Protein AF-A0A662WVK3-F1 (afdb_monomer_lite)

pLDDT: mean 71.92, std 22.36, range [20.14, 97.25]

Sequence (786 aa):
MPDLTAEALEMPLTSSYRVAVIGAGLAGVSATNALLASGQFGTSDVCLLEAQSRIGGRVHTQSFSDTLPVNVEVGAAWIHGTEGNPFAKLAQKFGIAFKEISPRNPWLHPGSCSDFLLFEGSRQLSDQQAAETWEWQDLLMRKLQALARAADRDGHGDKSVAAVVDDLVASDPQLVEVMAGVNARERLNLFLRLIEAWMGLTADDLNLDAFVETDLMGDDPGAHCIVPAGMERFIDHLSEPLKDVIHTNVSVSAINYDGPDGVVIECTDGRTVTADHVIVATSLGFLQTGRLHFQPELPSVKTGAIKRSKMGQYMKVLVQFPEVFWPKQATFMAQIQDNSNASDCNGRRIYFPLVFNYYLAKNVPILEGVLIGDKASEISASFTDEEIAHALFLQMQDTFGPDIPEPWSVGAYSCVTVQNAYEDPNVLKQTVANRVLFAGEAANLKYQGALQAAYFSGALRGLIPPRGGAGCRYIRWRPFKADVCAEGDITWRWCCLQYPRVLCFVITYSLHHGTKARAVDDTWGQRCDKLIFFSNMTDSIVVGAGTPAEQTNDKNKAALRYVHANFRNDYDWFYKADDDSYVVMENLRNYLKRPEIAHTYNREPMQMGHRLNLGESAVNFYIKNETLKTLWHSRWDRWVYHSGGPGYVMNRLDMNKIVEILDDWMCLSDPDSETIPDDAGISFCMMWHGVDPHIHVITAAESFGTVSYFYPTHLLESLLHASSPSNIFSPPAVDDPNNWYVKYRRHIGGVHLQLESAAPGSVAFHNISSAHSTFAEPETTCSIQQ

Foldseek 3Di:
DPDPPDPPVQPPADQEAAEEEEAQALQSLLQVLLVVVVVQGDLRRYAYEAQAPDHHVQQDWAQQDPVRRFIDTLGDWKDFALPPFVVVVVCVVLVFDWFFQFQWDCLLQVVRGPFAWEDAQQDTDDPVRVVLLRVLLVVLLVVLLVLLQDPDNVPQQPFFQVVVSVVCCVPPPVSVVQVVDDLSVLSNVLSQVSVLQLQLAHSRPHGSPCSNVVVLARRYGGTMTGGRRGPCSSSCVSCVVNSNRYDYSWAWQEWEQPDPQAIWTATPVGRIHGHNAYEYADDLVVVCVCRYYYVPHDDPLLVVQSPQKDKRKKKKKKFAFPDALDDLSHQKYAYSDDCQVPPDPPAHADHQRIKGACCSRHVGRMIIGMDGHVSVVVCVVPDDQVRVNVNVVVSVCSHRNVPGGDTDDIDMHMDIFIGTPQCSLVSQQDADPLHYGYAYLSNANSHGRDSSRSSCSSNFNDSHFDDDDPDDDGDDGDDDDPPPDDDDDPPPLLVPPDQFQEEEEEEDEDVCVVPLQVVCVVPCQVVHNHYAYDYCDPDDGHHDDHDHDDQLQVRVLSVLVRCLVRDLVPGFKYKYAYSQKDFPVVLVRVVCSPPVNSVCSVPAKAKDAFKDFCDPVNLVVQPPPVVLSVVQVVDPDRIFDDPPHNIMMIGSRNSVVLNVQCCPVQLQNDPSNSPDNNRRSSRSRCVVVVHHHDDDDPDPDDDDDDDDDDDPDDPPRPQAEDDDDDDDDDDDDPDDCPPVVVVVPPDDDDDDDDDDDNDPSRTMYGRDDDDDDDDDDDDDDDDDDD

Structure (mmCIF, N/CA/C/O backbone):
data_AF-A0A662WVK3-F1
#
_entry.id   AF-A0A662WVK3-F1
#
loop_
_atom_site.group_PDB
_atom_site.id
_atom_site.type_symbol
_atom_site.label_atom_id
_atom_site.label_alt_id
_atom_site.label_comp_id
_atom_site.label_asym_id
_atom_site.label_entity_id
_atom_site.label_seq_id
_atom_site.pdbx_PDB_ins_code
_atom_site.Cartn_x
_atom_site.Cartn_y
_atom_site.Cartn_z
_atom_site.occupancy
_atom_site.B_iso_or_equiv
_atom_site.auth_seq_id
_atom_site.auth_comp_id
_atom_site.auth_asym_id
_atom_site.auth_atom_id
_atom_site.pdbx_PDB_model_num
ATOM 1 N N . MET A 1 1 ? -34.057 -1.487 -23.175 1.00 38.38 1 MET A N 1
ATOM 2 C CA . MET A 1 1 ? -35.201 -1.698 -22.257 1.00 38.38 1 MET A CA 1
ATOM 3 C C . MET A 1 1 ? -35.605 -3.166 -22.340 1.00 38.38 1 MET A C 1
ATOM 5 O O . MET A 1 1 ? -35.591 -3.690 -23.449 1.00 38.38 1 MET A O 1
ATOM 9 N N . PRO A 1 2 ? -35.863 -3.845 -21.212 1.00 27.61 2 PRO A N 1
ATOM 10 C CA . PRO A 1 2 ? -36.946 -3.469 -20.316 1.00 27.61 2 PRO A CA 1
ATOM 11 C C . PRO A 1 2 ? -36.482 -2.640 -19.123 1.00 27.61 2 PRO A C 1
ATOM 13 O O . PRO A 1 2 ? -35.395 -2.815 -18.587 1.00 27.61 2 PRO A O 1
ATOM 16 N N . ASP A 1 3 ? -37.352 -1.696 -18.815 1.00 31.70 3 ASP A N 1
ATOM 17 C CA . ASP A 1 3 ? -37.407 -0.830 -17.656 1.00 31.70 3 ASP A CA 1
ATOM 18 C C . ASP A 1 3 ? -37.587 -1.693 -16.396 1.00 31.70 3 ASP A C 1
ATOM 20 O O . ASP A 1 3 ? -38.586 -2.403 -16.258 1.00 31.70 3 ASP A O 1
ATOM 24 N N . LEU A 1 4 ? -36.584 -1.700 -15.519 1.00 28.58 4 LEU A N 1
ATOM 25 C CA . LEU A 1 4 ? -36.701 -2.215 -14.160 1.00 28.58 4 LEU A CA 1
ATOM 26 C C . LEU A 1 4 ? -36.624 -1.011 -13.228 1.00 28.58 4 LEU A C 1
ATOM 28 O O . LEU A 1 4 ? -35.587 -0.721 -12.636 1.00 28.58 4 LEU A O 1
ATOM 32 N N . THR A 1 5 ? -37.755 -0.327 -13.079 1.00 35.81 5 THR A N 1
ATOM 33 C CA . THR A 1 5 ? -38.105 0.351 -11.833 1.00 35.81 5 THR A CA 1
ATOM 34 C C . THR A 1 5 ? -38.150 -0.706 -10.727 1.00 35.81 5 THR A C 1
ATOM 36 O O . THR A 1 5 ? -39.200 -1.268 -10.417 1.00 35.81 5 THR A O 1
ATOM 39 N N . ALA A 1 6 ? -36.987 -1.048 -10.188 1.00 29.70 6 ALA A N 1
ATOM 40 C CA . ALA A 1 6 ? -36.868 -1.763 -8.937 1.00 29.70 6 ALA A CA 1
ATOM 41 C C . ALA A 1 6 ? -36.490 -0.717 -7.893 1.00 29.70 6 ALA A C 1
ATOM 43 O O . ALA A 1 6 ? -35.328 -0.334 -7.777 1.00 29.70 6 ALA A O 1
ATOM 44 N N . GLU A 1 7 ? -37.491 -0.248 -7.149 1.00 34.12 7 GLU A N 1
ATOM 45 C CA . GLU A 1 7 ? -37.286 0.145 -5.759 1.00 34.12 7 GLU A CA 1
ATOM 46 C C . GLU A 1 7 ? -36.604 -1.049 -5.076 1.00 34.12 7 GLU A C 1
ATOM 48 O O . GLU A 1 7 ? -37.254 -1.983 -4.604 1.00 34.12 7 GLU A O 1
ATOM 53 N N . ALA A 1 8 ? -35.270 -1.077 -5.097 1.00 35.31 8 ALA A N 1
ATOM 54 C CA . ALA A 1 8 ? -34.536 -1.817 -4.098 1.00 35.31 8 ALA A CA 1
ATOM 55 C C . ALA A 1 8 ? -34.980 -1.191 -2.778 1.00 35.31 8 ALA A C 1
ATOM 57 O O . ALA A 1 8 ? -34.835 0.016 -2.587 1.00 35.31 8 ALA A O 1
ATOM 58 N N . LEU A 1 9 ? -35.623 -1.988 -1.929 1.00 35.81 9 LEU A N 1
ATOM 59 C CA . LEU A 1 9 ? -35.947 -1.625 -0.558 1.00 35.81 9 LEU A CA 1
ATOM 60 C C . LEU A 1 9 ? -34.623 -1.369 0.177 1.00 35.81 9 LEU A C 1
ATOM 62 O O . LEU A 1 9 ? -34.134 -2.237 0.892 1.00 35.81 9 LEU A O 1
ATOM 66 N N . GLU A 1 10 ? -34.011 -0.203 -0.043 1.00 49.00 10 GLU A N 1
ATOM 67 C CA . GLU A 1 10 ? -32.940 0.304 0.800 1.00 49.00 10 GLU A CA 1
ATOM 68 C C . GLU A 1 10 ? -33.531 0.405 2.201 1.00 49.00 10 GLU A C 1
ATOM 70 O O . GLU A 1 10 ? -34.542 1.084 2.419 1.00 49.00 10 GLU A O 1
ATOM 75 N N . MET A 1 11 ? -32.938 -0.306 3.160 1.00 53.59 11 MET A N 1
ATOM 76 C CA . MET A 1 11 ? -33.283 -0.072 4.552 1.00 53.59 11 MET A CA 1
ATOM 77 C C . MET A 1 11 ? -33.069 1.420 4.833 1.00 53.59 11 MET A C 1
ATOM 79 O O . MET A 1 11 ? -31.992 1.945 4.539 1.00 53.59 11 MET A O 1
ATOM 83 N N . PRO A 1 12 ? -34.075 2.137 5.360 1.00 66.75 12 PRO A N 1
ATOM 84 C CA . PRO A 1 12 ? -33.925 3.555 5.615 1.00 66.75 12 PRO A CA 1
ATOM 85 C C . PRO A 1 12 ? -32.808 3.753 6.637 1.00 66.75 12 PRO A C 1
ATOM 87 O O . PRO A 1 12 ? -32.786 3.087 7.675 1.00 66.75 12 PRO A O 1
ATOM 90 N N . LEU A 1 13 ? -31.890 4.673 6.331 1.00 76.19 13 LEU A N 1
ATOM 91 C CA . LEU A 1 13 ? -30.839 5.095 7.249 1.00 76.19 13 LEU A CA 1
ATOM 92 C C . LEU A 1 13 ? -31.492 5.496 8.579 1.00 76.19 13 LEU A C 1
ATOM 94 O O . LEU A 1 13 ? -32.297 6.429 8.630 1.00 76.19 13 LEU A O 1
ATOM 98 N N . THR A 1 14 ? -31.192 4.759 9.643 1.00 78.06 14 THR A N 1
ATOM 99 C CA . THR A 1 14 ? -31.731 5.035 10.971 1.00 78.06 14 THR A CA 1
ATOM 100 C C . THR A 1 14 ? -30.987 6.220 11.583 1.00 78.06 14 THR A C 1
ATOM 102 O O . THR A 1 14 ? -29.897 6.604 11.154 1.00 78.06 14 THR A O 1
ATOM 105 N N . SER A 1 15 ? -31.562 6.818 12.624 1.00 80.88 15 SER A N 1
ATOM 106 C CA . SER A 1 15 ? -30.891 7.895 13.353 1.00 80.88 15 SER A CA 1
ATOM 107 C C . SER A 1 15 ? -29.780 7.402 14.288 1.00 80.88 15 SER A C 1
ATOM 109 O O . SER A 1 15 ? -29.020 8.231 14.790 1.00 80.88 15 SER A O 1
ATOM 111 N N . SER A 1 16 ? -29.700 6.098 14.591 1.00 91.19 16 SER A N 1
ATOM 112 C CA . SER A 1 16 ? -28.791 5.565 15.614 1.00 91.19 16 SER A CA 1
ATOM 113 C C . SER A 1 16 ? -28.323 4.136 15.341 1.00 91.19 16 SER A C 1
ATOM 115 O O . SER A 1 16 ? -29.132 3.254 15.049 1.00 91.19 16 SER A O 1
ATOM 117 N N . TYR A 1 17 ? -27.020 3.918 15.500 1.00 94.12 17 TYR A N 1
ATOM 118 C CA . TYR A 1 17 ? -26.322 2.649 15.304 1.00 94.12 17 TYR A CA 1
ATOM 119 C C . TYR A 1 17 ? -25.353 2.383 16.460 1.00 94.12 17 TYR A C 1
ATOM 121 O O . TYR A 1 17 ? -25.100 3.240 17.300 1.00 94.12 17 TYR A O 1
ATOM 129 N N . ARG A 1 18 ? -24.747 1.198 16.510 1.00 91.88 18 ARG A N 1
ATOM 130 C CA . ARG A 1 18 ? -23.589 0.958 17.387 1.00 91.88 18 ARG A CA 1
ATOM 131 C C . ARG A 1 18 ? -22.297 1.352 16.687 1.00 91.88 18 ARG A C 1
ATOM 133 O O . ARG A 1 18 ? -21.380 1.864 17.323 1.00 91.88 18 ARG A O 1
ATOM 140 N N . VAL A 1 19 ? -22.229 1.140 15.375 1.00 93.69 19 VAL A N 1
ATOM 141 C CA . VAL A 1 19 ? -21.044 1.445 14.575 1.00 93.69 19 VAL A CA 1
ATOM 142 C C . VAL A 1 19 ? -21.437 2.092 13.263 1.00 93.69 19 VAL A C 1
ATOM 144 O O . VAL A 1 19 ? -22.195 1.515 12.491 1.00 93.69 19 VAL A O 1
ATOM 147 N N . ALA A 1 20 ? -20.857 3.248 12.974 1.00 96.00 20 ALA A N 1
ATOM 148 C CA . ALA A 1 20 ? -20.894 3.824 11.639 1.00 96.00 20 ALA A CA 1
ATOM 149 C C . ALA A 1 20 ? -19.540 3.638 10.950 1.00 96.00 20 ALA A C 1
ATOM 151 O O . ALA A 1 20 ? -18.489 3.847 11.553 1.00 96.00 20 ALA A O 1
ATOM 152 N N . VAL A 1 21 ? -19.545 3.264 9.678 1.00 96.81 21 VAL A N 1
ATOM 153 C CA . VAL A 1 21 ? -18.347 3.150 8.842 1.00 96.81 21 VAL A CA 1
ATOM 154 C C . VAL A 1 21 ? -18.468 4.155 7.704 1.00 96.81 21 VAL A C 1
ATOM 156 O O . VAL A 1 21 ? -19.496 4.205 7.039 1.00 96.81 21 VAL A O 1
ATOM 159 N N . ILE A 1 22 ? -17.440 4.970 7.480 1.00 96.19 22 ILE A N 1
ATOM 160 C CA . ILE A 1 22 ? -17.444 6.027 6.461 1.00 96.19 22 ILE A CA 1
ATOM 161 C C . ILE A 1 22 ? -16.494 5.632 5.328 1.00 96.19 22 ILE A C 1
ATOM 163 O O . ILE A 1 22 ? -15.281 5.575 5.530 1.00 96.19 22 ILE A O 1
ATOM 167 N N . GLY A 1 23 ? -17.056 5.398 4.142 1.00 94.06 23 GLY A N 1
ATOM 168 C CA . GLY A 1 23 ? -16.379 4.983 2.914 1.00 94.06 23 GLY A CA 1
ATOM 169 C C . GLY A 1 23 ? -16.532 3.486 2.632 1.00 94.06 23 GLY A C 1
ATOM 170 O O . GLY A 1 23 ? -15.929 2.657 3.309 1.00 94.06 23 GLY A O 1
ATOM 171 N N . ALA A 1 24 ? -17.262 3.126 1.575 1.00 94.88 24 ALA A N 1
ATOM 172 C CA . ALA A 1 24 ? -17.475 1.754 1.100 1.00 94.88 24 ALA A CA 1
ATOM 173 C C . ALA A 1 24 ? -16.411 1.297 0.086 1.00 94.88 24 ALA A C 1
ATOM 175 O O . ALA A 1 24 ? -16.676 0.512 -0.829 1.00 94.88 24 ALA A O 1
ATOM 176 N N . GLY A 1 25 ? -15.174 1.762 0.266 1.00 90.50 25 GLY A N 1
ATOM 177 C CA . GLY A 1 25 ? -14.006 1.144 -0.353 1.00 90.50 25 GLY A CA 1
ATOM 178 C C . GLY A 1 25 ? -13.694 -0.219 0.272 1.00 90.50 25 GLY A C 1
ATOM 179 O O . GLY A 1 25 ? -14.313 -0.642 1.251 1.00 90.50 25 GLY A O 1
ATOM 180 N N . LEU A 1 26 ? -12.669 -0.894 -0.250 1.00 91.25 26 LEU A N 1
ATOM 181 C CA . LEU A 1 26 ? -12.249 -2.210 0.239 1.00 91.25 26 LEU A CA 1
ATOM 182 C C . LEU A 1 26 ? -12.023 -2.251 1.764 1.00 91.25 26 LEU A C 1
ATOM 184 O O . LEU A 1 26 ? -12.397 -3.233 2.402 1.00 91.25 26 LEU A O 1
ATOM 188 N N . ALA A 1 27 ? -11.473 -1.187 2.362 1.00 87.62 27 ALA A N 1
ATOM 189 C CA . ALA A 1 27 ? -11.271 -1.100 3.809 1.00 87.62 27 ALA A CA 1
ATOM 190 C C . ALA A 1 27 ? -12.590 -1.056 4.598 1.00 87.62 27 ALA A C 1
ATOM 192 O O . ALA A 1 27 ? -12.762 -1.844 5.526 1.00 87.62 27 ALA A O 1
ATOM 193 N N . GLY A 1 28 ? -13.543 -0.202 4.212 1.00 93.56 28 GLY A N 1
ATOM 194 C CA . GLY A 1 28 ? -14.839 -0.109 4.891 1.00 93.56 28 GLY A CA 1
ATOM 195 C C . GLY A 1 28 ? -15.702 -1.356 4.706 1.00 93.56 28 GLY A C 1
ATOM 196 O O . GLY A 1 28 ? -16.285 -1.851 5.672 1.00 93.56 28 GLY A O 1
ATOM 197 N N . VAL A 1 29 ? -15.705 -1.943 3.504 1.00 94.75 29 VAL A N 1
ATOM 198 C CA . VAL A 1 29 ? -16.358 -3.238 3.234 1.00 94.75 29 VAL A CA 1
ATOM 199 C C . VAL A 1 29 ? -15.739 -4.349 4.089 1.00 94.75 29 VAL A C 1
ATOM 201 O O . VAL A 1 29 ? -16.453 -5.160 4.681 1.00 94.75 29 VAL A O 1
ATOM 204 N N . SER A 1 30 ? -14.410 -4.384 4.209 1.00 92.56 30 SER A N 1
ATOM 205 C CA . SER A 1 30 ? -13.713 -5.389 5.025 1.00 92.56 30 SER A CA 1
ATOM 206 C C . SER A 1 30 ? -13.980 -5.204 6.521 1.00 92.56 30 SER A C 1
ATOM 208 O O . SER A 1 30 ? -14.219 -6.191 7.217 1.00 92.56 30 SER A O 1
ATOM 210 N N . ALA A 1 31 ? -14.003 -3.959 7.008 1.00 89.25 31 ALA A N 1
ATOM 211 C CA . ALA A 1 31 ? -14.337 -3.635 8.394 1.00 89.25 31 ALA A CA 1
ATOM 212 C C . ALA A 1 31 ? -15.768 -4.042 8.746 1.00 89.25 31 ALA A C 1
ATOM 214 O O . ALA A 1 31 ? -15.994 -4.716 9.749 1.00 89.25 31 ALA A O 1
ATOM 215 N N . THR A 1 32 ? -16.724 -3.718 7.880 1.00 93.81 32 THR A N 1
ATOM 216 C CA . THR A 1 32 ? -18.136 -4.064 8.074 1.00 93.81 32 THR A CA 1
ATOM 217 C C . THR A 1 32 ? -18.335 -5.583 8.092 1.00 93.81 32 THR A C 1
ATOM 219 O O . THR A 1 32 ? -18.952 -6.116 9.014 1.00 93.81 32 THR A O 1
ATOM 222 N N . ASN A 1 33 ? -17.713 -6.315 7.160 1.00 91.31 33 ASN A N 1
ATOM 223 C CA . ASN A 1 33 ? -17.699 -7.781 7.193 1.00 91.31 33 ASN A CA 1
ATOM 224 C C . ASN A 1 33 ? -17.087 -8.333 8.485 1.00 91.31 33 ASN A C 1
ATOM 226 O O . ASN A 1 33 ? -17.616 -9.285 9.056 1.00 91.31 33 ASN A O 1
ATOM 230 N N . ALA A 1 34 ? -15.977 -7.760 8.959 1.00 86.19 34 ALA A N 1
ATOM 231 C CA . ALA A 1 34 ? -15.332 -8.200 10.192 1.00 86.19 34 ALA A CA 1
ATOM 232 C C . ALA A 1 34 ? -16.216 -7.965 11.428 1.00 86.19 34 ALA A C 1
ATOM 234 O O . ALA A 1 34 ? -16.255 -8.829 12.311 1.00 86.19 34 ALA A O 1
ATOM 235 N N . LEU A 1 35 ? -16.951 -6.847 11.473 1.00 85.38 35 LEU A N 1
ATOM 236 C CA . LEU A 1 35 ? -17.920 -6.542 12.528 1.00 85.38 35 LEU A CA 1
ATOM 237 C C . LEU A 1 35 ? -19.057 -7.565 12.546 1.00 85.38 35 LEU A C 1
ATOM 239 O O . LEU A 1 35 ? -19.294 -8.178 13.587 1.00 85.38 35 LEU A O 1
ATOM 243 N N . LEU A 1 36 ? -19.696 -7.829 11.406 1.00 87.31 36 LEU A N 1
ATOM 244 C CA . LEU A 1 36 ? -20.798 -8.795 11.332 1.00 87.31 36 LEU A CA 1
ATOM 245 C C . LEU A 1 36 ? -20.316 -10.232 11.598 1.00 87.31 36 LEU A C 1
ATOM 247 O O . LEU A 1 36 ? -20.909 -10.965 12.388 1.00 87.31 36 LEU A O 1
ATOM 251 N N . ALA A 1 37 ? -19.169 -10.624 11.037 1.00 83.06 37 ALA A N 1
ATOM 252 C CA . ALA A 1 37 ? -18.574 -11.946 11.253 1.00 83.06 37 ALA A CA 1
ATOM 253 C C . ALA A 1 37 ? -18.050 -12.170 12.685 1.00 83.06 37 ALA A C 1
ATOM 255 O O . ALA A 1 37 ? -17.685 -13.297 13.039 1.00 83.06 37 ALA A O 1
ATOM 256 N N . SER A 1 38 ? -17.970 -11.122 13.514 1.00 81.25 38 SER A N 1
ATOM 257 C CA . SER A 1 38 ? -17.645 -11.259 14.938 1.00 81.25 38 SER A CA 1
ATOM 258 C C . SER A 1 38 ? -18.785 -11.894 15.743 1.00 81.25 38 SER A C 1
ATOM 260 O O . SER A 1 38 ? -18.532 -12.433 16.821 1.00 81.25 38 SER A O 1
ATOM 262 N N . GLY A 1 39 ? -20.024 -11.815 15.239 1.00 79.81 39 GLY A N 1
ATOM 263 C CA . GLY A 1 39 ? -21.242 -12.210 15.948 1.00 79.81 39 GLY A CA 1
ATOM 264 C C . GLY A 1 39 ? -21.667 -11.251 17.068 1.00 79.81 39 GLY A C 1
ATOM 265 O O . GLY A 1 39 ? -22.669 -11.510 17.725 1.00 79.81 39 GLY A O 1
ATOM 266 N N . GLN A 1 40 ? -20.926 -10.160 17.307 1.00 81.56 40 GLN A N 1
ATOM 267 C CA . GLN A 1 40 ? -21.252 -9.154 18.330 1.00 81.56 40 GLN A CA 1
ATOM 268 C C . GLN A 1 40 ? -22.154 -8.027 17.813 1.00 81.56 40 GLN A C 1
ATOM 270 O O . GLN A 1 40 ? -22.684 -7.266 18.624 1.00 81.56 40 GLN A O 1
ATOM 275 N N . PHE A 1 41 ? -22.286 -7.902 16.492 1.00 85.81 41 PHE A N 1
ATOM 276 C CA . PHE A 1 41 ? -23.052 -6.862 15.815 1.00 85.81 41 PHE A CA 1
ATOM 277 C C . PHE A 1 41 ? -23.973 -7.512 14.783 1.00 85.81 41 PHE A C 1
ATOM 279 O O . PHE A 1 41 ? -23.526 -8.355 14.002 1.00 85.81 41 PHE A O 1
ATOM 286 N N . GLY A 1 42 ? -25.248 -7.134 14.801 1.00 87.81 42 GLY A N 1
ATOM 287 C CA . GLY A 1 42 ? -26.202 -7.444 13.739 1.00 87.81 42 GLY A CA 1
ATOM 288 C C . GLY A 1 42 ? -26.179 -6.396 12.625 1.00 87.81 42 GLY A C 1
ATOM 289 O O . GLY A 1 42 ? -25.560 -5.343 12.756 1.00 87.81 42 GLY A O 1
ATOM 290 N N . THR A 1 43 ? -26.904 -6.650 11.537 1.00 89.38 43 THR A N 1
ATOM 291 C CA . THR A 1 43 ? -27.065 -5.678 10.440 1.00 89.38 43 THR A CA 1
ATOM 292 C C . THR A 1 43 ? -27.753 -4.389 10.897 1.00 89.38 43 THR A C 1
ATOM 294 O O . THR A 1 43 ? -27.426 -3.320 10.409 1.00 89.38 43 THR A O 1
ATOM 297 N N . SER A 1 44 ? -28.629 -4.446 11.904 1.00 90.06 44 SER A N 1
ATOM 298 C CA . SER A 1 44 ? -29.239 -3.253 12.510 1.00 90.06 44 SER A CA 1
ATOM 299 C C . SER A 1 44 ? -28.280 -2.422 13.371 1.00 90.06 44 SER A C 1
ATOM 301 O O . SER A 1 44 ? -28.603 -1.292 13.720 1.00 90.06 44 SER A O 1
ATOM 303 N N . ASP A 1 45 ? -27.128 -2.979 13.756 1.00 92.00 45 ASP A N 1
ATOM 304 C CA . ASP A 1 45 ? -26.162 -2.314 14.635 1.00 92.00 45 ASP A CA 1
ATOM 305 C C . ASP A 1 45 ? -25.120 -1.498 13.860 1.00 92.00 45 ASP A C 1
ATOM 307 O O . ASP A 1 45 ? -24.381 -0.721 14.471 1.00 92.00 45 ASP A O 1
ATOM 311 N N . VAL A 1 46 ? -25.016 -1.699 12.544 1.00 93.56 46 VAL A N 1
ATOM 312 C CA . VAL A 1 46 ? -23.937 -1.156 11.714 1.00 93.56 46 VAL A CA 1
ATOM 313 C C . VAL A 1 46 ? -24.509 -0.451 10.493 1.00 93.56 46 VAL A C 1
ATOM 315 O O . VAL A 1 46 ? -25.389 -0.991 9.832 1.00 93.56 46 VAL A O 1
ATOM 318 N N . CYS A 1 47 ? -23.965 0.715 10.154 1.00 95.56 47 CYS A N 1
ATOM 319 C CA . CYS A 1 47 ? -24.180 1.348 8.855 1.00 95.56 47 CYS A CA 1
ATOM 320 C C . CYS A 1 47 ? -22.851 1.650 8.163 1.00 95.56 47 CYS A C 1
ATOM 322 O O . CYS A 1 47 ? -21.853 1.969 8.810 1.00 95.56 47 CYS A O 1
ATOM 324 N N . LEU A 1 48 ? -22.843 1.545 6.837 1.00 96.69 48 LEU A N 1
ATOM 325 C CA . LEU A 1 48 ? -21.714 1.849 5.969 1.00 96.69 48 LEU A CA 1
ATOM 326 C C . LEU A 1 48 ? -22.132 2.961 4.999 1.00 96.69 48 LEU A C 1
ATOM 328 O O . LEU A 1 48 ? -22.917 2.736 4.085 1.00 96.69 48 LEU A O 1
ATOM 332 N N . LEU A 1 49 ? -21.621 4.169 5.226 1.00 96.19 49 LEU A N 1
ATOM 333 C CA . LEU A 1 49 ? -21.970 5.383 4.491 1.00 96.19 49 LEU A CA 1
ATOM 334 C C . LEU A 1 49 ? -20.966 5.621 3.362 1.00 96.19 49 LEU A C 1
ATOM 336 O O . LEU A 1 49 ? -19.768 5.749 3.616 1.00 96.19 49 LEU A O 1
ATOM 340 N N . GLU A 1 50 ? -21.444 5.705 2.126 1.00 95.06 50 GLU A N 1
ATOM 341 C CA . GLU A 1 50 ? -20.639 5.960 0.933 1.00 95.06 50 GLU A CA 1
ATOM 342 C C . GLU A 1 50 ? -21.087 7.248 0.250 1.00 95.06 50 GLU A C 1
ATOM 344 O O . GLU A 1 50 ? -22.265 7.435 -0.048 1.00 95.06 50 GLU A O 1
ATOM 349 N N . ALA A 1 51 ? -20.129 8.135 -0.019 1.00 91.81 51 ALA A N 1
ATOM 350 C CA . ALA A 1 51 ? -20.406 9.433 -0.618 1.00 91.81 51 ALA A CA 1
ATOM 351 C C . ALA A 1 51 ? -20.790 9.321 -2.100 1.00 91.81 51 ALA A C 1
ATOM 353 O O . ALA A 1 51 ? -21.598 10.111 -2.584 1.00 91.81 51 ALA A O 1
ATOM 354 N N . GLN A 1 52 ? -20.210 8.363 -2.825 1.00 89.31 52 GLN A N 1
ATOM 355 C CA . GLN A 1 52 ? -20.494 8.124 -4.237 1.00 89.31 52 GLN A CA 1
ATOM 356 C C . GLN A 1 52 ? -21.797 7.338 -4.422 1.00 89.31 52 GLN A C 1
ATOM 358 O O . GLN A 1 52 ? -22.315 6.712 -3.500 1.00 89.31 52 GLN A O 1
ATOM 363 N N . SER A 1 53 ? -22.297 7.313 -5.656 1.00 90.81 53 SER A N 1
ATOM 364 C CA . SER A 1 53 ? -23.402 6.443 -6.076 1.00 90.81 53 SER A CA 1
ATOM 365 C C . SER A 1 53 ? -22.994 4.972 -6.246 1.00 90.81 53 SER A C 1
ATOM 367 O O . SER A 1 53 ? -23.827 4.142 -6.600 1.00 90.81 53 SER A O 1
ATOM 369 N N . ARG A 1 54 ? -21.716 4.643 -6.018 1.00 90.88 54 ARG A N 1
ATOM 370 C CA . ARG A 1 54 ? -21.136 3.304 -6.168 1.00 90.88 54 ARG A CA 1
ATOM 371 C C . ARG A 1 54 ? -20.235 2.959 -4.990 1.00 90.88 54 ARG A C 1
ATOM 373 O O . ARG A 1 54 ? -19.660 3.841 -4.360 1.00 90.88 54 ARG A O 1
ATOM 380 N N . ILE A 1 55 ? -20.040 1.666 -4.770 1.00 92.56 55 ILE A N 1
ATOM 381 C CA . ILE A 1 55 ? -19.073 1.127 -3.807 1.00 92.56 55 ILE A CA 1
ATOM 382 C C . ILE A 1 55 ? -17.727 0.807 -4.483 1.00 92.56 55 ILE A C 1
ATOM 384 O O . ILE A 1 55 ? -17.540 1.022 -5.680 1.00 92.56 55 ILE A O 1
ATOM 388 N N . GLY A 1 56 ? -16.752 0.326 -3.708 1.00 87.31 56 GLY A N 1
ATOM 389 C CA . GLY A 1 56 ? -15.446 -0.133 -4.200 1.00 87.31 56 GLY A CA 1
ATOM 390 C C . GLY A 1 56 ? -14.339 0.921 -4.149 1.00 87.31 56 GLY A C 1
ATOM 391 O O . GLY A 1 56 ? -13.162 0.581 -3.984 1.00 87.31 56 GLY A O 1
ATOM 392 N N . GLY A 1 57 ? -14.686 2.210 -4.169 1.00 88.50 57 GLY A N 1
ATOM 393 C CA . GLY A 1 57 ? -13.721 3.306 -4.058 1.00 88.50 57 GLY A CA 1
ATOM 394 C C . GLY A 1 57 ? -12.683 3.262 -5.186 1.00 88.50 57 GLY A C 1
ATOM 395 O O . GLY A 1 57 ? -13.033 3.408 -6.355 1.00 88.50 57 GLY A O 1
ATOM 396 N N . ARG A 1 58 ? -11.401 3.054 -4.852 1.00 87.12 58 ARG A N 1
ATOM 397 C CA . ARG A 1 58 ? -10.303 2.917 -5.838 1.00 87.12 58 ARG A CA 1
ATOM 398 C C . ARG A 1 58 ? -10.217 1.539 -6.502 1.00 87.12 58 ARG A C 1
ATOM 400 O O . ARG A 1 58 ? -9.417 1.364 -7.416 1.00 87.12 58 ARG A O 1
ATOM 407 N N . VAL A 1 59 ? -11.026 0.573 -6.076 1.00 90.06 59 VAL A N 1
ATOM 408 C CA . VAL A 1 59 ? -11.315 -0.607 -6.896 1.00 90.06 59 VAL A CA 1
ATOM 409 C C . VAL A 1 59 ? -12.450 -0.213 -7.822 1.00 90.06 59 VAL A C 1
ATOM 411 O O . VAL A 1 59 ? -13.549 0.085 -7.356 1.00 90.06 59 VAL A O 1
ATOM 414 N N . HIS A 1 60 ? -12.151 -0.120 -9.110 1.00 88.50 60 HIS A N 1
ATOM 415 C CA . HIS A 1 60 ? -13.108 0.327 -10.105 1.00 88.50 60 HIS A CA 1
ATOM 416 C C . HIS A 1 60 ? -12.746 -0.317 -11.435 1.00 88.50 60 HIS A C 1
ATOM 418 O O . HIS A 1 60 ? -11.662 -0.080 -11.979 1.00 88.50 60 HIS A O 1
ATOM 424 N N . THR A 1 61 ? -13.660 -1.149 -11.908 1.00 90.56 61 THR A N 1
ATOM 425 C CA . THR A 1 61 ? -13.596 -1.792 -13.208 1.00 90.56 61 THR A CA 1
ATOM 426 C C . THR A 1 61 ? -14.665 -1.139 -14.082 1.00 90.56 61 THR A C 1
ATOM 428 O O . THR A 1 61 ? -15.735 -0.778 -13.603 1.00 90.56 61 THR A O 1
ATOM 431 N N . GLN A 1 62 ? -14.380 -0.935 -15.363 1.00 87.81 62 GLN A N 1
ATOM 432 C CA . GLN A 1 62 ? -15.359 -0.407 -16.312 1.00 87.81 62 GLN A CA 1
ATOM 433 C C . GLN A 1 62 ? -15.360 -1.229 -17.593 1.00 87.81 62 GLN A C 1
ATOM 435 O O . GLN A 1 62 ? -14.348 -1.829 -17.957 1.00 87.81 62 GLN A O 1
ATOM 440 N N . SER A 1 63 ? -16.496 -1.242 -18.286 1.00 88.62 63 SER A N 1
ATOM 441 C CA . SER A 1 63 ? -16.542 -1.686 -19.677 1.00 88.62 63 SER A CA 1
ATOM 442 C C . SER A 1 63 ? -15.787 -0.670 -20.528 1.00 88.62 63 SER A C 1
ATOM 444 O O . SER A 1 63 ? -16.081 0.519 -20.441 1.00 88.62 63 SER A O 1
ATOM 446 N N . PHE A 1 64 ? -14.823 -1.122 -21.331 1.00 84.25 64 PHE A N 1
ATOM 447 C CA . PHE A 1 64 ? -13.968 -0.226 -22.109 1.00 84.25 64 PHE A CA 1
ATOM 448 C C . PHE A 1 64 ? -14.764 0.644 -23.094 1.00 84.25 64 PHE A C 1
ATOM 450 O O . PHE A 1 64 ? -14.577 1.856 -23.142 1.00 84.25 64 PHE A O 1
ATOM 457 N N . SER A 1 65 ? -15.662 0.034 -23.868 1.00 80.62 65 SER A N 1
ATOM 458 C CA . SER A 1 65 ? -16.591 0.743 -24.751 1.00 80.62 65 SER A CA 1
ATOM 459 C C . SER A 1 65 ? -17.817 -0.120 -25.058 1.00 80.62 65 SER A C 1
ATOM 461 O O . SER A 1 65 ? -17.827 -1.323 -24.786 1.00 80.62 65 SER A O 1
ATOM 463 N N . ASP A 1 66 ? -18.850 0.471 -25.662 1.00 79.12 66 ASP A N 1
ATOM 464 C CA . ASP A 1 66 ? -20.028 -0.276 -26.131 1.00 79.12 66 ASP A CA 1
ATOM 465 C C . ASP A 1 66 ? -19.677 -1.280 -27.245 1.00 79.12 66 ASP A C 1
ATOM 467 O O . ASP A 1 66 ? -20.323 -2.319 -27.392 1.00 79.12 66 ASP A O 1
ATOM 471 N N . THR A 1 67 ? -18.651 -0.975 -28.047 1.00 77.75 67 THR A N 1
ATOM 472 C CA . THR A 1 67 ? -18.216 -1.793 -29.190 1.00 77.75 67 THR A CA 1
ATOM 473 C C . THR A 1 67 ? -17.205 -2.871 -28.802 1.00 77.75 67 THR A C 1
ATOM 475 O O . THR A 1 67 ? -17.119 -3.896 -29.480 1.00 77.75 67 THR A O 1
ATOM 478 N N . LEU A 1 68 ? -16.473 -2.681 -27.701 1.00 82.50 68 LEU A N 1
ATOM 479 C CA . LEU A 1 68 ? -15.592 -3.671 -27.090 1.00 82.50 68 LEU A CA 1
ATOM 480 C C . LEU A 1 68 ? -15.873 -3.724 -25.578 1.00 82.50 68 LEU A C 1
ATOM 482 O O . LEU A 1 68 ? -15.143 -3.110 -24.795 1.00 82.50 68 LEU A O 1
ATOM 486 N N . PRO A 1 69 ? -16.903 -4.474 -25.141 1.00 85.12 69 PRO A N 1
ATOM 487 C CA . PRO A 1 69 ? -17.338 -4.500 -23.747 1.00 85.12 69 PRO A CA 1
ATOM 488 C C . PRO A 1 69 ? -16.453 -5.408 -22.879 1.00 85.12 69 PRO A C 1
ATOM 490 O O . PRO A 1 69 ? -16.919 -6.329 -22.208 1.00 85.12 69 PRO A O 1
ATOM 493 N N . VAL A 1 70 ? -15.138 -5.197 -22.947 1.00 90.00 70 VAL A N 1
ATOM 494 C CA . VAL A 1 70 ? -14.155 -5.856 -22.089 1.00 90.00 70 VAL A CA 1
ATOM 495 C C . VAL A 1 70 ? -13.972 -5.046 -20.813 1.00 90.00 70 VAL A C 1
ATOM 497 O O . VAL A 1 70 ? -13.898 -3.820 -20.843 1.00 90.00 70 VAL A O 1
ATOM 500 N N . ASN A 1 71 ? -13.851 -5.743 -19.689 1.00 91.44 71 ASN A N 1
ATOM 501 C CA . ASN A 1 71 ? -13.573 -5.115 -18.407 1.00 91.44 71 ASN A CA 1
ATOM 502 C C . ASN A 1 71 ? -12.131 -4.596 -18.369 1.00 91.44 71 ASN A C 1
ATOM 504 O O . ASN A 1 71 ? -11.185 -5.372 -18.535 1.00 91.44 71 ASN A O 1
ATOM 508 N N . VAL A 1 72 ? -11.955 -3.310 -18.090 1.00 89.19 72 VAL A N 1
ATOM 509 C CA . VAL A 1 72 ? -10.661 -2.649 -17.884 1.00 89.19 72 VAL A CA 1
ATOM 510 C C . VAL A 1 72 ? -10.582 -2.037 -16.493 1.00 89.19 72 VAL A C 1
ATOM 512 O O . VAL A 1 72 ? -11.594 -1.668 -15.899 1.00 89.19 72 VAL A O 1
ATOM 515 N N . GLU A 1 73 ? -9.369 -1.963 -15.953 1.00 88.69 73 GLU A N 1
ATOM 516 C CA . GLU A 1 73 ? -9.138 -1.515 -14.582 1.00 88.69 73 GLU A CA 1
ATOM 517 C C . GLU A 1 73 ? -8.747 -0.041 -14.570 1.00 88.69 73 GLU A C 1
ATOM 519 O O . GLU A 1 73 ? -7.580 0.308 -14.767 1.00 88.69 73 GLU A O 1
ATOM 524 N N . VAL A 1 74 ? -9.714 0.827 -14.286 1.00 83.19 74 VAL A N 1
ATOM 525 C CA . VAL A 1 74 ? -9.468 2.273 -14.164 1.00 83.19 74 VAL A CA 1
ATOM 526 C C . VAL A 1 74 ? -8.839 2.632 -12.811 1.00 83.19 74 VAL A C 1
ATOM 528 O O . VAL A 1 74 ? -8.230 3.686 -12.661 1.00 83.19 74 VAL A O 1
ATOM 531 N N . GLY A 1 75 ? -8.952 1.731 -11.827 1.00 83.75 75 GLY A N 1
ATOM 532 C CA . GLY A 1 75 ? -8.297 1.813 -10.522 1.00 83.75 75 GLY A CA 1
ATOM 533 C C . GLY A 1 75 ? -7.275 0.693 -10.295 1.00 83.75 75 GLY A C 1
ATOM 534 O O . GLY A 1 75 ? -6.399 0.438 -11.125 1.00 83.75 75 GLY A O 1
ATOM 535 N N . ALA A 1 76 ? -7.365 0.015 -9.150 1.00 86.38 76 ALA A N 1
ATOM 536 C CA . ALA A 1 76 ? -6.465 -1.087 -8.806 1.00 86.38 76 ALA A CA 1
ATOM 537 C C . ALA A 1 76 ? -6.554 -2.251 -9.813 1.00 86.38 76 ALA A C 1
ATOM 539 O O . ALA A 1 76 ? -7.635 -2.788 -10.035 1.00 86.38 76 ALA A O 1
ATOM 540 N N . ALA A 1 77 ? -5.414 -2.663 -10.381 1.00 87.94 77 ALA A N 1
ATOM 541 C CA . ALA A 1 77 ? -5.373 -3.682 -11.438 1.00 87.94 77 ALA A CA 1
ATOM 542 C C . ALA A 1 77 ? -4.636 -4.974 -11.071 1.00 87.94 77 ALA A C 1
ATOM 544 O O . ALA A 1 77 ? -4.896 -6.015 -11.671 1.00 87.94 77 ALA A O 1
ATOM 545 N N . TRP A 1 78 ? -3.738 -4.921 -10.089 1.00 90.25 78 TRP A N 1
ATOM 546 C CA . TRP A 1 78 ? -2.756 -5.972 -9.856 1.00 90.25 78 TRP A CA 1
ATOM 547 C C . TRP A 1 78 ? -2.970 -6.692 -8.526 1.00 90.25 78 TRP A C 1
ATOM 549 O O . TRP A 1 78 ? -3.304 -6.087 -7.507 1.00 90.25 78 TRP A O 1
ATOM 559 N N . ILE A 1 79 ? -2.732 -8.001 -8.546 1.00 92.00 79 ILE A N 1
ATOM 560 C CA . ILE A 1 79 ? -2.487 -8.827 -7.367 1.00 92.00 79 ILE A CA 1
ATOM 561 C C . ILE A 1 79 ? -0.978 -9.038 -7.283 1.00 92.00 79 ILE A C 1
ATOM 563 O O . ILE A 1 79 ? -0.393 -9.659 -8.170 1.00 92.00 79 ILE A O 1
ATOM 567 N N . HIS A 1 80 ? -0.354 -8.506 -6.233 1.00 89.00 80 HIS A N 1
ATOM 568 C CA . HIS A 1 80 ? 1.088 -8.625 -6.008 1.00 89.00 80 HIS A CA 1
ATOM 569 C C . HIS A 1 80 ? 1.372 -9.825 -5.104 1.00 89.00 80 HIS A C 1
ATOM 571 O O . HIS A 1 80 ? 0.941 -9.808 -3.950 1.00 89.00 80 HIS A O 1
ATOM 577 N N . GLY A 1 81 ? 2.023 -10.855 -5.654 1.00 89.75 81 GLY A N 1
ATOM 578 C CA . GLY A 1 81 ? 2.268 -12.143 -5.003 1.00 89.75 81 GLY A CA 1
ATOM 579 C C . GLY A 1 81 ? 0.995 -12.955 -4.741 1.00 89.75 81 GLY A C 1
ATOM 580 O O . GLY A 1 81 ? 0.023 -12.467 -4.160 1.00 89.75 81 GLY A O 1
ATOM 581 N N . THR A 1 82 ? 0.963 -14.225 -5.145 1.00 89.75 82 THR A N 1
ATOM 582 C CA . THR A 1 82 ? -0.179 -15.116 -4.864 1.00 89.75 82 THR A CA 1
ATOM 583 C C . THR A 1 82 ? -0.016 -15.952 -3.599 1.00 89.75 82 THR A C 1
ATOM 585 O O . THR A 1 82 ? -1.012 -16.430 -3.050 1.00 89.75 82 THR A O 1
ATOM 588 N N . GLU A 1 83 ? 1.205 -16.163 -3.116 1.00 85.56 83 GLU A N 1
ATOM 589 C CA . GLU A 1 83 ? 1.462 -17.029 -1.968 1.00 85.56 83 GLU A CA 1
ATOM 590 C C . GLU A 1 83 ? 1.244 -16.276 -0.655 1.00 85.56 83 GLU A C 1
ATOM 592 O O . GLU A 1 83 ? 1.710 -15.161 -0.449 1.00 85.56 83 GLU A O 1
ATOM 597 N N . GLY A 1 84 ? 0.458 -16.862 0.250 1.00 79.12 84 GLY A N 1
ATOM 598 C CA . GLY A 1 84 ? 0.080 -16.201 1.505 1.00 79.12 84 GLY A CA 1
ATOM 599 C C . GLY A 1 84 ? -0.870 -15.001 1.344 1.00 79.12 84 GLY A C 1
ATOM 600 O O . GLY A 1 84 ? -1.406 -14.524 2.348 1.00 79.12 84 GLY A O 1
ATOM 601 N N . ASN A 1 85 ? -1.156 -14.561 0.114 1.00 82.69 85 ASN A N 1
ATOM 602 C CA . ASN A 1 85 ? -2.023 -13.423 -0.175 1.00 82.69 85 ASN A CA 1
ATOM 603 C C . ASN A 1 85 ? -3.511 -13.757 0.093 1.00 82.69 85 ASN A C 1
ATOM 605 O O . ASN A 1 85 ? -4.029 -14.762 -0.412 1.00 82.69 85 ASN A O 1
ATOM 609 N N . PRO A 1 86 ? -4.253 -12.935 0.867 1.00 84.44 86 PRO A N 1
ATOM 610 C CA . PRO A 1 86 ? -5.672 -13.172 1.142 1.00 84.44 86 PRO A CA 1
ATOM 611 C C . PRO A 1 86 ? -6.531 -13.157 -0.125 1.00 84.44 86 PRO A C 1
ATOM 613 O O . PRO A 1 86 ? -7.506 -13.906 -0.196 1.00 84.44 86 PRO A O 1
ATOM 616 N N . PHE A 1 87 ? -6.166 -12.368 -1.138 1.00 90.38 87 PHE A N 1
ATOM 617 C CA . PHE A 1 87 ? -6.918 -12.283 -2.388 1.00 90.38 87 PHE A CA 1
ATOM 618 C C . PHE A 1 87 ? -6.827 -13.563 -3.211 1.00 90.38 87 PHE A C 1
ATOM 620 O O . PHE A 1 87 ? -7.811 -13.911 -3.849 1.00 90.38 87 PHE A O 1
ATOM 627 N N . ALA A 1 88 ? -5.733 -14.327 -3.127 1.00 91.69 88 ALA A N 1
ATOM 628 C CA . ALA A 1 88 ? -5.657 -15.647 -3.757 1.00 91.69 88 ALA A CA 1
ATOM 629 C C . ALA A 1 88 ? -6.663 -16.634 -3.133 1.00 91.69 88 ALA A C 1
ATOM 631 O O . ALA A 1 88 ? -7.367 -17.357 -3.839 1.00 91.69 88 ALA A O 1
ATOM 632 N N . LYS A 1 89 ? -6.814 -16.607 -1.801 1.00 88.81 89 LYS A N 1
ATOM 633 C CA . LYS A 1 89 ? -7.817 -17.426 -1.093 1.00 88.81 89 LYS A CA 1
ATOM 634 C C . LYS A 1 89 ? -9.245 -16.975 -1.398 1.00 88.81 89 LYS A C 1
ATOM 636 O O . LYS A 1 89 ? -10.126 -17.809 -1.601 1.00 88.81 89 LYS A O 1
ATOM 641 N N . LEU A 1 90 ? -9.486 -15.663 -1.428 1.00 91.88 90 LEU A N 1
ATOM 642 C CA . LEU A 1 90 ? -10.786 -15.105 -1.804 1.00 91.88 90 LEU A CA 1
ATOM 643 C C . LEU A 1 90 ? -11.129 -15.435 -3.259 1.00 91.88 90 LEU A C 1
ATOM 645 O O . LEU A 1 90 ? -12.265 -15.796 -3.537 1.00 91.88 90 LEU A O 1
ATOM 649 N N . ALA A 1 91 ? -10.152 -15.388 -4.163 1.00 95.19 91 ALA A N 1
ATOM 650 C CA . ALA A 1 91 ? -10.338 -15.729 -5.563 1.00 95.19 91 ALA A CA 1
ATOM 651 C C . ALA A 1 91 ? -10.785 -17.182 -5.721 1.00 95.19 91 ALA A C 1
ATOM 653 O O . ALA A 1 91 ? -11.798 -17.445 -6.364 1.00 95.19 91 ALA A O 1
ATOM 654 N N . GLN A 1 92 ? -10.114 -18.110 -5.032 1.00 93.44 92 GLN A N 1
ATOM 655 C CA . GLN A 1 92 ? -10.526 -19.511 -4.983 1.00 93.44 92 GLN A CA 1
ATOM 656 C C . GLN A 1 92 ? -11.951 -19.670 -4.433 1.00 93.44 92 GLN A C 1
ATOM 658 O O . GLN A 1 92 ? -12.754 -20.405 -5.003 1.00 93.44 92 GLN A O 1
ATOM 663 N N . LYS A 1 93 ? -12.283 -18.963 -3.344 1.00 94.06 93 LYS A N 1
ATOM 664 C CA . LYS A 1 93 ? -13.615 -19.012 -2.721 1.00 94.06 93 LYS A CA 1
ATOM 665 C C . LYS A 1 93 ? -14.717 -18.487 -3.647 1.00 94.06 93 LYS A C 1
ATOM 667 O O . LYS A 1 93 ? -15.814 -19.036 -3.652 1.00 94.06 93 LYS A O 1
ATOM 672 N N . PHE A 1 94 ? -14.446 -17.413 -4.379 1.00 96.25 94 PHE A N 1
ATOM 673 C CA . PHE A 1 94 ? -15.421 -16.719 -5.221 1.00 96.25 94 PHE A CA 1
ATOM 674 C C . PHE A 1 94 ? -15.410 -17.185 -6.682 1.00 96.25 94 PHE A C 1
ATOM 676 O O . PHE A 1 94 ? -16.236 -16.733 -7.470 1.00 96.25 94 PHE A O 1
ATOM 683 N N . GLY A 1 95 ? -14.497 -18.086 -7.055 1.00 96.56 95 GLY A N 1
ATOM 684 C CA . GLY A 1 95 ? -14.328 -18.523 -8.440 1.00 96.56 95 GLY A CA 1
ATOM 685 C C . GLY A 1 95 ? -13.777 -17.426 -9.357 1.00 96.56 95 GLY A C 1
ATOM 686 O O . GLY A 1 95 ? -14.111 -17.390 -10.538 1.00 96.56 95 GLY A O 1
ATOM 687 N N . ILE A 1 96 ? -12.958 -16.513 -8.827 1.00 96.62 96 ILE A N 1
ATOM 688 C CA . ILE A 1 96 ? -12.304 -15.452 -9.602 1.00 96.62 96 ILE A CA 1
ATOM 689 C C . ILE A 1 96 ? -10.989 -16.006 -10.157 1.00 96.62 96 ILE A C 1
ATOM 691 O O . ILE A 1 96 ? -10.140 -16.481 -9.407 1.00 96.62 96 ILE A O 1
ATOM 695 N N . ALA A 1 97 ? -10.815 -15.952 -11.476 1.00 95.25 97 ALA A N 1
ATOM 696 C CA . ALA A 1 97 ? -9.596 -16.414 -12.129 1.00 95.25 97 ALA A CA 1
ATOM 697 C C . ALA A 1 97 ? -8.520 -15.322 -12.144 1.00 95.25 97 ALA A C 1
ATOM 699 O O . ALA A 1 97 ? -8.803 -14.160 -12.446 1.00 95.25 97 ALA A O 1
ATOM 700 N N . PHE A 1 98 ? -7.278 -15.720 -11.877 1.00 95.44 98 PHE A N 1
ATOM 701 C CA . PHE A 1 98 ? -6.097 -14.884 -12.064 1.00 95.44 98 PHE A CA 1
ATOM 702 C C . PHE A 1 98 ? -5.414 -15.215 -13.382 1.00 95.44 98 PHE A C 1
ATOM 704 O O . PHE A 1 98 ? -5.367 -16.370 -13.806 1.00 95.44 98 PHE A O 1
ATOM 711 N N . LYS A 1 99 ? -4.860 -14.183 -14.010 1.00 94.69 99 LYS A N 1
ATOM 712 C CA . LYS A 1 99 ? -3.934 -14.313 -15.124 1.00 94.69 99 LYS A CA 1
ATOM 713 C C . LYS A 1 99 ? -2.563 -13.871 -14.644 1.00 94.69 99 LYS A C 1
ATOM 715 O O . LYS A 1 99 ? -2.360 -12.690 -14.380 1.00 94.69 99 LYS A O 1
ATOM 720 N N . GLU A 1 100 ? -1.658 -14.832 -14.518 1.00 94.50 100 GLU A N 1
ATOM 721 C CA . GLU A 1 100 ? -0.253 -14.568 -14.232 1.00 94.50 100 GLU A CA 1
ATOM 722 C C . GLU A 1 100 ? 0.371 -13.744 -15.357 1.00 94.50 100 GLU A C 1
ATOM 724 O O . GLU A 1 100 ? 0.147 -14.016 -16.543 1.00 94.50 100 GLU A O 1
ATOM 729 N N . ILE A 1 101 ? 1.122 -12.727 -14.945 1.00 93.06 101 ILE A N 1
ATOM 730 C CA . ILE A 1 101 ? 1.847 -11.814 -15.820 1.00 93.06 101 ILE A CA 1
ATOM 731 C C . ILE A 1 101 ? 3.355 -11.898 -15.576 1.00 93.06 101 ILE A C 1
ATOM 733 O O . ILE A 1 101 ? 4.127 -11.844 -16.529 1.00 93.06 101 ILE A O 1
ATOM 737 N N . SER A 1 102 ? 3.770 -12.025 -14.314 1.00 92.75 102 SER A N 1
ATOM 738 C CA . SER A 1 102 ? 5.180 -12.081 -13.927 1.00 92.75 102 SER A CA 1
ATOM 739 C C . SER A 1 102 ? 5.371 -12.952 -12.681 1.00 92.75 102 SER A C 1
ATOM 741 O O . SER A 1 102 ? 4.527 -12.890 -11.787 1.00 92.75 102 SER A O 1
ATOM 743 N N . PRO A 1 103 ? 6.463 -13.727 -12.568 1.00 91.12 103 PRO A N 1
ATOM 744 C CA . PRO A 1 103 ? 6.742 -14.542 -11.386 1.00 91.12 103 PRO A CA 1
ATOM 745 C C . PRO A 1 103 ? 7.273 -13.736 -10.187 1.00 91.12 103 PRO A C 1
ATOM 747 O O . PRO A 1 103 ? 7.183 -14.219 -9.063 1.00 91.12 103 PRO A O 1
ATOM 750 N N . ARG A 1 104 ? 7.822 -12.531 -10.405 1.00 89.75 104 ARG A N 1
ATOM 751 C CA . ARG A 1 104 ? 8.189 -11.550 -9.359 1.00 89.75 104 ARG A CA 1
ATOM 752 C C . ARG A 1 104 ? 7.563 -10.192 -9.663 1.00 89.75 104 ARG A C 1
ATOM 754 O O . ARG A 1 104 ? 7.017 -9.996 -10.754 1.00 89.75 104 ARG A O 1
ATOM 761 N N . ASN A 1 105 ? 7.668 -9.241 -8.740 1.00 89.81 105 ASN A N 1
ATOM 762 C CA . ASN A 1 105 ? 7.167 -7.889 -8.939 1.00 89.81 105 ASN A CA 1
ATOM 763 C C . ASN A 1 105 ? 7.808 -7.257 -10.194 1.00 89.81 105 ASN A C 1
ATOM 765 O O . ASN A 1 105 ? 9.022 -7.062 -10.211 1.00 89.81 105 ASN A O 1
ATOM 769 N N . PRO A 1 106 ? 7.033 -6.909 -11.241 1.00 89.81 106 PRO A N 1
ATOM 770 C CA . PRO A 1 106 ? 7.597 -6.462 -12.515 1.00 89.81 106 PRO A CA 1
ATOM 771 C C . PRO A 1 106 ? 8.208 -5.053 -12.474 1.00 89.81 106 PRO A C 1
ATOM 773 O O . PRO A 1 106 ? 8.952 -4.697 -13.381 1.00 89.81 106 PRO A O 1
ATOM 776 N N . TRP A 1 107 ? 7.923 -4.251 -11.445 1.00 88.94 107 TRP A N 1
ATOM 777 C CA . TRP A 1 107 ? 8.537 -2.931 -11.267 1.00 88.94 107 TRP A CA 1
ATOM 778 C C . TRP A 1 107 ? 9.866 -3.019 -10.521 1.00 88.94 107 TRP A C 1
ATOM 780 O O . TRP A 1 107 ? 10.823 -2.332 -10.871 1.00 88.94 107 TRP A O 1
ATOM 790 N N . LEU A 1 108 ? 9.940 -3.891 -9.514 1.00 87.31 108 LEU A N 1
ATOM 791 C CA . LEU A 1 108 ? 11.158 -4.105 -8.731 1.00 87.31 108 LEU A CA 1
ATOM 792 C C . LEU A 1 108 ? 12.135 -5.044 -9.455 1.00 87.31 108 LEU A C 1
ATOM 794 O O . LEU A 1 108 ? 13.347 -4.842 -9.408 1.00 87.31 108 LEU A O 1
ATOM 798 N N . HIS A 1 109 ? 11.596 -6.038 -10.165 1.00 89.00 109 HIS A N 1
ATOM 799 C CA . HIS A 1 109 ? 12.322 -7.123 -10.825 1.00 89.00 109 HIS A CA 1
ATOM 800 C C . HIS A 1 109 ? 11.813 -7.353 -12.259 1.00 89.00 109 HIS A C 1
ATOM 802 O O . HIS A 1 109 ? 11.314 -8.438 -12.577 1.00 89.00 109 HIS A O 1
ATOM 808 N N . PRO A 1 110 ? 11.946 -6.362 -13.157 1.00 90.94 110 PRO A N 1
ATOM 809 C CA . PRO A 1 110 ? 11.475 -6.446 -14.542 1.00 90.94 110 PRO A CA 1
ATOM 810 C C . PRO A 1 110 ? 12.131 -7.590 -15.321 1.00 90.94 110 PRO A C 1
ATOM 812 O O . PRO A 1 110 ? 11.470 -8.215 -16.144 1.00 90.94 110 PRO A O 1
ATOM 815 N N . GLY A 1 111 ? 13.380 -7.951 -15.000 1.00 89.56 111 GLY A N 1
ATOM 816 C CA . GLY A 1 111 ? 14.065 -9.105 -15.595 1.00 89.56 111 GLY A CA 1
ATOM 817 C C . GLY A 1 111 ? 13.426 -10.466 -15.285 1.00 89.56 111 GLY A C 1
ATOM 818 O O . GLY A 1 111 ? 13.795 -11.466 -15.889 1.00 89.56 111 GLY A O 1
ATOM 819 N N . SER A 1 112 ? 12.459 -10.526 -14.363 1.00 88.75 112 SER A N 1
ATOM 820 C CA . SER A 1 112 ? 11.665 -11.735 -14.113 1.00 88.75 112 SER A CA 1
ATOM 821 C C . SER A 1 112 ? 10.560 -11.965 -15.153 1.00 88.75 112 SER A C 1
ATOM 823 O O . SER A 1 112 ? 10.058 -13.082 -15.276 1.00 88.75 112 SER A O 1
ATOM 825 N N . CYS A 1 113 ? 10.191 -10.934 -15.917 1.00 89.44 113 CYS A N 1
ATOM 826 C CA . CYS A 1 113 ? 9.252 -11.036 -17.028 1.00 89.44 113 CYS A CA 1
ATOM 827 C C . CYS A 1 113 ? 9.965 -11.611 -18.260 1.00 89.44 113 CYS A C 1
ATOM 829 O O . CYS A 1 113 ? 10.933 -11.024 -18.739 1.00 89.44 113 CYS A O 1
ATOM 831 N N . SER A 1 114 ? 9.460 -12.715 -18.818 1.00 74.06 114 SER A N 1
ATOM 832 C CA . SER A 1 114 ? 10.071 -13.376 -19.984 1.00 74.06 114 SER A CA 1
ATOM 833 C C . SER A 1 114 ? 10.096 -12.511 -21.248 1.00 74.06 114 SER A C 1
ATOM 835 O O . SER A 1 114 ? 10.996 -12.663 -22.066 1.00 74.06 114 SER A O 1
ATOM 837 N N . ASP A 1 115 ? 9.131 -11.600 -21.397 1.00 89.88 115 ASP A N 1
ATOM 838 C CA . ASP A 1 115 ? 8.905 -10.823 -22.620 1.00 89.88 115 ASP A CA 1
ATOM 839 C C . ASP A 1 115 ? 8.755 -9.319 -22.318 1.00 89.88 115 ASP A C 1
ATOM 841 O O . ASP A 1 115 ? 7.870 -8.635 -22.841 1.00 89.88 115 ASP A O 1
ATOM 845 N N . PHE A 1 116 ? 9.601 -8.790 -21.428 1.00 95.25 116 PHE A N 1
ATOM 846 C CA . PHE A 1 116 ? 9.716 -7.346 -21.210 1.00 95.25 116 PHE A CA 1
ATOM 847 C C . PHE A 1 116 ? 10.613 -6.739 -22.292 1.00 95.25 116 PHE A C 1
ATOM 849 O O . PHE A 1 116 ? 11.831 -6.911 -22.276 1.00 95.25 116 PHE A O 1
ATOM 856 N N . LEU A 1 117 ? 10.012 -6.014 -23.234 1.00 96.31 117 LEU A N 1
ATOM 857 C CA . LEU A 1 117 ? 10.721 -5.461 -24.382 1.00 96.31 117 LEU A CA 1
ATOM 858 C C . LEU A 1 117 ? 11.198 -4.032 -24.112 1.00 96.31 117 LEU A C 1
ATOM 860 O O . LEU A 1 117 ? 10.430 -3.180 -23.659 1.00 96.31 117 LEU A O 1
ATOM 864 N N . LEU A 1 118 ? 12.461 -3.766 -24.440 1.00 96.56 118 LEU A N 1
ATOM 865 C CA . LEU A 1 118 ? 13.073 -2.443 -24.350 1.00 96.56 118 LEU A CA 1
ATOM 866 C C . LEU A 1 118 ? 13.312 -1.875 -25.744 1.00 96.56 118 LEU A C 1
ATOM 868 O O . LEU A 1 118 ? 13.855 -2.560 -26.612 1.00 96.56 118 LEU A O 1
ATOM 872 N N . PHE A 1 119 ? 12.950 -0.613 -25.938 1.00 95.62 119 PHE A N 1
ATOM 873 C CA . PHE A 1 119 ? 13.081 0.089 -27.206 1.00 95.62 119 PHE A CA 1
ATOM 874 C C . PHE A 1 119 ? 13.857 1.393 -27.052 1.00 95.62 119 PHE A C 1
ATOM 876 O O . PHE A 1 119 ? 13.752 2.104 -26.053 1.00 95.62 119 PHE A O 1
ATOM 883 N N . GLU A 1 120 ? 14.624 1.695 -28.092 1.00 92.94 120 GLU A N 1
ATOM 884 C CA . GLU A 1 120 ? 15.288 2.963 -28.336 1.00 92.94 120 GLU A CA 1
ATOM 885 C C . GLU A 1 120 ? 14.744 3.536 -29.651 1.00 92.94 120 GLU A C 1
ATOM 887 O O . GLU A 1 120 ? 15.189 3.154 -30.740 1.00 92.94 120 GLU A O 1
ATOM 892 N N . GLY A 1 121 ? 13.727 4.398 -29.560 1.00 90.62 121 GLY A N 1
ATOM 893 C CA . GLY A 1 121 ? 12.955 4.793 -30.737 1.00 90.62 121 GLY A CA 1
ATOM 894 C C . GLY A 1 121 ? 12.348 3.548 -31.387 1.00 90.62 121 GLY A C 1
ATOM 895 O O . GLY A 1 121 ? 11.689 2.762 -30.708 1.00 90.62 121 GLY A O 1
ATOM 896 N N . SER A 1 122 ? 12.636 3.312 -32.668 1.00 92.62 122 SER A N 1
ATOM 897 C CA . SER A 1 122 ? 12.167 2.124 -33.396 1.00 92.62 122 SER A CA 1
ATOM 898 C C . SER A 1 122 ? 13.058 0.886 -33.247 1.00 92.62 122 SER A C 1
ATOM 900 O O . SER A 1 122 ? 12.730 -0.194 -33.746 1.00 92.62 122 SER A O 1
ATOM 902 N N . ARG A 1 123 ? 14.211 1.010 -32.578 1.00 94.25 123 ARG A N 1
ATOM 903 C CA . ARG A 1 123 ? 15.154 -0.095 -32.393 1.00 94.25 123 ARG A CA 1
ATOM 904 C C . ARG A 1 123 ? 14.830 -0.848 -31.109 1.00 94.25 123 ARG A C 1
ATOM 906 O O . ARG A 1 123 ? 15.063 -0.339 -30.017 1.00 94.25 123 ARG A O 1
ATOM 913 N N . GLN A 1 124 ? 14.382 -2.094 -31.227 1.00 96.12 124 GLN A N 1
ATOM 914 C CA . GLN A 1 124 ? 14.334 -2.997 -30.078 1.00 96.12 124 GLN A CA 1
ATOM 915 C C . GLN A 1 124 ? 15.764 -3.334 -29.621 1.00 96.12 124 GLN A C 1
ATOM 917 O O . GLN A 1 124 ? 16.630 -3.666 -30.439 1.00 96.12 124 GLN A O 1
ATOM 922 N N . LEU A 1 125 ? 16.025 -3.246 -28.319 1.00 95.75 125 LEU A N 1
ATOM 923 C CA . LEU A 1 125 ? 17.265 -3.731 -27.716 1.00 95.75 125 LEU A CA 1
ATOM 924 C C . LEU A 1 125 ? 17.324 -5.260 -27.827 1.00 95.75 125 LEU A C 1
ATOM 926 O O . LEU A 1 125 ? 16.301 -5.940 -27.755 1.00 95.75 125 LEU A O 1
ATOM 930 N N . SER A 1 126 ? 18.527 -5.810 -28.005 1.00 95.50 126 SER A N 1
ATOM 931 C CA . SER A 1 126 ? 18.707 -7.266 -28.002 1.00 95.50 126 SER A CA 1
ATOM 932 C C . SER A 1 126 ? 18.508 -7.849 -26.601 1.00 95.50 126 SER A C 1
ATOM 934 O O . SER A 1 126 ? 18.690 -7.144 -25.611 1.00 95.50 126 SER A O 1
ATOM 936 N N . ASP A 1 127 ? 18.236 -9.151 -26.500 1.00 93.06 127 ASP A N 1
ATOM 937 C CA . ASP A 1 127 ? 18.092 -9.842 -25.207 1.00 93.06 127 ASP A CA 1
ATOM 938 C C . ASP A 1 127 ? 19.319 -9.651 -24.301 1.00 93.06 127 ASP A C 1
ATOM 940 O O . ASP A 1 127 ? 19.186 -9.492 -23.091 1.00 93.06 127 ASP A O 1
ATOM 944 N N . GLN A 1 128 ? 20.521 -9.595 -24.889 1.00 94.31 128 GLN A N 1
ATOM 945 C CA . GLN A 1 128 ? 21.756 -9.310 -24.156 1.00 94.31 128 GLN A CA 1
ATOM 946 C C . GLN A 1 128 ? 21.763 -7.886 -23.585 1.00 94.31 128 GLN A C 1
ATOM 948 O O . GLN A 1 128 ? 22.146 -7.690 -22.435 1.00 94.31 128 GLN A O 1
ATOM 953 N N . GLN A 1 129 ? 21.328 -6.894 -24.369 1.00 95.44 129 GLN A N 1
ATOM 954 C CA . GLN A 1 129 ? 21.186 -5.520 -23.886 1.00 95.44 129 GLN A CA 1
ATOM 955 C C . GLN A 1 129 ? 20.076 -5.432 -22.827 1.00 95.44 129 GLN A C 1
ATOM 957 O O . GLN A 1 129 ? 20.238 -4.751 -21.824 1.00 95.44 129 GLN A O 1
ATOM 962 N N . ALA A 1 130 ? 18.960 -6.139 -22.980 1.00 94.94 130 ALA A N 1
ATOM 963 C CA . ALA A 1 130 ? 17.918 -6.142 -21.958 1.00 94.94 130 ALA A CA 1
ATOM 964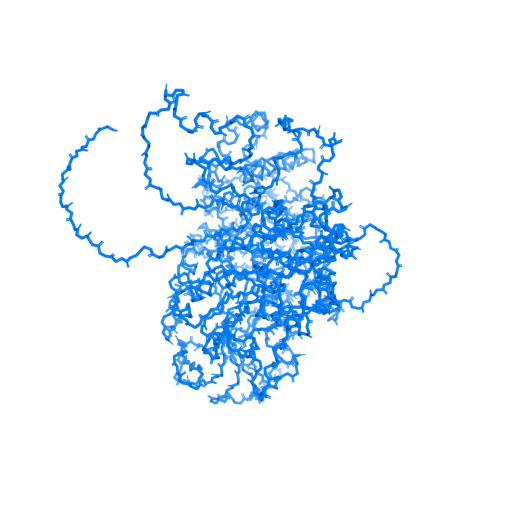 C C . ALA A 1 130 ? 18.424 -6.750 -20.637 1.00 94.94 130 ALA A C 1
ATOM 966 O O . ALA A 1 130 ? 18.294 -6.124 -19.588 1.00 94.94 130 ALA A O 1
ATOM 967 N N . ALA A 1 131 ? 19.086 -7.910 -20.691 1.00 94.19 131 ALA A N 1
ATOM 968 C CA . ALA A 1 131 ? 19.667 -8.564 -19.519 1.00 94.19 131 ALA A CA 1
ATOM 969 C C . ALA A 1 131 ? 20.687 -7.671 -18.795 1.00 94.19 131 ALA A C 1
ATOM 971 O O . ALA A 1 131 ? 20.597 -7.496 -17.584 1.00 94.19 131 ALA A O 1
ATOM 972 N N . GLU A 1 132 ? 21.593 -7.035 -19.539 1.00 95.88 132 GLU A N 1
ATOM 973 C CA . GLU A 1 132 ? 22.567 -6.094 -18.977 1.00 95.88 132 GLU A CA 1
ATOM 974 C C . GLU A 1 132 ? 21.879 -4.883 -18.309 1.00 95.88 132 GLU A C 1
ATOM 976 O O . GLU A 1 132 ? 22.314 -4.435 -17.251 1.00 95.88 132 GLU A O 1
ATOM 981 N N . THR A 1 133 ? 20.761 -4.381 -18.858 1.00 96.12 133 THR A N 1
ATOM 982 C CA . THR A 1 133 ? 19.977 -3.314 -18.200 1.00 96.12 133 THR A CA 1
ATOM 983 C C . THR A 1 133 ? 19.473 -3.758 -16.837 1.00 96.12 133 THR A C 1
ATOM 985 O O . THR A 1 133 ? 19.547 -2.997 -15.873 1.00 96.12 133 THR A O 1
ATOM 988 N N . TRP A 1 134 ? 18.967 -4.986 -16.751 1.00 95.06 134 TRP A N 1
ATOM 989 C CA . TRP A 1 134 ? 18.435 -5.539 -15.512 1.00 95.06 134 TRP A CA 1
ATOM 990 C C . TRP A 1 134 ? 19.530 -5.793 -14.476 1.00 95.06 134 TRP A C 1
ATOM 992 O O . TRP A 1 134 ? 19.326 -5.492 -13.303 1.00 95.06 134 TRP A O 1
ATOM 1002 N N . GLU A 1 135 ? 20.721 -6.220 -14.899 1.00 95.19 135 GLU A N 1
ATOM 1003 C CA . GLU A 1 135 ? 21.888 -6.331 -14.015 1.00 95.19 135 GLU A CA 1
ATOM 1004 C C . GLU A 1 135 ? 22.296 -4.975 -13.417 1.00 95.19 135 GLU A C 1
ATOM 1006 O O . GLU A 1 135 ? 22.603 -4.881 -12.224 1.00 95.19 135 GLU A O 1
ATOM 1011 N N . TRP A 1 136 ? 22.270 -3.907 -14.220 1.00 95.94 136 TRP A N 1
ATOM 1012 C CA . TRP A 1 136 ? 22.576 -2.551 -13.756 1.00 95.94 136 TRP A CA 1
ATOM 1013 C C . TRP A 1 136 ? 21.520 -2.015 -12.790 1.00 95.94 136 TRP A C 1
ATOM 1015 O O . TRP A 1 136 ? 21.862 -1.405 -11.775 1.00 95.94 136 TRP A O 1
ATOM 1025 N N . GLN A 1 137 ? 20.245 -2.285 -13.066 1.00 94.06 137 GLN A N 1
ATOM 1026 C CA . GLN A 1 137 ? 19.147 -1.979 -12.155 1.00 94.06 137 GLN A CA 1
ATOM 1027 C C . GLN A 1 137 ? 19.310 -2.710 -10.814 1.00 94.06 137 GLN A C 1
ATOM 1029 O O . GLN A 1 137 ? 19.220 -2.078 -9.762 1.00 94.06 137 GLN A O 1
ATOM 1034 N N . ASP A 1 138 ? 19.584 -4.015 -10.829 1.00 92.12 138 ASP A N 1
ATOM 1035 C CA . ASP A 1 138 ? 19.766 -4.807 -9.608 1.00 92.12 138 ASP A CA 1
ATOM 1036 C C . ASP A 1 138 ? 20.986 -4.333 -8.802 1.00 92.12 138 ASP A C 1
ATOM 1038 O O . ASP A 1 138 ? 20.994 -4.369 -7.567 1.00 92.12 138 ASP A O 1
ATOM 1042 N N . LEU A 1 139 ? 22.039 -3.864 -9.478 1.00 94.69 139 LEU A N 1
ATOM 1043 C CA . LEU A 1 139 ? 23.165 -3.205 -8.823 1.00 94.69 139 LEU A CA 1
ATOM 1044 C C . LEU A 1 139 ? 22.727 -1.903 -8.140 1.00 94.69 139 LEU A C 1
ATOM 1046 O O . LEU A 1 139 ? 22.990 -1.743 -6.948 1.00 94.69 139 LEU A O 1
ATOM 1050 N N . LEU A 1 140 ? 22.046 -1.004 -8.856 1.00 93.56 140 LEU A N 1
ATOM 1051 C CA . LEU A 1 140 ? 21.593 0.274 -8.305 1.00 93.56 140 LEU A CA 1
ATOM 1052 C C . LEU A 1 140 ? 20.623 0.077 -7.129 1.00 93.56 140 LEU A C 1
ATOM 1054 O O . LEU A 1 140 ? 20.804 0.698 -6.083 1.00 93.56 140 LEU A O 1
ATOM 1058 N N . MET A 1 141 ? 19.667 -0.850 -7.245 1.00 90.06 141 MET A N 1
ATOM 1059 C CA . MET A 1 141 ? 18.753 -1.216 -6.159 1.00 90.06 141 MET A CA 1
ATOM 1060 C C . MET A 1 141 ? 19.519 -1.662 -4.907 1.00 90.06 141 MET A C 1
ATOM 1062 O O . MET A 1 141 ? 19.284 -1.140 -3.818 1.00 90.06 141 MET A O 1
ATOM 1066 N N . ARG A 1 142 ? 20.493 -2.574 -5.049 1.00 90.31 142 ARG A N 1
ATOM 1067 C CA . ARG A 1 142 ? 21.313 -3.032 -3.914 1.00 90.31 142 ARG A CA 1
ATOM 1068 C C . ARG A 1 142 ? 22.099 -1.896 -3.262 1.00 90.31 142 ARG A C 1
ATOM 1070 O O . ARG A 1 142 ? 22.235 -1.889 -2.040 1.00 90.31 142 ARG A O 1
ATOM 1077 N N . LYS A 1 143 ? 22.615 -0.943 -4.046 1.00 91.44 143 LYS A N 1
ATOM 1078 C CA . LYS A 1 143 ? 23.338 0.231 -3.525 1.00 91.44 143 LYS A CA 1
ATOM 1079 C C . LYS A 1 143 ? 22.409 1.154 -2.738 1.00 91.44 143 LYS A C 1
ATOM 1081 O O . LYS A 1 143 ? 22.756 1.535 -1.623 1.00 91.44 143 LYS A O 1
ATOM 1086 N N . LEU A 1 144 ? 21.214 1.434 -3.262 1.00 88.75 144 LEU A N 1
ATOM 1087 C CA . LEU A 1 144 ? 20.196 2.230 -2.570 1.00 88.75 144 LEU A CA 1
ATOM 1088 C C . LEU A 1 144 ? 19.757 1.574 -1.254 1.00 88.75 144 LEU A C 1
ATOM 1090 O O . LEU A 1 144 ? 19.726 2.239 -0.222 1.00 88.75 144 LEU A O 1
ATOM 1094 N N . GLN A 1 145 ? 19.499 0.264 -1.253 1.00 86.06 145 GLN A N 1
ATOM 1095 C CA . GLN A 1 145 ? 19.137 -0.483 -0.042 1.00 86.06 145 GLN A CA 1
ATOM 1096 C C . GLN A 1 145 ? 20.267 -0.505 0.995 1.00 86.06 145 GLN A C 1
ATOM 1098 O O . GLN A 1 145 ? 20.019 -0.340 2.191 1.00 86.06 145 GLN A O 1
ATOM 1103 N N . ALA A 1 146 ? 21.514 -0.708 0.557 1.00 86.38 146 ALA A N 1
ATOM 1104 C CA . ALA A 1 146 ? 22.672 -0.691 1.446 1.00 86.38 146 ALA A CA 1
ATOM 1105 C C . ALA A 1 146 ? 22.846 0.682 2.111 1.00 86.38 146 ALA A C 1
ATOM 1107 O O . ALA A 1 146 ? 23.040 0.746 3.324 1.00 86.38 146 ALA A O 1
ATOM 1108 N N . LEU A 1 147 ? 22.707 1.764 1.339 1.00 86.31 147 LEU A N 1
ATOM 1109 C CA . LEU A 1 147 ? 22.786 3.132 1.850 1.00 86.31 147 LEU A CA 1
ATOM 1110 C C . LEU A 1 147 ? 21.617 3.463 2.791 1.00 86.31 147 LEU A C 1
ATOM 1112 O O . LEU A 1 147 ? 21.826 4.047 3.850 1.00 86.31 147 LEU A O 1
ATOM 1116 N N . ALA A 1 148 ? 20.396 3.031 2.466 1.00 80.06 148 ALA A N 1
ATOM 1117 C CA . ALA A 1 148 ? 19.219 3.240 3.311 1.00 80.06 148 ALA A CA 1
ATOM 1118 C C . ALA A 1 148 ? 19.334 2.558 4.688 1.00 80.06 148 ALA A C 1
ATOM 1120 O O . ALA A 1 148 ? 18.846 3.089 5.691 1.00 80.06 148 ALA A O 1
ATOM 1121 N N . ARG A 1 149 ? 19.988 1.387 4.736 1.00 78.69 149 ARG A N 1
ATOM 1122 C CA . ARG A 1 149 ? 20.215 0.583 5.951 1.00 78.69 149 ARG A CA 1
ATOM 1123 C C . ARG A 1 149 ? 21.462 1.003 6.740 1.00 78.69 149 ARG A C 1
ATOM 1125 O O . ARG A 1 149 ? 21.659 0.504 7.849 1.00 78.69 149 ARG A O 1
ATOM 1132 N N . ALA A 1 150 ? 22.305 1.880 6.197 1.00 77.69 150 ALA A N 1
ATOM 1133 C CA . ALA A 1 150 ? 23.507 2.348 6.875 1.00 77.69 150 ALA A CA 1
ATOM 1134 C C . ALA A 1 150 ? 23.159 3.248 8.076 1.00 77.69 150 ALA A C 1
ATOM 1136 O O . ALA A 1 150 ? 22.251 4.076 8.013 1.00 77.69 150 ALA A O 1
ATOM 1137 N N . ALA A 1 151 ? 23.893 3.072 9.182 1.00 59.78 151 ALA A N 1
ATOM 1138 C CA . ALA A 1 151 ? 23.716 3.864 10.404 1.00 59.78 151 ALA A CA 1
ATOM 1139 C C . ALA A 1 151 ? 24.169 5.325 10.239 1.00 59.78 151 ALA A C 1
ATOM 1141 O O . ALA A 1 151 ? 23.612 6.212 10.881 1.00 59.78 151 ALA A O 1
ATOM 1142 N N . ASP A 1 152 ? 25.151 5.561 9.369 1.00 63.91 152 ASP A N 1
ATOM 1143 C CA . ASP A 1 152 ? 25.544 6.882 8.894 1.00 63.91 152 ASP A CA 1
ATOM 1144 C C . ASP A 1 152 ? 25.160 6.964 7.416 1.00 63.91 152 ASP A C 1
ATOM 1146 O O . ASP A 1 152 ? 25.652 6.188 6.598 1.00 63.91 152 ASP A O 1
ATOM 1150 N N . ARG A 1 153 ? 24.207 7.837 7.086 1.00 64.56 153 ARG A N 1
ATOM 1151 C CA . ARG A 1 153 ? 23.699 7.993 5.714 1.00 64.56 153 ARG A CA 1
ATOM 1152 C C . ARG A 1 153 ? 24.563 8.955 4.889 1.00 64.56 153 ARG A C 1
ATOM 1154 O O . ARG A 1 153 ? 24.110 9.394 3.836 1.00 64.56 153 ARG A O 1
ATOM 1161 N N . ASP A 1 154 ? 25.752 9.345 5.358 1.00 61.94 154 ASP A N 1
ATOM 1162 C CA . ASP A 1 154 ? 26.688 10.261 4.679 1.00 61.94 154 ASP A CA 1
ATOM 1163 C C . ASP A 1 154 ? 26.018 11.567 4.184 1.00 61.94 154 ASP A C 1
ATOM 1165 O O . ASP A 1 154 ? 26.321 12.085 3.110 1.00 61.94 154 ASP A O 1
ATOM 1169 N N . GLY A 1 155 ? 25.028 12.088 4.921 1.00 62.88 155 GLY A N 1
ATOM 1170 C CA . GLY A 1 155 ? 24.263 13.278 4.511 1.00 62.88 155 GLY A CA 1
ATOM 1171 C C . GLY A 1 155 ? 23.245 13.062 3.375 1.00 62.88 155 GLY A C 1
ATOM 1172 O O . GLY A 1 155 ? 22.735 14.036 2.824 1.00 62.88 155 GLY A O 1
ATOM 1173 N N . HIS A 1 156 ? 22.915 11.814 3.028 1.00 66.12 156 HIS A N 1
ATOM 1174 C CA . HIS A 1 156 ? 21.892 11.458 2.030 1.00 66.12 156 HIS A CA 1
ATOM 1175 C C . HIS A 1 156 ? 20.486 11.278 2.623 1.00 66.12 156 HIS A C 1
ATOM 1177 O O . HIS A 1 156 ? 19.534 11.086 1.874 1.00 66.12 156 HIS A O 1
ATOM 1183 N N . GLY A 1 157 ? 20.334 11.337 3.953 1.00 62.97 157 GLY A N 1
ATOM 1184 C CA . GLY A 1 157 ? 19.055 11.083 4.633 1.00 62.97 157 GLY A CA 1
ATOM 1185 C C . GLY A 1 157 ? 17.915 12.021 4.218 1.00 62.97 157 GLY A C 1
ATOM 1186 O O . GLY A 1 157 ? 16.780 11.565 4.120 1.00 62.97 157 GLY A O 1
ATOM 1187 N N . ASP A 1 158 ? 18.240 13.278 3.904 1.00 70.94 158 ASP A N 1
ATOM 1188 C CA . ASP A 1 158 ? 17.274 14.312 3.500 1.00 70.94 158 ASP A CA 1
ATOM 1189 C C . ASP A 1 158 ? 17.251 14.559 1.979 1.00 70.94 158 ASP A C 1
ATOM 1191 O O . ASP A 1 158 ? 16.539 15.443 1.501 1.00 70.94 158 ASP A O 1
ATOM 1195 N N . LYS A 1 159 ? 18.053 13.818 1.202 1.00 83.19 159 LYS A N 1
ATOM 1196 C CA . LYS A 1 159 ? 18.116 13.967 -0.257 1.00 83.19 159 LYS A CA 1
ATOM 1197 C C . LYS A 1 159 ? 16.998 13.179 -0.935 1.00 83.19 159 LYS A C 1
ATOM 1199 O O . LYS A 1 159 ? 16.576 12.125 -0.453 1.00 83.19 159 LYS A O 1
ATOM 1204 N N . SER A 1 160 ? 16.582 13.666 -2.102 1.00 88.44 160 SER A N 1
ATOM 1205 C CA . SER A 1 160 ? 15.717 12.899 -2.989 1.00 88.44 160 SER A CA 1
ATOM 1206 C C . SER A 1 160 ? 16.457 11.697 -3.572 1.00 88.44 160 SER A C 1
ATOM 1208 O O . SER A 1 160 ? 17.678 11.719 -3.740 1.00 88.44 160 SER A O 1
ATOM 1210 N N . VAL A 1 161 ? 15.726 10.647 -3.930 1.00 89.12 161 VAL A N 1
ATOM 1211 C CA . VAL A 1 161 ? 16.291 9.454 -4.573 1.00 89.12 161 VAL A CA 1
ATOM 1212 C C . VAL A 1 161 ? 16.966 9.815 -5.891 1.00 89.12 161 VAL A C 1
ATOM 1214 O O . VAL A 1 161 ? 18.026 9.270 -6.181 1.00 89.12 161 VAL A O 1
ATOM 1217 N N . ALA A 1 162 ? 16.418 10.765 -6.653 1.00 91.19 162 ALA A N 1
ATOM 1218 C CA . ALA A 1 162 ? 17.060 11.282 -7.860 1.00 91.19 162 ALA A CA 1
ATOM 1219 C C . ALA A 1 162 ? 18.464 11.844 -7.568 1.00 91.19 162 ALA A C 1
ATOM 1221 O O . ALA A 1 162 ? 19.436 11.425 -8.196 1.00 91.19 162 ALA A O 1
ATOM 1222 N N . ALA A 1 163 ? 18.590 12.714 -6.559 1.00 92.25 163 ALA A N 1
ATOM 1223 C CA . ALA A 1 163 ? 19.876 13.288 -6.163 1.00 92.25 163 ALA A CA 1
ATOM 1224 C C . ALA A 1 163 ? 20.850 12.223 -5.635 1.00 92.25 163 ALA A C 1
ATOM 1226 O O . ALA A 1 163 ? 22.033 12.241 -5.964 1.00 92.25 163 ALA A O 1
ATOM 1227 N N . VAL A 1 164 ? 20.355 11.256 -4.856 1.00 92.12 164 VAL A N 1
ATOM 1228 C CA . VAL A 1 164 ? 21.179 10.144 -4.362 1.00 92.12 164 VAL A CA 1
ATOM 1229 C C . VAL A 1 164 ? 21.696 9.278 -5.509 1.00 92.12 164 VAL A C 1
ATOM 1231 O O . VAL A 1 164 ? 22.847 8.853 -5.489 1.00 92.12 164 VAL A O 1
ATOM 1234 N N . VAL A 1 165 ? 20.868 9.008 -6.517 1.00 93.88 165 VAL A N 1
ATOM 1235 C CA . VAL A 1 165 ? 21.281 8.235 -7.694 1.00 93.88 165 VAL A CA 1
ATOM 1236 C C . VAL A 1 165 ? 22.355 8.987 -8.470 1.00 93.88 165 VAL A C 1
ATOM 1238 O O . VAL A 1 165 ? 23.332 8.362 -8.872 1.00 93.88 165 VAL A O 1
ATOM 1241 N N . ASP A 1 166 ? 22.222 10.305 -8.629 1.00 94.56 166 ASP A N 1
ATOM 1242 C CA . ASP A 1 166 ? 23.234 11.148 -9.277 1.00 94.56 166 ASP A CA 1
ATOM 1243 C C . ASP A 1 166 ? 24.575 11.125 -8.532 1.00 94.56 166 ASP A C 1
ATOM 1245 O O . ASP A 1 166 ? 25.626 10.954 -9.155 1.00 94.56 166 ASP A O 1
ATOM 1249 N N . ASP A 1 167 ? 24.542 11.198 -7.201 1.00 93.06 167 ASP A N 1
ATOM 1250 C CA . ASP A 1 167 ? 25.738 11.060 -6.370 1.00 93.06 167 ASP A CA 1
ATOM 1251 C C . ASP A 1 167 ? 26.369 9.667 -6.522 1.00 93.06 167 ASP A C 1
ATOM 1253 O O . ASP A 1 167 ? 27.587 9.538 -6.686 1.00 93.06 167 ASP A O 1
ATOM 1257 N N . LEU A 1 168 ? 25.554 8.608 -6.512 1.00 93.62 168 LEU A N 1
ATOM 1258 C CA . LEU A 1 168 ? 26.020 7.226 -6.625 1.00 93.62 168 LEU A CA 1
ATOM 1259 C C . LEU A 1 168 ? 26.657 6.936 -7.988 1.00 93.62 168 LEU A C 1
ATOM 1261 O O . LEU A 1 168 ? 27.735 6.349 -8.030 1.00 93.62 168 LEU A O 1
ATOM 1265 N N . VAL A 1 169 ? 26.050 7.363 -9.099 1.00 95.81 169 VAL A N 1
ATOM 1266 C CA . VAL A 1 169 ? 26.637 7.140 -10.436 1.00 95.81 169 VAL A CA 1
ATOM 1267 C C . VAL A 1 169 ? 27.907 7.959 -10.671 1.00 95.81 169 VAL A C 1
ATOM 1269 O O . VAL A 1 169 ? 28.705 7.600 -11.535 1.00 95.81 169 VAL A O 1
ATOM 1272 N N . ALA A 1 170 ? 28.116 9.034 -9.905 1.00 94.31 170 ALA A N 1
ATOM 1273 C CA . ALA A 1 170 ? 29.326 9.849 -9.961 1.00 94.31 170 ALA A CA 1
ATOM 1274 C C . ALA A 1 170 ? 30.456 9.344 -9.045 1.00 94.31 170 ALA A C 1
ATOM 1276 O O . ALA A 1 170 ? 31.623 9.644 -9.307 1.00 94.31 170 ALA A O 1
ATOM 1277 N N . SER A 1 171 ? 30.134 8.616 -7.971 1.00 93.88 171 SER A N 1
ATOM 1278 C CA . SER A 1 171 ? 31.092 8.298 -6.900 1.00 93.88 171 SER A CA 1
ATOM 1279 C C . SER A 1 171 ? 31.305 6.806 -6.634 1.00 93.88 171 SER A C 1
ATOM 1281 O O . SER A 1 171 ? 32.413 6.425 -6.248 1.00 93.88 171 SER A O 1
ATOM 1283 N N . ASP A 1 172 ? 30.305 5.944 -6.848 1.00 95.38 172 ASP A N 1
ATOM 1284 C CA . ASP A 1 172 ? 30.445 4.504 -6.620 1.00 95.38 172 ASP A CA 1
ATOM 1285 C C . ASP A 1 172 ? 31.221 3.855 -7.780 1.00 95.38 172 ASP A C 1
ATOM 1287 O O . ASP A 1 172 ? 30.778 3.933 -8.926 1.00 95.38 172 ASP A O 1
ATOM 1291 N N . PRO A 1 173 ? 32.347 3.160 -7.526 1.00 96.31 173 PRO A N 1
ATOM 1292 C CA . PRO A 1 173 ? 33.193 2.631 -8.596 1.00 96.31 173 PRO A CA 1
ATOM 1293 C C . PRO A 1 173 ? 32.479 1.680 -9.564 1.00 96.31 173 PRO A C 1
ATOM 1295 O O . PRO A 1 173 ? 32.799 1.678 -10.749 1.00 96.31 173 PRO A O 1
ATOM 1298 N N . GLN A 1 174 ? 31.521 0.879 -9.079 1.00 97.25 174 GLN A N 1
ATOM 1299 C CA . GLN A 1 174 ? 30.805 -0.076 -9.930 1.00 97.25 174 GLN A CA 1
ATOM 1300 C C . GLN A 1 174 ? 29.779 0.642 -10.805 1.00 97.25 174 GLN A C 1
ATOM 1302 O O . GLN A 1 174 ? 29.633 0.310 -11.978 1.00 97.25 174 GLN A O 1
ATOM 1307 N N . LEU A 1 175 ? 29.085 1.644 -10.261 1.00 96.31 175 LEU A N 1
ATOM 1308 C CA . LEU A 1 175 ? 28.144 2.444 -11.045 1.00 96.31 175 LEU A CA 1
ATOM 1309 C C . LEU A 1 175 ? 28.861 3.379 -12.028 1.00 96.31 175 LEU A C 1
ATOM 1311 O O . LEU A 1 175 ? 28.385 3.547 -13.146 1.00 96.31 175 LEU A O 1
ATOM 1315 N N . VAL A 1 176 ? 30.036 3.909 -11.680 1.00 96.88 176 VAL A N 1
ATOM 1316 C CA . VAL A 1 176 ? 30.888 4.668 -12.613 1.00 96.88 176 VAL A CA 1
ATOM 1317 C C . VAL A 1 176 ? 31.305 3.804 -13.810 1.00 96.88 176 VAL A C 1
ATOM 1319 O O . VAL A 1 176 ? 31.300 4.284 -14.942 1.00 96.88 176 VAL A O 1
ATOM 1322 N N . GLU A 1 177 ? 31.626 2.525 -13.591 1.00 96.00 177 GLU A N 1
ATOM 1323 C CA . GLU A 1 177 ? 31.906 1.579 -14.680 1.00 96.00 177 GLU A CA 1
ATOM 1324 C C . GLU A 1 177 ? 30.666 1.335 -15.552 1.00 96.00 177 GLU A C 1
ATOM 1326 O O . GLU A 1 177 ? 30.759 1.396 -16.778 1.00 96.00 177 GLU A O 1
ATOM 1331 N N . VAL A 1 178 ? 29.492 1.152 -14.935 1.00 96.06 178 VAL A N 1
ATOM 1332 C CA . VAL A 1 178 ? 28.210 1.040 -15.654 1.00 96.06 178 VAL A CA 1
ATOM 1333 C C . VAL A 1 178 ? 27.965 2.250 -16.557 1.00 96.06 178 VAL A C 1
ATOM 1335 O O . VAL A 1 178 ? 27.536 2.084 -17.697 1.00 96.06 178 VAL A O 1
ATOM 1338 N N . MET A 1 179 ? 28.293 3.462 -16.100 1.00 96.62 179 MET A N 1
ATOM 1339 C CA . MET A 1 179 ? 28.103 4.692 -16.875 1.00 96.62 179 MET A CA 1
ATOM 1340 C C . MET A 1 179 ? 28.959 4.779 -18.149 1.00 96.62 179 MET A C 1
ATOM 1342 O O . MET A 1 179 ? 28.661 5.601 -19.015 1.00 96.62 179 MET A O 1
ATOM 1346 N N . ALA A 1 180 ? 29.982 3.931 -18.311 1.00 94.94 180 ALA A N 1
ATOM 1347 C CA . ALA A 1 180 ? 30.720 3.801 -19.570 1.00 94.94 180 ALA A CA 1
ATOM 1348 C C . ALA A 1 180 ? 29.963 2.978 -20.636 1.00 94.94 180 ALA A C 1
ATOM 1350 O O . ALA A 1 180 ? 30.379 2.937 -21.798 1.00 94.94 180 ALA A O 1
ATOM 1351 N N . GLY A 1 181 ? 28.870 2.312 -20.253 1.00 93.31 181 GLY A N 1
ATOM 1352 C CA . GLY A 1 181 ? 28.021 1.521 -21.134 1.00 93.31 181 GLY A CA 1
ATOM 1353 C C . GLY A 1 181 ? 27.181 2.364 -22.099 1.00 93.31 181 GLY A C 1
ATOM 1354 O O . GLY A 1 181 ? 26.896 3.542 -21.878 1.00 93.31 181 GLY A O 1
ATOM 1355 N N . VAL A 1 182 ? 26.740 1.741 -23.196 1.00 92.19 182 VAL A N 1
ATOM 1356 C CA . VAL A 1 182 ? 25.903 2.408 -24.207 1.00 92.19 182 VAL A CA 1
ATOM 1357 C C . VAL A 1 182 ? 24.541 2.768 -23.610 1.00 92.19 182 VAL A C 1
ATOM 1359 O O . VAL A 1 182 ? 23.833 1.887 -23.111 1.00 92.19 182 VAL A O 1
ATOM 1362 N N . ASN A 1 183 ? 24.184 4.056 -23.693 1.00 92.81 183 ASN A N 1
ATOM 1363 C CA . ASN A 1 183 ? 22.947 4.640 -23.158 1.00 92.81 183 ASN A CA 1
ATOM 1364 C C . ASN A 1 183 ? 22.704 4.283 -21.683 1.00 92.81 183 ASN A C 1
ATOM 1366 O O . ASN A 1 183 ? 21.576 4.011 -21.266 1.00 92.81 183 ASN A O 1
ATOM 1370 N N . ALA A 1 184 ? 23.780 4.191 -20.893 1.00 94.19 184 ALA A N 1
ATOM 1371 C CA . ALA A 1 184 ? 23.703 3.760 -19.503 1.00 94.19 184 ALA A CA 1
ATOM 1372 C C . ALA A 1 184 ? 22.804 4.667 -18.659 1.00 94.19 184 ALA A C 1
ATOM 1374 O O . ALA A 1 184 ? 22.027 4.169 -17.844 1.00 94.19 184 ALA A O 1
ATOM 1375 N N . ARG A 1 185 ? 22.836 5.984 -18.905 1.00 93.38 185 ARG A N 1
ATOM 1376 C CA . ARG A 1 185 ? 21.988 6.937 -18.185 1.00 93.38 185 ARG A CA 1
ATOM 1377 C C . ARG A 1 185 ? 20.509 6.688 -18.458 1.00 93.38 185 ARG A C 1
ATOM 1379 O O . ARG A 1 185 ? 19.729 6.617 -17.520 1.00 93.38 185 ARG A O 1
ATOM 1386 N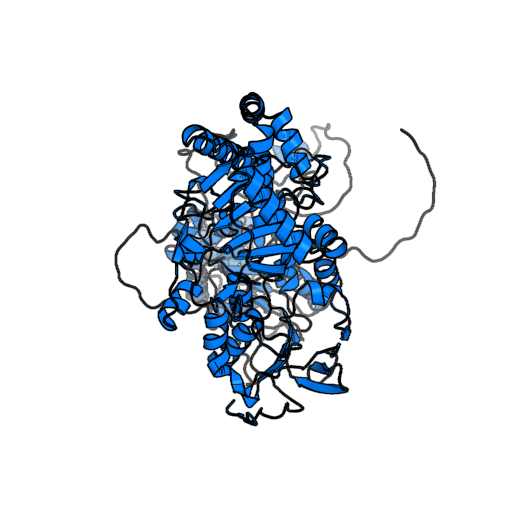 N . GLU A 1 186 ? 20.126 6.530 -19.717 1.00 93.38 186 GLU A N 1
ATOM 1387 C CA . GLU A 1 186 ? 18.750 6.280 -20.152 1.00 93.38 186 GLU A CA 1
ATOM 1388 C C . GLU A 1 186 ? 18.232 4.942 -19.607 1.00 93.38 186 GLU A C 1
ATOM 1390 O O . GLU A 1 186 ? 17.114 4.852 -19.098 1.00 93.38 186 GLU A O 1
ATOM 1395 N N . ARG A 1 187 ? 19.080 3.908 -19.634 1.00 94.12 187 ARG A N 1
ATOM 1396 C CA . ARG A 1 187 ? 18.765 2.567 -19.119 1.00 94.12 187 ARG A CA 1
ATOM 1397 C C . ARG A 1 187 ? 18.613 2.561 -17.592 1.00 94.12 187 ARG A C 1
ATOM 1399 O O . ARG A 1 187 ? 17.697 1.919 -17.089 1.00 94.12 187 ARG A O 1
ATOM 1406 N N . LEU A 1 188 ? 19.430 3.317 -16.852 1.00 93.44 188 LEU A N 1
ATOM 1407 C CA . LEU A 1 188 ? 19.246 3.519 -15.406 1.00 93.44 188 LEU A CA 1
ATOM 1408 C C . LEU A 1 188 ? 18.062 4.442 -15.083 1.00 93.44 188 LEU A C 1
ATOM 1410 O O . LEU A 1 188 ? 17.373 4.238 -14.087 1.00 93.44 188 LEU A O 1
ATOM 1414 N N . ASN A 1 189 ? 17.766 5.428 -15.928 1.00 91.75 189 ASN A N 1
ATOM 1415 C CA . ASN A 1 189 ? 16.586 6.272 -15.754 1.00 91.75 189 ASN A CA 1
ATOM 1416 C C . ASN A 1 189 ? 15.296 5.453 -15.859 1.00 91.75 189 ASN A C 1
ATOM 1418 O O . ASN A 1 189 ? 14.354 5.743 -15.123 1.00 91.75 189 ASN A O 1
ATOM 1422 N N . LEU A 1 190 ? 15.252 4.418 -16.709 1.00 91.81 190 LEU A N 1
ATOM 1423 C CA . LEU A 1 190 ? 14.122 3.487 -16.764 1.00 91.81 190 LEU A CA 1
ATOM 1424 C C . LEU A 1 190 ? 13.862 2.828 -15.401 1.00 91.81 190 LEU A C 1
ATOM 1426 O O . LEU A 1 190 ? 12.706 2.738 -14.996 1.00 91.81 190 LEU A O 1
ATOM 1430 N N . PHE A 1 191 ? 14.908 2.440 -14.663 1.00 90.38 191 PHE A N 1
ATOM 1431 C CA . PHE A 1 191 ? 14.747 1.924 -13.301 1.00 90.38 191 PHE A CA 1
ATOM 1432 C C . PHE A 1 191 ? 14.030 2.934 -12.401 1.00 90.38 191 PHE A C 1
ATOM 1434 O O . PHE A 1 191 ? 13.059 2.575 -11.736 1.00 90.38 191 PHE A O 1
ATOM 1441 N N . LEU A 1 192 ? 14.438 4.208 -12.433 1.00 89.50 192 LEU A N 1
ATOM 1442 C CA . LEU A 1 192 ? 13.741 5.251 -11.680 1.00 89.50 192 LEU A CA 1
ATOM 1443 C C . LEU A 1 192 ? 12.275 5.337 -12.099 1.00 89.50 192 LEU A C 1
ATOM 1445 O O . LEU A 1 192 ? 11.416 5.328 -11.230 1.00 89.50 192 LEU A O 1
ATOM 1449 N N . ARG A 1 193 ? 11.963 5.309 -13.402 1.00 90.19 193 ARG A N 1
ATOM 1450 C CA . ARG A 1 193 ? 10.569 5.343 -13.881 1.00 90.19 193 ARG A CA 1
ATOM 1451 C C . ARG A 1 193 ? 9.740 4.147 -13.395 1.00 90.19 193 ARG A C 1
ATOM 1453 O O . ARG A 1 193 ? 8.559 4.310 -13.097 1.00 90.19 193 ARG A O 1
ATOM 1460 N N . LEU A 1 194 ? 10.330 2.955 -13.291 1.00 90.12 194 LEU A N 1
ATOM 1461 C CA . LEU A 1 194 ? 9.652 1.774 -12.743 1.00 90.12 194 LEU A CA 1
ATOM 1462 C C . LEU A 1 194 ? 9.378 1.917 -11.241 1.00 90.12 194 LEU A C 1
ATOM 1464 O O . LEU A 1 194 ? 8.286 1.574 -10.788 1.00 90.12 194 LEU A O 1
ATOM 1468 N N . ILE A 1 195 ? 10.325 2.469 -10.480 1.00 87.06 195 ILE A N 1
ATOM 1469 C CA . ILE A 1 195 ? 10.129 2.766 -9.055 1.00 87.06 195 ILE A CA 1
ATOM 1470 C C . ILE A 1 195 ? 9.097 3.868 -8.853 1.00 87.06 195 ILE A C 1
ATOM 1472 O O . ILE A 1 195 ? 8.233 3.745 -7.987 1.00 87.06 195 ILE A O 1
ATOM 1476 N N . GLU A 1 196 ? 9.129 4.907 -9.678 1.00 86.19 196 GLU A N 1
ATOM 1477 C CA . GLU A 1 196 ? 8.109 5.946 -9.675 1.00 86.19 196 GLU A CA 1
ATOM 1478 C C . GLU A 1 196 ? 6.725 5.342 -9.938 1.00 86.19 196 GLU A C 1
ATOM 1480 O O . GLU A 1 196 ? 5.776 5.656 -9.225 1.00 86.19 196 GLU A O 1
ATOM 1485 N N . ALA A 1 197 ? 6.607 4.412 -10.893 1.00 84.88 197 ALA A N 1
ATOM 1486 C CA . ALA A 1 197 ? 5.354 3.716 -11.186 1.00 84.88 197 ALA A CA 1
ATOM 1487 C C . ALA A 1 197 ? 4.859 2.889 -9.996 1.00 84.88 197 ALA A C 1
ATOM 1489 O O . ALA A 1 197 ? 3.665 2.886 -9.703 1.00 84.88 197 ALA A O 1
ATOM 1490 N N . TRP A 1 198 ? 5.778 2.208 -9.311 1.00 84.19 198 TRP A N 1
ATOM 1491 C CA . TRP A 1 198 ? 5.484 1.404 -8.131 1.00 84.19 198 TRP A CA 1
ATOM 1492 C C . TRP A 1 198 ? 5.020 2.256 -6.941 1.00 84.19 198 TRP A C 1
ATOM 1494 O O . TRP A 1 198 ? 4.039 1.921 -6.279 1.00 84.19 198 TRP A O 1
ATOM 1504 N N . MET A 1 199 ? 5.695 3.379 -6.688 1.00 78.56 199 MET A N 1
ATOM 1505 C CA . MET A 1 199 ? 5.413 4.254 -5.544 1.00 78.56 199 MET A CA 1
ATOM 1506 C C . MET A 1 199 ? 4.295 5.277 -5.833 1.00 78.56 199 MET A C 1
ATOM 1508 O O . MET A 1 199 ? 3.639 5.785 -4.919 1.00 78.56 199 MET A O 1
ATOM 1512 N N . GLY A 1 200 ? 4.048 5.581 -7.109 1.00 79.50 200 GLY A N 1
ATOM 1513 C CA . GLY A 1 200 ? 3.160 6.647 -7.580 1.00 79.50 200 GLY A CA 1
ATOM 1514 C C . GLY A 1 200 ? 3.701 8.060 -7.331 1.00 79.50 200 GLY A C 1
ATOM 1515 O O . GLY A 1 200 ? 2.927 9.010 -7.247 1.00 79.50 200 GLY A O 1
ATOM 1516 N N . LEU A 1 201 ? 5.016 8.217 -7.182 1.00 78.19 201 LEU A N 1
ATOM 1517 C CA . LEU A 1 201 ? 5.687 9.491 -6.910 1.00 78.19 201 LEU A CA 1
ATOM 1518 C C . LEU A 1 201 ? 6.946 9.621 -7.746 1.00 78.19 201 LEU A C 1
ATOM 1520 O O . LEU A 1 201 ? 7.492 8.611 -8.171 1.00 78.19 201 LEU A O 1
ATOM 1524 N N . THR A 1 202 ? 7.394 10.852 -7.977 1.00 84.50 202 THR A N 1
ATOM 1525 C CA . THR A 1 202 ? 8.626 11.099 -8.732 1.00 84.50 202 THR A CA 1
ATOM 1526 C C . THR A 1 202 ? 9.856 10.769 -7.883 1.00 84.50 202 THR A C 1
ATOM 1528 O O . THR A 1 202 ? 9.806 10.836 -6.654 1.00 84.50 202 THR A O 1
ATOM 1531 N N . ALA A 1 203 ? 10.985 10.446 -8.514 1.00 86.69 203 ALA A N 1
ATOM 1532 C CA . ALA A 1 203 ? 12.237 10.197 -7.800 1.00 86.69 203 ALA A CA 1
ATOM 1533 C C . ALA A 1 203 ? 12.742 11.430 -7.018 1.00 86.69 203 ALA A C 1
ATOM 1535 O O . ALA A 1 203 ? 13.534 11.272 -6.089 1.00 86.69 203 ALA A O 1
ATOM 1536 N N . ASP A 1 204 ? 12.267 12.633 -7.358 1.00 86.81 204 ASP A N 1
ATOM 1537 C CA . ASP A 1 204 ? 12.544 13.879 -6.635 1.00 86.81 204 ASP A CA 1
ATOM 1538 C C . ASP A 1 204 ? 11.763 13.997 -5.318 1.00 86.81 204 ASP A C 1
ATOM 1540 O O . ASP A 1 204 ? 12.196 14.679 -4.393 1.00 86.81 204 ASP A O 1
ATOM 1544 N N . ASP A 1 205 ? 10.640 13.289 -5.211 1.00 79.62 205 ASP A N 1
ATOM 1545 C CA . ASP A 1 205 ? 9.790 13.271 -4.019 1.00 79.62 205 ASP A CA 1
ATOM 1546 C C . ASP A 1 205 ? 10.069 12.095 -3.085 1.00 79.62 205 ASP A C 1
ATOM 1548 O O . ASP A 1 205 ? 9.656 12.099 -1.924 1.00 79.62 205 ASP A O 1
ATOM 1552 N N . LEU A 1 206 ? 10.724 11.059 -3.603 1.00 80.31 206 LEU A N 1
ATOM 1553 C CA . LEU A 1 206 ? 11.095 9.885 -2.832 1.00 80.31 206 LEU A CA 1
ATOM 1554 C C . LEU A 1 206 ? 12.366 10.164 -2.029 1.00 80.31 206 LEU A C 1
ATOM 1556 O O . LEU A 1 206 ? 13.297 10.784 -2.532 1.00 80.31 206 LEU A O 1
ATOM 1560 N N . ASN A 1 207 ? 12.440 9.629 -0.811 1.00 79.50 207 ASN A N 1
ATOM 1561 C CA . ASN A 1 207 ? 13.653 9.610 0.003 1.00 79.50 207 ASN A CA 1
ATOM 1562 C C . ASN A 1 207 ? 14.178 8.171 0.176 1.00 79.50 207 ASN A C 1
ATOM 1564 O O . ASN A 1 207 ? 13.524 7.191 -0.198 1.00 79.50 207 ASN A O 1
ATOM 1568 N N . LEU A 1 208 ? 15.362 8.035 0.777 1.00 79.00 208 LEU A N 1
ATOM 1569 C CA . LEU A 1 208 ? 15.986 6.728 1.006 1.00 79.00 208 LEU A CA 1
ATOM 1570 C C . LEU A 1 208 ? 15.219 5.816 1.974 1.00 79.00 208 LEU A C 1
ATOM 1572 O O . LEU A 1 208 ? 15.441 4.608 1.947 1.00 79.00 208 LEU A O 1
ATOM 1576 N N . ASP A 1 209 ? 14.297 6.333 2.793 1.00 73.44 209 ASP A N 1
ATOM 1577 C CA . ASP A 1 209 ? 13.515 5.485 3.706 1.00 73.44 209 ASP A CA 1
ATOM 1578 C C . ASP A 1 209 ? 12.633 4.483 2.955 1.00 73.44 209 ASP A C 1
ATOM 1580 O O . ASP A 1 209 ? 12.416 3.371 3.440 1.00 73.44 209 ASP A O 1
ATOM 1584 N N . ALA A 1 210 ? 12.213 4.821 1.730 1.00 68.75 210 ALA A N 1
ATOM 1585 C CA . ALA A 1 210 ? 11.508 3.903 0.835 1.00 68.75 210 ALA A CA 1
ATOM 1586 C C . ALA A 1 210 ? 12.326 2.635 0.503 1.00 68.75 210 ALA A C 1
ATOM 1588 O O . ALA A 1 210 ? 11.759 1.627 0.070 1.00 68.75 210 ALA A O 1
ATOM 1589 N N . PHE A 1 211 ? 13.648 2.676 0.730 1.00 75.62 211 PHE A N 1
ATOM 1590 C CA . PHE A 1 211 ? 14.601 1.614 0.414 1.00 75.62 211 PHE A CA 1
ATOM 1591 C C . PHE A 1 211 ? 15.007 0.724 1.599 1.00 75.62 211 PHE A C 1
ATOM 1593 O O . PHE A 1 211 ? 15.677 -0.292 1.406 1.00 75.62 211 PHE A O 1
ATOM 1600 N N . VAL A 1 212 ? 14.582 1.044 2.829 1.00 68.06 212 VAL A N 1
ATOM 1601 C CA . VAL A 1 212 ? 14.954 0.271 4.035 1.00 68.06 212 VAL A CA 1
ATOM 1602 C C . VAL A 1 212 ? 14.326 -1.126 4.007 1.00 68.06 212 VAL A C 1
ATOM 1604 O O . VAL A 1 212 ? 15.007 -2.136 4.225 1.00 68.06 212 VAL A O 1
ATOM 1607 N N . GLU A 1 213 ? 13.034 -1.175 3.681 1.00 62.09 213 GLU A N 1
ATOM 1608 C CA . GLU A 1 213 ? 12.194 -2.374 3.678 1.00 62.09 213 GLU A CA 1
ATOM 1609 C C . GLU A 1 213 ? 11.549 -2.643 2.301 1.00 62.09 213 GLU A C 1
ATOM 1611 O O . GLU A 1 213 ? 10.501 -3.273 2.239 1.00 62.09 213 GLU A O 1
ATOM 1616 N N . THR A 1 214 ? 12.133 -2.211 1.173 1.00 54.94 214 THR A N 1
ATOM 1617 C CA . THR A 1 214 ? 11.508 -2.435 -0.159 1.00 54.94 214 THR A CA 1
ATOM 1618 C C . THR A 1 214 ? 11.262 -3.908 -0.461 1.00 54.94 214 THR A C 1
ATOM 1620 O O . THR A 1 214 ? 10.242 -4.235 -1.055 1.00 54.94 214 THR A O 1
ATOM 1623 N N . ASP A 1 215 ? 12.131 -4.803 0.023 1.00 50.53 215 ASP A N 1
ATOM 1624 C CA . ASP A 1 215 ? 11.939 -6.259 -0.087 1.00 50.53 215 ASP A CA 1
ATOM 1625 C C . ASP A 1 215 ? 10.667 -6.741 0.655 1.00 50.53 215 ASP A C 1
ATOM 1627 O O . ASP A 1 215 ? 10.135 -7.808 0.368 1.00 50.53 215 ASP A O 1
ATOM 1631 N N . LEU A 1 216 ? 10.161 -5.961 1.620 1.00 50.00 216 LEU A N 1
ATOM 1632 C CA . LEU A 1 216 ? 8.900 -6.198 2.336 1.00 50.00 216 LEU A CA 1
ATOM 1633 C C . LEU A 1 216 ? 7.713 -5.450 1.709 1.00 50.00 216 LEU A C 1
ATOM 1635 O O . LEU A 1 216 ? 6.564 -5.802 1.994 1.00 50.00 216 LEU A O 1
ATOM 1639 N N . MET A 1 217 ? 7.973 -4.446 0.865 1.00 58.75 217 MET A N 1
ATOM 1640 C CA . MET A 1 217 ? 6.970 -3.624 0.188 1.00 58.75 217 MET A CA 1
ATOM 1641 C C . MET A 1 217 ? 6.684 -4.167 -1.218 1.00 58.75 217 MET A C 1
ATOM 1643 O O . MET A 1 217 ? 7.087 -3.599 -2.229 1.00 58.75 217 MET A O 1
ATOM 1647 N N . GLY A 1 218 ? 5.924 -5.264 -1.263 1.00 62.22 218 GLY A N 1
ATOM 1648 C CA . GLY A 1 218 ? 5.182 -5.711 -2.446 1.00 62.22 218 GLY A CA 1
ATOM 1649 C C . GLY A 1 218 ? 5.908 -6.586 -3.472 1.00 62.22 218 GLY A C 1
ATOM 1650 O O . GLY A 1 218 ? 5.342 -6.792 -4.546 1.00 62.22 218 GLY A O 1
ATOM 1651 N N . ASP A 1 219 ? 7.072 -7.162 -3.153 1.00 75.88 219 ASP A N 1
ATOM 1652 C CA . ASP A 1 219 ? 7.567 -8.409 -3.784 1.00 75.88 219 ASP A CA 1
ATOM 1653 C C . ASP A 1 219 ? 7.121 -9.632 -2.960 1.00 75.88 219 ASP A C 1
ATOM 1655 O O . ASP A 1 219 ? 7.921 -10.458 -2.522 1.00 75.88 219 ASP A O 1
ATOM 1659 N N . ASP A 1 220 ? 5.818 -9.707 -2.655 1.00 81.44 220 ASP A N 1
ATOM 1660 C CA . ASP A 1 220 ? 5.262 -10.862 -1.946 1.00 81.44 220 ASP A CA 1
ATOM 1661 C C . ASP A 1 220 ? 5.470 -12.143 -2.783 1.00 81.44 220 ASP A C 1
ATOM 1663 O O . ASP A 1 220 ? 5.331 -12.095 -4.007 1.00 81.44 220 ASP A O 1
ATOM 1667 N N . PRO A 1 221 ? 5.741 -13.307 -2.160 1.00 84.06 221 PRO A N 1
ATOM 1668 C CA . PRO A 1 221 ? 6.023 -14.529 -2.906 1.00 84.06 221 PRO A CA 1
ATOM 1669 C C . PRO A 1 221 ? 4.880 -14.970 -3.836 1.00 84.06 221 PRO A C 1
ATOM 1671 O O . PRO A 1 221 ? 3.688 -14.773 -3.567 1.00 84.06 221 PRO A O 1
ATOM 1674 N N . GLY A 1 222 ? 5.252 -15.647 -4.921 1.00 89.19 222 GLY A N 1
ATOM 1675 C CA . GLY A 1 222 ? 4.335 -16.150 -5.940 1.00 89.19 222 GLY A CA 1
ATOM 1676 C C . GLY A 1 222 ? 4.061 -15.158 -7.071 1.00 89.19 222 GLY A C 1
ATOM 1677 O O . GLY A 1 222 ? 4.601 -14.060 -7.126 1.00 89.19 222 GLY A O 1
ATOM 1678 N N . ALA A 1 223 ? 3.185 -15.558 -7.988 1.00 92.00 223 ALA A N 1
ATOM 1679 C CA . ALA A 1 223 ? 2.945 -14.822 -9.220 1.00 92.00 223 ALA A CA 1
ATOM 1680 C C . ALA A 1 223 ? 2.271 -13.455 -8.998 1.00 92.00 223 ALA A C 1
ATOM 1682 O O . ALA A 1 223 ? 1.386 -13.282 -8.158 1.00 92.00 223 ALA A O 1
ATOM 1683 N N . HIS A 1 224 ? 2.625 -12.493 -9.841 1.00 92.38 224 HIS A N 1
ATOM 1684 C CA . HIS A 1 224 ? 1.970 -11.201 -9.977 1.00 92.38 224 HIS A CA 1
ATOM 1685 C C . HIS A 1 224 ? 0.952 -11.275 -11.109 1.00 92.38 224 HIS A C 1
ATOM 1687 O O . HIS A 1 224 ? 1.277 -11.632 -12.246 1.00 92.38 224 HIS A O 1
ATOM 1693 N N . CYS A 1 225 ? -0.301 -10.973 -10.780 1.00 94.06 225 CYS A N 1
ATOM 1694 C CA . CYS A 1 225 ? -1.439 -11.319 -11.621 1.00 94.06 225 CYS A CA 1
ATOM 1695 C C . CYS A 1 225 ? -2.359 -10.131 -11.901 1.00 94.06 225 CYS A C 1
ATOM 1697 O O . CYS A 1 225 ? -2.492 -9.217 -11.089 1.00 94.06 225 CYS A O 1
ATOM 1699 N N . ILE A 1 226 ? -3.079 -10.223 -13.016 1.00 94.12 226 ILE A N 1
ATOM 1700 C CA . ILE A 1 226 ? -4.268 -9.420 -13.321 1.00 94.12 226 ILE A CA 1
ATOM 1701 C C . ILE A 1 226 ? -5.515 -10.281 -13.089 1.00 94.12 226 ILE A C 1
ATOM 1703 O O . ILE A 1 226 ? -5.457 -11.513 -13.135 1.00 94.12 226 ILE A O 1
ATOM 1707 N N . VAL A 1 227 ? -6.661 -9.633 -12.877 1.00 94.94 227 VAL A N 1
ATOM 1708 C CA . VAL A 1 227 ? -7.980 -10.275 -12.848 1.00 94.94 227 VAL A CA 1
ATOM 1709 C C . VAL A 1 227 ? -8.701 -9.994 -14.173 1.00 94.94 227 VAL A C 1
ATOM 1711 O O . VAL A 1 227 ? -9.258 -8.909 -14.352 1.00 94.94 227 VAL A O 1
ATOM 1714 N N . PRO A 1 228 ? -8.725 -10.930 -15.145 1.00 93.50 228 PRO A N 1
ATOM 1715 C CA . PRO A 1 228 ? -9.341 -10.673 -16.448 1.00 93.50 228 PRO A CA 1
ATOM 1716 C C . PRO A 1 228 ? -10.809 -10.251 -16.346 1.00 93.50 228 PRO A C 1
ATOM 1718 O O . PRO A 1 228 ? -11.230 -9.335 -17.049 1.00 93.50 228 PRO A O 1
ATOM 1721 N N . ALA A 1 229 ? -11.550 -10.853 -15.412 1.00 92.12 229 ALA A N 1
ATOM 1722 C CA . ALA A 1 229 ? -12.964 -10.574 -15.179 1.00 92.12 229 ALA A CA 1
ATOM 1723 C C . ALA A 1 229 ? -13.249 -9.242 -14.459 1.00 92.12 229 ALA A C 1
ATOM 1725 O O . ALA A 1 229 ? -14.416 -8.875 -14.359 1.00 92.12 229 ALA A O 1
ATOM 1726 N N . GLY A 1 230 ? -12.233 -8.521 -13.978 1.00 92.62 230 GLY A N 1
ATOM 1727 C CA . GLY A 1 230 ? -12.417 -7.294 -13.203 1.00 92.62 230 GLY A CA 1
ATOM 1728 C C . GLY A 1 230 ? -12.098 -7.464 -11.719 1.00 92.62 230 GLY A C 1
ATOM 1729 O O . GLY A 1 230 ? -12.584 -8.401 -11.081 1.00 92.62 230 GLY A O 1
ATOM 1730 N N . MET A 1 231 ? -11.328 -6.540 -11.150 1.00 92.31 231 MET A N 1
ATOM 1731 C CA . MET A 1 231 ? -11.034 -6.476 -9.718 1.00 92.31 231 MET A CA 1
ATOM 1732 C C . MET A 1 231 ? -12.293 -6.176 -8.891 1.00 92.31 231 MET A C 1
ATOM 1734 O O . MET A 1 231 ? -12.410 -6.622 -7.747 1.00 92.31 231 MET A O 1
ATOM 1738 N N . GLU A 1 232 ? -13.271 -5.488 -9.485 1.00 92.31 232 GLU A N 1
ATOM 1739 C CA . GLU A 1 232 ? -14.569 -5.180 -8.873 1.00 92.31 232 GLU A CA 1
ATOM 1740 C C . GLU A 1 232 ? -15.338 -6.432 -8.425 1.00 92.31 232 GLU A C 1
ATOM 1742 O O . GLU A 1 232 ? -16.043 -6.389 -7.420 1.00 92.31 232 GLU A O 1
ATOM 1747 N N . ARG A 1 233 ? -15.075 -7.598 -9.032 1.00 95.06 233 ARG A N 1
ATOM 1748 C CA . ARG A 1 233 ? -15.635 -8.888 -8.594 1.00 95.06 233 ARG A CA 1
ATOM 1749 C C . ARG A 1 233 ? -15.365 -9.186 -7.119 1.00 95.06 233 ARG A C 1
ATOM 1751 O O . ARG A 1 233 ? -16.198 -9.800 -6.455 1.00 95.06 233 ARG A O 1
ATOM 1758 N N . PHE A 1 234 ? -14.220 -8.765 -6.578 1.00 95.25 234 PHE A N 1
ATOM 1759 C CA . PHE A 1 234 ? -13.960 -8.908 -5.144 1.00 95.25 234 PHE A CA 1
ATOM 1760 C C . PHE A 1 234 ? -14.883 -8.030 -4.303 1.00 95.25 234 PHE A C 1
ATOM 1762 O O . PHE A 1 234 ? -15.348 -8.480 -3.258 1.00 95.25 234 PHE A O 1
ATOM 1769 N N . ILE A 1 235 ? -15.154 -6.802 -4.748 1.00 94.62 235 ILE A N 1
ATOM 1770 C CA . ILE A 1 235 ? -16.074 -5.887 -4.071 1.00 94.62 235 ILE A CA 1
ATOM 1771 C C . ILE A 1 235 ? -17.494 -6.437 -4.135 1.00 94.62 235 ILE A C 1
ATOM 1773 O O . ILE A 1 235 ? -18.132 -6.502 -3.088 1.00 94.62 235 ILE A O 1
ATOM 1777 N N . ASP A 1 236 ? -17.951 -6.921 -5.291 1.00 94.38 236 ASP A N 1
ATOM 1778 C CA . ASP A 1 236 ? -19.271 -7.547 -5.445 1.00 94.38 236 ASP A CA 1
ATOM 1779 C C . ASP A 1 236 ? -19.469 -8.664 -4.411 1.00 94.38 236 ASP A C 1
ATOM 1781 O O . ASP A 1 236 ? -20.396 -8.643 -3.604 1.00 94.38 236 ASP A O 1
ATOM 1785 N N . HIS A 1 237 ? -18.539 -9.623 -4.368 1.00 96.06 237 HIS A N 1
ATOM 1786 C CA . HIS A 1 237 ? -18.647 -10.774 -3.475 1.00 96.06 237 HIS A CA 1
ATOM 1787 C C . HIS A 1 237 ? -18.482 -10.422 -1.991 1.00 96.06 237 HIS A C 1
ATOM 1789 O O . HIS A 1 237 ? -19.104 -11.063 -1.141 1.00 96.06 237 HIS A O 1
ATOM 1795 N N . LEU A 1 238 ? -17.641 -9.438 -1.656 1.00 94.56 238 LEU A N 1
ATOM 1796 C CA . LEU A 1 238 ? -17.459 -8.987 -0.274 1.00 94.56 238 LEU A CA 1
ATOM 1797 C C . LEU A 1 238 ? -18.613 -8.096 0.206 1.00 94.56 238 LEU A C 1
ATOM 1799 O O . LEU A 1 238 ? -18.879 -8.063 1.402 1.00 94.56 238 LEU A O 1
ATOM 1803 N N . SER A 1 239 ? -19.289 -7.377 -0.686 1.00 95.25 239 SER A N 1
ATOM 1804 C CA . SER A 1 239 ? -20.401 -6.484 -0.341 1.00 95.25 239 SER A CA 1
ATOM 1805 C C . SER A 1 239 ? -21.769 -7.159 -0.400 1.00 95.25 239 SER A C 1
ATOM 1807 O O . SER A 1 239 ? -22.693 -6.669 0.241 1.00 95.25 239 SER A O 1
ATOM 1809 N N . GLU A 1 240 ? -21.903 -8.304 -1.078 1.00 93.88 240 GLU A N 1
ATOM 1810 C CA . GLU A 1 240 ? -23.152 -9.074 -1.145 1.00 93.88 240 GLU A CA 1
ATOM 1811 C C . GLU A 1 240 ? -23.814 -9.297 0.232 1.00 93.88 240 GLU A C 1
ATOM 1813 O O . GLU A 1 240 ? -25.008 -9.027 0.356 1.00 93.88 240 GLU A O 1
ATOM 1818 N N . PRO A 1 241 ? -23.088 -9.699 1.299 1.00 91.12 241 PRO A N 1
ATOM 1819 C CA . PRO A 1 241 ? -23.688 -9.884 2.624 1.00 91.12 241 PRO A CA 1
ATOM 1820 C C . PRO A 1 241 ? -24.026 -8.569 3.346 1.00 91.12 241 PRO A C 1
ATOM 1822 O O . PRO A 1 241 ? -24.595 -8.603 4.433 1.00 91.12 241 PRO A O 1
ATOM 1825 N N . LEU A 1 242 ? -23.609 -7.428 2.791 1.00 93.62 242 LEU A N 1
ATOM 1826 C CA . LEU A 1 242 ? -23.678 -6.100 3.400 1.00 93.62 242 LEU A CA 1
ATOM 1827 C C . LEU A 1 242 ? -24.709 -5.184 2.729 1.00 93.62 242 LEU A C 1
ATOM 1829 O O . LEU A 1 242 ? -24.811 -4.021 3.109 1.00 93.62 242 LEU A O 1
ATOM 1833 N N . LYS A 1 243 ? -25.450 -5.667 1.726 1.00 90.75 243 LYS A N 1
ATOM 1834 C CA . LYS A 1 243 ? -26.367 -4.839 0.923 1.00 90.75 243 LYS A CA 1
ATOM 1835 C C . LYS A 1 243 ? -27.333 -4.007 1.765 1.00 90.75 243 LYS A C 1
ATOM 1837 O O . LYS A 1 243 ? -27.553 -2.846 1.452 1.00 90.75 243 LYS A O 1
ATOM 1842 N N . ASP A 1 244 ? -27.824 -4.572 2.863 1.00 88.75 244 ASP A N 1
ATOM 1843 C CA . ASP A 1 244 ? -28.803 -3.919 3.737 1.00 88.75 244 ASP A CA 1
ATOM 1844 C C . ASP A 1 244 ? -28.197 -2.852 4.667 1.00 88.75 244 ASP A C 1
ATOM 1846 O O . ASP A 1 244 ? -28.934 -2.088 5.284 1.00 88.75 244 ASP A O 1
ATOM 1850 N N . VAL A 1 245 ? -26.865 -2.805 4.799 1.00 93.62 245 VAL A N 1
ATOM 1851 C CA . VAL A 1 245 ? -26.160 -1.849 5.676 1.00 93.62 245 VAL A CA 1
ATOM 1852 C C . VAL A 1 245 ? -25.418 -0.759 4.905 1.00 93.62 245 VAL A C 1
ATOM 1854 O O . VAL A 1 245 ? -24.892 0.169 5.517 1.00 93.62 245 VAL A O 1
ATOM 1857 N N . ILE A 1 246 ? -25.333 -0.874 3.578 1.00 95.19 246 ILE A N 1
ATOM 1858 C CA . ILE A 1 246 ? -24.653 0.089 2.711 1.00 95.19 246 ILE A CA 1
ATOM 1859 C C . ILE A 1 246 ? -25.637 1.183 2.298 1.00 95.19 246 ILE A C 1
ATOM 1861 O O . ILE A 1 246 ? -26.686 0.901 1.729 1.00 95.19 246 ILE A O 1
ATOM 1865 N N . HIS A 1 247 ? -25.249 2.440 2.503 1.00 94.81 247 HIS A N 1
ATOM 1866 C CA . HIS A 1 247 ? -25.998 3.612 2.059 1.00 94.81 247 HIS A CA 1
ATOM 1867 C C . HIS A 1 247 ? -25.117 4.462 1.141 1.00 94.81 247 HIS A C 1
ATOM 1869 O O . HIS A 1 247 ? -24.153 5.079 1.595 1.00 94.81 247 HIS A O 1
ATOM 1875 N N . THR A 1 248 ? -25.441 4.481 -0.152 1.00 94.31 248 THR A N 1
ATOM 1876 C CA . THR A 1 248 ? -24.741 5.297 -1.160 1.00 94.31 248 THR A CA 1
ATOM 1877 C C . THR A 1 248 ? -25.310 6.714 -1.224 1.00 94.31 248 THR A C 1
ATOM 1879 O O . THR A 1 248 ? -26.387 6.989 -0.696 1.00 94.31 248 THR A O 1
ATOM 1882 N N . ASN A 1 249 ? -24.596 7.635 -1.876 1.00 92.38 249 ASN A N 1
ATOM 1883 C CA . ASN A 1 249 ? -24.963 9.054 -1.949 1.00 92.38 249 ASN A CA 1
ATOM 1884 C C . ASN A 1 249 ? -25.132 9.717 -0.562 1.00 92.38 249 ASN A C 1
ATOM 1886 O O . ASN A 1 249 ? -25.934 10.638 -0.389 1.00 92.38 249 ASN A O 1
ATOM 1890 N N . VAL A 1 250 ? -24.382 9.252 0.442 1.00 92.69 250 VAL A N 1
ATOM 1891 C CA . VAL A 1 250 ? -24.345 9.816 1.797 1.00 92.69 250 VAL A CA 1
ATOM 1892 C C . VAL A 1 250 ? -22.957 10.387 2.064 1.00 92.69 250 VAL A C 1
ATOM 1894 O O . VAL A 1 250 ? -22.033 9.685 2.472 1.00 92.69 250 VAL A O 1
ATOM 1897 N N . SER A 1 251 ? -22.795 11.689 1.829 1.00 93.06 251 SER A N 1
ATOM 1898 C CA . SER A 1 251 ? -21.537 12.386 2.106 1.00 93.06 251 SER A CA 1
ATOM 1899 C C . SER A 1 251 ? -21.523 12.930 3.533 1.00 93.06 251 SER A C 1
ATOM 1901 O O . SER A 1 251 ? -22.372 13.739 3.899 1.00 93.06 251 SER A O 1
ATOM 1903 N N . VAL A 1 252 ? -20.525 12.533 4.322 1.00 94.56 252 VAL A N 1
ATOM 1904 C CA . VAL A 1 252 ? -20.306 13.027 5.691 1.00 94.56 252 VAL A CA 1
ATOM 1905 C C . VAL A 1 252 ? -19.477 14.313 5.665 1.00 94.56 252 VAL A C 1
ATOM 1907 O O . VAL A 1 252 ? -18.453 14.377 4.985 1.00 94.56 252 VAL A O 1
ATOM 1910 N N . SER A 1 253 ? -19.901 15.328 6.418 1.00 94.06 253 SER A N 1
ATOM 1911 C CA . SER A 1 253 ? -19.207 16.613 6.572 1.00 94.06 253 SER A CA 1
ATOM 1912 C C . SER A 1 253 ? -18.586 16.816 7.951 1.00 94.06 253 SER A C 1
ATOM 1914 O O . SER A 1 253 ? -17.574 17.506 8.051 1.00 94.06 253 SER A O 1
ATOM 1916 N N . ALA A 1 254 ? -19.147 16.233 9.015 1.00 96.25 254 ALA A N 1
ATOM 1917 C CA . ALA A 1 254 ? -18.592 16.385 10.359 1.00 96.25 254 ALA A CA 1
ATOM 1918 C C . ALA A 1 254 ? -18.781 15.144 11.240 1.00 96.25 254 ALA A C 1
ATOM 1920 O O . ALA A 1 254 ? -19.744 14.393 11.092 1.00 96.25 254 ALA A O 1
ATOM 1921 N N . ILE A 1 255 ? -17.846 14.953 12.170 1.00 96.81 255 ILE A N 1
ATOM 1922 C CA . ILE A 1 255 ? -17.856 13.918 13.204 1.00 96.81 255 ILE A CA 1
ATOM 1923 C C . ILE A 1 255 ? -17.600 14.600 14.545 1.00 96.81 255 ILE A C 1
ATOM 1925 O O . ILE A 1 255 ? -16.480 15.028 14.830 1.00 96.81 255 ILE A O 1
ATOM 1929 N N . ASN A 1 256 ? -18.626 14.663 15.385 1.00 94.38 256 ASN A N 1
ATOM 1930 C CA . ASN A 1 256 ? -18.502 15.077 16.773 1.00 94.38 256 ASN A CA 1
ATOM 1931 C C . ASN A 1 256 ? -18.389 13.840 17.669 1.00 94.38 256 ASN A C 1
ATOM 1933 O O . ASN A 1 256 ? -19.290 13.010 17.697 1.00 94.38 256 ASN A O 1
ATOM 1937 N N . TYR A 1 257 ? -17.281 13.709 18.391 1.00 91.19 257 TYR A N 1
ATOM 1938 C CA . TYR A 1 257 ? -16.996 12.600 19.301 1.00 91.19 257 TYR A CA 1
ATOM 1939 C C . TYR A 1 257 ? -16.805 13.035 20.763 1.00 91.19 257 TYR A C 1
ATOM 1941 O O . TYR A 1 257 ? -16.413 12.204 21.588 1.00 91.19 257 TYR A O 1
ATOM 1949 N N . ASP A 1 258 ? -17.114 14.296 21.090 1.00 84.88 258 ASP A N 1
ATOM 1950 C CA . ASP A 1 258 ? -17.081 14.851 22.457 1.00 84.88 258 ASP A CA 1
ATOM 1951 C C . ASP A 1 258 ? -18.360 14.573 23.260 1.00 84.88 258 ASP A C 1
ATOM 1953 O O . ASP A 1 258 ? -18.433 14.816 24.463 1.00 84.88 258 ASP A O 1
ATOM 1957 N N . GLY A 1 259 ? -19.409 14.089 22.590 1.00 73.69 259 GLY A N 1
ATOM 1958 C CA . GLY A 1 259 ? -20.722 13.900 23.199 1.00 73.69 259 GLY A CA 1
ATOM 1959 C C . GLY A 1 259 ? -20.721 12.869 24.340 1.00 73.69 259 GLY A C 1
ATOM 1960 O O . GLY A 1 259 ? -19.953 11.904 24.312 1.00 73.69 259 GLY A O 1
ATOM 1961 N N . PRO A 1 260 ? -21.605 12.996 25.344 1.00 72.88 260 PRO A N 1
ATOM 1962 C CA . PRO A 1 260 ? -21.689 12.025 26.439 1.00 72.88 260 PRO A CA 1
ATOM 1963 C C . PRO A 1 260 ? -22.070 10.616 25.949 1.00 72.88 260 PRO A C 1
ATOM 1965 O O . PRO A 1 260 ? -21.551 9.627 26.467 1.00 72.88 260 PRO A O 1
ATOM 1968 N N . ASP A 1 261 ? -22.890 10.534 24.898 1.00 76.88 261 ASP A N 1
ATOM 1969 C CA . ASP A 1 261 ? -23.577 9.305 24.481 1.00 76.88 261 ASP A CA 1
ATOM 1970 C C . ASP A 1 261 ? -22.973 8.616 23.242 1.00 76.88 261 ASP A C 1
ATOM 1972 O O . ASP A 1 261 ? -23.536 7.640 22.752 1.00 76.88 261 ASP A O 1
ATOM 1976 N N . GLY A 1 262 ? -21.825 9.082 22.736 1.00 84.88 262 GLY A N 1
ATOM 1977 C CA . GLY A 1 262 ? -21.154 8.482 21.577 1.00 84.88 262 GLY A CA 1
ATOM 1978 C C . GLY A 1 262 ? -20.674 9.516 20.564 1.00 84.88 262 GLY A C 1
ATOM 1979 O O . GLY A 1 262 ? -20.170 10.575 20.940 1.00 84.88 262 GLY A O 1
ATOM 1980 N N . VAL A 1 263 ? -20.803 9.183 19.282 1.00 93.88 263 VAL A N 1
ATOM 1981 C CA . VAL A 1 263 ? -20.436 10.026 18.144 1.00 93.88 263 VAL A CA 1
ATOM 1982 C C . VAL A 1 263 ? -21.674 10.483 17.373 1.00 93.88 263 VAL A C 1
ATOM 1984 O O . VAL A 1 263 ? -22.624 9.725 17.178 1.00 93.88 263 VAL A O 1
ATOM 1987 N N . VAL A 1 264 ? -21.644 11.727 16.911 1.00 95.44 264 VAL A N 1
ATOM 1988 C CA . VAL A 1 264 ? -22.655 12.342 16.050 1.00 95.44 264 VAL A CA 1
ATOM 1989 C C . VAL A 1 264 ? -22.009 12.637 14.704 1.00 95.44 264 VAL A C 1
ATOM 1991 O O . VAL A 1 264 ? -20.958 13.270 14.631 1.00 95.44 264 VAL A O 1
ATOM 1994 N N . ILE A 1 265 ? -22.626 12.146 13.639 1.00 96.38 265 ILE A N 1
ATOM 1995 C CA . ILE A 1 265 ? -22.126 12.192 12.271 1.00 96.38 265 ILE A CA 1
ATOM 1996 C C . ILE A 1 265 ? -23.099 13.036 11.462 1.00 96.38 265 ILE A C 1
ATOM 1998 O O . ILE A 1 265 ? -24.268 12.680 11.310 1.00 96.38 265 ILE A O 1
ATOM 2002 N N . GLU A 1 266 ? -22.619 14.156 10.946 1.00 95.19 266 GLU A N 1
ATOM 2003 C CA . GLU A 1 266 ? -23.413 15.083 10.148 1.00 95.19 266 GLU A CA 1
ATOM 2004 C C . GLU A 1 266 ? -23.130 14.861 8.667 1.00 95.19 266 GLU A C 1
ATOM 2006 O O . GLU A 1 266 ? -21.973 14.813 8.239 1.00 95.19 266 GLU A O 1
ATOM 2011 N N . CYS A 1 267 ? -24.196 14.722 7.886 1.00 93.44 267 CYS A N 1
ATOM 2012 C CA . CYS A 1 267 ? -24.140 14.585 6.440 1.00 93.44 267 CYS A CA 1
ATOM 2013 C C . CYS A 1 267 ? -24.337 15.944 5.764 1.00 93.44 267 CYS A C 1
ATOM 2015 O O . CYS A 1 267 ? -25.015 16.833 6.280 1.00 93.44 267 CYS A O 1
ATOM 2017 N N . THR A 1 268 ? -23.802 16.093 4.555 1.00 90.56 268 THR A N 1
ATOM 2018 C CA . THR A 1 268 ? -23.868 17.343 3.780 1.00 90.56 268 THR A CA 1
ATOM 2019 C C . THR A 1 268 ? -25.287 17.767 3.406 1.00 90.56 268 THR A C 1
ATOM 2021 O O . THR A 1 268 ? -25.515 18.929 3.091 1.00 90.56 268 THR A O 1
ATOM 2024 N N . ASP A 1 269 ? -26.235 16.833 3.400 1.00 88.06 269 ASP A N 1
ATOM 2025 C CA . ASP A 1 269 ? -27.650 17.086 3.115 1.00 88.06 269 ASP A CA 1
ATOM 2026 C C . ASP A 1 269 ? -28.479 17.412 4.371 1.00 88.06 269 ASP A C 1
ATOM 2028 O O . ASP A 1 269 ? -29.703 17.507 4.302 1.00 88.06 269 ASP A O 1
ATOM 2032 N N . GLY A 1 270 ? -27.817 17.585 5.519 1.00 86.56 270 GLY A N 1
ATOM 2033 C CA . GLY A 1 270 ? -28.444 17.906 6.796 1.00 86.56 270 GLY A CA 1
ATOM 2034 C C . GLY A 1 270 ? -28.944 16.693 7.579 1.00 86.56 270 GLY A C 1
ATOM 2035 O O . GLY A 1 270 ? -29.451 16.875 8.686 1.00 86.56 270 GLY A O 1
ATOM 2036 N N . ARG A 1 271 ? -28.803 15.461 7.062 1.00 90.31 271 ARG A N 1
ATOM 2037 C CA . ARG A 1 271 ? -29.062 14.254 7.862 1.00 90.31 271 ARG A CA 1
ATOM 2038 C C . ARG A 1 271 ? -28.025 14.116 8.975 1.00 90.31 271 ARG A C 1
ATOM 2040 O O . ARG A 1 271 ? -26.854 14.456 8.807 1.00 90.31 271 ARG A O 1
ATOM 2047 N N . THR A 1 272 ? -28.447 13.541 10.095 1.00 92.38 272 THR A N 1
ATOM 2048 C CA . THR A 1 272 ? -27.572 13.248 11.232 1.00 92.38 272 THR A CA 1
ATOM 2049 C C . THR A 1 272 ? -27.720 11.788 11.632 1.00 92.38 272 THR A C 1
ATOM 2051 O O . THR A 1 272 ? -28.837 11.290 11.773 1.00 92.38 272 THR A O 1
ATOM 2054 N N . VAL A 1 273 ? -26.590 11.117 11.835 1.00 94.19 273 VAL A N 1
ATOM 2055 C CA . VAL A 1 273 ? -26.504 9.730 12.298 1.00 94.19 273 VAL A CA 1
ATOM 2056 C C . VAL A 1 273 ? -25.755 9.708 13.624 1.00 94.19 273 VAL A C 1
ATOM 2058 O O . VAL A 1 273 ? -24.735 10.372 13.772 1.00 94.19 273 VAL A O 1
ATOM 2061 N N . THR A 1 274 ? -26.237 8.946 14.599 1.00 94.69 274 THR A N 1
ATOM 2062 C CA . THR A 1 274 ? -25.532 8.733 15.871 1.00 94.69 274 THR A CA 1
ATOM 2063 C C . THR A 1 274 ? -24.969 7.321 15.944 1.00 94.69 274 THR A C 1
ATOM 2065 O O . THR A 1 274 ? -25.559 6.390 15.394 1.00 94.69 274 THR A O 1
ATOM 2068 N N . ALA A 1 275 ? -23.824 7.149 16.603 1.00 94.12 275 ALA A N 1
ATOM 2069 C CA . ALA A 1 275 ? -23.257 5.830 16.857 1.00 94.12 275 ALA A CA 1
ATOM 2070 C C . ALA A 1 275 ? -22.472 5.761 18.175 1.00 94.12 275 ALA A C 1
ATOM 2072 O O . ALA A 1 275 ? -22.055 6.790 18.695 1.00 94.12 275 ALA A O 1
ATOM 2073 N N . ASP A 1 276 ? -22.210 4.563 18.710 1.00 91.06 276 ASP A N 1
ATOM 2074 C CA . ASP A 1 276 ? -21.254 4.419 19.822 1.00 91.06 276 ASP A CA 1
ATOM 2075 C C . ASP A 1 276 ? -19.809 4.672 19.338 1.00 91.06 276 ASP A C 1
ATOM 2077 O O . ASP A 1 276 ? -19.001 5.277 20.047 1.00 91.06 276 ASP A O 1
ATOM 2081 N N . HIS A 1 277 ? -19.490 4.215 18.120 1.00 89.88 277 HIS A N 1
ATOM 2082 C CA . HIS A 1 277 ? -18.175 4.339 17.484 1.00 89.88 277 HIS A CA 1
ATOM 2083 C C . HIS A 1 277 ? -18.296 4.653 15.985 1.00 89.88 277 HIS A C 1
ATOM 2085 O O . HIS A 1 277 ? -19.272 4.279 15.333 1.00 89.88 277 HIS A O 1
ATOM 2091 N N . VAL A 1 278 ? -17.258 5.273 15.419 1.00 95.00 278 VAL A N 1
ATOM 2092 C CA . VAL A 1 278 ? -17.117 5.512 13.977 1.00 95.00 278 VAL A CA 1
ATOM 2093 C C . VAL A 1 278 ? -15.782 4.989 13.453 1.00 95.00 278 VAL A C 1
ATOM 2095 O O . VAL A 1 278 ? -14.734 5.210 14.057 1.00 95.00 278 VAL A O 1
ATOM 2098 N N . ILE A 1 279 ? -15.815 4.311 12.306 1.00 94.88 279 ILE A N 1
ATOM 2099 C CA . ILE A 1 279 ? -14.635 3.899 11.543 1.00 94.88 279 ILE A CA 1
ATOM 2100 C C . ILE A 1 279 ? -14.537 4.787 10.301 1.00 94.88 279 ILE A C 1
ATOM 2102 O O . ILE A 1 279 ? -15.379 4.731 9.410 1.00 94.88 279 ILE A O 1
ATOM 2106 N N . VAL A 1 280 ? -13.485 5.592 10.230 1.00 93.25 280 VAL A N 1
ATOM 2107 C CA . VAL A 1 280 ? -13.151 6.446 9.092 1.00 93.25 280 VAL A CA 1
ATOM 2108 C C . VAL A 1 280 ? -12.278 5.642 8.129 1.00 93.25 280 VAL A C 1
ATOM 2110 O O . VAL A 1 280 ? -11.115 5.361 8.418 1.00 93.25 280 VAL A O 1
ATOM 2113 N N . ALA A 1 281 ? -12.853 5.253 6.991 1.00 91.19 281 ALA A N 1
ATOM 2114 C CA . ALA A 1 281 ? -12.195 4.504 5.918 1.00 91.19 281 ALA A CA 1
ATOM 2115 C C . ALA A 1 281 ? -12.110 5.314 4.607 1.00 91.19 281 ALA A C 1
ATOM 2117 O O . ALA A 1 281 ? -12.032 4.755 3.509 1.00 91.19 281 ALA A O 1
ATOM 2118 N N . THR A 1 282 ? -12.139 6.645 4.716 1.00 87.88 282 THR A N 1
ATOM 2119 C CA . THR A 1 282 ? -11.967 7.574 3.593 1.00 87.88 282 THR A CA 1
ATOM 2120 C C . THR A 1 282 ? -10.513 7.617 3.122 1.00 87.88 282 THR A C 1
ATOM 2122 O O . THR A 1 282 ? -9.596 7.275 3.868 1.00 87.88 282 THR A O 1
ATOM 2125 N N . SER A 1 283 ? -10.269 8.098 1.900 1.00 84.88 283 SER A N 1
ATOM 2126 C CA . SER A 1 283 ? -8.898 8.285 1.411 1.00 84.88 283 SER A CA 1
ATOM 2127 C C . SER A 1 283 ? -8.147 9.354 2.213 1.00 84.88 283 SER A C 1
ATOM 2129 O O . SER A 1 283 ? -8.740 10.326 2.690 1.00 84.88 283 SER A O 1
ATOM 2131 N N . LEU A 1 284 ? -6.822 9.207 2.309 1.00 81.00 284 LEU A N 1
ATOM 2132 C CA . LEU A 1 284 ? -5.955 10.227 2.904 1.00 81.00 284 LEU A CA 1
ATOM 2133 C C . LEU A 1 284 ? -6.130 11.582 2.197 1.00 81.00 284 LEU A C 1
ATOM 2135 O O . LEU A 1 284 ? -6.294 12.597 2.868 1.00 81.00 284 LEU A O 1
ATOM 2139 N N . GLY A 1 285 ? -6.185 11.590 0.861 1.00 80.31 285 GLY A N 1
ATOM 2140 C CA . GLY A 1 285 ? -6.406 12.814 0.087 1.00 80.31 285 GLY A CA 1
ATOM 2141 C C . GLY A 1 285 ? -7.696 13.545 0.468 1.00 80.31 285 GLY A C 1
ATOM 2142 O O . GLY A 1 285 ? -7.698 14.768 0.555 1.00 80.31 285 GLY A O 1
ATOM 2143 N N . PHE A 1 286 ? -8.781 12.825 0.785 1.00 83.50 286 PHE A N 1
ATOM 2144 C CA . PHE A 1 286 ? -10.008 13.457 1.277 1.00 83.50 286 PHE A CA 1
ATOM 2145 C C . PHE A 1 286 ? -9.815 14.095 2.659 1.00 83.50 286 PHE A C 1
ATOM 2147 O O . PHE A 1 286 ? -10.231 15.236 2.859 1.00 83.50 286 PHE A O 1
ATOM 2154 N N . LEU A 1 287 ? -9.130 13.413 3.586 1.00 82.81 287 LEU A N 1
ATOM 2155 C CA . LEU A 1 287 ? -8.802 13.965 4.909 1.00 82.81 287 LEU A CA 1
ATOM 2156 C C . LEU A 1 287 ? -7.955 15.243 4.803 1.00 82.81 287 LEU A C 1
ATOM 2158 O O . LEU A 1 287 ? -8.178 16.193 5.551 1.00 82.81 287 LEU A O 1
ATOM 2162 N N . GLN A 1 288 ? -7.034 15.301 3.840 1.00 82.31 288 GLN A N 1
ATOM 2163 C CA . GLN A 1 288 ? -6.184 16.471 3.592 1.00 82.31 288 GLN A CA 1
ATOM 2164 C C . GLN A 1 288 ? -6.955 17.699 3.103 1.00 82.31 288 GLN A C 1
ATOM 2166 O O . GLN A 1 288 ? -6.524 18.821 3.356 1.00 82.31 288 GLN A O 1
ATOM 2171 N N . THR A 1 289 ? -8.116 17.515 2.462 1.00 83.94 289 THR A N 1
ATOM 2172 C CA . THR A 1 289 ? -8.954 18.648 2.030 1.00 83.94 289 THR A CA 1
ATOM 2173 C C . THR A 1 289 ? -9.551 19.438 3.195 1.00 83.94 289 THR A C 1
ATOM 2175 O O . THR A 1 289 ? -10.041 20.545 2.988 1.00 83.94 289 THR A O 1
ATOM 2178 N N . GLY A 1 290 ? -9.579 18.864 4.404 1.00 83.81 290 GLY A N 1
ATOM 2179 C CA . GLY A 1 290 ? -10.218 19.471 5.572 1.00 83.81 290 GLY A CA 1
ATOM 2180 C C . GLY A 1 290 ? -11.746 19.559 5.487 1.00 83.81 290 GLY A C 1
ATOM 2181 O O . GLY A 1 290 ? -12.357 20.177 6.352 1.00 83.81 290 GLY A O 1
ATOM 2182 N N . ARG A 1 291 ? -12.375 18.946 4.470 1.00 86.81 291 ARG A N 1
ATOM 2183 C CA . ARG A 1 291 ? -13.839 18.941 4.279 1.00 86.81 291 ARG A CA 1
ATOM 2184 C C . ARG A 1 291 ? -14.591 18.040 5.260 1.00 86.81 291 ARG A C 1
ATOM 2186 O O . ARG A 1 291 ? -15.800 18.190 5.395 1.00 86.81 291 ARG A O 1
ATOM 2193 N N . LEU A 1 292 ? -13.894 17.096 5.896 1.00 90.50 292 LEU A N 1
ATOM 2194 C CA . LEU A 1 292 ? -14.416 16.296 7.000 1.00 90.50 292 LEU A CA 1
ATOM 2195 C C . LEU A 1 292 ? -13.948 16.914 8.316 1.00 90.50 292 LEU A C 1
ATOM 2197 O O . LEU A 1 292 ? -12.771 16.826 8.669 1.00 90.50 292 LEU A O 1
ATOM 2201 N N . HIS A 1 293 ? -14.871 17.545 9.030 1.00 94.44 293 HIS A N 1
ATOM 2202 C CA . HIS A 1 293 ? -14.581 18.233 10.280 1.00 94.44 293 HIS A CA 1
ATOM 2203 C C . HIS A 1 293 ? -14.656 17.276 11.473 1.00 94.44 293 HIS A C 1
ATOM 2205 O O . HIS A 1 293 ? -15.571 16.464 11.576 1.00 94.44 293 HIS A O 1
ATOM 2211 N N . PHE A 1 294 ? -13.711 17.395 12.400 1.00 94.31 294 PHE A N 1
ATOM 2212 C CA . PHE A 1 294 ? -13.667 16.615 13.636 1.00 94.31 294 PHE A CA 1
ATOM 2213 C C . PHE A 1 294 ? -13.902 17.544 14.828 1.00 94.31 294 PHE A C 1
ATOM 2215 O O . PHE A 1 294 ? -13.301 18.618 14.888 1.00 94.31 294 PHE A O 1
ATOM 2222 N N . GLN A 1 295 ? -14.785 17.152 15.749 1.00 90.69 295 GLN A N 1
ATOM 2223 C CA . GLN A 1 295 ? -15.091 17.909 16.966 1.00 90.69 295 GLN A CA 1
ATOM 2224 C C . GLN A 1 295 ? -15.003 17.001 18.212 1.00 90.69 295 GLN A C 1
ATOM 2226 O O . GLN A 1 295 ? -15.801 16.071 18.325 1.00 90.69 295 GLN A O 1
ATOM 2231 N N . PRO A 1 296 ? -14.069 17.246 19.155 1.00 90.25 296 PRO A N 1
ATOM 2232 C CA . PRO A 1 296 ? -12.960 18.203 19.070 1.00 90.25 296 PRO A CA 1
ATOM 2233 C C . PRO A 1 296 ? -12.013 17.886 17.901 1.00 90.25 296 PRO A C 1
ATOM 2235 O O . PRO A 1 296 ? -12.154 16.866 17.234 1.00 90.25 296 PRO A O 1
ATOM 2238 N N . GLU A 1 297 ? -11.043 18.760 17.636 1.00 88.81 297 GLU A N 1
ATOM 2239 C CA . GLU A 1 297 ? -10.040 18.487 16.602 1.00 88.81 297 GLU A CA 1
ATOM 2240 C C . GLU A 1 297 ? -9.231 17.214 16.911 1.00 88.81 297 GLU A C 1
ATOM 2242 O O . GLU A 1 297 ? -9.027 16.830 18.069 1.00 88.81 297 GLU A O 1
ATOM 2247 N N . LEU A 1 298 ? -8.739 16.560 15.854 1.00 83.88 298 LEU A N 1
ATOM 2248 C CA . LEU A 1 298 ? -7.845 15.412 15.994 1.00 83.88 298 LEU A CA 1
ATOM 2249 C C . LEU A 1 298 ? -6.524 15.831 16.675 1.00 83.88 298 LEU A C 1
ATOM 2251 O O . LEU A 1 298 ? -6.042 16.940 16.433 1.00 83.88 298 LEU A O 1
ATOM 2255 N N . PRO A 1 299 ? -5.873 14.935 17.447 1.00 79.19 299 PRO A N 1
ATOM 2256 C CA . PRO A 1 299 ? -4.579 15.221 18.067 1.00 79.19 299 PRO A CA 1
ATOM 2257 C C . PRO A 1 299 ? -3.541 15.733 17.061 1.00 79.19 299 PRO A C 1
ATOM 2259 O O . PRO A 1 299 ? -3.468 15.241 15.931 1.00 79.19 299 PRO A O 1
ATOM 2262 N N . SER A 1 300 ? -2.690 16.670 17.489 1.00 74.19 300 SER A N 1
ATOM 2263 C CA . SER A 1 300 ? -1.682 17.329 16.638 1.00 74.19 300 SER A CA 1
ATOM 2264 C C . SER A 1 300 ? -0.745 16.347 15.927 1.00 74.19 300 SER A C 1
ATOM 2266 O O . SER A 1 300 ? -0.389 16.549 14.769 1.00 74.19 300 SER A O 1
ATOM 2268 N N . VAL A 1 301 ? -0.398 15.238 16.583 1.00 67.75 301 VAL A N 1
ATOM 2269 C CA . VAL A 1 301 ? 0.421 14.166 15.998 1.00 67.75 301 VAL A CA 1
ATOM 2270 C C . VAL A 1 301 ? -0.273 13.542 14.779 1.00 67.75 301 VAL A C 1
ATOM 2272 O O . VAL A 1 301 ? 0.365 13.307 13.752 1.00 67.75 301 VAL A O 1
ATOM 2275 N N . LYS A 1 302 ? -1.595 13.336 14.858 1.00 77.88 302 LYS A N 1
ATOM 2276 C CA . LYS A 1 302 ? -2.406 12.743 13.787 1.00 77.88 302 LYS A CA 1
ATOM 2277 C C . LYS A 1 302 ? -2.670 13.737 12.660 1.00 77.88 302 LYS A C 1
ATOM 2279 O O . LYS A 1 302 ? -2.519 13.374 11.497 1.00 77.88 302 LYS A O 1
ATOM 2284 N N . THR A 1 303 ? -2.998 14.991 12.971 1.00 79.69 303 THR A N 1
ATOM 2285 C CA . THR A 1 303 ? -3.144 16.030 11.935 1.00 79.69 303 THR A CA 1
ATOM 2286 C C . THR A 1 303 ? -1.817 16.322 11.237 1.00 79.69 303 THR A C 1
ATOM 2288 O O . THR A 1 303 ? -1.797 16.492 10.021 1.00 79.69 303 THR A O 1
ATOM 2291 N N . GLY A 1 304 ? -0.700 16.295 11.969 1.00 74.69 304 GLY A N 1
ATOM 2292 C CA . GLY A 1 304 ? 0.645 16.356 11.406 1.00 74.69 304 GLY A CA 1
ATOM 2293 C C . GLY A 1 304 ? 0.924 15.202 10.441 1.00 74.69 304 GLY A C 1
ATOM 2294 O O . GLY A 1 304 ? 1.474 15.447 9.372 1.00 74.69 304 GLY A O 1
ATOM 2295 N N . ALA A 1 305 ? 0.516 13.971 10.781 1.00 72.12 305 ALA A N 1
ATOM 2296 C CA . ALA A 1 305 ? 0.700 12.797 9.920 1.00 72.12 305 ALA A CA 1
ATOM 2297 C C . ALA A 1 305 ? -0.111 12.917 8.633 1.00 72.12 305 ALA A C 1
ATOM 2299 O O . ALA A 1 305 ? 0.429 12.739 7.547 1.00 72.12 305 ALA A O 1
ATOM 2300 N N . ILE A 1 306 ? -1.380 13.317 8.745 1.00 77.44 306 ILE A N 1
ATOM 2301 C CA . ILE A 1 306 ? -2.253 13.557 7.591 1.00 77.44 306 ILE A CA 1
ATOM 2302 C C . ILE A 1 306 ? -1.649 14.614 6.656 1.00 77.44 306 ILE A C 1
ATOM 2304 O O . ILE A 1 306 ? -1.667 14.429 5.445 1.00 77.44 306 ILE A O 1
ATOM 2308 N N . LYS A 1 307 ? -1.106 15.710 7.200 1.00 81.00 307 LYS A N 1
ATOM 2309 C CA . LYS A 1 307 ? -0.558 16.817 6.399 1.00 81.00 307 LYS A CA 1
ATOM 2310 C C . LYS A 1 307 ? 0.762 16.480 5.704 1.00 81.00 307 LYS A C 1
ATOM 2312 O O . LYS A 1 307 ? 0.954 16.916 4.578 1.00 81.00 307 LYS A O 1
ATOM 2317 N N . ARG A 1 308 ? 1.668 15.753 6.369 1.00 74.19 308 ARG A N 1
ATOM 2318 C CA . ARG A 1 308 ? 3.000 15.427 5.819 1.00 74.19 308 ARG A CA 1
ATOM 2319 C C . ARG A 1 308 ? 2.998 14.236 4.861 1.00 74.19 308 ARG A C 1
ATOM 2321 O O . ARG A 1 308 ? 3.887 14.125 4.029 1.00 74.19 308 ARG A O 1
ATOM 2328 N N . SER A 1 309 ? 2.008 13.356 4.986 1.00 72.94 309 SER A N 1
ATOM 2329 C CA . SER A 1 309 ? 1.815 12.221 4.085 1.00 72.94 309 SER A CA 1
ATOM 2330 C C . SER A 1 309 ? 1.539 12.711 2.659 1.00 72.94 309 SER A C 1
ATOM 2332 O O . SER A 1 309 ? 0.653 13.536 2.456 1.00 72.94 309 SER A O 1
ATOM 2334 N N . LYS A 1 310 ? 2.259 12.219 1.651 1.00 71.19 310 LYS A N 1
ATOM 2335 C CA . LYS A 1 310 ? 2.067 12.600 0.249 1.00 71.19 310 LYS A CA 1
ATOM 2336 C C . LYS A 1 310 ? 1.110 11.632 -0.447 1.00 71.19 310 LYS A C 1
ATOM 2338 O O . LYS A 1 310 ? 1.287 10.418 -0.426 1.00 71.19 310 LYS A O 1
ATOM 2343 N N . MET A 1 311 ? 0.088 12.174 -1.100 1.00 70.38 311 MET A N 1
ATOM 2344 C CA . MET A 1 311 ? -0.731 11.414 -2.040 1.00 70.38 311 MET A CA 1
ATOM 2345 C C . MET A 1 311 ? 0.012 11.331 -3.379 1.00 70.38 311 MET A C 1
ATOM 2347 O O . MET A 1 311 ? 0.160 12.346 -4.059 1.00 70.38 311 MET A O 1
ATOM 2351 N N . GLY A 1 312 ? 0.491 10.147 -3.748 1.00 67.56 312 GLY A N 1
ATOM 2352 C CA . GLY A 1 312 ? 1.081 9.905 -5.060 1.00 67.56 312 GLY A CA 1
ATOM 2353 C C . GLY A 1 312 ? 0.029 9.887 -6.163 1.00 67.56 312 GLY A C 1
ATOM 2354 O O . GLY A 1 312 ? -1.139 9.612 -5.908 1.00 67.56 312 GLY A O 1
ATOM 2355 N N . GLN A 1 313 ? 0.414 10.199 -7.394 1.00 71.69 313 GLN A N 1
ATOM 2356 C CA . GLN A 1 313 ? -0.483 10.202 -8.545 1.00 71.69 313 GLN A CA 1
ATOM 2357 C C . GLN A 1 313 ? -0.019 9.212 -9.598 1.00 71.69 313 GLN A C 1
ATOM 2359 O O . GLN A 1 313 ? 1.160 9.140 -9.936 1.00 71.69 313 GLN A O 1
ATOM 2364 N N . TYR A 1 314 ? -0.981 8.481 -10.141 1.00 78.44 314 TYR A N 1
ATOM 2365 C CA . TYR A 1 314 ? -0.771 7.486 -11.174 1.00 78.44 314 TYR A CA 1
ATOM 2366 C C . TYR A 1 314 ? -1.926 7.568 -12.167 1.00 78.44 314 TYR A C 1
ATOM 2368 O O . TYR A 1 314 ? -3.083 7.399 -11.785 1.00 78.44 314 TYR A O 1
ATOM 2376 N N . MET A 1 315 ? -1.634 7.838 -13.432 1.00 82.31 315 MET A N 1
ATOM 2377 C CA . MET A 1 315 ? -2.619 7.930 -14.503 1.00 82.31 315 MET A CA 1
ATOM 2378 C C . MET A 1 315 ? -2.400 6.816 -15.522 1.00 82.31 315 MET A C 1
ATOM 2380 O O . MET A 1 315 ? -1.282 6.589 -15.979 1.00 82.31 315 MET A O 1
ATOM 2384 N N . LYS A 1 316 ? -3.493 6.152 -15.891 1.00 86.31 316 LYS A N 1
ATOM 2385 C CA . LYS A 1 316 ? -3.576 5.136 -16.935 1.00 86.31 316 LYS A CA 1
ATOM 2386 C C . LYS A 1 316 ? -4.212 5.719 -18.176 1.00 86.31 316 LYS A C 1
ATOM 2388 O O . LYS A 1 316 ? -5.265 6.343 -18.086 1.00 86.31 316 LYS A O 1
ATOM 2393 N N . VAL A 1 317 ? -3.619 5.446 -19.323 1.00 86.50 317 VAL A N 1
ATOM 2394 C CA . VAL A 1 317 ? -4.129 5.844 -20.633 1.00 86.50 317 VAL A CA 1
ATOM 2395 C C . VAL A 1 317 ? -4.332 4.577 -21.440 1.00 86.50 317 VAL A C 1
ATOM 2397 O O . VAL A 1 317 ? -3.364 3.962 -21.874 1.00 86.50 317 VAL A O 1
ATOM 2400 N N . LEU A 1 318 ? -5.583 4.156 -21.601 1.00 87.94 318 LEU A N 1
ATOM 2401 C CA . LEU A 1 318 ? -5.939 2.957 -22.347 1.00 87.94 318 LEU A CA 1
ATOM 2402 C C . LEU A 1 318 ? -6.395 3.338 -23.753 1.00 87.94 318 LEU A C 1
ATOM 2404 O O . LEU A 1 318 ? -7.334 4.115 -23.930 1.00 87.94 318 LEU A O 1
ATOM 2408 N N . VAL A 1 319 ? -5.747 2.750 -24.752 1.00 89.38 319 VAL A N 1
ATOM 2409 C CA . VAL A 1 319 ? -6.030 3.006 -26.165 1.00 89.38 319 VAL A CA 1
ATOM 2410 C C . VAL A 1 319 ? -6.326 1.692 -26.866 1.00 89.38 319 VAL A C 1
ATOM 2412 O O . VAL A 1 319 ? -5.519 0.760 -26.822 1.00 89.38 319 VAL A O 1
ATOM 2415 N N . GLN A 1 320 ? -7.492 1.619 -27.510 1.00 88.50 320 GLN A N 1
ATOM 2416 C CA . GLN A 1 320 ? -7.870 0.482 -28.342 1.00 88.50 320 GLN A CA 1
ATOM 2417 C C . GLN A 1 320 ? -7.422 0.702 -29.780 1.00 88.50 320 GLN A C 1
ATOM 2419 O O . GLN A 1 320 ? -7.765 1.705 -30.410 1.00 88.50 320 GLN A O 1
ATOM 2424 N N . PHE A 1 321 ? -6.761 -0.314 -30.321 1.00 90.81 321 PHE A N 1
ATOM 2425 C CA . PHE A 1 321 ? -6.360 -0.388 -31.714 1.00 90.81 321 PHE A CA 1
ATOM 2426 C C . PHE A 1 321 ? -7.268 -1.320 -32.529 1.00 90.81 321 PHE A C 1
ATOM 2428 O O . PHE A 1 321 ? -7.898 -2.222 -31.966 1.00 90.81 321 PHE A O 1
ATOM 2435 N N . PRO A 1 322 ? -7.321 -1.143 -33.861 1.00 87.50 322 PRO A N 1
ATOM 2436 C CA . PRO A 1 322 ? -8.071 -2.025 -34.757 1.00 87.50 322 PRO A CA 1
ATOM 2437 C C . PRO A 1 322 ? -7.554 -3.467 -34.756 1.00 87.50 322 PRO A C 1
ATOM 2439 O O . PRO A 1 322 ? -8.324 -4.422 -34.857 1.00 87.50 322 PRO A O 1
ATOM 2442 N N . GLU A 1 323 ? -6.237 -3.621 -34.632 1.00 91.75 323 GLU A N 1
ATOM 2443 C CA . GLU A 1 323 ? -5.535 -4.897 -34.613 1.00 91.75 323 GLU A CA 1
ATOM 2444 C C . GLU A 1 323 ? -4.275 -4.822 -33.742 1.00 91.75 323 GLU A C 1
ATOM 2446 O O . GLU A 1 323 ? -3.806 -3.746 -33.374 1.00 91.75 323 GLU A O 1
ATOM 2451 N N . VAL A 1 324 ? -3.726 -5.990 -33.405 1.00 95.75 324 VAL A N 1
ATOM 2452 C CA . VAL A 1 324 ? -2.486 -6.101 -32.628 1.00 95.75 324 VAL A CA 1
ATOM 2453 C C . VAL A 1 324 ? -1.293 -6.048 -33.577 1.00 95.75 324 VAL A C 1
ATOM 2455 O O . VAL A 1 324 ? -0.952 -7.063 -34.185 1.00 95.75 324 VAL A O 1
ATOM 2458 N N . PHE A 1 325 ? -0.670 -4.875 -33.689 1.00 95.44 325 PHE A N 1
ATOM 2459 C CA . PHE A 1 325 ? 0.536 -4.648 -34.501 1.00 95.44 325 PHE A CA 1
ATOM 2460 C C . PHE A 1 325 ? 1.849 -4.856 -33.722 1.00 95.44 325 PHE A C 1
ATOM 2462 O O . PHE A 1 325 ? 2.922 -4.915 -34.317 1.00 95.44 325 PHE A O 1
ATOM 2469 N N . TRP A 1 326 ? 1.771 -4.980 -32.395 1.00 95.38 326 TRP A N 1
ATOM 2470 C CA . TRP A 1 326 ? 2.903 -5.250 -31.505 1.00 95.38 326 TRP A CA 1
ATOM 2471 C C . TRP A 1 326 ? 3.077 -6.760 -31.230 1.00 95.38 326 TRP A C 1
ATOM 2473 O O . TRP A 1 326 ? 2.169 -7.555 -31.502 1.00 95.38 326 TRP A O 1
ATOM 2483 N N . PRO A 1 327 ? 4.218 -7.205 -30.666 1.00 94.94 327 PRO A N 1
ATOM 2484 C CA . PRO A 1 327 ? 4.415 -8.605 -30.293 1.00 94.94 327 PRO A CA 1
ATOM 2485 C C . PRO A 1 327 ? 3.393 -9.069 -29.244 1.00 94.94 327 PRO A C 1
ATOM 2487 O O . PRO A 1 327 ? 3.339 -8.557 -28.127 1.00 94.94 327 PRO A O 1
ATOM 2490 N N . LYS A 1 328 ? 2.580 -10.072 -29.590 1.00 94.88 328 LYS A N 1
ATOM 2491 C CA . LYS A 1 328 ? 1.458 -10.554 -28.759 1.00 94.88 328 LYS A CA 1
ATOM 2492 C C . LYS A 1 328 ? 1.879 -11.093 -27.393 1.00 94.88 328 LYS A C 1
ATOM 2494 O O . LYS A 1 328 ? 1.086 -11.035 -26.457 1.00 94.88 328 LYS A O 1
ATOM 2499 N N . GLN A 1 329 ? 3.089 -11.636 -27.309 1.00 92.12 329 GLN A N 1
ATOM 2500 C CA . GLN A 1 329 ? 3.677 -12.186 -26.094 1.00 92.12 329 GLN A CA 1
ATOM 2501 C C . GLN A 1 329 ? 4.315 -11.127 -25.192 1.00 92.12 329 GLN A C 1
ATOM 2503 O O . GLN A 1 329 ? 4.568 -11.432 -24.035 1.00 92.12 329 GLN A O 1
ATOM 2508 N N . ALA A 1 330 ? 4.547 -9.903 -25.688 1.00 94.12 330 ALA A N 1
ATOM 2509 C CA . ALA A 1 330 ? 5.167 -8.848 -24.894 1.00 94.12 330 ALA A CA 1
ATOM 2510 C C . ALA A 1 330 ? 4.346 -8.577 -23.632 1.00 94.12 330 ALA A C 1
ATOM 2512 O O . ALA A 1 330 ? 3.138 -8.346 -23.718 1.00 94.12 330 ALA A O 1
ATOM 2513 N N . THR A 1 331 ? 5.002 -8.575 -22.476 1.00 93.75 331 THR A N 1
ATOM 2514 C CA . THR A 1 331 ? 4.369 -8.195 -21.211 1.00 93.75 331 THR A CA 1
ATOM 2515 C C . THR A 1 331 ? 4.287 -6.680 -21.110 1.00 93.75 331 THR A C 1
ATOM 2517 O O . THR A 1 331 ? 3.210 -6.103 -20.945 1.00 93.75 331 THR A O 1
ATOM 2520 N N . PHE A 1 332 ? 5.443 -6.045 -21.272 1.00 95.19 332 PHE A N 1
ATOM 2521 C CA . PHE A 1 332 ? 5.621 -4.605 -21.255 1.00 95.19 332 PHE A CA 1
ATOM 2522 C C . PHE A 1 332 ? 6.500 -4.184 -22.424 1.00 95.19 332 PHE A C 1
ATOM 2524 O O . PHE A 1 332 ? 7.349 -4.947 -22.889 1.00 95.19 332 PHE A O 1
ATOM 2531 N N . MET A 1 333 ? 6.303 -2.950 -22.866 1.00 95.44 333 MET A N 1
ATOM 2532 C CA . MET A 1 333 ? 7.145 -2.281 -23.846 1.00 95.44 333 MET A CA 1
ATOM 2533 C C . MET A 1 333 ? 7.577 -0.953 -23.234 1.00 95.44 333 MET A C 1
ATOM 2535 O O . MET A 1 333 ? 6.732 -0.100 -22.955 1.00 95.44 333 MET A O 1
ATOM 2539 N N . ALA A 1 334 ? 8.872 -0.796 -22.976 1.00 94.81 334 ALA A N 1
ATOM 2540 C CA . ALA A 1 334 ? 9.428 0.435 -22.425 1.00 94.81 334 ALA A CA 1
ATOM 2541 C C . ALA A 1 334 ? 10.277 1.165 -23.463 1.00 94.81 334 ALA A C 1
ATOM 2543 O O . ALA A 1 334 ? 11.098 0.553 -24.149 1.00 94.81 334 ALA A O 1
ATOM 2544 N N . GLN A 1 335 ? 10.093 2.480 -23.541 1.00 92.25 335 GLN A N 1
ATOM 2545 C CA . GLN A 1 335 ? 10.996 3.378 -24.254 1.00 92.25 335 GLN A CA 1
ATOM 2546 C C . GLN A 1 335 ? 12.055 3.868 -23.275 1.00 92.25 335 GLN A C 1
ATOM 2548 O O . GLN A 1 335 ? 11.709 4.287 -22.177 1.00 92.25 335 GLN A O 1
ATOM 2553 N N . ILE A 1 336 ? 13.334 3.814 -23.651 1.00 92.62 336 ILE A N 1
ATOM 2554 C CA . ILE A 1 336 ? 14.417 4.353 -22.807 1.00 92.62 336 ILE A CA 1
ATOM 2555 C C . ILE A 1 336 ? 14.707 5.833 -23.099 1.00 92.62 336 ILE A C 1
ATOM 2557 O O . ILE A 1 336 ? 15.316 6.509 -22.274 1.00 92.62 336 ILE A O 1
ATOM 2561 N N . GLN A 1 337 ? 14.282 6.342 -24.262 1.00 86.50 337 GLN A N 1
ATOM 2562 C CA . GLN A 1 337 ? 14.481 7.735 -24.665 1.00 86.50 337 GLN A CA 1
ATOM 2563 C C . GLN A 1 337 ? 13.229 8.574 -24.385 1.00 86.50 337 GLN A C 1
ATOM 2565 O O . GLN A 1 337 ? 12.143 8.264 -24.876 1.00 86.50 337 GLN A O 1
ATOM 2570 N N . ASP A 1 338 ? 13.398 9.671 -23.642 1.00 85.00 338 ASP A N 1
ATOM 2571 C CA . ASP A 1 338 ? 12.361 10.692 -23.483 1.00 85.00 338 ASP A CA 1
ATOM 2572 C C . ASP A 1 338 ? 12.455 11.712 -24.630 1.00 85.00 338 ASP A C 1
ATOM 2574 O O . ASP A 1 338 ? 13.290 12.619 -24.621 1.00 85.00 338 ASP A O 1
ATOM 2578 N N . ASN A 1 339 ? 11.571 11.564 -25.618 1.00 75.31 339 ASN A N 1
ATOM 2579 C CA . ASN A 1 339 ? 11.456 12.481 -26.752 1.00 75.31 339 ASN A CA 1
ATOM 2580 C C . ASN A 1 339 ? 10.383 13.565 -26.539 1.00 75.31 339 ASN A C 1
ATOM 2582 O O . ASN A 1 339 ? 9.997 14.235 -27.497 1.00 75.31 339 ASN A O 1
ATOM 2586 N N . SER A 1 340 ? 9.887 13.790 -25.311 1.00 73.12 340 SER A N 1
ATOM 2587 C CA . SER A 1 340 ? 8.824 14.782 -25.077 1.00 73.12 340 SER A CA 1
ATOM 2588 C C . SER A 1 340 ? 9.258 16.224 -25.364 1.00 73.12 340 SER A C 1
ATOM 2590 O O . SER A 1 340 ? 8.413 17.073 -25.628 1.00 73.12 340 SER A O 1
ATOM 2592 N N . ASN A 1 341 ? 10.568 16.494 -25.343 1.00 65.06 341 ASN A N 1
ATOM 2593 C CA . ASN A 1 341 ? 11.158 17.801 -25.657 1.00 65.06 341 ASN A CA 1
ATOM 2594 C C . ASN A 1 341 ? 11.614 17.940 -27.121 1.00 65.06 341 ASN A C 1
ATOM 2596 O O . ASN A 1 341 ? 12.166 18.980 -27.484 1.00 65.06 341 ASN A O 1
ATOM 2600 N N . ALA A 1 342 ? 11.422 16.916 -27.960 1.00 62.69 342 ALA A N 1
ATOM 2601 C CA . ALA A 1 342 ? 11.752 16.999 -29.377 1.00 62.69 342 ALA A CA 1
ATOM 2602 C C . ALA A 1 342 ? 10.837 18.031 -30.056 1.00 62.69 342 ALA A C 1
ATOM 2604 O O . ALA A 1 342 ? 9.612 17.897 -30.077 1.00 62.69 342 ALA A O 1
ATOM 2605 N N . SER A 1 343 ? 11.437 19.106 -30.565 1.00 50.34 343 SER A N 1
ATOM 2606 C CA . SER A 1 343 ? 10.730 20.213 -31.201 1.00 50.34 343 SER A CA 1
ATOM 2607 C C . SER A 1 343 ? 10.380 19.870 -32.647 1.00 50.34 343 SER A C 1
ATOM 2609 O O . SER A 1 343 ? 11.044 20.337 -33.572 1.00 50.34 343 SER A O 1
ATOM 2611 N N . ASP A 1 344 ? 9.324 19.082 -32.824 1.00 54.22 344 ASP A N 1
ATOM 2612 C CA . ASP A 1 344 ? 8.841 18.662 -34.138 1.00 54.22 344 ASP A CA 1
ATOM 2613 C C . ASP A 1 344 ? 7.437 19.217 -34.427 1.00 54.22 344 ASP A C 1
ATOM 2615 O O . ASP A 1 344 ? 6.640 19.497 -33.534 1.00 54.22 344 ASP A O 1
ATOM 2619 N N . CYS A 1 345 ? 7.109 19.357 -35.712 1.00 49.81 345 CYS A N 1
ATOM 2620 C CA . CYS A 1 345 ? 5.858 19.937 -36.218 1.00 49.81 345 CYS A CA 1
ATOM 2621 C C . CYS A 1 345 ? 4.583 19.117 -35.897 1.00 49.81 345 CYS A C 1
ATOM 2623 O O . CYS A 1 345 ? 3.488 19.548 -36.254 1.00 49.81 345 CYS A O 1
ATOM 2625 N N . ASN A 1 346 ? 4.714 17.933 -35.281 1.00 53.03 346 ASN A N 1
ATOM 2626 C CA . ASN A 1 346 ? 3.701 16.863 -35.230 1.00 53.03 346 ASN A CA 1
ATOM 2627 C C . ASN A 1 346 ? 2.948 16.761 -33.888 1.00 53.03 346 ASN A C 1
ATOM 2629 O O . ASN A 1 346 ? 2.743 15.673 -33.357 1.00 53.03 346 ASN A O 1
ATOM 2633 N N . GLY A 1 347 ? 2.490 17.889 -33.348 1.00 58.47 347 GLY A N 1
ATOM 2634 C CA . GLY A 1 347 ? 1.646 17.898 -32.148 1.00 58.47 347 GLY A CA 1
ATOM 2635 C C . GLY A 1 347 ? 2.419 17.755 -30.832 1.00 58.47 347 GLY A C 1
ATOM 2636 O O . GLY A 1 347 ? 3.644 17.650 -30.799 1.00 58.47 347 GLY A O 1
ATOM 2637 N N . ARG A 1 348 ? 1.692 17.833 -29.714 1.00 70.25 348 ARG A N 1
ATOM 2638 C CA . ARG A 1 348 ? 2.281 17.842 -28.368 1.00 70.25 348 ARG A CA 1
ATOM 2639 C C . ARG A 1 348 ? 2.644 16.413 -27.956 1.00 70.25 348 ARG A C 1
ATOM 2641 O O . ARG A 1 348 ? 1.774 15.551 -27.887 1.00 70.25 348 ARG A O 1
ATOM 2648 N N . ARG A 1 349 ? 3.926 16.166 -27.683 1.00 79.81 349 ARG A N 1
ATOM 2649 C CA . ARG A 1 349 ? 4.451 14.851 -27.292 1.00 79.81 349 ARG A CA 1
ATOM 2650 C C . ARG A 1 349 ? 4.344 14.643 -25.780 1.00 79.81 349 ARG A C 1
ATOM 2652 O O . ARG A 1 349 ? 4.574 15.562 -24.998 1.00 79.81 349 ARG A O 1
ATOM 2659 N N . ILE A 1 350 ? 4.041 13.412 -25.381 1.00 86.75 350 ILE A N 1
ATOM 2660 C CA . ILE A 1 350 ? 4.086 12.940 -23.995 1.00 86.75 350 ILE A CA 1
ATOM 2661 C C . ILE A 1 350 ? 4.931 11.672 -23.984 1.00 86.75 350 ILE A C 1
ATOM 2663 O O . ILE A 1 350 ? 4.775 10.819 -24.853 1.00 86.75 350 ILE A O 1
ATOM 2667 N N . TYR A 1 351 ? 5.817 11.565 -22.999 1.00 88.56 351 TYR A N 1
ATOM 2668 C CA . TYR A 1 351 ? 6.631 10.376 -22.792 1.00 88.56 351 TYR A CA 1
ATOM 2669 C C . TYR A 1 351 ? 5.957 9.422 -21.808 1.00 88.56 351 TYR A C 1
ATOM 2671 O O . TYR A 1 351 ? 5.732 9.773 -20.647 1.00 88.56 351 TYR A O 1
ATOM 2679 N N . PHE A 1 352 ? 5.668 8.217 -22.293 1.00 91.12 352 PHE A N 1
ATOM 2680 C CA . PHE A 1 352 ? 5.136 7.090 -21.538 1.00 91.12 352 PHE A CA 1
ATOM 2681 C C . PHE A 1 352 ? 6.264 6.071 -21.334 1.00 91.12 352 PHE A C 1
ATOM 2683 O O . PHE A 1 352 ? 6.545 5.289 -22.245 1.00 91.12 352 PHE A O 1
ATOM 2690 N N . PRO A 1 353 ? 6.931 6.049 -20.168 1.00 88.94 353 PRO A N 1
ATOM 2691 C CA . PRO A 1 353 ? 8.097 5.188 -19.959 1.00 88.94 353 PRO A CA 1
ATOM 2692 C C . PRO A 1 353 ? 7.756 3.698 -20.036 1.00 88.94 353 PRO A C 1
ATOM 2694 O O . PRO A 1 353 ? 8.600 2.883 -20.399 1.00 88.94 353 PRO A O 1
ATOM 2697 N N . LEU A 1 354 ? 6.513 3.341 -19.708 1.00 90.88 354 LEU A N 1
ATOM 2698 C CA . LEU A 1 354 ? 6.032 1.971 -19.672 1.00 90.88 354 LEU A CA 1
ATOM 2699 C C . LEU A 1 354 ? 4.676 1.865 -20.367 1.00 90.88 354 LEU A C 1
ATOM 2701 O O . LEU A 1 354 ? 3.749 2.611 -20.041 1.00 90.88 354 LEU A O 1
ATOM 2705 N N . VAL A 1 355 ? 4.560 0.899 -21.278 1.00 94.69 355 VAL A N 1
ATOM 2706 C CA . VAL A 1 355 ? 3.301 0.515 -21.917 1.00 94.69 355 VAL A CA 1
ATOM 2707 C C . VAL A 1 355 ? 3.004 -0.950 -21.611 1.00 94.69 355 VAL A C 1
ATOM 2709 O O . VAL A 1 355 ? 3.816 -1.833 -21.894 1.00 94.69 355 VAL A O 1
ATOM 2712 N N . PHE A 1 356 ? 1.839 -1.218 -21.028 1.00 94.50 356 PHE A N 1
ATOM 2713 C CA . PHE A 1 356 ? 1.364 -2.560 -20.704 1.00 94.50 356 PHE A CA 1
ATOM 2714 C C . PHE A 1 356 ? 0.444 -3.114 -21.799 1.00 94.50 356 PHE A C 1
ATOM 2716 O O . PHE A 1 356 ? -0.436 -2.420 -22.316 1.00 94.50 356 PHE A O 1
ATOM 2723 N N . ASN A 1 357 ? 0.637 -4.389 -22.141 1.00 94.75 357 ASN A N 1
ATOM 2724 C CA . ASN A 1 357 ? -0.094 -5.072 -23.203 1.00 94.75 357 ASN A CA 1
ATOM 2725 C C . ASN A 1 357 ? -1.312 -5.846 -22.662 1.00 94.75 357 ASN A C 1
ATOM 2727 O O . ASN A 1 357 ? -1.180 -6.945 -22.114 1.00 94.75 357 ASN A O 1
ATOM 2731 N N . TYR A 1 358 ? -2.528 -5.340 -22.898 1.00 93.25 358 TYR A N 1
ATOM 2732 C CA . TYR A 1 358 ? -3.754 -6.036 -22.481 1.00 93.25 358 TYR A CA 1
ATOM 2733 C C . TYR A 1 358 ? -4.048 -7.292 -23.302 1.00 93.25 358 TYR A C 1
ATOM 2735 O O . TYR A 1 358 ? -4.834 -8.130 -22.852 1.00 93.25 358 TYR A O 1
ATOM 2743 N N . TYR A 1 359 ? -3.427 -7.484 -24.469 1.00 94.00 359 TYR A N 1
ATOM 2744 C CA . TYR A 1 359 ? -3.615 -8.711 -25.239 1.00 94.00 359 TYR A CA 1
ATOM 2745 C C . TYR A 1 359 ? -3.130 -9.935 -24.456 1.00 94.00 359 TYR A C 1
ATOM 2747 O O . TYR A 1 359 ? -3.820 -10.953 -24.422 1.00 94.00 359 TYR A O 1
ATOM 2755 N N . LEU A 1 360 ? -2.007 -9.818 -23.741 1.00 91.38 360 LEU A N 1
ATOM 2756 C CA . LEU A 1 360 ? -1.486 -10.897 -22.902 1.00 91.38 360 LEU A CA 1
ATOM 2757 C C . LEU A 1 360 ? -2.461 -11.263 -21.771 1.00 91.38 360 LEU A C 1
ATOM 2759 O O . LEU A 1 360 ? -2.660 -12.443 -21.476 1.00 91.38 360 LEU A O 1
ATOM 2763 N N . ALA A 1 361 ? -3.081 -10.257 -21.145 1.00 87.75 361 ALA A N 1
ATOM 2764 C CA . ALA A 1 361 ? -3.941 -10.446 -19.979 1.00 87.75 361 ALA A CA 1
ATOM 2765 C C . ALA A 1 361 ? -5.394 -10.817 -20.331 1.00 87.75 361 ALA A C 1
ATOM 2767 O O . ALA A 1 361 ? -6.030 -11.592 -19.614 1.00 87.75 361 ALA A O 1
ATOM 2768 N N . LYS A 1 362 ? -5.933 -10.237 -21.410 1.00 91.69 362 LYS A N 1
ATOM 2769 C CA . LYS A 1 362 ? -7.369 -10.240 -21.744 1.00 91.69 362 LYS A CA 1
ATOM 2770 C C . LYS A 1 362 ? -7.673 -10.545 -23.218 1.00 91.69 362 LYS A C 1
ATOM 2772 O O . LYS A 1 362 ? -8.843 -10.592 -23.580 1.00 91.69 362 LYS A O 1
ATOM 2777 N N . ASN A 1 363 ? -6.660 -10.796 -24.056 1.00 93.00 363 ASN A N 1
ATOM 2778 C CA . ASN A 1 363 ? -6.801 -11.112 -25.486 1.00 93.00 363 ASN A CA 1
ATOM 2779 C C . ASN A 1 363 ? -7.555 -10.027 -26.287 1.00 93.00 363 ASN A C 1
ATOM 2781 O O . ASN A 1 363 ? -8.358 -10.332 -27.168 1.00 93.00 363 ASN A O 1
ATOM 2785 N N . VAL A 1 364 ? -7.295 -8.755 -25.966 1.00 92.81 364 VAL A N 1
ATOM 2786 C CA . VAL A 1 364 ? -7.880 -7.575 -26.625 1.00 92.81 364 VAL A CA 1
ATOM 2787 C C . VAL A 1 364 ? -6.790 -6.619 -27.126 1.00 92.81 364 VAL A C 1
ATOM 2789 O O . VAL A 1 364 ? -5.730 -6.546 -26.503 1.00 92.81 364 VAL A O 1
ATOM 2792 N N . PRO A 1 365 ? -7.019 -5.885 -28.232 1.00 93.56 365 PRO A N 1
ATOM 2793 C CA . PRO A 1 365 ? -6.038 -4.973 -28.822 1.00 93.56 365 PRO A CA 1
ATOM 2794 C C . PRO A 1 365 ? -6.001 -3.631 -28.075 1.00 93.56 365 PRO A C 1
ATOM 2796 O O . PRO A 1 365 ? -6.300 -2.585 -28.644 1.00 93.56 365 PRO A O 1
ATOM 2799 N N . ILE A 1 366 ? -5.673 -3.663 -26.782 1.00 92.88 366 ILE A N 1
ATOM 2800 C CA . ILE A 1 366 ? -5.567 -2.469 -25.935 1.00 92.88 366 ILE A CA 1
ATOM 2801 C C . ILE A 1 366 ? -4.128 -2.334 -25.424 1.00 92.88 366 ILE A C 1
ATOM 2803 O O . ILE A 1 366 ? -3.521 -3.315 -24.984 1.00 92.88 366 ILE A O 1
ATOM 2807 N N . LEU A 1 367 ? -3.604 -1.112 -25.462 1.00 94.31 367 LEU A N 1
ATOM 2808 C CA . LEU A 1 367 ? -2.362 -0.727 -24.793 1.00 94.31 367 LEU A CA 1
ATOM 2809 C C . LEU A 1 367 ? -2.672 0.244 -23.655 1.00 94.31 367 LEU A C 1
ATOM 2811 O O . LEU A 1 367 ? -3.490 1.145 -23.825 1.00 94.31 367 LEU A O 1
ATOM 2815 N N . GLU A 1 368 ? -2.019 0.055 -22.508 1.00 93.06 368 GLU A N 1
ATOM 2816 C CA . GLU A 1 368 ? -2.094 0.961 -21.355 1.00 93.06 368 GLU A CA 1
ATOM 2817 C C . GLU A 1 368 ? -0.760 1.691 -21.186 1.00 93.06 368 GLU A C 1
ATOM 2819 O O . GLU A 1 368 ? 0.238 1.077 -20.817 1.00 93.06 368 GLU A O 1
ATOM 2824 N N . GLY A 1 369 ? -0.744 2.995 -21.454 1.00 91.44 369 GLY A N 1
ATOM 2825 C CA . GLY A 1 369 ? 0.354 3.888 -21.092 1.00 91.44 369 GLY A CA 1
ATOM 2826 C C . GLY A 1 369 ? 0.194 4.415 -19.667 1.00 91.44 369 GLY A C 1
ATOM 2827 O O . GLY A 1 369 ? -0.926 4.599 -19.187 1.00 91.44 369 GLY A O 1
ATOM 2828 N N . VAL A 1 370 ? 1.316 4.677 -18.996 1.00 87.31 370 VAL A N 1
ATOM 2829 C CA . VAL A 1 370 ? 1.341 5.131 -17.598 1.00 87.31 370 VAL A CA 1
ATOM 2830 C C . VAL A 1 370 ? 2.023 6.493 -17.471 1.00 87.31 370 VAL A C 1
ATOM 2832 O O . VAL A 1 370 ? 3.096 6.705 -18.036 1.00 87.31 370 VAL A O 1
ATOM 2835 N N . LEU A 1 371 ? 1.426 7.393 -16.684 1.00 84.06 371 LEU A N 1
ATOM 2836 C CA . LEU A 1 371 ? 2.003 8.675 -16.261 1.00 84.06 371 LEU A CA 1
ATOM 2837 C C . LEU A 1 371 ? 1.978 8.780 -14.733 1.00 84.06 371 LEU A C 1
ATOM 2839 O O . LEU A 1 371 ? 1.031 8.323 -14.095 1.00 84.06 371 LEU A O 1
ATOM 2843 N N . ILE A 1 372 ? 3.009 9.379 -14.136 1.00 80.44 372 ILE A N 1
ATOM 2844 C CA . ILE A 1 372 ? 3.210 9.394 -12.678 1.00 80.44 372 ILE A CA 1
ATOM 2845 C C . ILE A 1 372 ? 3.496 10.812 -12.181 1.00 80.44 372 ILE A C 1
ATOM 2847 O O . ILE A 1 372 ? 4.120 11.609 -12.884 1.00 80.44 372 ILE A O 1
ATOM 2851 N N . GLY A 1 373 ? 3.075 11.095 -10.947 1.00 69.19 373 GLY A N 1
ATOM 2852 C CA . GLY A 1 373 ? 3.478 12.279 -10.190 1.00 69.19 373 GLY A CA 1
ATOM 2853 C C . GLY A 1 373 ? 3.030 13.594 -10.827 1.00 69.19 373 GLY A C 1
ATOM 2854 O O . GLY A 1 373 ? 1.980 13.662 -11.468 1.00 69.19 373 GLY A O 1
ATOM 2855 N N . ASP A 1 374 ? 3.839 14.639 -10.660 1.00 67.62 374 ASP A N 1
ATOM 2856 C CA . ASP A 1 374 ? 3.511 15.997 -11.110 1.00 67.62 374 ASP A CA 1
ATOM 2857 C C . ASP A 1 374 ? 3.284 16.069 -12.626 1.00 67.62 374 ASP A C 1
ATOM 2859 O O . ASP A 1 374 ? 2.383 16.773 -13.076 1.00 67.62 374 ASP A O 1
ATOM 2863 N N . LYS A 1 375 ? 3.975 15.231 -13.414 1.00 70.62 375 LYS A N 1
ATOM 2864 C CA . LYS A 1 375 ? 3.759 15.120 -14.865 1.00 70.62 375 LYS A CA 1
ATOM 2865 C C . LYS A 1 375 ? 2.326 14.683 -15.192 1.00 70.62 375 LYS A C 1
ATOM 2867 O O . LYS A 1 375 ? 1.741 15.201 -16.138 1.00 70.62 375 LYS A O 1
ATOM 2872 N N . ALA A 1 376 ? 1.719 13.791 -14.402 1.00 75.12 376 ALA A N 1
ATOM 2873 C CA . ALA A 1 376 ? 0.316 13.405 -14.581 1.00 75.12 376 ALA A CA 1
ATOM 2874 C C . ALA A 1 376 ? -0.647 14.568 -14.268 1.00 75.12 376 ALA A C 1
ATOM 2876 O O . ALA A 1 376 ? -1.604 14.778 -15.014 1.00 75.12 376 ALA A O 1
ATOM 2877 N N . SER A 1 377 ? -0.377 15.353 -13.217 1.00 72.00 377 SER A N 1
ATOM 2878 C CA . SER A 1 377 ? -1.149 16.564 -12.885 1.00 72.00 377 SER A CA 1
ATOM 2879 C C . SER A 1 377 ? -1.035 17.645 -13.957 1.00 72.00 377 SER A C 1
ATOM 2881 O O . SER A 1 377 ? -2.047 18.177 -14.412 1.00 72.00 377 SER A O 1
ATOM 2883 N N . GLU A 1 378 ? 0.189 17.961 -14.380 1.00 77.75 378 GLU A N 1
ATOM 2884 C CA . GLU A 1 378 ? 0.474 18.964 -15.406 1.00 77.75 378 GLU A CA 1
ATOM 2885 C C . GLU A 1 378 ? -0.176 18.597 -16.739 1.00 77.75 378 GLU A C 1
ATOM 2887 O O . GLU A 1 378 ? -0.818 19.442 -17.371 1.00 77.75 378 GLU A O 1
ATOM 2892 N N . ILE A 1 379 ? -0.051 17.330 -17.146 1.00 79.56 379 ILE A N 1
ATOM 2893 C CA . ILE A 1 379 ? -0.668 16.818 -18.367 1.00 79.56 379 ILE A CA 1
ATOM 2894 C C . ILE A 1 379 ? -2.191 16.881 -18.252 1.00 79.56 379 ILE A C 1
ATOM 2896 O O . ILE A 1 379 ? -2.823 17.457 -19.131 1.00 79.56 379 ILE A O 1
ATOM 2900 N N . SER A 1 380 ? -2.780 16.393 -17.156 1.00 76.50 380 SER A N 1
ATOM 2901 C CA . SER A 1 380 ? -4.236 16.438 -16.955 1.00 76.50 380 SER A CA 1
ATOM 2902 C C . SER A 1 380 ? -4.804 17.859 -16.955 1.00 76.50 380 SER A C 1
ATOM 2904 O O . SER A 1 380 ? -5.958 18.053 -17.321 1.00 76.50 380 SER A O 1
ATOM 2906 N N . ALA A 1 381 ? -4.027 18.847 -16.505 1.00 79.56 381 ALA A N 1
ATOM 2907 C CA . ALA A 1 381 ? -4.441 20.248 -16.490 1.00 79.56 381 ALA A CA 1
ATOM 2908 C C . ALA A 1 381 ? -4.277 20.933 -17.855 1.00 79.56 381 ALA A C 1
ATOM 2910 O O . ALA A 1 381 ? -4.946 21.930 -18.129 1.00 79.56 381 ALA A O 1
ATOM 2911 N N . SER A 1 382 ? -3.369 20.427 -18.693 1.00 81.56 382 SER A N 1
ATOM 2912 C CA . SER A 1 382 ? -2.925 21.112 -19.910 1.00 81.56 382 SER A CA 1
ATOM 2913 C C . SER A 1 382 ? -3.338 20.419 -21.205 1.00 81.56 382 SER A C 1
ATOM 2915 O O . SER A 1 382 ? -3.143 21.015 -22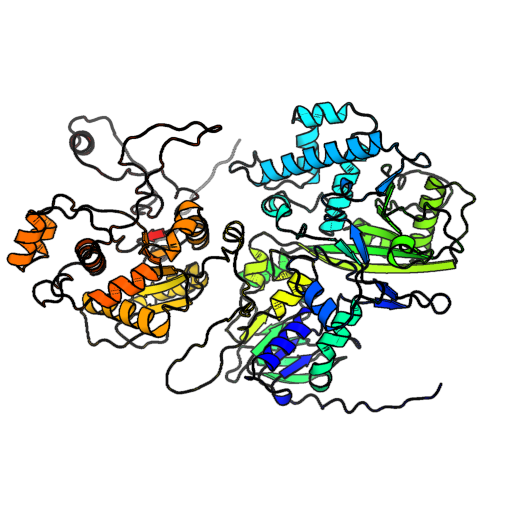.264 1.00 81.56 382 SER A O 1
ATOM 2917 N N . PHE A 1 383 ? -3.833 19.184 -21.152 1.00 80.00 383 PHE A N 1
ATOM 2918 C CA . PHE A 1 383 ? -4.206 18.361 -22.302 1.00 80.00 383 PHE A CA 1
ATOM 2919 C C . PHE A 1 383 ? -5.605 17.767 -22.112 1.00 80.00 383 PHE A C 1
ATOM 2921 O O . PHE A 1 383 ? -6.039 17.507 -20.992 1.00 80.00 383 PHE A O 1
ATOM 2928 N N . THR A 1 384 ? -6.291 17.538 -23.225 1.00 81.50 384 THR A N 1
ATOM 2929 C CA . THR A 1 384 ? -7.526 16.746 -23.307 1.00 81.50 384 THR A CA 1
ATOM 2930 C C . THR A 1 384 ? -7.221 15.246 -23.328 1.00 81.50 384 THR A C 1
ATOM 2932 O O . THR A 1 384 ? -6.122 14.841 -23.713 1.00 81.50 384 THR A O 1
ATOM 2935 N N . ASP A 1 385 ? -8.194 14.409 -22.963 1.00 76.88 385 ASP A N 1
ATOM 2936 C CA . ASP A 1 385 ? -8.047 12.946 -22.997 1.00 76.88 385 ASP A CA 1
ATOM 2937 C C . ASP A 1 385 ? -7.677 12.452 -24.407 1.00 76.88 385 ASP A C 1
ATOM 2939 O O . ASP A 1 385 ? -6.819 11.577 -24.562 1.00 76.88 385 ASP A O 1
ATOM 2943 N N . GLU A 1 386 ? -8.254 13.064 -25.447 1.00 78.00 386 GLU A N 1
ATOM 2944 C CA . GLU A 1 386 ? -7.934 12.776 -26.844 1.00 78.00 386 GLU A CA 1
ATOM 2945 C C . GLU A 1 386 ? -6.486 13.132 -27.193 1.00 78.00 386 GLU A C 1
ATOM 2947 O O . GLU A 1 386 ? -5.811 12.341 -27.850 1.00 78.00 386 GLU A O 1
ATOM 2952 N N . GLU A 1 387 ? -5.978 14.285 -26.744 1.00 82.88 387 GLU A N 1
ATOM 2953 C CA . GLU A 1 387 ? -4.577 14.668 -26.964 1.00 82.88 387 GLU A CA 1
ATOM 2954 C C . GLU A 1 387 ? -3.610 13.731 -26.231 1.00 82.88 387 GLU A C 1
ATOM 2956 O O . GLU A 1 387 ? -2.568 13.375 -26.783 1.00 82.88 387 GLU A O 1
ATOM 2961 N N . ILE A 1 388 ? -3.946 13.302 -25.010 1.00 84.06 388 ILE A N 1
ATOM 2962 C CA . ILE A 1 388 ? -3.108 12.388 -24.221 1.00 84.06 388 ILE A CA 1
ATOM 2963 C C . ILE A 1 388 ? -3.003 11.026 -24.910 1.00 84.06 388 ILE A C 1
ATOM 2965 O O . ILE A 1 388 ? -1.912 10.469 -25.050 1.00 84.06 388 ILE A O 1
ATOM 2969 N N . ALA A 1 389 ? -4.122 10.486 -25.378 1.00 82.94 389 ALA A N 1
ATOM 2970 C CA . ALA A 1 389 ? -4.115 9.216 -26.087 1.00 82.94 389 ALA A CA 1
ATOM 2971 C C . ALA A 1 389 ? -3.499 9.303 -27.478 1.00 82.94 389 ALA A C 1
ATOM 2973 O O . ALA A 1 389 ? -2.797 8.380 -27.892 1.00 82.94 389 ALA A O 1
ATOM 2974 N N . HIS A 1 390 ? -3.707 10.418 -28.179 1.00 83.75 390 HIS A N 1
ATOM 2975 C CA . HIS A 1 390 ? -3.000 10.686 -29.421 1.00 83.75 390 HIS A CA 1
ATOM 2976 C C . HIS A 1 390 ? -1.486 10.730 -29.172 1.00 83.75 390 HIS A C 1
ATOM 2978 O O . HIS A 1 390 ? -0.723 10.179 -29.957 1.00 83.75 390 HIS A O 1
ATOM 2984 N N . ALA A 1 391 ? -1.022 11.289 -28.052 1.00 88.12 391 ALA A N 1
ATOM 2985 C CA . ALA A 1 391 ? 0.396 11.261 -27.706 1.00 88.12 391 ALA A CA 1
ATOM 2986 C C . ALA A 1 391 ? 0.925 9.833 -27.461 1.00 88.12 391 ALA A C 1
ATOM 2988 O O . ALA A 1 391 ? 2.046 9.527 -27.870 1.00 88.12 391 ALA A O 1
ATOM 2989 N N . LEU A 1 392 ? 0.126 8.939 -26.859 1.00 89.88 392 LEU A N 1
ATOM 2990 C CA . LEU A 1 392 ? 0.493 7.521 -26.742 1.00 89.88 392 LEU A CA 1
ATOM 2991 C C . LEU A 1 392 ? 0.583 6.862 -28.125 1.00 89.88 392 LEU A C 1
ATOM 2993 O O . LEU A 1 392 ? 1.541 6.139 -28.396 1.00 89.88 392 LEU A O 1
ATOM 2997 N N . PHE A 1 393 ? -0.369 7.147 -29.017 1.00 89.81 393 PHE A N 1
ATOM 2998 C CA . PHE A 1 393 ? -0.326 6.687 -30.406 1.00 89.81 393 PHE A CA 1
ATOM 2999 C C . PHE A 1 393 ? 0.943 7.154 -31.130 1.00 89.81 393 PHE A C 1
ATOM 3001 O O . PHE A 1 393 ? 1.645 6.331 -31.713 1.00 89.81 393 PHE A O 1
ATOM 3008 N N . LEU A 1 394 ? 1.288 8.438 -31.016 1.00 88.94 394 LEU A N 1
ATOM 3009 C CA . LEU A 1 394 ? 2.505 9.008 -31.592 1.00 88.94 394 LEU A CA 1
ATOM 3010 C C . LEU A 1 394 ? 3.774 8.308 -31.074 1.00 88.94 394 LEU A C 1
ATOM 3012 O O . LEU A 1 394 ? 4.668 7.998 -31.858 1.00 88.94 394 LEU A O 1
ATOM 3016 N N . GLN A 1 395 ? 3.854 7.988 -29.777 1.00 91.81 395 GLN A N 1
ATOM 3017 C CA . GLN A 1 395 ? 4.985 7.214 -29.248 1.00 91.81 395 GLN A CA 1
ATOM 3018 C C . GLN A 1 395 ? 5.019 5.781 -29.810 1.00 91.81 395 GLN A C 1
ATOM 3020 O O . GLN A 1 395 ? 6.093 5.225 -30.060 1.00 91.81 395 GLN A O 1
ATOM 3025 N N . MET A 1 396 ? 3.858 5.156 -30.027 1.00 93.50 396 MET A N 1
ATOM 3026 C CA . MET A 1 396 ? 3.793 3.837 -30.665 1.00 93.50 396 MET A CA 1
ATOM 3027 C C . MET A 1 396 ? 4.182 3.894 -32.147 1.00 93.50 396 MET A C 1
ATOM 3029 O O . MET A 1 396 ? 4.832 2.959 -32.612 1.00 93.50 396 MET A O 1
ATOM 3033 N N . GLN A 1 397 ? 3.896 4.989 -32.860 1.00 91.38 397 GLN A N 1
ATOM 3034 C CA . GLN A 1 397 ? 4.414 5.222 -34.214 1.00 91.38 397 GLN A CA 1
ATOM 3035 C C . GLN A 1 397 ? 5.939 5.350 -34.220 1.00 91.38 397 GLN A C 1
ATOM 3037 O O . GLN A 1 397 ? 6.603 4.751 -35.064 1.00 91.38 397 GLN A O 1
ATOM 3042 N N . ASP A 1 398 ? 6.515 6.069 -33.254 1.00 89.81 398 ASP A N 1
ATOM 3043 C CA . ASP A 1 398 ? 7.974 6.166 -33.130 1.00 89.81 398 ASP A CA 1
ATOM 3044 C C . ASP A 1 398 ? 8.609 4.784 -32.867 1.00 89.81 398 ASP A C 1
ATOM 3046 O O . ASP A 1 398 ? 9.725 4.512 -33.309 1.00 89.81 398 ASP A O 1
ATOM 3050 N N . THR A 1 399 ? 7.884 3.898 -32.173 1.00 92.88 399 THR A N 1
ATOM 3051 C CA . THR A 1 399 ? 8.354 2.556 -31.791 1.00 92.88 399 THR A CA 1
ATOM 3052 C C . THR A 1 399 ? 8.215 1.529 -32.920 1.00 92.88 399 THR A C 1
ATOM 3054 O O . THR A 1 399 ? 9.131 0.751 -33.171 1.00 92.88 399 THR A O 1
ATOM 3057 N N . PHE A 1 400 ? 7.074 1.501 -33.608 1.00 94.62 400 PHE A N 1
ATOM 3058 C CA . PHE A 1 400 ? 6.721 0.439 -34.561 1.00 94.62 400 PHE A CA 1
ATOM 3059 C C . PHE A 1 400 ? 6.665 0.906 -36.020 1.00 94.62 400 PHE A C 1
ATOM 3061 O O . PHE A 1 400 ? 6.511 0.085 -36.924 1.00 94.62 400 PHE A O 1
ATOM 3068 N N . GLY A 1 401 ? 6.846 2.203 -36.261 1.00 90.81 401 GLY A N 1
ATOM 3069 C CA . GLY A 1 401 ? 6.798 2.825 -37.577 1.00 90.81 401 GLY A CA 1
ATOM 3070 C C . GLY A 1 401 ? 5.500 3.604 -37.830 1.00 90.81 401 GLY A C 1
ATOM 3071 O O . GLY A 1 401 ? 4.511 3.444 -37.115 1.00 90.81 401 GLY A O 1
ATOM 3072 N N . PRO A 1 402 ? 5.483 4.454 -38.871 1.00 87.69 402 PRO A N 1
ATOM 3073 C CA . PRO A 1 402 ? 4.375 5.375 -39.139 1.00 87.69 402 PRO A CA 1
ATOM 3074 C C . PRO A 1 402 ? 3.088 4.681 -39.609 1.00 87.69 402 PRO A C 1
ATOM 3076 O O . PRO A 1 402 ? 2.012 5.258 -39.485 1.00 87.69 402 PRO A O 1
ATOM 3079 N N . ASP A 1 403 ? 3.191 3.455 -40.128 1.00 87.31 403 ASP A N 1
ATOM 3080 C CA . ASP A 1 403 ? 2.087 2.726 -40.765 1.00 87.31 403 ASP A CA 1
ATOM 3081 C C . ASP A 1 403 ? 1.222 1.922 -39.773 1.00 87.31 403 A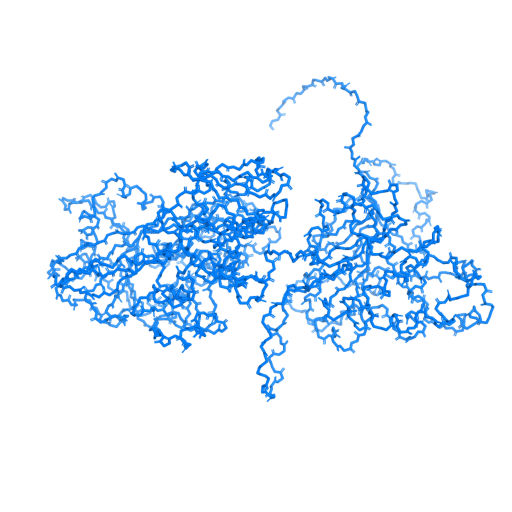SP A C 1
ATOM 3083 O O . ASP A 1 403 ? 0.403 1.100 -40.191 1.00 87.31 403 ASP A O 1
ATOM 3087 N N . ILE A 1 404 ? 1.399 2.117 -38.459 1.00 90.12 404 ILE A N 1
ATOM 3088 C CA . ILE A 1 404 ? 0.533 1.469 -37.466 1.00 90.12 404 ILE A CA 1
ATOM 3089 C C . ILE A 1 404 ? -0.906 2.001 -37.563 1.00 90.12 404 ILE A C 1
ATOM 3091 O O . ILE A 1 404 ? -1.122 3.171 -37.886 1.00 90.12 404 ILE A O 1
ATOM 3095 N N . PRO A 1 405 ? -1.914 1.159 -37.287 1.00 81.75 405 PRO A N 1
ATOM 3096 C CA . PRO A 1 405 ? -3.306 1.551 -37.442 1.00 81.75 405 PRO A CA 1
ATOM 3097 C C . PRO A 1 405 ? -3.721 2.625 -36.423 1.00 81.75 405 PRO A C 1
ATOM 3099 O O . PRO A 1 405 ? -3.394 2.533 -35.241 1.00 81.75 405 PRO A O 1
ATOM 3102 N N . GLU A 1 406 ? -4.496 3.610 -36.881 1.00 78.50 406 GLU A N 1
ATOM 3103 C CA . GLU A 1 406 ? -5.095 4.652 -36.033 1.00 78.50 406 GLU A CA 1
ATOM 3104 C C . GLU A 1 406 ? -6.045 4.043 -34.979 1.00 78.50 406 GLU A C 1
ATOM 3106 O O . GLU A 1 406 ? -6.799 3.111 -35.295 1.00 78.50 406 GLU A O 1
ATOM 3111 N N . PRO A 1 407 ? -6.050 4.550 -33.734 1.00 74.94 407 PRO A N 1
ATOM 3112 C CA . PRO A 1 407 ? -6.867 4.003 -32.657 1.00 74.94 407 PRO A CA 1
ATOM 3113 C C . PRO A 1 407 ? -8.366 4.287 -32.841 1.00 74.94 407 PRO A C 1
ATOM 3115 O O . PRO A 1 407 ? -8.773 5.290 -33.423 1.00 74.94 407 PRO A O 1
ATOM 3118 N N . TRP A 1 408 ? -9.215 3.403 -32.309 1.00 53.12 408 TRP A N 1
ATOM 3119 C CA . TRP A 1 408 ? -10.680 3.524 -32.399 1.00 53.12 408 TRP A CA 1
ATOM 3120 C C . TRP A 1 408 ? -11.319 4.252 -31.219 1.00 53.12 408 TRP A C 1
ATOM 3122 O O . TRP A 1 408 ? -12.391 4.841 -31.361 1.00 53.12 408 TRP A O 1
ATOM 3132 N N . SER A 1 409 ? -10.741 4.129 -30.027 1.00 49.62 409 SER A N 1
ATOM 3133 C CA . SER A 1 409 ? -11.336 4.624 -28.784 1.00 49.62 409 SER A CA 1
ATOM 3134 C C . SER A 1 409 ? -10.265 4.841 -27.723 1.00 49.62 409 SER A C 1
ATOM 3136 O O . SER A 1 409 ? -9.242 4.149 -27.696 1.00 49.62 409 SER A O 1
ATOM 3138 N N . VAL A 1 410 ? -10.528 5.816 -26.860 1.00 52.88 410 VAL A N 1
ATOM 3139 C CA . VAL A 1 410 ? -9.584 6.400 -25.909 1.00 52.88 410 VAL A CA 1
ATOM 3140 C C . VAL A 1 410 ? -10.224 6.461 -24.525 1.00 52.88 410 VAL A C 1
ATOM 3142 O O . VAL A 1 410 ? -11.394 6.819 -24.414 1.00 52.88 410 VAL A O 1
ATOM 3145 N N . GLY A 1 411 ? -9.449 6.171 -23.477 1.00 38.59 411 GLY A N 1
ATOM 3146 C CA . GLY A 1 411 ? -9.794 6.545 -22.105 1.00 38.59 411 GLY A CA 1
ATOM 3147 C C . GLY A 1 411 ? -8.558 6.851 -21.258 1.00 38.59 411 GLY A C 1
ATOM 3148 O O . GLY A 1 411 ? -7.575 6.112 -21.313 1.00 38.59 411 GLY A O 1
ATOM 3149 N N . ALA A 1 412 ? -8.614 7.917 -20.458 1.00 34.91 412 ALA A N 1
ATOM 3150 C CA . ALA A 1 412 ? -7.598 8.266 -19.467 1.00 34.91 412 ALA A CA 1
ATOM 3151 C C . ALA A 1 412 ? -8.208 8.268 -18.056 1.00 34.91 412 ALA A C 1
ATOM 3153 O O . ALA A 1 412 ? -9.334 8.715 -17.850 1.00 34.91 412 ALA A O 1
ATOM 3154 N N . TYR A 1 413 ? -7.477 7.743 -17.072 1.00 42.72 413 TYR A N 1
ATOM 3155 C CA . TYR A 1 413 ? -7.970 7.561 -15.705 1.00 42.72 413 TYR A CA 1
ATOM 3156 C C . TYR A 1 413 ? -6.862 7.837 -14.696 1.00 42.72 413 TYR A C 1
ATOM 3158 O O . TYR A 1 413 ? -5.778 7.274 -14.806 1.00 42.72 413 TYR A O 1
ATOM 3166 N N . SER A 1 414 ? -7.121 8.664 -13.684 1.00 28.36 414 SER A N 1
ATOM 3167 C CA . SER A 1 414 ? -6.174 8.928 -12.597 1.00 28.36 414 SER A CA 1
ATOM 3168 C C . SER A 1 414 ? -6.554 8.176 -11.319 1.00 28.36 414 SER A C 1
ATOM 3170 O O . SER A 1 414 ? -7.720 8.059 -10.940 1.00 28.36 414 SER A O 1
ATOM 3172 N N . CYS A 1 415 ? -5.547 7.659 -10.626 1.00 38.03 415 CYS A N 1
ATOM 3173 C CA . CYS A 1 415 ? -5.658 7.056 -9.310 1.00 38.03 415 CYS A CA 1
ATOM 3174 C C . CYS A 1 415 ? -4.557 7.596 -8.396 1.00 38.03 415 CYS A C 1
ATOM 3176 O O . CYS A 1 415 ? -3.488 8.009 -8.842 1.00 38.03 415 CYS A O 1
ATOM 3178 N N . VAL A 1 416 ? -4.851 7.631 -7.099 1.00 40.16 416 VAL A N 1
ATOM 3179 C CA . VAL A 1 416 ? -4.000 8.293 -6.114 1.00 40.16 416 VAL A CA 1
ATOM 3180 C C . VAL A 1 416 ? -3.445 7.251 -5.139 1.00 40.16 416 VAL A C 1
ATOM 3182 O O . VAL A 1 416 ? -4.222 6.521 -4.505 1.00 40.16 416 VAL A O 1
ATOM 3185 N N . THR A 1 417 ? -2.120 7.159 -5.043 1.00 48.22 417 THR A N 1
ATOM 3186 C CA . THR A 1 417 ? -1.375 6.311 -4.098 1.00 48.22 417 THR A CA 1
ATOM 3187 C C . THR A 1 417 ? -0.999 7.118 -2.855 1.00 48.22 417 THR A C 1
ATOM 3189 O O . THR A 1 417 ? -1.327 8.297 -2.752 1.00 48.22 417 THR A O 1
ATOM 3192 N N . VAL A 1 418 ? -0.380 6.493 -1.856 1.00 45.19 418 VAL A N 1
ATOM 3193 C CA . VAL A 1 418 ? -0.040 7.151 -0.588 1.00 45.19 418 VAL A CA 1
ATOM 3194 C C . VAL A 1 418 ? 1.398 6.831 -0.223 1.00 45.19 418 VAL A C 1
ATOM 3196 O O . VAL A 1 418 ? 1.725 5.653 -0.120 1.00 45.19 418 VAL A O 1
ATOM 3199 N N . GLN A 1 419 ? 2.210 7.839 0.077 1.00 46.22 419 GLN A N 1
ATOM 3200 C CA . GLN A 1 419 ? 3.502 7.699 0.741 1.00 46.22 419 GLN A CA 1
ATOM 3201 C C . GLN A 1 419 ? 3.507 8.531 2.021 1.00 46.22 419 GLN A C 1
ATOM 3203 O O . GLN A 1 419 ? 3.079 9.678 2.025 1.00 46.22 419 GLN A O 1
ATOM 3208 N N . ASN A 1 420 ? 4.011 7.968 3.113 1.00 51.94 420 ASN A N 1
ATOM 3209 C CA . ASN A 1 420 ? 4.116 8.667 4.387 1.00 51.94 420 ASN A CA 1
ATOM 3210 C C . ASN A 1 420 ? 5.527 8.464 4.951 1.00 51.94 420 ASN A C 1
ATOM 3212 O O . ASN A 1 420 ? 6.244 7.581 4.473 1.00 51.94 420 ASN A O 1
ATOM 3216 N N . ALA A 1 421 ? 5.914 9.205 5.992 1.00 53.47 421 ALA A N 1
ATOM 3217 C CA . ALA A 1 421 ? 7.112 8.831 6.742 1.00 53.47 421 ALA A CA 1
ATOM 3218 C C . ALA A 1 421 ? 6.914 7.447 7.396 1.00 53.47 421 ALA A C 1
ATOM 3220 O O . ALA A 1 421 ? 5.783 7.029 7.654 1.00 53.47 421 ALA A O 1
ATOM 3221 N N . TYR A 1 422 ? 8.008 6.734 7.681 1.00 55.47 422 TYR A N 1
ATOM 3222 C CA . TYR A 1 422 ? 7.985 5.338 8.155 1.00 55.47 422 TYR A CA 1
ATOM 3223 C C . TYR A 1 422 ? 7.050 5.094 9.364 1.00 55.47 422 TYR A C 1
ATOM 3225 O O . TYR A 1 422 ? 6.401 4.054 9.481 1.00 55.47 422 TYR A O 1
ATOM 3233 N N . GLU A 1 423 ? 6.929 6.070 10.264 1.00 55.78 423 GLU A N 1
ATOM 3234 C CA . GLU A 1 423 ? 6.093 5.993 11.468 1.00 55.78 423 GLU A CA 1
ATOM 3235 C C . GLU A 1 423 ? 4.613 6.359 11.249 1.00 55.78 423 GLU A C 1
ATOM 3237 O O . GLU A 1 423 ? 3.746 5.997 12.052 1.00 55.78 423 GLU A O 1
ATOM 3242 N N . ASP A 1 424 ? 4.290 7.036 10.152 1.00 61.88 424 ASP A N 1
ATOM 3243 C CA . ASP A 1 424 ? 2.987 7.657 9.926 1.00 61.88 424 ASP A CA 1
ATOM 3244 C C . ASP A 1 424 ? 1.849 6.654 9.770 1.00 61.88 424 ASP A C 1
ATOM 3246 O O . ASP A 1 424 ? 0.801 6.900 10.365 1.00 61.88 424 ASP A O 1
ATOM 3250 N N . PRO A 1 425 ? 1.986 5.504 9.072 1.00 63.25 425 PRO A N 1
ATOM 3251 C CA . PRO A 1 425 ? 0.905 4.521 9.031 1.00 63.25 425 PRO A CA 1
ATOM 3252 C C . PRO A 1 425 ? 0.507 4.038 10.432 1.00 63.25 425 PRO A C 1
ATOM 3254 O O . PRO A 1 425 ? -0.670 3.785 10.702 1.00 63.25 425 PRO A O 1
ATOM 3257 N N . ASN A 1 426 ? 1.472 3.965 11.360 1.00 62.34 426 ASN A N 1
ATOM 3258 C CA . ASN A 1 426 ? 1.208 3.601 12.749 1.00 62.34 426 ASN A CA 1
ATOM 3259 C C . ASN A 1 426 ? 0.490 4.713 13.520 1.00 62.34 426 ASN A C 1
ATOM 3261 O O . ASN A 1 426 ? -0.337 4.401 14.370 1.00 62.34 426 ASN A O 1
ATOM 3265 N N . VAL A 1 427 ? 0.754 5.982 13.215 1.00 62.12 427 VAL A N 1
ATOM 3266 C CA . VAL A 1 427 ? 0.009 7.123 13.773 1.00 62.12 427 VAL A CA 1
ATOM 3267 C C . VAL A 1 427 ? -1.400 7.204 13.173 1.00 62.12 427 VAL A C 1
ATOM 3269 O O . VAL A 1 427 ? -2.392 7.402 13.880 1.00 62.12 427 VAL A O 1
ATOM 3272 N N . LEU A 1 428 ? -1.523 7.012 11.860 1.00 68.25 428 LEU A N 1
ATOM 3273 C CA . LEU A 1 428 ? -2.790 7.089 11.140 1.00 68.25 428 LEU A CA 1
ATOM 3274 C C . LEU A 1 428 ? -3.774 6.029 11.637 1.00 68.25 428 LEU A C 1
ATOM 3276 O O . LEU A 1 428 ? -4.930 6.373 11.870 1.00 68.25 428 LEU A O 1
ATOM 3280 N N . LYS A 1 429 ? -3.322 4.799 11.917 1.00 69.94 429 LYS A N 1
ATOM 3281 C CA . LYS A 1 429 ? -4.186 3.716 12.427 1.00 69.94 429 LYS A CA 1
ATOM 3282 C C . LYS A 1 429 ? -4.621 3.862 13.895 1.00 69.94 429 LYS A C 1
ATOM 3284 O O . LYS A 1 429 ? -5.519 3.143 14.324 1.00 69.94 429 LYS A O 1
ATOM 3289 N N . GLN A 1 430 ? -3.998 4.746 14.684 1.00 66.44 430 GLN A N 1
ATOM 3290 C CA . GLN A 1 430 ? -4.344 4.915 16.105 1.00 66.44 430 GLN A CA 1
ATOM 3291 C C . GLN A 1 430 ? -5.787 5.397 16.286 1.00 66.44 430 GLN A C 1
ATOM 3293 O O . GLN A 1 430 ? -6.269 6.256 15.544 1.00 66.44 430 GLN A O 1
ATOM 3298 N N . THR A 1 431 ? -6.467 4.883 17.305 1.00 68.44 431 THR A N 1
ATOM 3299 C CA . THR A 1 431 ? -7.812 5.327 17.683 1.00 68.44 431 THR A CA 1
ATOM 3300 C C . THR A 1 431 ? -7.771 6.668 18.405 1.00 68.44 431 THR A C 1
ATOM 3302 O O . THR A 1 431 ? -6.856 6.917 19.186 1.00 68.44 431 THR A O 1
ATOM 3305 N N . VAL A 1 432 ? -8.793 7.502 18.219 1.00 69.00 432 VAL A N 1
ATOM 3306 C CA . VAL A 1 432 ? -8.974 8.751 18.973 1.00 69.00 432 VAL A CA 1
ATOM 3307 C C . VAL A 1 432 ? -10.155 8.597 19.922 1.00 69.00 432 VAL A C 1
ATOM 3309 O O . VAL A 1 432 ? -11.238 8.167 19.516 1.00 69.00 432 VAL A O 1
ATOM 3312 N N . ALA A 1 433 ? -9.922 8.902 21.201 1.00 66.19 433 ALA A N 1
ATOM 3313 C CA . ALA A 1 433 ? -10.908 8.812 22.283 1.00 66.19 433 ALA A CA 1
ATOM 3314 C C . ALA A 1 433 ? -11.620 7.444 22.396 1.00 66.19 433 ALA A C 1
ATOM 3316 O O . ALA A 1 433 ? -12.732 7.367 22.909 1.00 66.19 433 ALA A O 1
ATOM 3317 N N . ASN A 1 434 ? -11.015 6.362 21.879 1.00 68.81 434 ASN A N 1
ATOM 3318 C CA . ASN A 1 434 ? -11.640 5.038 21.715 1.00 68.81 434 ASN A CA 1
ATOM 3319 C C . ASN A 1 434 ? -12.982 5.049 20.951 1.00 68.81 434 ASN A C 1
ATOM 3321 O O . ASN A 1 434 ? -13.748 4.092 21.034 1.00 68.81 434 ASN A O 1
ATOM 3325 N N . ARG A 1 435 ? -13.276 6.119 20.206 1.00 76.12 435 ARG A N 1
ATOM 3326 C CA . ARG A 1 435 ? -14.555 6.352 19.517 1.00 76.12 435 ARG A CA 1
ATOM 3327 C C . ARG A 1 435 ? -14.384 6.533 18.018 1.00 76.12 435 ARG A C 1
ATOM 3329 O O . ARG A 1 435 ? -15.241 6.089 17.264 1.00 76.12 435 ARG A O 1
ATOM 3336 N N . VAL A 1 436 ? -13.273 7.135 17.596 1.00 80.69 436 VAL A N 1
ATOM 3337 C CA . VAL A 1 436 ? -12.932 7.334 16.185 1.00 80.69 436 VAL A CA 1
ATOM 3338 C C . VAL A 1 436 ? -11.784 6.409 15.814 1.00 80.69 436 VAL A C 1
ATOM 3340 O O . VAL A 1 436 ? -10.698 6.462 16.395 1.00 80.69 436 VAL A O 1
ATOM 3343 N N . LEU A 1 437 ? -12.030 5.562 14.830 1.00 86.25 437 LEU A N 1
ATOM 3344 C CA . LEU A 1 437 ? -11.095 4.576 14.314 1.00 86.25 437 LEU A CA 1
ATOM 3345 C C . LEU A 1 437 ? -10.743 4.884 12.870 1.00 86.25 437 LEU A C 1
ATOM 3347 O O . LEU A 1 437 ? -11.533 5.500 12.165 1.00 86.25 437 LEU A O 1
ATOM 3351 N N . PHE A 1 438 ? -9.571 4.440 12.428 1.00 83.62 438 PHE A N 1
ATOM 3352 C CA . PHE A 1 438 ? -9.080 4.698 11.079 1.00 83.62 438 PHE A CA 1
ATOM 3353 C C . PHE A 1 438 ? -8.675 3.390 10.407 1.00 83.62 438 PHE A C 1
ATOM 3355 O O . PHE A 1 438 ? -7.966 2.572 10.994 1.00 83.62 438 PHE A O 1
ATOM 3362 N N . ALA A 1 439 ? -9.122 3.215 9.169 1.00 80.69 439 ALA A N 1
ATOM 3363 C CA . ALA A 1 439 ? -8.749 2.114 8.292 1.00 80.69 439 ALA A CA 1
ATOM 3364 C C . ALA A 1 439 ? -8.499 2.656 6.877 1.00 80.69 439 ALA A C 1
ATOM 3366 O O . ALA A 1 439 ? -8.851 3.790 6.566 1.00 80.69 439 ALA A O 1
ATOM 3367 N N . GLY A 1 440 ? -7.883 1.857 6.013 1.00 80.56 440 GLY A N 1
ATOM 3368 C CA . GLY A 1 440 ? -7.471 2.283 4.677 1.00 80.56 440 GLY A CA 1
ATOM 3369 C C . GLY A 1 440 ? -6.020 1.929 4.389 1.00 80.56 440 GLY A C 1
ATOM 3370 O O . GLY A 1 440 ? -5.252 1.555 5.276 1.00 80.56 440 GLY A O 1
ATOM 3371 N N . GLU A 1 441 ? -5.625 2.045 3.128 1.00 74.75 441 GLU A N 1
ATOM 3372 C CA . GLU A 1 441 ? -4.284 1.675 2.680 1.00 74.75 441 GLU A CA 1
ATOM 3373 C C . GLU A 1 441 ? -3.176 2.509 3.337 1.00 74.75 441 GLU A C 1
ATOM 3375 O O . GLU A 1 441 ? -2.114 1.975 3.638 1.00 74.75 441 GLU A O 1
ATOM 3380 N N . ALA A 1 442 ? -3.447 3.784 3.642 1.00 75.00 442 ALA A N 1
ATOM 3381 C CA . ALA A 1 442 ? -2.507 4.687 4.312 1.00 75.00 442 ALA A CA 1
ATOM 3382 C C . ALA A 1 442 ? -2.167 4.262 5.754 1.00 75.00 442 ALA A C 1
ATOM 3384 O O . ALA A 1 442 ? -1.194 4.738 6.331 1.00 75.00 442 ALA A O 1
ATOM 3385 N N . ALA A 1 443 ? -2.979 3.386 6.353 1.00 70.00 443 ALA A N 1
ATOM 3386 C CA . ALA A 1 443 ? -2.864 2.945 7.741 1.00 70.00 443 ALA A CA 1
ATOM 3387 C C . ALA A 1 443 ? -2.105 1.608 7.893 1.00 70.00 443 ALA A C 1
ATOM 3389 O O . ALA A 1 443 ? -2.058 1.039 8.987 1.00 70.00 443 ALA A O 1
ATOM 3390 N N . ASN A 1 444 ? -1.526 1.072 6.811 1.00 68.62 444 ASN A N 1
ATOM 3391 C CA . ASN A 1 444 ? -0.775 -0.183 6.821 1.00 68.62 444 ASN A CA 1
ATOM 3392 C C . ASN A 1 444 ? 0.571 -0.015 6.106 1.00 68.62 444 ASN A C 1
ATOM 3394 O O . ASN A 1 444 ? 0.616 0.074 4.886 1.00 68.62 444 ASN A O 1
ATOM 3398 N N . LEU A 1 445 ? 1.650 -0.022 6.891 1.00 65.62 445 LEU A N 1
ATOM 3399 C CA . LEU A 1 445 ? 3.017 0.181 6.411 1.00 65.62 445 LEU A CA 1
ATOM 3400 C C . LEU A 1 445 ? 3.467 -0.900 5.414 1.00 65.62 445 LEU A C 1
ATOM 3402 O O . LEU A 1 445 ? 4.020 -0.577 4.372 1.00 65.62 445 LEU A O 1
ATOM 3406 N N . LYS A 1 446 ? 3.198 -2.182 5.708 1.00 63.94 446 LYS A N 1
ATOM 3407 C CA . LYS A 1 446 ? 3.743 -3.301 4.922 1.00 63.94 446 LYS A CA 1
ATOM 3408 C C . LYS A 1 446 ? 3.237 -3.305 3.475 1.00 63.94 446 LYS A C 1
ATOM 3410 O O . LYS A 1 446 ? 4.001 -3.562 2.556 1.00 63.94 446 LYS A O 1
ATOM 3415 N N . TYR A 1 447 ? 1.943 -3.067 3.280 1.00 66.06 447 TYR A N 1
ATOM 3416 C CA . TYR A 1 447 ? 1.302 -3.178 1.963 1.00 66.06 447 TYR A CA 1
ATOM 3417 C C . TYR A 1 447 ? 0.835 -1.826 1.423 1.00 66.06 447 TYR A C 1
ATOM 3419 O O . TYR A 1 447 ? -0.160 -1.760 0.698 1.00 66.06 447 TYR A O 1
ATOM 3427 N N . GLN A 1 448 ? 1.475 -0.743 1.858 1.00 67.38 448 GLN A N 1
ATOM 3428 C CA . GLN A 1 448 ? 1.052 0.616 1.556 1.00 67.38 448 GLN A CA 1
ATOM 3429 C C . GLN A 1 448 ? 0.822 0.816 0.047 1.00 67.38 448 GLN A C 1
ATOM 3431 O O . GLN A 1 448 ? 1.586 0.331 -0.780 1.00 67.38 448 GLN A O 1
ATOM 3436 N N . GLY A 1 449 ? -0.280 1.480 -0.312 1.00 68.75 449 GLY A N 1
ATOM 3437 C CA . GLY A 1 449 ? -0.685 1.677 -1.711 1.00 68.75 449 GLY A CA 1
ATOM 3438 C C . GLY A 1 449 ? -1.367 0.472 -2.380 1.00 68.75 449 GLY A C 1
ATOM 3439 O O . GLY A 1 449 ? -1.980 0.648 -3.430 1.00 68.75 449 GLY A O 1
ATOM 3440 N N . ALA A 1 450 ? -1.354 -0.719 -1.768 1.00 74.50 450 ALA A N 1
ATOM 3441 C CA . ALA A 1 450 ? -1.932 -1.936 -2.338 1.00 74.50 450 ALA A CA 1
ATOM 3442 C C . ALA A 1 450 ? -3.306 -2.316 -1.746 1.00 74.50 450 ALA A C 1
ATOM 3444 O O . ALA A 1 450 ? -3.713 -1.885 -0.661 1.00 74.50 450 ALA A O 1
ATOM 3445 N N . LEU A 1 451 ? -4.015 -3.210 -2.444 1.00 81.19 451 LEU A N 1
ATOM 3446 C CA . LEU A 1 451 ? -5.309 -3.759 -2.014 1.00 81.19 451 LEU A CA 1
ATOM 3447 C C . LEU A 1 451 ? -5.216 -4.462 -0.654 1.00 81.19 451 LEU A C 1
ATOM 3449 O O . LEU A 1 451 ? -6.101 -4.318 0.190 1.00 81.19 451 LEU A O 1
ATOM 3453 N N . GLN A 1 452 ? -4.124 -5.191 -0.415 1.00 77.56 452 GLN A N 1
ATOM 3454 C CA . GLN A 1 452 ? -3.871 -5.905 0.833 1.00 77.56 452 GLN A CA 1
ATOM 3455 C C . GLN A 1 452 ? -3.884 -4.953 2.034 1.00 77.56 452 GLN A C 1
ATOM 3457 O O . GLN A 1 452 ? -4.469 -5.292 3.061 1.00 77.56 452 GLN A O 1
ATOM 3462 N N . ALA A 1 453 ? -3.312 -3.750 1.916 1.00 73.88 453 ALA A N 1
ATOM 3463 C CA . ALA A 1 453 ? -3.312 -2.775 3.004 1.00 73.88 453 ALA A CA 1
ATOM 3464 C C . ALA A 1 453 ? -4.728 -2.335 3.382 1.00 73.88 453 ALA A C 1
ATOM 3466 O O . ALA A 1 453 ? -5.075 -2.335 4.566 1.00 73.88 453 ALA A O 1
ATOM 3467 N N . ALA A 1 454 ? -5.565 -2.016 2.392 1.00 79.69 454 ALA A N 1
ATOM 3468 C CA . ALA A 1 454 ? -6.962 -1.659 2.623 1.00 79.69 454 ALA A CA 1
ATOM 3469 C C . ALA A 1 454 ? -7.750 -2.835 3.225 1.00 79.69 454 ALA A C 1
ATOM 3471 O O . ALA A 1 454 ? -8.438 -2.666 4.229 1.00 79.69 454 ALA A O 1
ATOM 3472 N N . TYR A 1 455 ? -7.598 -4.042 2.671 1.00 82.19 455 TYR A N 1
ATOM 3473 C CA . TYR A 1 455 ? -8.265 -5.237 3.188 1.00 82.19 455 TYR A CA 1
ATOM 3474 C C . TYR A 1 455 ? -7.867 -5.537 4.636 1.00 82.19 455 TYR A C 1
ATOM 3476 O O . TYR A 1 455 ? -8.731 -5.685 5.495 1.00 82.19 455 TYR A O 1
ATOM 3484 N N . PHE A 1 456 ? -6.567 -5.591 4.939 1.00 80.12 456 PHE A N 1
ATOM 3485 C CA . PHE A 1 456 ? -6.083 -5.924 6.276 1.00 80.12 456 PHE A CA 1
ATOM 3486 C C . PHE A 1 456 ? -6.386 -4.836 7.302 1.00 80.12 456 PHE A C 1
ATOM 3488 O O . PHE A 1 456 ? -6.780 -5.173 8.414 1.00 80.12 456 PHE A O 1
ATOM 3495 N N . SER A 1 457 ? -6.243 -3.554 6.950 1.00 75.38 457 SER A N 1
ATOM 3496 C CA . SER A 1 457 ? -6.583 -2.455 7.868 1.00 75.38 457 SER A CA 1
ATOM 3497 C C . SER A 1 457 ? -8.063 -2.472 8.260 1.00 75.38 457 SER A C 1
ATOM 3499 O O . SER A 1 457 ? -8.381 -2.209 9.415 1.00 75.38 457 SER A O 1
ATOM 3501 N N . GLY A 1 458 ? -8.954 -2.856 7.337 1.00 70.50 458 GLY A N 1
ATOM 3502 C CA . GLY A 1 458 ? -10.374 -3.055 7.622 1.00 70.50 458 GLY A CA 1
ATOM 3503 C C . GLY A 1 458 ? -10.680 -4.361 8.364 1.00 70.50 458 GLY A C 1
ATOM 3504 O O . GLY A 1 458 ? -11.412 -4.359 9.346 1.00 70.50 458 GLY A O 1
ATOM 3505 N N . ALA A 1 459 ? -10.103 -5.489 7.940 1.00 65.25 459 ALA A N 1
ATOM 3506 C CA . ALA A 1 459 ? -10.411 -6.828 8.466 1.00 65.25 459 ALA A CA 1
ATOM 3507 C C . ALA A 1 459 ? -9.878 -7.102 9.889 1.00 65.25 459 ALA A C 1
ATOM 3509 O O . ALA A 1 459 ? -10.121 -8.171 10.464 1.00 65.25 459 ALA A O 1
ATOM 3510 N N . LEU A 1 460 ? -9.119 -6.168 10.457 1.00 54.94 460 LEU A N 1
ATOM 3511 C CA . LEU A 1 460 ? -8.494 -6.267 11.768 1.00 54.94 460 LEU A CA 1
ATOM 3512 C C . LEU A 1 460 ? -9.562 -6.393 12.888 1.00 54.94 460 LEU A C 1
ATOM 3514 O O . LEU A 1 460 ? -10.237 -5.439 13.272 1.00 54.94 460 LEU A O 1
ATOM 3518 N N . ARG A 1 461 ? -9.703 -7.613 13.441 1.00 42.62 461 ARG A N 1
ATOM 3519 C CA . ARG A 1 461 ? -10.629 -7.968 14.539 1.00 42.62 461 ARG A CA 1
ATOM 3520 C C . ARG A 1 461 ? -10.244 -7.325 15.876 1.00 42.62 461 ARG A C 1
ATOM 3522 O O . ARG A 1 461 ? -9.584 -7.962 16.692 1.00 42.62 461 ARG A O 1
ATOM 3529 N N . GLY A 1 462 ? -10.746 -6.124 16.127 1.00 40.28 462 GLY A N 1
ATOM 3530 C CA . GLY A 1 462 ? -10.690 -5.469 17.442 1.00 40.28 462 GLY A CA 1
ATOM 3531 C C . GLY A 1 462 ? -10.807 -3.949 17.396 1.00 40.28 462 GLY A C 1
ATOM 3532 O O . GLY A 1 462 ? -10.418 -3.275 18.345 1.00 40.28 462 GLY A O 1
ATOM 3533 N N . LEU A 1 463 ? -11.365 -3.417 16.305 1.00 42.66 463 LEU A N 1
ATOM 3534 C CA . LEU A 1 463 ? -11.682 -2.002 16.157 1.00 42.66 463 LEU A CA 1
ATOM 3535 C C . LEU A 1 463 ? -12.645 -1.509 17.260 1.00 42.66 463 LEU A C 1
ATOM 3537 O O . LEU A 1 463 ? -12.634 -0.336 17.598 1.00 42.66 463 LEU A O 1
ATOM 3541 N N . ILE A 1 464 ? -13.480 -2.366 17.863 1.00 41.06 464 ILE A N 1
ATOM 3542 C CA . ILE A 1 464 ? -14.497 -1.906 18.824 1.00 41.06 464 ILE A CA 1
ATOM 3543 C C . ILE A 1 464 ? -14.555 -2.827 20.052 1.00 41.06 464 ILE A C 1
ATOM 3545 O O . ILE A 1 464 ? -14.737 -4.037 19.887 1.00 41.06 464 ILE A O 1
ATOM 3549 N N . PRO A 1 465 ? -14.395 -2.300 21.284 1.00 40.00 465 PRO A N 1
ATOM 3550 C CA . PRO A 1 465 ? -14.531 -3.084 22.509 1.00 40.00 465 PRO A CA 1
ATOM 3551 C C . PRO A 1 465 ? -16.011 -3.422 22.818 1.00 40.00 465 PRO A C 1
ATOM 3553 O O . PRO A 1 465 ? -16.888 -2.584 22.613 1.00 40.00 465 PRO A O 1
ATOM 3556 N N . PRO A 1 466 ? -16.331 -4.621 23.345 1.00 35.97 466 PRO A N 1
ATOM 3557 C CA . PRO A 1 466 ? -17.703 -4.991 23.723 1.00 35.97 466 PRO A CA 1
ATOM 3558 C C . PRO A 1 466 ? -18.202 -4.243 24.982 1.00 35.97 466 PRO A C 1
ATOM 3560 O O . PRO A 1 466 ? -17.436 -4.044 25.926 1.00 35.97 466 PRO A O 1
ATOM 3563 N N . ARG A 1 467 ? -19.500 -3.879 25.049 1.00 38.28 467 ARG A N 1
ATOM 3564 C CA . ARG A 1 467 ? -20.128 -3.271 26.248 1.00 38.28 467 ARG A CA 1
ATOM 3565 C C . ARG A 1 467 ? -20.666 -4.325 27.237 1.00 38.28 467 ARG A C 1
ATOM 3567 O O . ARG A 1 467 ? -21.541 -5.108 26.893 1.00 38.28 467 ARG A O 1
ATOM 3574 N N . GLY A 1 468 ? -20.202 -4.237 28.489 1.00 33.75 468 GLY A N 1
ATOM 3575 C CA . GLY A 1 468 ? -21.019 -4.383 29.706 1.00 33.75 468 GLY A CA 1
ATOM 3576 C C . GLY A 1 468 ? -21.446 -5.780 30.177 1.00 33.75 468 GLY A C 1
ATOM 3577 O O . GLY A 1 468 ? -22.599 -6.162 30.027 1.00 33.75 468 GLY A O 1
ATOM 3578 N N . GLY A 1 469 ? -20.572 -6.463 30.916 1.00 25.08 469 GLY A N 1
ATOM 3579 C CA . GLY A 1 469 ? -20.959 -7.358 32.011 1.00 25.08 469 GLY A CA 1
ATOM 3580 C C . GLY A 1 469 ? -20.122 -6.978 33.230 1.00 25.08 469 GLY A C 1
ATOM 3581 O O . GLY A 1 469 ? -18.909 -6.822 33.100 1.00 25.08 469 GLY A O 1
ATOM 3582 N N . ALA A 1 470 ? -20.744 -6.760 34.390 1.00 29.08 470 ALA A N 1
ATOM 3583 C CA . ALA A 1 470 ? -20.019 -6.524 35.636 1.00 29.08 470 ALA A CA 1
ATOM 3584 C C . ALA A 1 470 ? -19.032 -7.686 35.866 1.00 29.08 470 ALA A C 1
ATOM 3586 O O . ALA A 1 470 ? -19.441 -8.831 36.047 1.00 29.08 470 ALA A O 1
ATOM 3587 N N . GLY A 1 471 ? -17.735 -7.394 35.766 1.00 25.75 471 GLY A N 1
ATOM 3588 C CA . GLY A 1 471 ? -16.668 -8.391 35.677 1.00 25.75 471 GLY A CA 1
ATOM 3589 C C . GLY A 1 471 ? -15.872 -8.225 34.385 1.00 25.75 471 GLY A C 1
ATOM 3590 O O . GLY A 1 471 ? -16.170 -8.862 33.378 1.00 25.75 471 GLY A O 1
ATOM 3591 N N . CYS A 1 472 ? -14.852 -7.363 34.429 1.00 24.38 472 CYS A N 1
ATOM 3592 C CA . CYS A 1 472 ? -13.894 -7.108 33.352 1.00 24.38 472 CYS A CA 1
ATOM 3593 C C . CYS A 1 472 ? -13.365 -8.411 32.722 1.00 24.38 472 CYS A C 1
ATOM 3595 O O . CYS A 1 472 ? -12.409 -9.008 33.208 1.00 24.38 472 CYS A O 1
ATOM 3597 N N . ARG A 1 473 ? -13.956 -8.832 31.598 1.00 23.33 473 ARG A N 1
ATOM 3598 C CA . ARG A 1 473 ? -13.352 -9.769 30.644 1.00 23.33 473 ARG A CA 1
ATOM 3599 C C . ARG A 1 473 ? -13.068 -9.010 29.354 1.00 23.33 473 ARG A C 1
ATOM 3601 O O . ARG A 1 473 ? -13.942 -8.869 28.505 1.00 23.33 473 ARG A O 1
ATOM 3608 N N . TYR A 1 474 ? -11.839 -8.525 29.203 1.00 26.09 474 TYR A N 1
ATOM 3609 C CA . TYR A 1 474 ? -11.337 -8.061 27.911 1.00 26.09 474 TYR A CA 1
ATOM 3610 C C . TYR A 1 474 ? -11.068 -9.285 27.027 1.00 26.09 474 TYR A C 1
ATOM 3612 O O . TYR A 1 474 ? -10.107 -10.017 27.248 1.00 26.09 474 TYR A O 1
ATOM 3620 N N . ILE A 1 475 ? -11.926 -9.524 26.034 1.00 24.36 475 ILE A N 1
ATOM 3621 C CA . ILE A 1 475 ? -11.676 -10.504 24.972 1.00 24.36 475 ILE A CA 1
ATOM 3622 C C . ILE A 1 475 ? -10.741 -9.864 23.936 1.00 24.36 475 ILE A C 1
ATOM 3624 O O . ILE A 1 475 ? -11.007 -8.779 23.426 1.00 24.36 475 ILE A O 1
ATOM 3628 N N . ARG A 1 476 ? -9.636 -10.558 23.655 1.00 25.52 476 ARG A N 1
ATOM 3629 C CA . ARG A 1 476 ? -8.552 -10.201 22.730 1.00 25.52 476 ARG A CA 1
ATOM 3630 C C . ARG A 1 476 ? -8.909 -10.174 21.248 1.00 25.52 476 ARG A C 1
ATOM 3632 O O . ARG A 1 476 ? -9.718 -10.964 20.763 1.00 25.52 476 ARG A O 1
ATOM 3639 N N . TRP A 1 477 ? -8.095 -9.389 20.544 1.00 24.84 477 TRP A N 1
ATOM 3640 C CA . TRP A 1 477 ? -7.690 -9.550 19.151 1.00 24.84 477 TRP A CA 1
ATOM 3641 C C . TRP A 1 477 ? -7.274 -11.002 18.849 1.00 24.84 477 TRP A C 1
ATOM 3643 O O . TRP A 1 477 ? -6.247 -11.484 19.330 1.00 24.84 477 TRP A O 1
ATOM 3653 N N . ARG A 1 478 ? -8.068 -11.715 18.042 1.00 22.77 478 ARG A N 1
ATOM 3654 C CA . ARG A 1 478 ? -7.672 -12.994 17.430 1.00 22.77 478 ARG A CA 1
ATOM 3655 C C . ARG A 1 478 ? -7.338 -12.764 15.952 1.00 22.77 478 ARG A C 1
ATOM 3657 O O . ARG A 1 478 ? -8.258 -12.442 15.198 1.00 22.77 478 ARG A O 1
ATOM 3664 N N . PRO A 1 479 ? -6.100 -13.018 15.495 1.00 23.66 479 PRO A N 1
ATOM 3665 C CA . PRO A 1 479 ? -5.885 -13.466 14.127 1.00 23.66 479 PRO A CA 1
ATOM 3666 C C . PRO A 1 479 ? -6.625 -14.796 13.938 1.00 23.66 479 PRO A C 1
ATOM 3668 O O . PRO A 1 479 ? -6.756 -15.591 14.874 1.00 23.66 479 PRO A O 1
ATOM 3671 N N . PHE A 1 480 ? -7.134 -15.036 12.736 1.00 23.89 480 PHE A N 1
ATOM 3672 C CA . PHE A 1 480 ? -7.707 -16.323 12.357 1.00 23.89 480 PHE A CA 1
ATOM 3673 C C . PHE A 1 480 ? -6.690 -17.446 12.649 1.00 23.89 480 PHE A C 1
ATOM 3675 O O . PHE A 1 480 ? -5.539 -17.364 12.219 1.00 23.89 480 PHE A O 1
ATOM 3682 N N . LYS A 1 481 ? -7.105 -18.484 13.386 1.00 23.23 481 LYS A N 1
ATOM 3683 C CA . LYS A 1 481 ? -6.378 -19.756 13.473 1.00 23.23 481 LYS A CA 1
ATOM 3684 C C . LYS A 1 481 ? -6.312 -20.351 12.068 1.00 23.23 481 LYS A C 1
ATOM 3686 O O . LYS A 1 481 ? -7.351 -20.676 11.499 1.00 23.23 481 LYS A O 1
ATOM 3691 N N . ALA A 1 482 ? -5.114 -20.515 11.521 1.00 27.11 482 ALA A N 1
ATOM 3692 C CA . ALA A 1 482 ? -4.884 -21.459 10.437 1.00 27.11 482 ALA A CA 1
ATOM 3693 C C . ALA A 1 482 ? -4.869 -22.877 11.033 1.00 27.11 482 ALA A C 1
ATOM 3695 O O . ALA A 1 482 ? -3.812 -23.462 11.224 1.00 27.11 482 ALA A O 1
ATOM 3696 N N . ASP A 1 483 ? -6.041 -23.413 11.377 1.00 25.19 483 ASP A N 1
ATOM 3697 C CA . ASP A 1 483 ? -6.181 -24.836 11.696 1.00 25.19 483 ASP A CA 1
ATOM 3698 C C . ASP A 1 483 ? -6.409 -25.603 10.380 1.00 25.19 483 ASP A C 1
ATOM 3700 O O . ASP A 1 483 ? -7.539 -25.931 10.035 1.00 25.19 483 ASP A O 1
ATOM 3704 N N . VAL A 1 484 ? -5.325 -25.859 9.641 1.00 26.33 484 VAL A N 1
ATOM 3705 C CA . VAL A 1 484 ? -5.118 -27.102 8.874 1.00 26.33 484 VAL A CA 1
ATOM 3706 C C . VAL A 1 484 ? -3.629 -27.434 9.000 1.00 26.33 484 VAL A C 1
ATOM 3708 O O . VAL A 1 484 ? -2.817 -27.100 8.142 1.00 26.33 484 VAL A O 1
ATOM 3711 N N . CYS A 1 485 ? -3.257 -28.029 10.133 1.00 24.22 485 CYS A N 1
ATOM 3712 C CA . CYS A 1 485 ? -1.958 -28.669 10.300 1.00 24.22 485 CYS A CA 1
ATOM 3713 C C . CYS A 1 485 ? -1.999 -30.017 9.571 1.00 24.22 485 CYS A C 1
ATOM 3715 O O . CYS A 1 485 ? -2.728 -30.912 9.995 1.00 24.22 485 CYS A O 1
ATOM 3717 N N . ALA A 1 486 ? -1.216 -30.166 8.504 1.00 24.20 486 ALA A N 1
ATOM 3718 C CA . ALA A 1 486 ? -0.741 -31.470 8.058 1.00 24.20 486 ALA A CA 1
ATOM 3719 C C . ALA A 1 486 ? 0.749 -31.559 8.414 1.00 24.20 486 ALA A C 1
ATOM 3721 O O . ALA A 1 486 ? 1.511 -30.623 8.173 1.00 24.20 486 ALA A O 1
ATOM 3722 N N . GLU A 1 487 ? 1.114 -32.636 9.101 1.00 28.06 487 GLU A N 1
ATOM 3723 C CA . GLU A 1 487 ? 2.416 -32.862 9.722 1.00 28.06 487 GLU A CA 1
ATOM 3724 C C . GLU A 1 487 ? 3.541 -33.063 8.698 1.00 28.06 487 GLU A C 1
ATOM 3726 O O . GLU A 1 487 ? 3.359 -33.745 7.693 1.00 28.06 487 GLU A O 1
ATOM 3731 N N . GLY A 1 488 ? 4.732 -32.561 9.045 1.00 29.78 488 GLY A N 1
ATOM 3732 C CA . GLY A 1 488 ? 5.999 -33.102 8.554 1.00 29.78 488 GLY A CA 1
ATOM 3733 C C . GLY A 1 488 ? 6.758 -32.243 7.547 1.00 29.78 488 GLY A C 1
ATOM 3734 O O . GLY A 1 488 ? 6.895 -32.656 6.410 1.00 29.78 488 GLY A O 1
ATOM 3735 N N . ASP A 1 489 ? 7.327 -31.107 7.972 1.00 25.53 489 ASP A N 1
ATOM 3736 C CA . ASP A 1 489 ? 8.644 -30.694 7.460 1.00 25.53 489 ASP A CA 1
ATOM 3737 C C . ASP A 1 489 ? 9.327 -29.645 8.355 1.00 25.53 489 ASP A C 1
ATOM 3739 O O . ASP A 1 489 ? 8.723 -28.669 8.806 1.00 25.53 489 ASP A O 1
ATOM 3743 N N . ILE A 1 490 ? 10.607 -29.876 8.657 1.00 28.83 490 ILE A N 1
ATOM 3744 C CA . ILE A 1 490 ? 11.385 -29.191 9.712 1.00 28.83 490 ILE A CA 1
ATOM 3745 C C . ILE A 1 490 ? 11.921 -27.816 9.246 1.00 28.83 490 ILE A C 1
ATOM 3747 O O . ILE A 1 490 ? 12.413 -27.024 10.050 1.00 28.83 490 ILE A O 1
ATOM 3751 N N . THR A 1 491 ? 11.750 -27.468 7.971 1.00 27.66 491 THR A N 1
ATOM 3752 C CA . THR A 1 491 ? 12.259 -26.238 7.338 1.00 27.66 491 THR A CA 1
ATOM 3753 C C . THR A 1 491 ? 11.306 -25.034 7.414 1.00 27.66 491 THR A C 1
ATOM 3755 O O . THR A 1 491 ? 11.750 -23.901 7.252 1.00 27.66 491 THR A O 1
ATOM 3758 N N . TRP A 1 492 ? 10.029 -25.224 7.772 1.00 24.61 492 TRP A N 1
ATOM 3759 C CA . TRP A 1 492 ? 9.010 -24.154 7.794 1.00 24.61 492 TRP A CA 1
ATOM 3760 C C . TRP A 1 492 ? 8.871 -23.382 9.119 1.00 24.61 492 TRP A C 1
ATOM 3762 O O . TRP A 1 492 ? 8.097 -22.430 9.214 1.00 24.61 492 TRP A O 1
ATOM 3772 N N . ARG A 1 493 ? 9.640 -23.732 10.160 1.00 25.77 493 ARG A N 1
ATOM 3773 C CA . ARG A 1 493 ? 9.545 -23.080 11.485 1.00 25.77 493 ARG A CA 1
ATOM 3774 C C . ARG A 1 493 ? 10.137 -21.668 11.563 1.00 25.77 493 ARG A C 1
ATOM 3776 O O . ARG A 1 493 ? 9.849 -20.968 12.528 1.00 25.77 493 ARG A O 1
ATOM 3783 N N . TRP A 1 494 ? 10.906 -21.232 10.567 1.00 25.89 494 TRP A N 1
ATOM 3784 C CA . TRP A 1 494 ? 11.534 -19.903 10.556 1.00 25.89 494 TRP A CA 1
ATOM 3785 C C . TRP A 1 494 ? 10.612 -18.784 10.042 1.00 25.89 494 TRP A C 1
ATOM 3787 O O . TRP A 1 494 ? 10.816 -17.624 10.380 1.00 25.89 494 TRP A O 1
ATOM 3797 N N . CYS A 1 495 ? 9.550 -19.117 9.299 1.00 27.38 495 CYS A N 1
ATOM 3798 C CA . CYS A 1 495 ? 8.663 -18.136 8.659 1.00 27.38 495 CYS A CA 1
ATOM 3799 C C . CYS A 1 495 ? 7.523 -17.621 9.577 1.00 27.38 495 CYS A C 1
ATOM 3801 O O . CYS A 1 495 ? 6.774 -16.721 9.209 1.00 27.38 495 CYS A O 1
ATOM 3803 N N . CYS A 1 496 ? 7.374 -18.168 10.793 1.00 27.44 496 CYS A N 1
ATOM 3804 C CA . CYS A 1 496 ? 6.250 -17.870 11.697 1.00 27.44 496 CYS A CA 1
ATOM 3805 C C . CYS A 1 496 ? 6.581 -16.994 12.916 1.00 27.44 496 CYS A C 1
ATOM 3807 O O . CYS A 1 496 ? 5.774 -16.943 13.846 1.00 27.44 496 CYS A O 1
ATOM 3809 N N . LEU A 1 497 ? 7.693 -16.254 12.935 1.00 35.81 497 LEU A N 1
ATOM 3810 C CA . LEU A 1 497 ? 7.862 -15.183 13.927 1.00 35.81 497 LEU A CA 1
ATOM 3811 C C . LEU A 1 497 ? 7.097 -13.940 13.487 1.00 35.81 497 LEU A C 1
ATOM 3813 O O . LEU A 1 497 ? 7.636 -12.937 13.025 1.00 35.81 497 LEU A O 1
ATOM 3817 N N . GLN A 1 498 ? 5.781 -14.058 13.665 1.00 52.09 498 GLN A N 1
ATOM 3818 C CA . GLN A 1 498 ? 4.889 -12.932 13.866 1.00 52.09 498 GLN A CA 1
ATOM 3819 C C . GLN A 1 498 ? 5.531 -11.948 14.849 1.00 52.09 498 GLN A C 1
ATOM 3821 O O . GLN A 1 498 ? 6.225 -12.333 15.788 1.00 52.09 498 GLN A O 1
ATOM 3826 N N . TYR A 1 499 ? 5.279 -10.667 14.611 1.00 58.59 499 TYR A N 1
ATOM 3827 C CA . TYR A 1 499 ? 5.561 -9.570 15.528 1.00 58.59 499 TYR A CA 1
ATOM 3828 C C . TYR A 1 499 ? 5.331 -9.994 17.001 1.00 58.59 499 TYR A C 1
ATOM 3830 O O . TYR A 1 499 ? 4.183 -10.302 17.334 1.00 58.59 499 TYR A O 1
ATOM 3838 N N . PRO A 1 500 ? 6.378 -10.069 17.859 1.00 76.12 500 PRO A N 1
ATOM 3839 C CA . PRO A 1 500 ? 6.238 -10.599 19.214 1.00 76.12 500 PRO A CA 1
ATOM 3840 C C . PRO A 1 500 ? 5.178 -9.824 19.993 1.00 76.12 500 PRO A C 1
ATOM 3842 O O . PRO A 1 500 ? 5.304 -8.603 20.150 1.00 76.12 500 PRO A O 1
ATOM 3845 N N . ARG A 1 501 ? 4.139 -10.522 20.472 1.00 82.94 501 ARG A N 1
ATOM 3846 C CA . ARG A 1 501 ? 3.078 -9.895 21.263 1.00 82.94 501 ARG A CA 1
ATOM 3847 C C . ARG A 1 501 ? 3.538 -9.768 22.707 1.00 82.94 501 ARG A C 1
ATOM 3849 O O . ARG A 1 501 ? 3.738 -10.784 23.374 1.00 82.94 501 ARG A O 1
ATOM 3856 N N . VAL A 1 502 ? 3.677 -8.540 23.184 1.00 88.19 502 VAL A N 1
ATOM 3857 C CA . VAL A 1 502 ? 4.183 -8.187 24.508 1.00 88.19 502 VAL A CA 1
ATOM 3858 C C . VAL A 1 502 ? 3.062 -7.568 25.345 1.00 88.19 502 VAL A C 1
ATOM 3860 O O . VAL A 1 502 ? 2.557 -6.491 25.017 1.00 88.19 502 VAL A O 1
ATOM 3863 N N . LEU A 1 503 ? 2.684 -8.233 26.441 1.00 92.19 503 LEU A N 1
ATOM 3864 C CA . LEU A 1 503 ? 1.874 -7.620 27.497 1.00 92.19 503 LEU A CA 1
ATOM 3865 C C . LEU A 1 503 ? 2.803 -6.932 28.484 1.00 92.19 503 LEU A C 1
ATOM 3867 O O . LEU A 1 503 ? 3.610 -7.587 29.136 1.00 92.19 503 LEU A O 1
ATOM 3871 N N . CYS A 1 504 ? 2.649 -5.625 28.618 1.00 90.88 504 CYS A N 1
ATOM 3872 C CA . CYS A 1 504 ? 3.311 -4.823 29.627 1.00 90.88 504 CYS A CA 1
ATOM 3873 C C . CYS A 1 504 ? 2.418 -4.721 30.863 1.00 90.88 504 CYS A C 1
ATOM 3875 O O . CYS A 1 504 ? 1.236 -4.377 30.762 1.00 90.88 504 CYS A O 1
ATOM 3877 N N . PHE A 1 505 ? 2.973 -4.998 32.035 1.00 89.50 505 PHE A N 1
ATOM 3878 C CA . PHE A 1 505 ? 2.323 -4.696 33.298 1.00 89.50 505 PHE A CA 1
ATOM 3879 C C . PHE A 1 505 ? 3.215 -3.810 34.154 1.00 89.50 505 PHE A C 1
ATOM 3881 O O . PHE A 1 505 ? 4.402 -4.080 34.329 1.00 89.50 505 PHE A O 1
ATOM 3888 N N . VAL A 1 506 ? 2.621 -2.733 34.654 1.00 86.06 506 VAL A N 1
ATOM 3889 C CA . VAL A 1 506 ? 3.322 -1.649 35.330 1.00 86.06 506 VAL A CA 1
ATOM 3890 C C . VAL A 1 506 ? 2.845 -1.558 36.765 1.00 86.06 506 VAL A C 1
ATOM 3892 O O . VAL A 1 506 ? 1.645 -1.478 37.040 1.00 86.06 506 VAL A O 1
ATOM 3895 N N . ILE A 1 507 ? 3.792 -1.586 37.690 1.00 81.88 507 ILE A N 1
ATOM 3896 C CA . ILE A 1 507 ? 3.519 -1.481 39.116 1.00 81.88 507 ILE A CA 1
ATOM 3897 C C . ILE A 1 507 ? 3.523 -0.002 39.500 1.00 81.88 507 ILE A C 1
ATOM 3899 O O . ILE A 1 507 ? 4.473 0.721 39.218 1.00 81.88 507 ILE A O 1
ATOM 3903 N N . THR A 1 508 ? 2.443 0.462 40.130 1.00 77.56 508 THR A N 1
ATOM 3904 C CA . THR A 1 508 ? 2.277 1.870 40.516 1.00 77.56 508 THR A CA 1
ATOM 3905 C C . THR A 1 508 ? 1.532 2.017 41.849 1.00 77.56 508 THR A C 1
ATOM 3907 O O . THR A 1 508 ? 1.065 1.048 42.464 1.00 77.56 508 THR A O 1
ATOM 3910 N N . TYR A 1 509 ? 1.393 3.245 42.333 1.00 74.81 509 TYR A N 1
ATOM 3911 C CA . TYR A 1 509 ? 0.640 3.605 43.530 1.00 74.81 509 TYR A CA 1
ATOM 3912 C C . TYR A 1 509 ? -0.158 4.888 43.312 1.00 74.81 509 TYR A C 1
ATOM 3914 O O . TYR A 1 509 ? 0.135 5.678 42.421 1.00 74.81 509 TYR A O 1
ATOM 3922 N N . SER A 1 510 ? -1.182 5.093 44.133 1.00 70.25 510 SER A N 1
ATOM 3923 C CA . SER A 1 510 ? -2.169 6.158 43.954 1.00 70.25 510 SER A CA 1
ATOM 3924 C C . SER A 1 510 ? -1.593 7.565 43.789 1.00 70.25 510 SER A C 1
ATOM 3926 O O . SER A 1 510 ? -2.055 8.321 42.940 1.00 70.25 510 SER A O 1
ATOM 3928 N N . LEU A 1 511 ? -0.539 7.912 44.534 1.00 71.88 511 LEU A N 1
ATOM 3929 C CA . LEU A 1 511 ? 0.124 9.220 44.415 1.00 71.88 511 LEU A CA 1
ATOM 3930 C C . LEU A 1 511 ? 0.758 9.457 43.030 1.00 71.88 511 LEU A C 1
ATOM 3932 O O . LEU A 1 511 ? 0.995 10.603 42.655 1.00 71.88 511 LEU A O 1
ATOM 3936 N N . HIS A 1 512 ? 1.036 8.395 42.271 1.00 72.75 512 HIS A N 1
ATOM 3937 C CA . HIS A 1 512 ? 1.646 8.446 40.942 1.00 72.75 512 HIS A CA 1
ATOM 3938 C C . HIS A 1 512 ? 0.649 8.356 39.789 1.00 72.75 512 HIS A C 1
ATOM 3940 O O . HIS A 1 512 ? 1.035 8.558 38.636 1.00 72.75 512 HIS A O 1
ATOM 3946 N N . HIS A 1 513 ? -0.633 8.110 40.069 1.00 74.88 513 HIS A N 1
ATOM 3947 C CA . HIS A 1 513 ? -1.664 8.001 39.033 1.00 74.88 513 HIS A CA 1
ATOM 3948 C C . HIS A 1 513 ? -1.748 9.260 38.173 1.00 74.88 513 HIS A C 1
ATOM 3950 O O . HIS A 1 513 ? -1.816 9.182 36.951 1.00 74.88 513 HIS A O 1
ATOM 3956 N N . GLY A 1 514 ? -1.700 10.436 38.802 1.00 58.38 514 GLY A N 1
ATOM 3957 C CA . GLY A 1 514 ? -1.764 11.719 38.103 1.00 58.38 514 GLY A CA 1
ATOM 3958 C C . GLY A 1 514 ? -0.479 12.116 37.371 1.00 58.38 514 GLY A C 1
ATOM 3959 O O . GLY A 1 514 ? -0.533 13.026 36.551 1.00 58.38 514 GLY A O 1
ATOM 3960 N N . THR A 1 515 ? 0.650 11.462 37.661 1.00 71.12 515 THR A N 1
ATOM 3961 C CA . THR A 1 515 ? 1.985 11.876 37.208 1.00 71.12 515 THR A CA 1
ATOM 3962 C C . THR A 1 515 ? 2.685 10.758 36.441 1.00 71.12 515 THR A C 1
ATOM 3964 O O . THR A 1 515 ? 2.569 10.692 35.222 1.00 71.12 515 THR A O 1
ATOM 3967 N N . LYS A 1 516 ? 3.397 9.867 37.134 1.00 69.75 516 LYS A N 1
ATOM 3968 C CA . LYS A 1 516 ? 4.266 8.854 36.530 1.00 69.75 516 LYS A CA 1
ATOM 3969 C C . LYS A 1 516 ? 3.494 7.785 35.751 1.00 69.75 516 LYS A C 1
ATOM 3971 O O . LYS A 1 516 ? 3.818 7.513 34.600 1.00 69.75 516 LYS A O 1
ATOM 3976 N N . ALA A 1 517 ? 2.414 7.246 36.323 1.00 70.25 517 ALA A N 1
ATOM 3977 C CA . ALA A 1 517 ? 1.591 6.248 35.635 1.00 70.25 517 ALA A CA 1
ATOM 3978 C C . ALA A 1 517 ? 0.915 6.835 34.388 1.00 70.25 517 ALA A C 1
ATOM 3980 O O . ALA A 1 517 ? 0.888 6.190 33.342 1.00 70.25 517 ALA A O 1
ATOM 3981 N N . ARG A 1 518 ? 0.441 8.086 34.481 1.00 62.31 518 ARG A N 1
ATOM 3982 C CA . ARG A 1 518 ? -0.070 8.839 33.331 1.00 62.31 518 ARG A CA 1
ATOM 3983 C C . ARG A 1 518 ? 1.014 9.055 32.277 1.00 62.31 518 ARG A C 1
ATOM 3985 O O . ARG A 1 518 ? 0.739 8.859 31.109 1.00 62.31 518 ARG A O 1
ATOM 3992 N N . ALA A 1 519 ? 2.246 9.380 32.666 1.00 61.56 519 ALA A N 1
ATOM 3993 C CA . ALA A 1 519 ? 3.347 9.526 31.716 1.00 61.56 519 ALA A CA 1
ATOM 3994 C C . ALA A 1 519 ? 3.666 8.212 30.985 1.00 61.56 519 ALA A C 1
ATOM 3996 O O . ALA A 1 519 ? 3.914 8.233 29.783 1.00 61.56 519 ALA A O 1
ATOM 3997 N N . VAL A 1 520 ? 3.629 7.067 31.673 1.00 65.75 520 VAL A N 1
ATOM 3998 C CA . VAL A 1 520 ? 3.773 5.749 31.032 1.00 65.75 520 VAL A CA 1
ATOM 3999 C C . VAL A 1 520 ? 2.625 5.488 30.057 1.00 65.75 520 VAL A C 1
ATOM 4001 O O . VAL A 1 520 ? 2.879 5.096 28.916 1.00 65.75 520 VAL A O 1
ATOM 4004 N N . ASP A 1 521 ? 1.384 5.738 30.485 1.00 65.50 521 ASP A N 1
ATOM 4005 C CA . ASP A 1 521 ? 0.192 5.578 29.650 1.00 65.50 521 ASP A CA 1
ATOM 4006 C C . ASP A 1 521 ? 0.238 6.501 28.428 1.00 65.50 521 ASP A C 1
ATOM 4008 O O . ASP A 1 521 ? 0.011 6.034 27.327 1.00 65.50 521 ASP A O 1
ATOM 4012 N N . ASP A 1 522 ? 0.641 7.761 28.567 1.00 58.75 522 ASP A N 1
ATOM 4013 C CA . ASP A 1 522 ? 0.685 8.746 27.478 1.00 58.75 522 ASP A CA 1
ATOM 4014 C C . ASP A 1 522 ? 1.875 8.546 26.512 1.00 58.75 522 ASP A C 1
ATOM 4016 O O . ASP A 1 522 ? 1.930 9.184 25.459 1.00 58.75 522 ASP A O 1
ATOM 4020 N N . THR A 1 523 ? 2.848 7.683 26.845 1.00 63.19 523 THR A N 1
ATOM 4021 C CA . THR A 1 523 ? 4.094 7.523 26.070 1.00 63.19 523 THR A CA 1
ATOM 4022 C C . THR A 1 523 ? 4.322 6.097 25.553 1.00 63.19 523 THR A C 1
ATOM 4024 O O . THR A 1 523 ? 3.680 5.660 24.596 1.00 63.19 523 THR A O 1
ATOM 4027 N N . TRP A 1 524 ? 5.291 5.369 26.113 1.00 68.38 524 TRP A N 1
ATOM 4028 C CA . TRP A 1 524 ? 5.716 4.056 25.631 1.00 68.38 524 TRP A CA 1
ATOM 4029 C C . TRP A 1 524 ? 4.696 2.959 25.935 1.00 68.38 524 TRP A C 1
ATOM 4031 O O . TRP A 1 524 ? 4.639 1.965 25.210 1.00 68.38 524 TRP A O 1
ATOM 4041 N N . GLY A 1 525 ? 3.852 3.149 26.952 1.00 62.34 525 GLY A N 1
ATOM 4042 C CA . GLY A 1 525 ? 2.803 2.207 27.319 1.00 62.34 525 GLY A CA 1
ATOM 4043 C C . GLY A 1 525 ? 1.810 1.947 26.180 1.00 62.34 525 GLY A C 1
ATOM 4044 O O . GLY A 1 525 ? 1.400 0.802 25.984 1.00 62.34 525 GLY A O 1
ATOM 4045 N N . GLN A 1 526 ? 1.519 2.957 25.345 1.00 69.62 526 GLN A N 1
ATOM 4046 C CA . GLN A 1 526 ? 0.679 2.807 24.141 1.00 69.62 526 GLN A CA 1
ATOM 4047 C C . GLN A 1 526 ? 1.287 1.879 23.078 1.00 69.62 526 GLN A C 1
ATOM 4049 O O . GLN A 1 526 ? 0.591 1.437 22.164 1.00 69.62 526 GLN A O 1
ATOM 4054 N N . ARG A 1 527 ? 2.594 1.592 23.153 1.00 71.19 527 ARG A N 1
ATOM 4055 C CA . ARG A 1 527 ? 3.316 0.755 22.178 1.00 71.19 527 ARG A CA 1
ATOM 4056 C C . ARG A 1 527 ? 3.308 -0.738 22.547 1.00 71.19 527 ARG A C 1
ATOM 4058 O O . ARG A 1 527 ? 3.710 -1.576 21.726 1.00 71.19 527 ARG A O 1
ATOM 4065 N N . CYS A 1 528 ? 2.834 -1.083 23.746 1.00 74.56 528 CYS A N 1
ATOM 4066 C CA . CYS A 1 528 ? 2.591 -2.455 24.195 1.00 74.56 528 CYS A CA 1
ATOM 4067 C C . CYS A 1 528 ? 1.333 -3.051 23.540 1.00 74.56 528 CYS A C 1
ATOM 4069 O O . CYS A 1 528 ? 0.375 -2.335 23.266 1.00 74.56 528 CYS A O 1
ATOM 4071 N N . ASP A 1 529 ? 1.277 -4.373 23.326 1.00 80.56 529 ASP A N 1
ATOM 4072 C CA . ASP A 1 529 ? 0.044 -5.019 22.823 1.00 80.56 529 ASP A CA 1
ATOM 4073 C C . ASP A 1 529 ? -1.068 -5.041 23.882 1.00 80.56 529 ASP A C 1
ATOM 4075 O O . ASP A 1 529 ? -2.255 -5.185 23.575 1.00 80.56 529 ASP A O 1
ATOM 4079 N N . LYS A 1 530 ? -0.675 -4.933 25.153 1.00 82.69 530 LYS A N 1
ATOM 4080 C CA . LYS A 1 530 ? -1.552 -4.681 26.291 1.00 82.69 530 LYS A CA 1
ATOM 4081 C C . LYS A 1 530 ? -0.755 -3.990 27.380 1.00 82.69 530 LYS A C 1
ATOM 4083 O O . LYS A 1 530 ? 0.342 -4.437 27.687 1.00 82.69 530 LYS A O 1
ATOM 4088 N N . LEU A 1 531 ? -1.333 -2.952 27.968 1.00 83.50 531 LEU A N 1
ATOM 4089 C CA . LEU A 1 531 ? -0.820 -2.290 29.159 1.00 83.50 531 LEU A CA 1
ATOM 4090 C C . LEU A 1 531 ? -1.797 -2.523 30.314 1.00 83.50 531 LEU A C 1
ATOM 4092 O O . LEU A 1 531 ? -3.015 -2.421 30.129 1.00 83.50 531 LEU A O 1
ATOM 4096 N N . ILE A 1 532 ? -1.278 -2.891 31.482 1.00 83.00 532 ILE A N 1
ATOM 4097 C CA . ILE A 1 532 ? -2.057 -3.065 32.714 1.00 83.00 532 ILE A CA 1
ATOM 4098 C C . ILE A 1 532 ? -1.305 -2.395 33.852 1.00 83.00 532 ILE A C 1
ATOM 4100 O O . ILE A 1 532 ? -0.120 -2.659 34.032 1.00 83.00 532 ILE A O 1
ATOM 4104 N N . PHE A 1 533 ? -1.998 -1.586 34.646 1.00 80.81 533 PHE A N 1
ATOM 4105 C CA . PHE A 1 533 ? -1.429 -1.018 35.856 1.00 80.81 533 PHE A CA 1
ATOM 4106 C C . PHE A 1 533 ? -1.894 -1.817 37.077 1.00 80.81 533 PHE A C 1
ATOM 4108 O O . PHE A 1 533 ? -3.052 -2.219 37.193 1.00 80.81 533 PHE A O 1
ATOM 4115 N N . PHE A 1 534 ? -0.983 -2.065 38.009 1.00 79.25 534 PHE A N 1
ATOM 4116 C CA . PHE A 1 534 ? -1.285 -2.689 39.294 1.00 79.25 534 PHE A CA 1
ATOM 4117 C C . PHE A 1 534 ? -1.058 -1.660 40.390 1.00 79.25 534 PHE A C 1
ATOM 4119 O O . PHE A 1 534 ? 0.032 -1.099 40.504 1.00 79.25 534 PHE A O 1
ATOM 4126 N N . SER A 1 535 ? -2.093 -1.380 41.187 1.00 73.38 535 SER A N 1
ATOM 4127 C CA . SER A 1 535 ? -2.056 -0.298 42.169 1.00 73.38 535 SER A CA 1
ATOM 4128 C C . SER A 1 535 ? -2.764 -0.616 43.483 1.00 73.38 535 SER A C 1
ATOM 4130 O O . SER A 1 535 ? -3.458 -1.615 43.603 1.00 73.38 535 SER A O 1
ATOM 4132 N N . ASN A 1 536 ? -2.554 0.240 44.488 1.00 66.50 536 ASN A N 1
ATOM 4133 C CA . ASN A 1 536 ? -3.155 0.142 45.822 1.00 66.50 536 ASN A CA 1
ATOM 4134 C C . ASN A 1 536 ? -4.542 0.807 45.932 1.00 66.50 536 ASN A C 1
ATOM 4136 O O . ASN A 1 536 ? -5.172 0.696 46.979 1.00 66.50 536 ASN A O 1
ATOM 4140 N N . MET A 1 537 ? -5.018 1.500 44.891 1.00 61.22 537 MET A N 1
ATOM 4141 C CA . MET A 1 537 ? -6.371 2.067 44.811 1.00 61.22 537 MET A CA 1
ATOM 4142 C C . MET A 1 537 ? -6.967 1.806 43.431 1.00 61.22 537 MET A C 1
ATOM 4144 O O . MET A 1 537 ? -6.230 1.758 42.450 1.00 61.22 537 MET A O 1
ATOM 4148 N N . THR A 1 538 ? -8.289 1.643 43.363 1.00 53.03 538 THR A N 1
ATOM 4149 C CA . THR A 1 538 ? -9.065 1.455 42.126 1.00 53.03 538 THR A CA 1
ATOM 4150 C C . THR A 1 538 ? -9.524 2.808 41.581 1.00 53.03 538 THR A C 1
ATOM 4152 O O . THR A 1 538 ? -10.702 3.136 41.633 1.00 53.03 538 THR A O 1
ATOM 4155 N N . ASP A 1 539 ? -8.581 3.594 41.065 1.00 45.62 539 ASP A N 1
ATOM 4156 C CA . ASP A 1 539 ? -8.885 4.811 40.303 1.00 45.62 539 ASP A CA 1
ATOM 4157 C C . ASP A 1 539 ? -8.758 4.558 38.787 1.00 45.62 539 ASP A C 1
ATOM 4159 O O . ASP A 1 539 ? -8.340 3.488 38.350 1.00 45.62 539 ASP A O 1
ATOM 4163 N N . SER A 1 540 ? -9.169 5.539 37.979 1.00 43.41 540 SER A N 1
ATOM 4164 C CA . SER A 1 540 ? -9.414 5.552 36.519 1.00 43.41 540 SER A CA 1
ATOM 4165 C C . SER A 1 540 ? -8.303 5.072 35.557 1.00 43.41 540 SER A C 1
ATOM 4167 O O . SER A 1 540 ? -8.445 5.239 34.348 1.00 43.41 540 SER A O 1
ATOM 4169 N N . ILE A 1 541 ? -7.222 4.460 36.039 1.00 44.69 541 ILE A N 1
ATOM 4170 C CA . ILE A 1 541 ? -6.148 3.861 35.234 1.00 44.69 541 ILE A CA 1
ATOM 4171 C C . ILE A 1 541 ? -6.203 2.351 35.471 1.00 44.69 541 ILE A C 1
ATOM 4173 O O . ILE A 1 541 ? -6.016 1.920 36.597 1.00 44.69 541 ILE A O 1
ATOM 4177 N N . VAL A 1 542 ? -6.516 1.560 34.437 1.00 47.41 542 VAL A N 1
ATOM 4178 C CA . VAL A 1 542 ? -6.857 0.117 34.486 1.00 47.41 542 VAL A CA 1
ATOM 4179 C C . VAL A 1 542 ? -6.110 -0.654 35.589 1.00 47.41 542 VAL A C 1
ATOM 4181 O O . VAL A 1 542 ? -4.979 -1.088 35.379 1.00 47.41 542 VAL A O 1
ATOM 4184 N N . VAL A 1 543 ? -6.780 -0.850 36.734 1.00 45.94 543 VAL A N 1
ATOM 4185 C CA . VAL A 1 543 ? -6.260 -1.549 37.920 1.00 45.94 543 VAL A CA 1
ATOM 4186 C C . VAL A 1 543 ? -6.611 -3.032 37.860 1.00 45.94 543 VAL A C 1
ATOM 4188 O O . VAL A 1 543 ? -7.780 -3.414 37.944 1.00 45.94 543 VAL A O 1
ATOM 4191 N N . GLY A 1 544 ? -5.594 -3.883 37.743 1.00 42.12 544 GLY A N 1
ATOM 4192 C CA . GLY A 1 544 ? -5.705 -5.301 38.077 1.00 42.12 544 GLY A CA 1
ATOM 4193 C C . GLY A 1 544 ? -5.508 -5.513 39.581 1.00 42.12 544 GLY A C 1
ATOM 4194 O O . GLY A 1 544 ? -4.462 -5.171 40.106 1.00 42.12 544 GLY A O 1
ATOM 4195 N N . ALA A 1 545 ? -6.503 -6.108 40.241 1.00 37.22 545 ALA A N 1
ATOM 4196 C CA . ALA A 1 545 ? -6.490 -6.673 41.600 1.00 37.22 545 ALA A CA 1
ATOM 4197 C C . ALA A 1 545 ? -6.286 -5.717 42.803 1.00 37.22 545 ALA A C 1
ATOM 4199 O O . ALA A 1 545 ? -5.196 -5.238 43.093 1.00 37.22 545 ALA A O 1
ATOM 4200 N N . GLY A 1 546 ? -7.361 -5.543 43.583 1.00 43.31 546 GLY A N 1
ATOM 4201 C CA . GLY A 1 546 ? -7.328 -4.930 44.910 1.00 43.31 546 GLY A CA 1
ATOM 4202 C C . GLY A 1 546 ? -6.709 -5.856 45.959 1.00 43.31 546 GLY A C 1
ATOM 4203 O O . GLY A 1 546 ? -7.382 -6.742 46.485 1.00 43.31 546 GLY A O 1
ATOM 4204 N N . THR A 1 547 ? -5.443 -5.615 46.283 1.00 40.12 547 THR A N 1
ATOM 4205 C CA . THR A 1 547 ? -4.765 -6.141 47.475 1.00 40.12 547 THR A CA 1
ATOM 4206 C C . THR A 1 547 ? -4.813 -5.091 48.596 1.00 40.12 547 THR A C 1
ATOM 4208 O O . THR A 1 547 ? -4.479 -3.930 48.336 1.00 40.12 547 THR A O 1
ATOM 4211 N N . PRO A 1 548 ? -5.229 -5.434 49.830 1.00 37.66 548 PRO A N 1
ATOM 4212 C CA . PRO A 1 548 ? -5.169 -4.512 50.963 1.00 37.66 548 PRO A CA 1
ATOM 4213 C C . PRO A 1 548 ? -3.730 -4.036 51.237 1.00 37.66 548 PRO A C 1
ATOM 4215 O O . PRO A 1 548 ? -2.820 -4.848 51.284 1.00 37.66 548 PRO A O 1
ATOM 4218 N N . ALA A 1 549 ? -3.581 -2.718 51.407 1.00 38.72 549 ALA A N 1
ATOM 4219 C CA . ALA A 1 549 ? -2.508 -1.947 52.055 1.00 38.72 549 ALA A CA 1
ATOM 4220 C C . ALA A 1 549 ? -1.017 -2.380 51.940 1.00 38.72 549 ALA A C 1
ATOM 4222 O O . ALA A 1 549 ? -0.572 -3.376 52.491 1.00 38.72 549 ALA A O 1
ATOM 4223 N N . GLU A 1 550 ? -0.229 -1.462 51.361 1.00 40.88 550 GLU A N 1
ATOM 4224 C CA . GLU A 1 550 ? 1.141 -1.059 51.761 1.00 40.88 550 GLU A CA 1
ATOM 4225 C C . GLU A 1 550 ? 2.311 -2.056 51.780 1.00 40.88 550 GLU A C 1
ATOM 4227 O O . GLU A 1 550 ? 3.427 -1.638 52.082 1.00 40.88 550 GLU A O 1
ATOM 4232 N N . GLN A 1 551 ? 2.150 -3.305 51.352 1.00 46.84 551 GLN A N 1
ATOM 4233 C CA . GLN A 1 551 ? 3.306 -4.167 51.089 1.00 46.84 551 GLN A CA 1
ATOM 4234 C C . GLN A 1 551 ? 3.568 -4.245 49.585 1.00 46.84 551 GLN A C 1
ATOM 4236 O O . GLN A 1 551 ? 2.772 -4.787 48.819 1.00 46.84 551 GLN A O 1
ATOM 4241 N N . THR A 1 552 ? 4.683 -3.651 49.140 1.00 50.06 552 THR A N 1
ATOM 4242 C CA . THR A 1 552 ? 5.121 -3.703 47.733 1.00 50.06 552 THR A CA 1
ATOM 4243 C C . THR A 1 552 ? 5.253 -5.137 47.252 1.00 50.06 552 THR A C 1
ATOM 4245 O O . THR A 1 552 ? 4.955 -5.389 46.088 1.00 50.06 552 THR A O 1
ATOM 4248 N N . ASN A 1 553 ? 5.609 -6.048 48.168 1.00 52.34 553 ASN A N 1
ATOM 4249 C CA . ASN A 1 553 ? 5.998 -7.399 47.818 1.00 52.34 553 ASN A CA 1
ATOM 4250 C C . ASN A 1 553 ? 4.844 -8.339 47.418 1.00 52.34 553 ASN A C 1
ATOM 4252 O O . ASN A 1 553 ? 4.928 -9.202 46.541 1.00 52.34 553 ASN A O 1
ATOM 4256 N N . ASP A 1 554 ? 3.679 -8.111 48.010 1.00 62.41 554 ASP A N 1
ATOM 4257 C CA . ASP A 1 554 ? 2.481 -8.845 47.619 1.00 62.41 554 ASP A CA 1
ATOM 4258 C C . ASP A 1 554 ? 1.920 -8.363 46.282 1.00 62.41 554 ASP A C 1
ATOM 4260 O O . ASP A 1 554 ? 1.231 -9.115 45.587 1.00 62.41 554 ASP A O 1
ATOM 4264 N N . LYS A 1 555 ? 2.238 -7.128 45.874 1.00 70.69 555 LYS A N 1
ATOM 4265 C CA . LYS A 1 555 ? 1.680 -6.528 44.663 1.00 70.69 555 LYS A CA 1
ATOM 4266 C C . LYS A 1 555 ? 2.263 -7.151 43.396 1.00 70.69 555 LYS A C 1
ATOM 4268 O O . LYS A 1 555 ? 1.477 -7.452 42.496 1.00 70.69 555 LYS A O 1
ATOM 4273 N N . ASN A 1 556 ? 3.575 -7.409 43.303 1.00 75.56 556 ASN A N 1
ATOM 4274 C CA . ASN A 1 556 ? 4.120 -8.015 42.078 1.00 75.56 556 ASN A CA 1
ATOM 4275 C C . ASN A 1 556 ? 3.755 -9.494 41.997 1.00 75.56 556 ASN A C 1
ATOM 4277 O O . ASN A 1 556 ? 3.369 -9.962 40.926 1.00 75.56 556 ASN A O 1
ATOM 4281 N N . LYS A 1 557 ? 3.780 -10.222 43.122 1.00 77.50 557 LYS A N 1
ATOM 4282 C CA . LYS A 1 557 ? 3.297 -11.612 43.178 1.00 77.50 557 LYS A CA 1
ATOM 4283 C C . LYS A 1 557 ? 1.817 -11.701 42.784 1.00 77.50 557 LYS A C 1
ATOM 4285 O O . LYS A 1 557 ? 1.440 -12.561 41.984 1.00 77.50 557 LYS A O 1
ATOM 4290 N N . ALA A 1 558 ? 0.968 -10.795 43.275 1.00 75.69 558 ALA A N 1
ATOM 4291 C CA . ALA A 1 558 ? -0.436 -10.713 42.870 1.00 75.69 558 ALA A CA 1
ATOM 4292 C C . ALA A 1 558 ? -0.598 -10.338 41.389 1.00 75.69 558 ALA A C 1
ATOM 4294 O O . ALA A 1 558 ? -1.427 -10.938 40.700 1.00 75.69 558 ALA A O 1
ATOM 4295 N N . ALA A 1 559 ? 0.214 -9.407 40.878 1.00 79.75 559 ALA A N 1
ATOM 4296 C CA . ALA A 1 559 ? 0.225 -9.028 39.469 1.00 79.75 559 ALA A CA 1
ATOM 4297 C C . ALA A 1 559 ? 0.592 -10.213 38.571 1.00 79.75 559 ALA A C 1
ATOM 4299 O O . ALA A 1 559 ? -0.131 -10.501 37.620 1.00 79.75 559 ALA A O 1
ATOM 4300 N N . LEU A 1 560 ? 1.640 -10.963 38.915 1.00 84.94 560 LEU A N 1
ATOM 4301 C CA . LEU A 1 560 ? 2.047 -12.178 38.211 1.00 84.94 560 LEU A CA 1
ATOM 4302 C C . LEU A 1 560 ? 0.943 -13.235 38.227 1.00 84.94 560 LEU A C 1
ATOM 4304 O O . LEU A 1 560 ? 0.583 -13.746 37.168 1.00 84.94 560 LEU A O 1
ATOM 4308 N N . ARG A 1 561 ? 0.326 -13.513 39.387 1.00 83.88 561 ARG A N 1
ATOM 4309 C CA . ARG A 1 561 ? -0.819 -14.440 39.473 1.00 83.88 561 ARG A CA 1
ATOM 4310 C C . ARG A 1 561 ? -1.985 -13.979 38.598 1.00 83.88 561 ARG A C 1
ATOM 4312 O O . ARG A 1 561 ? -2.575 -14.797 37.893 1.00 83.88 561 ARG A O 1
ATOM 4319 N N . TYR A 1 562 ? -2.306 -12.685 38.600 1.00 82.50 562 TYR A N 1
ATOM 4320 C CA . TYR A 1 562 ? -3.388 -12.125 37.791 1.00 82.50 562 TYR A CA 1
ATOM 4321 C C . TYR A 1 562 ? -3.078 -12.196 36.292 1.00 82.50 562 TYR A C 1
ATOM 4323 O O . TYR A 1 562 ? -3.916 -12.659 35.513 1.00 82.50 562 TYR A O 1
ATOM 4331 N N . VAL A 1 563 ? -1.883 -11.772 35.876 1.00 85.94 563 VAL A N 1
ATOM 4332 C CA . VAL A 1 563 ? -1.436 -11.824 34.479 1.00 85.94 563 VAL A CA 1
ATOM 4333 C C . VAL A 1 563 ? -1.385 -13.268 33.999 1.00 85.94 563 VAL A C 1
ATOM 4335 O O . VAL A 1 563 ? -1.904 -13.573 32.928 1.00 85.94 563 VAL A O 1
ATOM 4338 N N . HIS A 1 564 ? -0.867 -14.186 34.810 1.00 90.56 564 HIS A N 1
ATOM 4339 C CA . HIS A 1 564 ? -0.851 -15.602 34.482 1.00 90.56 564 HIS A CA 1
ATOM 4340 C C . HIS A 1 564 ? -2.272 -16.168 34.351 1.00 90.56 564 HIS A C 1
ATOM 4342 O O . HIS A 1 564 ? -2.602 -16.798 33.342 1.00 90.56 564 HIS A O 1
ATOM 4348 N N . ALA A 1 565 ? -3.151 -15.915 35.324 1.00 81.31 565 ALA A N 1
ATOM 4349 C CA . ALA A 1 565 ? -4.517 -16.435 35.323 1.00 81.31 565 ALA A CA 1
ATOM 4350 C C . ALA A 1 565 ? -5.333 -15.955 34.111 1.00 81.31 565 ALA A C 1
ATOM 4352 O O . ALA A 1 565 ? -6.054 -16.760 33.516 1.00 81.31 565 ALA A O 1
ATOM 4353 N N . ASN A 1 566 ? -5.177 -14.684 33.726 1.00 80.31 566 ASN A N 1
ATOM 4354 C CA . ASN A 1 566 ? -6.015 -14.033 32.719 1.00 80.31 566 ASN A CA 1
ATOM 4355 C C . ASN A 1 566 ? -5.377 -13.946 31.325 1.00 80.31 566 ASN A C 1
ATOM 4357 O O . ASN A 1 566 ? -6.112 -13.917 30.345 1.00 80.31 566 ASN A O 1
ATOM 4361 N N . PHE A 1 567 ? -4.041 -13.915 31.221 1.00 83.62 567 PHE A N 1
ATOM 4362 C CA . PHE A 1 567 ? -3.336 -13.550 29.986 1.00 83.62 567 PHE A CA 1
ATOM 4363 C C . PHE A 1 567 ? -2.132 -14.447 29.607 1.00 83.62 567 PHE A C 1
ATOM 4365 O O . PHE A 1 567 ? -1.482 -14.191 28.595 1.00 83.62 567 PHE A O 1
ATOM 4372 N N . ARG A 1 568 ? -1.812 -15.531 30.330 1.00 83.00 568 ARG A N 1
ATOM 4373 C CA . ARG A 1 568 ? -0.639 -16.383 29.985 1.00 83.00 568 ARG A CA 1
ATOM 4374 C C . ARG A 1 568 ? -0.670 -17.001 28.582 1.00 83.00 568 ARG A C 1
ATOM 4376 O O . ARG A 1 568 ? 0.363 -17.197 27.958 1.00 83.00 568 ARG A O 1
ATOM 4383 N N . ASN A 1 569 ? -1.860 -17.334 28.082 1.00 82.75 569 ASN A N 1
ATOM 4384 C CA . ASN A 1 569 ? -2.042 -17.924 26.746 1.00 82.75 569 ASN A CA 1
ATOM 4385 C C . ASN A 1 569 ? -2.179 -16.860 25.658 1.00 82.75 569 ASN A C 1
ATOM 4387 O O . ASN A 1 569 ? -2.404 -17.164 24.481 1.00 82.75 569 ASN A O 1
ATOM 4391 N N . ASP A 1 570 ? -2.092 -15.606 26.087 1.00 79.38 570 ASP A N 1
ATOM 4392 C CA . ASP A 1 570 ? -2.586 -14.478 25.356 1.00 79.38 570 ASP A CA 1
ATOM 4393 C C . ASP A 1 570 ? -1.474 -13.550 24.840 1.00 79.38 570 ASP A C 1
ATOM 4395 O O . ASP A 1 570 ? -1.686 -12.660 24.014 1.00 79.38 570 ASP A O 1
ATOM 4399 N N . TYR A 1 571 ? -0.253 -13.762 25.281 1.00 85.19 571 TYR A N 1
ATOM 4400 C CA . TYR A 1 571 ? 0.879 -12.982 24.829 1.00 85.19 571 TYR A CA 1
ATOM 4401 C C . TYR A 1 571 ? 2.068 -13.913 24.734 1.00 85.19 571 TYR A C 1
ATOM 4403 O O . TYR A 1 571 ? 2.115 -14.955 25.394 1.00 85.19 571 TYR A O 1
ATOM 4411 N N . ASP A 1 572 ? 2.975 -13.571 23.832 1.00 86.50 572 ASP A N 1
ATOM 4412 C CA . ASP A 1 572 ? 4.173 -14.368 23.628 1.00 86.50 572 ASP A CA 1
ATOM 4413 C C . ASP A 1 572 ? 5.189 -14.010 24.721 1.00 86.50 572 ASP A C 1
ATOM 4415 O O . ASP A 1 572 ? 5.839 -14.886 25.295 1.00 86.50 572 ASP A O 1
ATOM 4419 N N . TRP A 1 573 ? 5.238 -12.728 25.076 1.00 92.31 573 TRP A N 1
ATOM 4420 C CA . TRP A 1 573 ? 6.135 -12.164 26.071 1.00 92.31 573 TRP A CA 1
ATOM 4421 C C . TRP A 1 573 ? 5.377 -11.294 27.073 1.00 92.31 573 TRP A C 1
ATOM 4423 O O . TRP A 1 573 ? 4.356 -10.679 26.752 1.00 92.31 573 TRP A O 1
ATOM 4433 N N . PHE A 1 574 ? 5.907 -11.221 28.288 1.00 92.94 574 PHE A N 1
ATOM 4434 C CA . PHE A 1 574 ? 5.373 -10.429 29.388 1.00 92.94 574 PHE A CA 1
ATOM 4435 C C . PHE A 1 574 ? 6.474 -9.514 29.900 1.00 92.94 574 PHE A C 1
ATOM 4437 O O . PHE A 1 574 ? 7.557 -9.980 30.239 1.00 92.94 574 PHE A O 1
ATOM 4444 N N . TYR A 1 575 ? 6.212 -8.217 29.929 1.00 91.38 575 TYR A N 1
ATOM 4445 C CA . TYR A 1 575 ? 7.173 -7.211 30.345 1.00 91.38 575 TYR A CA 1
ATOM 4446 C C . TYR A 1 575 ? 6.699 -6.537 31.632 1.00 91.38 575 TYR A C 1
ATOM 4448 O O . TYR A 1 575 ? 5.643 -5.905 31.651 1.00 91.38 575 TYR A O 1
ATOM 4456 N N . LYS A 1 576 ? 7.467 -6.696 32.709 1.00 89.06 576 LYS A N 1
ATOM 4457 C CA . LYS A 1 576 ? 7.238 -6.019 33.990 1.00 89.06 576 LYS A CA 1
ATOM 4458 C C . LYS A 1 576 ? 7.997 -4.707 33.979 1.00 89.06 576 LYS A C 1
ATOM 4460 O O . LYS A 1 576 ? 9.196 -4.735 33.727 1.00 89.06 576 LYS A O 1
ATOM 4465 N N . ALA A 1 577 ? 7.346 -3.608 34.335 1.00 84.19 577 ALA A N 1
ATOM 4466 C CA . ALA A 1 577 ? 7.998 -2.321 34.584 1.00 84.19 577 ALA A CA 1
ATOM 4467 C C . ALA A 1 577 ? 7.465 -1.638 35.850 1.00 84.19 577 ALA A C 1
ATOM 4469 O O . ALA A 1 577 ? 6.417 -2.018 36.378 1.00 84.19 577 ALA A O 1
ATOM 4470 N N . ASP A 1 578 ? 8.195 -0.629 36.313 1.00 79.88 578 ASP A N 1
ATOM 4471 C CA . ASP A 1 578 ? 7.741 0.300 37.347 1.00 79.88 578 ASP A CA 1
ATOM 4472 C C . ASP A 1 578 ? 7.265 1.602 36.683 1.00 79.88 578 ASP A C 1
ATOM 4474 O O . ASP A 1 578 ? 7.474 1.835 35.488 1.00 79.88 578 ASP A O 1
ATOM 4478 N N . ASP A 1 579 ? 6.554 2.449 37.423 1.00 74.88 579 ASP A N 1
ATOM 4479 C CA . ASP A 1 579 ? 5.965 3.666 36.853 1.00 74.88 579 ASP A CA 1
ATOM 4480 C C . ASP A 1 579 ? 6.980 4.766 36.488 1.00 74.88 579 ASP A C 1
ATOM 4482 O O . ASP A 1 579 ? 6.610 5.746 35.850 1.00 74.88 579 ASP A O 1
ATOM 4486 N N . ASP A 1 580 ? 8.263 4.593 36.805 1.00 68.88 580 ASP A N 1
ATOM 4487 C CA . ASP A 1 580 ? 9.381 5.430 36.351 1.00 68.88 580 ASP A CA 1
ATOM 4488 C C . ASP A 1 580 ? 10.272 4.772 35.285 1.00 68.88 580 ASP A C 1
ATOM 4490 O O . ASP A 1 580 ? 11.374 5.270 35.010 1.00 68.88 580 ASP A O 1
ATOM 4494 N N . SER A 1 581 ? 9.790 3.703 34.642 1.00 72.31 581 SER A N 1
ATOM 4495 C CA . SER A 1 581 ? 10.432 3.124 33.461 1.00 72.31 581 SER A CA 1
ATOM 4496 C C . SER A 1 581 ? 10.072 3.875 32.172 1.00 72.31 581 SER A C 1
ATOM 4498 O O . SER A 1 581 ? 8.958 4.378 32.010 1.00 72.31 581 SER A O 1
ATOM 4500 N N . TYR A 1 582 ? 10.978 3.848 31.192 1.00 66.88 582 TYR A N 1
ATOM 4501 C CA . TYR A 1 582 ? 10.662 4.107 29.783 1.00 66.88 582 TYR A CA 1
ATOM 4502 C C . TYR A 1 582 ? 11.213 3.014 28.894 1.00 66.88 582 TYR A C 1
ATOM 4504 O O . TYR A 1 582 ? 12.349 2.591 29.084 1.00 66.88 582 TYR A O 1
ATOM 4512 N N . VAL A 1 583 ? 10.437 2.590 27.902 1.00 70.38 583 VAL A N 1
ATOM 4513 C CA . VAL A 1 583 ? 10.785 1.439 27.068 1.00 70.38 583 VAL A CA 1
ATOM 4514 C C . VAL A 1 583 ? 10.675 1.782 25.597 1.00 70.38 583 VAL A C 1
ATOM 4516 O O . VAL A 1 583 ? 9.652 2.271 25.126 1.00 70.38 583 VAL A O 1
ATOM 4519 N N . VAL A 1 584 ? 11.713 1.453 24.840 1.00 69.56 584 VAL A N 1
ATOM 4520 C CA . VAL A 1 584 ? 11.676 1.464 23.380 1.00 69.56 584 VAL A CA 1
ATOM 4521 C C . VAL A 1 584 ? 11.167 0.097 22.932 1.00 69.56 584 VAL A C 1
ATOM 4523 O O . VAL A 1 584 ? 11.932 -0.850 22.738 1.00 69.56 584 VAL A O 1
ATOM 4526 N N . MET A 1 585 ? 9.843 -0.030 22.825 1.00 73.88 585 MET A N 1
ATOM 4527 C CA . MET A 1 585 ? 9.169 -1.299 22.519 1.00 73.88 585 MET A CA 1
ATOM 4528 C C . MET A 1 585 ? 9.612 -1.902 21.178 1.00 73.88 585 MET A C 1
ATOM 4530 O O . MET A 1 585 ? 9.588 -3.119 21.002 1.00 73.88 585 MET A O 1
ATOM 4534 N N . GLU A 1 586 ? 10.042 -1.067 20.238 1.00 71.62 586 GLU A N 1
ATOM 4535 C CA . GLU A 1 586 ? 10.621 -1.453 18.955 1.00 71.62 586 GLU A CA 1
ATOM 4536 C C . GLU A 1 586 ? 11.958 -2.177 19.146 1.00 71.62 586 GLU A C 1
ATOM 4538 O O . GLU A 1 586 ? 12.156 -3.263 18.597 1.00 71.62 586 GLU A O 1
ATOM 4543 N N . ASN A 1 587 ? 12.834 -1.637 19.998 1.00 66.81 587 ASN A N 1
ATOM 4544 C CA . ASN A 1 587 ? 14.110 -2.262 20.338 1.00 66.81 587 ASN A CA 1
ATOM 4545 C C . ASN A 1 587 ? 13.893 -3.561 21.114 1.00 66.81 587 ASN A C 1
ATOM 4547 O O . ASN A 1 587 ? 14.538 -4.563 20.801 1.00 66.81 587 ASN A O 1
ATOM 4551 N N . LEU A 1 588 ? 12.930 -3.588 22.046 1.00 73.25 588 LEU A N 1
ATOM 4552 C CA . LEU A 1 588 ? 12.529 -4.823 22.724 1.00 73.25 588 LEU A CA 1
ATOM 4553 C C . LEU A 1 588 ? 12.097 -5.884 21.704 1.00 73.25 588 LEU A C 1
ATOM 4555 O O . LEU A 1 588 ? 12.622 -6.992 21.699 1.00 73.25 588 LEU A O 1
ATOM 4559 N N . ARG A 1 589 ? 11.177 -5.558 20.793 1.00 77.00 589 ARG A N 1
ATOM 4560 C CA . ARG A 1 589 ? 10.684 -6.519 19.793 1.00 77.00 589 ARG A CA 1
ATOM 4561 C C . ARG A 1 589 ? 11.774 -6.982 18.833 1.00 77.00 589 ARG A C 1
ATOM 4563 O O . ARG A 1 589 ? 11.798 -8.160 18.491 1.00 77.00 589 ARG A O 1
ATOM 4570 N N . ASN A 1 590 ? 12.676 -6.097 18.419 1.00 65.88 590 ASN A N 1
ATOM 4571 C CA . ASN A 1 590 ? 13.810 -6.462 17.572 1.00 65.88 590 ASN A CA 1
ATOM 4572 C C . ASN A 1 590 ? 14.785 -7.391 18.299 1.00 65.88 590 ASN A C 1
ATOM 4574 O O . ASN A 1 590 ? 15.272 -8.352 17.707 1.00 65.88 590 ASN A O 1
ATOM 4578 N N . TYR A 1 591 ? 15.010 -7.165 19.593 1.00 70.44 591 TYR A N 1
ATOM 4579 C CA . TYR A 1 591 ? 15.784 -8.072 20.430 1.00 70.44 591 TYR A CA 1
ATOM 4580 C C . TYR A 1 591 ? 15.120 -9.453 20.524 1.00 70.44 591 TYR A C 1
ATOM 4582 O O . TYR A 1 591 ? 15.757 -10.456 20.223 1.00 70.44 591 TYR A O 1
ATOM 4590 N N . LEU A 1 592 ? 13.818 -9.516 20.813 1.00 78.19 592 LEU A N 1
ATOM 4591 C CA . LEU A 1 592 ? 13.068 -10.774 20.949 1.00 78.19 592 LEU A CA 1
ATOM 4592 C C . LEU A 1 592 ? 12.946 -11.585 19.644 1.00 78.19 592 LEU A C 1
ATOM 4594 O O . LEU A 1 592 ? 12.662 -12.780 19.686 1.00 78.19 592 LEU A O 1
ATOM 4598 N N . LYS A 1 593 ? 13.146 -10.948 18.484 1.00 74.38 593 LYS A N 1
ATOM 4599 C CA . LYS A 1 593 ? 13.145 -11.602 17.164 1.00 74.38 593 LYS A CA 1
ATOM 4600 C C . LYS A 1 593 ? 14.470 -12.269 16.805 1.00 74.38 593 LYS A C 1
ATOM 4602 O O . LYS A 1 593 ? 14.525 -12.960 15.789 1.00 74.38 593 LYS A O 1
ATOM 4607 N N . ARG A 1 594 ? 15.535 -12.044 17.577 1.00 65.94 594 ARG A N 1
ATOM 4608 C CA . ARG A 1 594 ? 16.854 -12.593 17.256 1.00 65.94 594 ARG A CA 1
ATOM 4609 C C . ARG A 1 594 ? 16.787 -14.125 17.132 1.00 65.94 594 ARG A C 1
ATOM 4611 O O . ARG A 1 594 ? 16.141 -14.753 17.978 1.00 65.94 594 ARG A O 1
ATOM 4618 N N . PRO A 1 595 ? 17.420 -14.729 16.106 1.00 60.88 595 PRO A N 1
ATOM 4619 C CA . PRO A 1 595 ? 17.358 -16.167 15.832 1.00 60.88 595 PRO A CA 1
ATOM 4620 C C . PRO A 1 595 ? 17.597 -17.052 17.058 1.00 60.88 595 PRO A C 1
ATOM 4622 O O . PRO A 1 595 ? 16.925 -18.065 17.243 1.00 60.88 595 PRO A O 1
ATOM 4625 N N . GLU A 1 596 ? 18.520 -16.641 17.922 1.00 63.09 596 GLU A N 1
ATOM 4626 C CA . GLU A 1 596 ? 18.936 -17.395 19.100 1.00 63.09 596 GLU A CA 1
ATOM 4627 C C . GLU A 1 596 ? 17.849 -17.398 20.182 1.00 63.09 596 GLU A C 1
ATOM 4629 O O . GLU A 1 596 ? 17.639 -18.415 20.834 1.00 63.09 596 GLU A O 1
ATOM 4634 N N . ILE A 1 597 ? 17.116 -16.289 20.335 1.00 72.56 597 ILE A N 1
ATOM 4635 C CA . ILE A 1 597 ? 15.971 -16.175 21.254 1.00 72.56 597 ILE A CA 1
ATOM 4636 C C . ILE A 1 597 ? 14.769 -16.931 20.692 1.00 72.56 597 ILE A C 1
ATOM 4638 O O . ILE A 1 597 ? 14.111 -17.712 21.377 1.00 72.56 597 ILE A O 1
ATOM 4642 N N . ALA A 1 598 ? 14.495 -16.716 19.411 1.00 69.75 598 ALA A N 1
ATOM 4643 C CA . ALA A 1 598 ? 13.412 -17.349 18.684 1.00 69.75 598 ALA A CA 1
ATOM 4644 C C . ALA A 1 598 ? 13.471 -18.887 18.732 1.00 69.75 598 ALA A C 1
ATOM 4646 O O . ALA A 1 598 ? 12.437 -19.549 18.861 1.00 69.75 598 ALA A O 1
ATOM 4647 N N . HIS A 1 599 ? 14.674 -19.465 18.641 1.00 73.06 599 HIS A N 1
ATOM 4648 C CA . HIS A 1 599 ? 14.864 -20.914 18.614 1.00 73.06 599 HIS A CA 1
ATOM 4649 C C . HIS A 1 599 ? 14.577 -21.593 19.963 1.00 73.06 599 HIS A C 1
ATOM 4651 O O . HIS A 1 599 ? 14.093 -22.732 19.990 1.00 73.06 599 HIS A O 1
ATOM 4657 N N . THR A 1 600 ? 14.862 -20.910 21.075 1.00 74.88 600 THR A N 1
ATOM 4658 C CA . THR A 1 600 ? 14.714 -21.440 22.441 1.00 74.88 600 THR A CA 1
ATOM 4659 C C . THR A 1 600 ? 13.424 -20.993 23.127 1.00 74.88 600 THR A C 1
ATOM 4661 O O . THR A 1 600 ? 12.976 -21.666 24.054 1.00 74.88 600 THR A O 1
ATOM 4664 N N . TYR A 1 601 ? 12.746 -19.962 22.608 1.00 80.88 601 TYR A N 1
ATOM 4665 C CA . TYR A 1 601 ? 11.524 -19.363 23.163 1.00 80.88 601 TYR A CA 1
ATOM 4666 C C . TYR A 1 601 ? 10.454 -20.355 23.656 1.00 80.88 601 TYR A C 1
ATOM 4668 O O . TYR A 1 601 ? 9.851 -20.142 24.704 1.00 80.88 601 TYR A O 1
ATOM 4676 N N . ASN A 1 602 ? 10.194 -21.436 22.911 1.00 81.44 602 ASN A N 1
ATOM 4677 C CA . ASN A 1 602 ? 9.178 -22.444 23.259 1.00 81.44 602 ASN A CA 1
ATOM 4678 C C . ASN A 1 602 ? 9.750 -23.695 23.950 1.00 81.44 602 ASN A C 1
ATOM 4680 O O . ASN A 1 602 ? 9.023 -24.673 24.126 1.00 81.44 602 ASN A O 1
ATOM 4684 N N . ARG A 1 603 ? 11.042 -23.704 24.283 1.00 81.62 603 ARG A N 1
ATOM 4685 C CA . ARG A 1 603 ? 11.739 -24.859 24.868 1.00 81.62 603 ARG A CA 1
ATOM 4686 C C . ARG A 1 603 ? 12.143 -24.625 26.314 1.00 81.62 603 ARG A C 1
ATOM 4688 O O . ARG A 1 603 ? 12.099 -25.567 27.097 1.00 81.62 603 ARG A O 1
ATOM 4695 N N . GLU A 1 604 ? 12.500 -23.393 26.658 1.00 84.31 604 GLU A N 1
ATOM 4696 C CA . GLU A 1 604 ? 13.085 -23.063 27.956 1.00 84.31 604 GLU A CA 1
ATOM 4697 C C . GLU A 1 604 ? 12.370 -21.861 28.591 1.00 84.31 604 GLU A C 1
ATOM 4699 O O . GLU A 1 604 ? 11.945 -20.955 27.870 1.00 84.31 604 GLU A O 1
ATOM 4704 N N . PRO A 1 605 ? 12.193 -21.832 29.923 1.00 85.38 605 PRO A N 1
ATOM 4705 C CA . PRO A 1 605 ? 11.870 -20.607 30.649 1.00 85.38 605 PRO A CA 1
ATOM 4706 C C . PRO A 1 605 ? 12.926 -19.536 30.363 1.00 85.38 605 PRO A C 1
ATOM 4708 O O . PRO A 1 605 ? 14.118 -19.781 30.529 1.00 85.38 605 PRO A O 1
ATOM 4711 N N . MET A 1 606 ? 12.496 -18.372 29.879 1.00 82.88 606 MET A N 1
ATOM 4712 C CA . MET A 1 606 ? 13.390 -17.265 29.560 1.00 82.88 606 MET A CA 1
ATOM 4713 C C . MET A 1 606 ? 12.969 -16.008 30.296 1.00 82.88 606 MET A C 1
ATOM 4715 O O . MET A 1 606 ? 11.840 -15.537 30.140 1.00 82.88 606 MET A O 1
ATOM 4719 N N . GLN A 1 607 ? 13.947 -15.411 30.961 1.00 79.50 607 GLN A N 1
ATOM 4720 C CA . GLN A 1 607 ? 13.870 -14.093 31.557 1.00 79.50 607 GLN A CA 1
ATOM 4721 C C . GLN A 1 607 ? 15.088 -13.273 31.123 1.00 79.50 607 GLN A C 1
ATOM 4723 O O . GLN A 1 607 ? 16.217 -13.764 31.187 1.00 79.50 607 GLN A O 1
ATOM 4728 N N . MET A 1 608 ? 14.873 -12.034 30.674 1.00 77.56 608 MET A N 1
ATOM 4729 C CA . MET A 1 608 ? 15.931 -11.176 30.132 1.00 77.56 608 MET A CA 1
ATOM 4730 C C . MET A 1 608 ? 15.984 -9.807 30.819 1.00 77.56 608 MET A C 1
ATOM 4732 O O . MET A 1 608 ? 14.979 -9.094 30.906 1.00 77.56 608 MET A O 1
ATOM 4736 N N . GLY A 1 609 ? 17.204 -9.434 31.224 1.00 68.12 609 GLY A N 1
ATOM 4737 C CA . GLY A 1 609 ? 17.636 -8.090 31.620 1.00 68.12 609 GLY A CA 1
ATOM 4738 C C . GLY A 1 609 ? 18.972 -8.085 32.395 1.00 68.12 609 GLY A C 1
ATOM 4739 O O . GLY A 1 609 ? 19.774 -8.995 32.211 1.00 68.12 609 GLY A O 1
ATOM 4740 N N . HIS A 1 610 ? 19.280 -7.041 33.178 1.00 64.44 610 HIS A N 1
ATOM 4741 C CA . HIS A 1 610 ? 20.603 -6.810 33.807 1.00 64.44 610 HIS A CA 1
ATOM 4742 C C . HIS A 1 610 ? 21.016 -7.671 35.029 1.0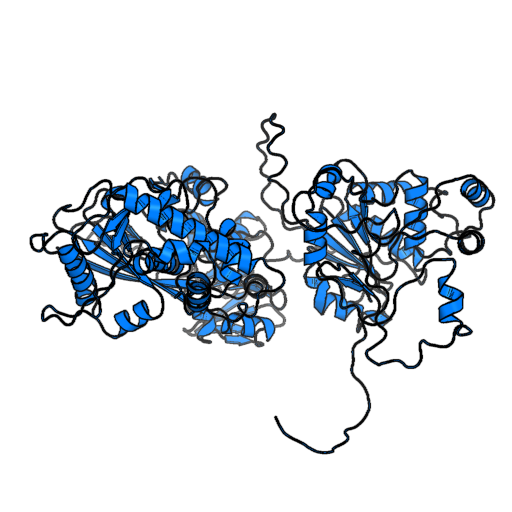0 64.44 610 HIS A C 1
ATOM 4744 O O . HIS A 1 610 ? 20.662 -7.350 36.164 1.00 64.44 610 HIS A O 1
ATOM 4750 N N . ARG A 1 611 ? 21.845 -8.701 34.835 1.00 58.94 611 ARG A N 1
ATOM 4751 C CA . ARG A 1 611 ? 22.367 -9.586 35.899 1.00 58.94 611 ARG A CA 1
ATOM 4752 C C . ARG A 1 611 ? 23.080 -8.851 37.041 1.00 58.94 611 ARG A C 1
ATOM 4754 O O . ARG A 1 611 ? 23.881 -7.955 36.809 1.00 58.94 611 ARG A O 1
ATOM 4761 N N . LEU A 1 612 ? 22.837 -9.291 38.277 1.00 57.19 612 LEU A N 1
ATOM 4762 C CA . LEU A 1 612 ? 23.507 -8.790 39.477 1.00 57.19 612 LEU A CA 1
ATOM 4763 C C . LEU A 1 612 ? 23.983 -9.965 40.348 1.00 57.19 612 LEU A C 1
ATOM 4765 O O . LEU A 1 612 ? 23.496 -11.088 40.265 1.00 57.19 612 LEU A O 1
ATOM 4769 N N . ASN A 1 613 ? 24.971 -9.723 41.202 1.00 62.22 613 ASN A N 1
ATOM 4770 C CA . ASN A 1 613 ? 25.400 -10.709 42.191 1.00 62.22 613 ASN A CA 1
ATOM 4771 C C . ASN A 1 613 ? 24.895 -10.268 43.567 1.00 62.22 613 ASN A C 1
ATOM 4773 O O . ASN A 1 613 ? 25.234 -9.173 44.026 1.00 62.22 613 ASN A O 1
ATOM 4777 N N . LEU A 1 614 ? 24.089 -11.103 44.231 1.00 62.25 614 LEU A N 1
ATOM 4778 C CA . LEU A 1 614 ? 23.694 -10.847 45.616 1.00 62.25 614 LEU A CA 1
ATOM 4779 C C . LEU A 1 614 ? 24.888 -11.103 46.538 1.00 62.25 614 LEU A C 1
ATOM 4781 O O . LEU A 1 614 ? 25.167 -12.228 46.957 1.00 62.25 614 LEU A O 1
ATOM 4785 N N . GLY A 1 615 ? 25.585 -10.018 46.875 1.00 61.56 615 GLY A N 1
ATOM 4786 C CA . GLY A 1 615 ? 26.672 -10.039 47.843 1.00 61.56 615 GLY A CA 1
ATOM 4787 C C . GLY A 1 615 ? 26.218 -10.507 49.230 1.00 61.56 615 GLY A C 1
ATOM 4788 O O . GLY A 1 615 ? 25.052 -10.396 49.611 1.00 61.56 615 GLY A O 1
ATOM 4789 N N . GLU A 1 616 ? 27.175 -10.986 50.022 1.00 65.88 616 GLU A N 1
ATOM 4790 C CA . GLU A 1 616 ? 26.952 -11.559 51.356 1.00 65.88 616 GLU A CA 1
ATOM 4791 C C . GLU A 1 616 ? 26.174 -10.624 52.299 1.00 65.88 616 GLU A C 1
ATOM 4793 O O . GLU A 1 616 ? 25.301 -11.068 53.043 1.00 65.88 616 GLU A O 1
ATOM 4798 N N . SER A 1 617 ? 26.412 -9.313 52.211 1.00 65.19 617 SER A N 1
ATOM 4799 C CA . SER A 1 617 ? 25.679 -8.306 52.985 1.00 65.19 617 SER A CA 1
ATOM 4800 C C . SER A 1 617 ? 24.185 -8.257 52.649 1.00 65.19 617 SER A C 1
ATOM 4802 O O . SER A 1 617 ? 23.373 -8.128 53.560 1.00 65.19 617 SER A O 1
ATOM 4804 N N . ALA A 1 618 ? 23.809 -8.385 51.371 1.00 66.19 618 ALA A N 1
ATOM 4805 C CA . ALA A 1 618 ? 22.409 -8.367 50.944 1.00 66.19 618 ALA A CA 1
ATOM 4806 C C . ALA A 1 618 ? 21.690 -9.655 51.370 1.00 66.19 618 ALA A C 1
ATOM 4808 O O . ALA A 1 618 ? 20.591 -9.607 51.913 1.00 66.19 618 ALA A O 1
ATOM 4809 N N . VAL A 1 619 ? 22.357 -10.800 51.218 1.00 69.81 619 VAL A N 1
ATOM 4810 C CA . VAL A 1 619 ? 21.856 -12.113 51.655 1.00 69.81 619 VAL A CA 1
ATOM 4811 C C . VAL A 1 619 ? 21.597 -12.126 53.162 1.00 69.81 619 VAL A C 1
ATOM 4813 O O . VAL A 1 619 ? 20.504 -12.476 53.595 1.00 69.81 619 VAL A O 1
ATOM 4816 N N . ASN A 1 620 ? 22.565 -11.680 53.968 1.00 71.38 620 ASN A N 1
ATOM 4817 C CA . ASN A 1 620 ? 22.432 -11.608 55.428 1.00 71.38 620 ASN A CA 1
ATOM 4818 C C . ASN A 1 620 ? 21.350 -10.616 55.879 1.00 71.38 620 ASN A C 1
ATOM 4820 O O . ASN A 1 620 ? 20.736 -10.780 56.940 1.00 71.38 620 ASN A O 1
ATOM 4824 N N . PHE A 1 621 ? 21.143 -9.558 55.095 1.00 69.56 621 PHE A N 1
ATOM 4825 C CA . PHE A 1 621 ? 20.148 -8.545 55.395 1.00 69.56 621 PHE A CA 1
ATOM 4826 C C . PHE A 1 621 ? 18.727 -9.039 55.100 1.00 69.56 621 PHE A C 1
ATOM 4828 O O . PHE A 1 621 ? 17.871 -8.893 55.970 1.00 69.56 621 PHE A O 1
ATOM 4835 N N . TYR A 1 622 ? 18.495 -9.664 53.944 1.00 66.25 622 TYR A N 1
ATOM 4836 C CA . TYR A 1 622 ? 17.152 -10.011 53.468 1.00 66.25 622 TYR A CA 1
ATOM 4837 C C . TYR A 1 622 ? 16.697 -11.442 53.797 1.00 66.25 622 TYR A C 1
ATOM 4839 O O . TYR A 1 622 ? 15.509 -11.663 54.009 1.00 66.25 622 TYR A O 1
ATOM 4847 N N . ILE A 1 623 ? 17.608 -12.419 53.881 1.00 72.50 623 ILE A N 1
ATOM 4848 C CA . ILE A 1 623 ? 17.258 -13.823 54.152 1.00 72.50 623 ILE A CA 1
ATOM 4849 C C . ILE A 1 623 ? 17.429 -14.110 55.645 1.00 72.50 623 ILE A C 1
ATOM 4851 O O . ILE A 1 623 ? 18.547 -14.277 56.136 1.00 72.50 623 ILE A O 1
ATOM 4855 N N . LYS A 1 624 ? 16.310 -14.166 56.377 1.00 73.31 624 LYS A N 1
ATOM 4856 C CA . LYS A 1 624 ? 16.298 -14.439 57.828 1.00 73.31 624 LYS A CA 1
ATOM 4857 C C . LYS A 1 624 ? 16.215 -15.920 58.177 1.00 73.31 624 LYS A C 1
ATOM 4859 O O . LYS A 1 624 ? 16.633 -16.316 59.261 1.00 73.31 624 LYS A O 1
ATOM 4864 N N . ASN A 1 625 ? 15.728 -16.749 57.258 1.00 76.88 625 ASN A N 1
ATOM 4865 C CA . ASN A 1 625 ? 15.683 -18.192 57.451 1.00 76.88 625 ASN A CA 1
ATOM 4866 C C . ASN A 1 625 ? 17.105 -18.784 57.410 1.00 76.88 625 ASN A C 1
ATOM 4868 O O . ASN A 1 625 ? 17.708 -18.919 56.344 1.00 76.88 625 ASN A O 1
ATOM 4872 N N . GLU A 1 626 ? 17.634 -19.172 58.572 1.00 79.38 626 GLU A N 1
ATOM 4873 C CA . GLU A 1 626 ? 18.998 -19.704 58.718 1.00 79.38 626 GLU A CA 1
ATOM 4874 C C . GLU A 1 626 ? 19.237 -21.009 57.931 1.00 79.38 626 GLU A C 1
ATOM 4876 O O . GLU A 1 626 ? 20.355 -21.269 57.476 1.00 79.38 626 GLU A O 1
ATOM 4881 N N . THR A 1 627 ? 18.191 -21.809 57.689 1.00 80.31 627 THR A N 1
ATOM 4882 C CA . THR A 1 627 ? 18.288 -23.017 56.851 1.00 80.31 627 THR A CA 1
ATOM 4883 C C . THR A 1 627 ? 18.486 -22.637 55.386 1.00 80.31 627 THR A C 1
ATOM 4885 O O . THR A 1 627 ? 19.412 -23.126 54.738 1.00 80.31 627 THR A O 1
ATOM 4888 N N . LEU A 1 628 ? 17.663 -21.717 54.871 1.00 76.50 628 LEU A N 1
ATOM 4889 C CA . LEU A 1 628 ? 17.760 -21.219 53.496 1.00 76.50 628 LEU A CA 1
ATOM 4890 C C . LEU A 1 628 ? 19.090 -20.495 53.254 1.00 76.50 628 LEU A C 1
ATOM 4892 O O . LEU A 1 628 ? 19.740 -20.696 52.232 1.00 76.50 628 LEU A O 1
ATOM 4896 N N . LYS A 1 629 ? 19.535 -19.717 54.240 1.00 77.69 629 LYS A N 1
ATOM 4897 C CA . LYS A 1 629 ? 20.820 -19.018 54.241 1.00 77.69 629 LYS A CA 1
ATOM 4898 C C . LYS A 1 629 ? 22.005 -19.984 54.200 1.00 77.69 629 LYS A C 1
ATOM 4900 O O . LYS A 1 629 ? 22.909 -19.815 53.385 1.00 77.69 629 LYS A O 1
ATOM 4905 N N . THR A 1 630 ? 21.981 -21.043 55.012 1.00 80.50 630 THR A N 1
ATOM 4906 C CA . THR A 1 630 ? 23.011 -22.098 54.989 1.00 80.50 630 THR A CA 1
ATOM 4907 C C . THR A 1 630 ? 23.052 -22.809 53.633 1.00 80.50 630 THR A C 1
ATOM 4909 O O . THR A 1 630 ? 24.130 -23.019 53.073 1.00 80.50 630 THR A O 1
ATOM 4912 N N . LEU A 1 631 ? 21.884 -23.127 53.063 1.00 77.12 631 LEU A N 1
ATOM 4913 C CA . LEU A 1 631 ? 21.779 -23.721 51.729 1.00 77.12 631 LEU A CA 1
ATOM 4914 C C . LEU A 1 631 ? 22.307 -22.773 50.641 1.00 77.12 631 LEU A C 1
ATOM 4916 O O . LEU A 1 631 ? 23.049 -23.217 49.765 1.00 77.12 631 LEU A O 1
ATOM 4920 N N . TRP A 1 632 ? 22.009 -21.474 50.720 1.00 74.00 632 TRP A N 1
ATOM 4921 C CA . TRP A 1 632 ? 22.545 -20.464 49.804 1.00 74.00 632 TRP A CA 1
ATOM 4922 C C . TRP A 1 632 ? 24.076 -20.390 49.866 1.00 74.00 632 TRP A C 1
ATOM 4924 O O . TRP A 1 632 ? 24.742 -20.432 48.833 1.00 74.00 632 TRP A O 1
ATOM 4934 N N . HIS A 1 633 ? 24.661 -20.370 51.070 1.00 76.00 633 HIS A N 1
ATOM 4935 C CA . HIS A 1 633 ? 26.118 -20.361 51.240 1.00 76.00 633 HIS A CA 1
ATOM 4936 C C . HIS A 1 633 ? 26.808 -21.606 50.665 1.00 76.00 633 HIS A C 1
ATOM 4938 O O . HIS A 1 633 ? 27.970 -21.520 50.262 1.00 76.00 633 HIS A O 1
ATOM 4944 N N . SER A 1 634 ? 26.099 -22.737 50.586 1.00 76.25 634 SER A N 1
ATOM 4945 C CA . SER A 1 634 ? 26.614 -23.984 50.010 1.00 76.25 634 SER A CA 1
ATOM 4946 C C . SER A 1 634 ? 26.625 -24.021 48.472 1.00 76.25 634 SER A C 1
ATOM 4948 O O . SER A 1 634 ? 27.248 -24.916 47.898 1.00 76.25 634 SER A O 1
ATOM 4950 N N . ARG A 1 635 ? 25.984 -23.059 47.786 1.00 69.62 635 ARG A N 1
ATOM 4951 C CA . ARG A 1 635 ? 25.975 -22.972 46.315 1.00 69.62 635 ARG A CA 1
ATOM 4952 C C . ARG A 1 635 ? 27.152 -22.152 45.773 1.00 69.62 635 ARG A C 1
ATOM 4954 O O . ARG A 1 635 ? 27.583 -21.151 46.356 1.00 69.62 635 ARG A O 1
ATOM 4961 N N . TRP A 1 636 ? 27.664 -22.605 44.629 1.00 57.66 636 TRP A N 1
ATOM 4962 C CA . TRP A 1 636 ? 28.774 -21.984 43.900 1.00 57.66 636 TRP A CA 1
ATOM 4963 C C . TRP A 1 636 ? 28.301 -20.929 42.891 1.00 57.66 636 TRP A C 1
ATOM 4965 O O . TRP A 1 636 ? 29.029 -19.972 42.640 1.00 57.66 636 TRP A O 1
ATOM 4975 N N . ASP A 1 637 ? 27.080 -21.075 42.373 1.00 62.47 637 ASP A N 1
ATOM 4976 C CA . ASP A 1 637 ? 26.430 -20.116 41.483 1.00 62.47 637 ASP A CA 1
ATOM 4977 C C . ASP A 1 637 ? 25.472 -19.217 42.283 1.00 62.47 637 ASP A C 1
ATOM 4979 O O . ASP A 1 637 ? 24.587 -19.717 42.982 1.00 62.47 637 ASP A O 1
ATOM 4983 N N . ARG A 1 638 ? 25.722 -17.902 42.259 1.00 63.06 638 ARG A N 1
ATOM 4984 C CA . ARG A 1 638 ? 25.042 -16.873 43.077 1.00 63.06 638 ARG A CA 1
ATOM 4985 C C . ARG A 1 638 ? 24.510 -15.716 42.232 1.00 63.06 638 ARG A C 1
ATOM 4987 O O . ARG A 1 638 ? 24.176 -14.656 42.767 1.00 63.06 638 ARG A O 1
ATOM 4994 N N . TRP A 1 639 ? 24.491 -15.893 40.913 1.00 62.09 639 TRP A N 1
ATOM 4995 C CA . TRP A 1 639 ? 23.936 -14.902 40.008 1.00 62.09 639 TRP A CA 1
ATOM 4996 C C . TRP A 1 639 ? 22.421 -14.914 40.146 1.00 62.09 639 TRP A C 1
ATOM 4998 O O . TRP A 1 639 ? 21.766 -15.926 39.929 1.00 62.09 639 TRP A O 1
ATOM 5008 N N . VAL A 1 640 ? 21.869 -13.770 40.527 1.00 61.28 640 VAL A N 1
ATOM 5009 C CA . VAL A 1 640 ? 20.428 -13.554 40.522 1.00 61.28 640 VAL A CA 1
ATOM 5010 C C . VAL A 1 640 ? 20.137 -12.284 39.752 1.00 61.28 640 VAL A C 1
ATOM 5012 O O . VAL A 1 640 ? 20.903 -11.325 39.724 1.00 61.28 640 VAL A O 1
ATOM 5015 N N . TYR A 1 641 ? 19.010 -12.267 39.085 1.00 60.84 641 TYR A N 1
ATOM 5016 C CA . TYR A 1 641 ? 18.632 -11.193 38.206 1.00 60.84 641 TYR A CA 1
ATOM 5017 C C . TYR A 1 641 ? 17.211 -10.693 38.431 1.00 60.84 641 TYR A C 1
ATOM 5019 O O . TYR A 1 641 ? 16.289 -11.446 38.176 1.00 60.84 641 TYR A O 1
ATOM 5027 N N . HIS A 1 642 ? 17.028 -9.402 38.709 1.00 59.53 642 HIS A N 1
ATOM 5028 C CA . HIS A 1 642 ? 15.945 -8.615 38.106 1.00 59.53 642 HIS A CA 1
ATOM 5029 C C . HIS A 1 642 ? 16.395 -7.145 38.021 1.00 59.53 642 HIS A C 1
ATOM 5031 O O . HIS A 1 642 ? 17.105 -6.649 38.890 1.00 59.53 642 HIS A O 1
ATOM 5037 N N . SER A 1 643 ? 15.991 -6.445 36.963 1.00 53.38 643 SER A N 1
ATOM 5038 C CA . SER A 1 643 ? 16.393 -5.072 36.597 1.00 53.38 643 SER A CA 1
ATOM 5039 C C . SER A 1 643 ? 16.139 -4.005 37.656 1.00 53.38 643 SER A C 1
ATOM 5041 O O . SER A 1 643 ? 16.681 -2.911 37.534 1.00 53.38 643 SER A O 1
ATOM 5043 N N . GLY A 1 644 ? 15.242 -4.256 38.611 1.00 59.00 644 GLY A N 1
ATOM 5044 C CA . GLY A 1 644 ? 14.563 -3.184 39.329 1.00 59.00 644 GLY A CA 1
ATOM 5045 C C . GLY A 1 644 ? 13.806 -2.265 38.361 1.00 59.00 644 GLY A C 1
ATOM 5046 O O . GLY A 1 644 ? 13.255 -2.730 37.355 1.00 59.00 644 GLY A O 1
ATOM 5047 N N . GLY A 1 645 ? 13.855 -0.960 38.637 1.00 58.53 645 GLY A N 1
ATOM 5048 C CA . GLY A 1 645 ? 13.002 0.079 38.045 1.00 58.53 645 GLY A CA 1
ATOM 5049 C C . GLY A 1 645 ? 12.938 0.285 36.523 1.00 58.53 645 GLY A C 1
ATOM 5050 O O . GLY A 1 645 ? 11.983 0.898 36.079 1.00 58.53 645 GLY A O 1
ATOM 5051 N N . PRO A 1 646 ? 13.857 -0.202 35.676 1.00 64.62 646 PRO A N 1
ATOM 5052 C CA . PRO A 1 646 ? 13.673 -0.242 34.215 1.00 64.62 646 PRO A CA 1
ATOM 5053 C C . PRO A 1 646 ? 13.019 -1.526 33.675 1.00 64.62 646 PRO A C 1
ATOM 5055 O O . PRO A 1 646 ? 12.886 -1.664 32.466 1.00 64.62 646 PRO A O 1
ATOM 5058 N N . GLY A 1 647 ? 12.631 -2.482 34.520 1.00 77.19 647 GLY A N 1
ATOM 5059 C CA . GLY A 1 647 ? 11.830 -3.636 34.100 1.00 77.19 647 GLY A CA 1
ATOM 5060 C C . GLY A 1 647 ? 12.549 -4.780 33.359 1.00 77.19 647 GLY A C 1
ATOM 5061 O O . GLY A 1 647 ? 13.694 -4.669 32.910 1.00 77.19 647 GLY A O 1
ATOM 5062 N N . TYR A 1 648 ? 11.859 -5.916 33.246 1.00 80.69 648 TYR A N 1
ATOM 5063 C CA . TYR A 1 648 ? 12.369 -7.164 32.665 1.00 80.69 648 TYR A CA 1
ATOM 5064 C C . TYR A 1 648 ? 11.308 -7.845 31.799 1.00 80.69 648 TYR A C 1
ATOM 5066 O O . TYR A 1 648 ? 10.106 -7.722 32.048 1.00 80.69 648 TYR A O 1
ATOM 5074 N N . VAL A 1 649 ? 11.756 -8.585 30.783 1.00 87.25 649 VAL A N 1
ATOM 5075 C CA . VAL A 1 649 ? 10.877 -9.358 29.897 1.00 87.25 649 VAL A CA 1
ATOM 5076 C C . VAL A 1 649 ? 11.010 -10.848 30.185 1.00 87.25 649 VAL A C 1
ATOM 5078 O O . VAL A 1 649 ? 12.111 -11.346 30.417 1.00 87.25 649 VAL A O 1
ATOM 5081 N N . MET A 1 650 ? 9.890 -11.561 30.155 1.00 89.31 650 MET A N 1
ATOM 5082 C CA . MET A 1 650 ? 9.832 -13.003 30.361 1.00 89.31 650 MET A CA 1
ATOM 5083 C C . MET A 1 650 ? 8.937 -13.678 29.322 1.00 89.31 650 MET A C 1
ATOM 5085 O O . MET A 1 650 ? 7.962 -13.088 28.843 1.00 89.31 650 MET A O 1
ATOM 5089 N N . ASN A 1 651 ? 9.265 -14.912 28.949 1.00 90.69 651 ASN A N 1
ATOM 5090 C CA . ASN A 1 651 ? 8.422 -15.704 28.060 1.00 90.69 651 ASN A CA 1
ATOM 5091 C C . ASN A 1 651 ? 7.311 -16.430 28.837 1.00 90.69 651 ASN A C 1
ATOM 5093 O O . ASN A 1 651 ? 7.245 -16.432 30.066 1.00 90.69 651 ASN A O 1
ATOM 5097 N N . ARG A 1 652 ? 6.410 -17.085 28.104 1.00 90.50 652 ARG A N 1
ATOM 5098 C CA . ARG A 1 652 ? 5.304 -17.842 28.703 1.00 90.50 652 ARG A CA 1
ATOM 5099 C C . ARG A 1 652 ? 5.764 -18.996 29.605 1.00 90.50 652 ARG A C 1
ATOM 5101 O O . ARG A 1 652 ? 5.074 -19.306 30.571 1.00 90.50 652 ARG A O 1
ATOM 5108 N N . LEU A 1 653 ? 6.876 -19.659 29.279 1.00 91.00 653 LEU A N 1
ATOM 5109 C CA . LEU A 1 653 ? 7.388 -20.779 30.078 1.00 91.00 653 LEU A CA 1
ATOM 5110 C C . LEU A 1 653 ? 7.900 -20.300 31.439 1.00 91.00 653 LEU A C 1
ATOM 5112 O O . LEU A 1 653 ? 7.603 -20.932 32.449 1.00 91.00 653 LEU A O 1
ATOM 5116 N N . ASP A 1 654 ? 8.574 -19.155 31.459 1.00 89.19 654 ASP A N 1
ATOM 5117 C CA . ASP A 1 654 ? 9.014 -18.461 32.666 1.00 89.19 654 ASP A CA 1
ATOM 5118 C C . ASP A 1 654 ? 7.828 -18.004 33.520 1.00 89.19 654 ASP A C 1
ATOM 5120 O O . ASP A 1 654 ? 7.728 -18.378 34.684 1.00 89.19 654 ASP A O 1
ATOM 5124 N N . MET A 1 655 ? 6.838 -17.347 32.905 1.00 90.44 655 MET A N 1
ATOM 5125 C CA . MET A 1 655 ? 5.597 -16.934 33.575 1.00 90.44 655 MET A CA 1
ATOM 5126 C C . MET A 1 655 ? 4.851 -18.115 34.222 1.00 90.44 655 MET A C 1
ATOM 5128 O O . MET A 1 655 ? 4.372 -18.009 35.352 1.00 90.44 655 MET A O 1
ATOM 5132 N N . ASN A 1 656 ? 4.743 -19.249 33.519 1.00 91.44 656 ASN A N 1
ATOM 5133 C CA . ASN A 1 656 ? 4.137 -20.461 34.075 1.00 91.44 656 ASN A CA 1
ATOM 5134 C C . ASN A 1 656 ? 4.951 -20.989 35.257 1.00 91.44 656 ASN A C 1
ATOM 5136 O O . ASN A 1 656 ? 4.371 -21.389 36.266 1.00 91.44 656 ASN A O 1
ATOM 5140 N N . LYS A 1 657 ? 6.284 -21.001 35.120 1.00 89.94 657 LYS A N 1
ATOM 5141 C CA . LYS A 1 657 ? 7.166 -21.553 36.138 1.00 89.94 657 LYS A CA 1
ATOM 5142 C C . LYS A 1 657 ? 7.145 -20.716 37.405 1.00 89.94 657 LYS A C 1
ATOM 5144 O O . LYS A 1 657 ? 6.923 -21.296 38.457 1.00 89.94 657 LYS A O 1
ATOM 5149 N N . ILE A 1 658 ? 7.283 -19.391 37.295 1.00 87.81 658 ILE A N 1
ATOM 5150 C CA . ILE A 1 658 ? 7.200 -18.455 38.424 1.00 87.81 658 ILE A CA 1
ATOM 5151 C C . ILE A 1 658 ? 5.919 -18.716 39.209 1.00 87.81 658 ILE A C 1
ATOM 5153 O O . ILE A 1 658 ? 5.974 -19.022 40.394 1.00 87.81 658 ILE A O 1
ATOM 5157 N N . VAL A 1 659 ? 4.757 -18.655 38.552 1.00 88.75 659 VAL A N 1
ATOM 5158 C CA . VAL A 1 659 ? 3.470 -18.750 39.255 1.00 88.75 659 VAL A CA 1
ATOM 5159 C C . VAL A 1 659 ? 3.220 -20.132 39.866 1.00 88.75 659 VAL A C 1
ATOM 5161 O O . VAL A 1 659 ? 2.548 -20.206 40.891 1.00 88.75 659 VAL A O 1
ATOM 5164 N N . GLU A 1 660 ? 3.778 -21.206 39.298 1.00 89.38 660 GLU A N 1
ATOM 5165 C CA . GLU A 1 660 ? 3.753 -22.552 39.895 1.00 89.38 660 GLU A CA 1
ATOM 5166 C C . GLU A 1 660 ? 4.481 -22.602 41.249 1.00 89.38 660 GLU A C 1
ATOM 5168 O O . GLU A 1 660 ? 4.018 -23.279 42.164 1.00 89.38 660 GLU A O 1
ATOM 5173 N N . ILE A 1 661 ? 5.610 -21.899 41.377 1.00 87.44 661 ILE A N 1
ATOM 5174 C CA . ILE A 1 661 ? 6.526 -22.018 42.524 1.00 87.44 661 ILE A CA 1
ATOM 5175 C C . ILE A 1 661 ? 6.408 -20.869 43.537 1.00 87.44 661 ILE A C 1
ATOM 5177 O O . ILE A 1 661 ? 7.034 -20.936 44.586 1.00 87.44 661 ILE A O 1
ATOM 5181 N N . LEU A 1 662 ? 5.615 -19.823 43.264 1.00 81.25 662 LEU A N 1
ATOM 5182 C CA . LEU A 1 662 ? 5.515 -18.621 44.115 1.00 81.25 662 LEU A CA 1
ATOM 5183 C C . LEU A 1 662 ? 5.145 -18.900 45.587 1.00 81.25 662 LEU A C 1
ATOM 5185 O O . LEU A 1 662 ? 5.472 -18.084 46.447 1.00 81.25 662 LEU A O 1
ATOM 5189 N N . ASP A 1 663 ? 4.454 -20.011 45.862 1.00 79.50 663 ASP A N 1
ATOM 5190 C CA . ASP A 1 663 ? 4.041 -20.430 47.210 1.00 79.50 663 ASP A CA 1
ATOM 5191 C C . ASP A 1 663 ? 5.054 -21.374 47.894 1.00 79.50 663 ASP A C 1
ATOM 5193 O O . ASP A 1 663 ? 4.824 -21.819 49.019 1.00 79.50 663 ASP A O 1
ATOM 5197 N N . ASP A 1 664 ? 6.165 -21.711 47.229 1.00 81.12 664 ASP A N 1
ATOM 5198 C CA . ASP A 1 664 ? 7.236 -22.517 47.815 1.00 81.12 664 ASP A CA 1
ATOM 5199 C C . ASP A 1 664 ? 7.977 -21.708 48.893 1.00 81.12 664 ASP A C 1
ATOM 5201 O O . ASP A 1 664 ? 8.305 -20.533 48.711 1.00 81.12 664 ASP A O 1
ATOM 5205 N N . TRP A 1 665 ? 8.301 -22.349 50.018 1.00 74.00 665 TRP A N 1
ATOM 5206 C CA . TRP A 1 665 ? 9.051 -21.731 51.115 1.00 74.00 665 TRP A CA 1
ATOM 5207 C C . TRP A 1 665 ? 10.440 -21.229 50.684 1.00 74.00 665 TRP A C 1
ATOM 5209 O O . TRP A 1 665 ? 10.990 -20.308 51.291 1.00 74.00 665 TRP A O 1
ATOM 5219 N N . MET A 1 666 ? 10.999 -21.800 49.612 1.00 75.25 666 MET A N 1
ATOM 5220 C CA . MET A 1 666 ? 12.263 -21.384 49.000 1.00 75.25 666 MET A CA 1
ATOM 5221 C C . MET A 1 666 ? 12.124 -20.087 48.184 1.00 75.25 666 MET A C 1
ATOM 5223 O O . MET A 1 666 ? 13.125 -19.449 47.874 1.00 75.25 666 MET A O 1
ATOM 5227 N N . CYS A 1 667 ? 10.898 -19.646 47.900 1.00 76.44 667 CYS A N 1
ATOM 5228 C CA . CYS A 1 667 ? 10.569 -18.402 47.204 1.00 76.44 667 CYS A CA 1
ATOM 5229 C C . CYS A 1 667 ? 10.271 -17.235 48.160 1.00 76.44 667 CYS A C 1
ATOM 5231 O O . CYS A 1 667 ? 9.557 -16.293 47.807 1.00 76.44 667 CYS A O 1
ATOM 5233 N N . LEU A 1 668 ? 10.847 -17.289 49.371 1.00 71.50 668 LEU A N 1
ATOM 5234 C CA . LEU A 1 668 ? 10.741 -16.249 50.400 1.00 71.50 668 LEU A CA 1
ATOM 5235 C C . LEU A 1 668 ? 9.269 -15.945 50.739 1.00 71.50 668 LEU A C 1
ATOM 5237 O O . LEU A 1 668 ? 8.835 -14.795 50.725 1.00 71.50 668 LEU A O 1
ATOM 5241 N N . SER A 1 669 ? 8.493 -17.005 50.986 1.00 60.47 669 SER A N 1
ATOM 5242 C CA . SER A 1 669 ? 7.060 -16.958 51.317 1.00 60.47 669 SER A CA 1
ATOM 5243 C C . SER A 1 669 ? 6.773 -16.847 52.826 1.00 60.47 669 SER A C 1
ATOM 5245 O O . SER A 1 669 ? 5.637 -17.046 53.250 1.00 60.47 669 SER A O 1
ATOM 5247 N N . ASP A 1 670 ? 7.810 -16.651 53.645 1.00 60.94 670 ASP A N 1
ATOM 5248 C CA . ASP A 1 670 ? 7.711 -16.481 55.098 1.00 60.94 670 ASP A CA 1
ATOM 5249 C C . ASP A 1 670 ? 7.720 -14.975 55.430 1.00 60.94 670 ASP A C 1
ATOM 5251 O O . ASP A 1 670 ? 8.587 -14.275 54.891 1.00 60.94 670 ASP A O 1
ATOM 5255 N N . PRO A 1 671 ? 6.841 -14.482 56.327 1.00 59.72 671 PRO A N 1
ATOM 5256 C CA . PRO A 1 671 ? 6.792 -13.079 56.756 1.00 59.72 671 PRO A CA 1
ATOM 5257 C C . PRO A 1 671 ? 8.147 -12.472 57.154 1.00 59.72 671 PRO A C 1
ATOM 5259 O O . PRO A 1 671 ? 8.377 -11.279 56.962 1.00 59.72 671 PRO A O 1
ATOM 5262 N N . ASP A 1 672 ? 9.079 -13.279 57.673 1.00 53.97 672 ASP A N 1
ATOM 5263 C CA . ASP A 1 672 ? 10.412 -12.815 58.076 1.00 53.97 672 ASP A CA 1
ATOM 5264 C C . ASP A 1 672 ? 11.388 -12.658 56.889 1.00 53.97 672 ASP A C 1
ATOM 5266 O O . ASP A 1 672 ? 12.441 -12.027 57.012 1.00 53.97 672 ASP A O 1
ATOM 5270 N N . SER A 1 673 ? 11.062 -13.235 55.727 1.00 53.25 673 SER A N 1
ATOM 5271 C CA . SER A 1 673 ? 11.870 -13.234 54.494 1.00 53.25 673 SER A CA 1
ATOM 5272 C C . SER A 1 673 ? 11.288 -12.348 53.379 1.00 53.25 673 SER A C 1
ATOM 5274 O O . SER A 1 673 ? 11.946 -12.124 52.362 1.00 53.25 673 SER A O 1
ATOM 5276 N N . GLU A 1 674 ? 10.111 -11.759 53.599 1.00 56.66 674 GLU A N 1
ATOM 5277 C CA . GLU A 1 674 ? 9.418 -10.803 52.719 1.00 56.66 674 GLU A CA 1
ATOM 5278 C C . GLU A 1 674 ? 10.048 -9.394 52.702 1.00 56.66 674 GLU A C 1
ATOM 5280 O O . GLU A 1 674 ? 9.415 -8.432 52.280 1.00 56.66 674 GLU A O 1
ATOM 5285 N N . THR A 1 675 ? 11.296 -9.222 53.147 1.00 56.22 675 THR A N 1
ATOM 5286 C CA . THR A 1 675 ? 11.961 -7.901 53.184 1.00 56.22 675 THR A CA 1
ATOM 5287 C C . THR A 1 675 ? 12.791 -7.589 51.937 1.00 56.22 675 THR A C 1
ATOM 5289 O O . THR A 1 675 ? 13.194 -6.440 51.748 1.00 56.22 675 THR A O 1
ATOM 5292 N N . ILE A 1 676 ? 13.066 -8.585 51.085 1.00 63.59 676 ILE A N 1
ATOM 5293 C CA . ILE A 1 676 ? 13.790 -8.393 49.820 1.00 63.59 676 ILE A CA 1
ATOM 5294 C C . ILE A 1 676 ? 12.931 -7.598 48.827 1.00 63.59 676 ILE A C 1
ATOM 5296 O O . ILE A 1 676 ? 11.726 -7.824 48.790 1.00 63.59 676 ILE A O 1
ATOM 5300 N N . PRO A 1 677 ? 13.488 -6.704 47.988 1.00 63.16 677 PRO A N 1
ATOM 5301 C CA . PRO A 1 677 ? 12.733 -6.155 46.867 1.00 63.16 677 PRO A CA 1
ATOM 5302 C C . PRO A 1 677 ? 12.179 -7.283 45.989 1.00 63.16 677 PRO A C 1
ATOM 5304 O O . PRO A 1 677 ? 12.927 -8.178 45.598 1.00 63.16 677 PRO A O 1
ATOM 5307 N N . ASP A 1 678 ? 10.889 -7.223 45.671 1.00 66.94 678 ASP A N 1
ATOM 5308 C CA . ASP A 1 678 ? 10.144 -8.269 44.959 1.00 66.94 678 ASP A CA 1
ATOM 5309 C C . ASP A 1 678 ? 10.832 -8.866 43.747 1.00 66.94 678 ASP A C 1
ATOM 5311 O O . ASP A 1 678 ? 10.867 -10.076 43.556 1.00 66.94 678 ASP A O 1
ATOM 5315 N N . ASP A 1 679 ? 11.383 -7.984 42.927 1.00 67.38 679 ASP A N 1
ATOM 5316 C CA . ASP A 1 679 ? 12.120 -8.329 41.731 1.00 67.38 679 ASP A CA 1
ATOM 5317 C C . ASP A 1 679 ? 13.291 -9.257 42.090 1.00 67.38 679 ASP A C 1
ATOM 5319 O O . ASP A 1 679 ? 13.423 -10.348 41.553 1.00 67.38 679 ASP A O 1
ATOM 5323 N N . ALA A 1 680 ? 14.094 -8.920 43.096 1.00 67.88 680 ALA A N 1
ATOM 5324 C CA . ALA A 1 680 ? 15.164 -9.805 43.549 1.00 67.88 680 ALA A CA 1
ATOM 5325 C C . ALA A 1 680 ? 14.632 -11.107 44.184 1.00 67.88 680 ALA A C 1
ATOM 5327 O O . ALA A 1 680 ? 15.258 -12.157 44.026 1.00 67.88 680 ALA A O 1
ATOM 5328 N N . GLY A 1 681 ? 13.471 -11.067 44.847 1.00 73.75 681 GLY A N 1
ATOM 5329 C CA . GLY A 1 681 ? 12.811 -12.252 45.405 1.00 73.75 681 GLY A CA 1
ATOM 5330 C C . GLY A 1 681 ? 12.317 -13.241 44.342 1.00 73.75 681 GLY A C 1
ATOM 5331 O O . GLY A 1 681 ? 12.541 -14.445 44.475 1.00 73.75 681 GLY A O 1
ATOM 5332 N N . ILE A 1 682 ? 11.712 -12.747 43.257 1.00 76.62 682 ILE A N 1
ATOM 5333 C CA . ILE A 1 682 ? 11.269 -13.569 42.121 1.00 76.62 682 ILE A CA 1
ATOM 5334 C C . ILE A 1 682 ? 12.480 -14.207 41.430 1.00 76.62 682 ILE A C 1
ATOM 5336 O O . ILE A 1 682 ? 12.435 -15.400 41.128 1.00 76.62 682 ILE A O 1
ATOM 5340 N N . SER A 1 683 ? 13.598 -13.480 41.275 1.00 74.00 683 SER A N 1
ATOM 5341 C CA . SER A 1 683 ? 14.815 -14.099 40.727 1.00 74.00 683 SER A CA 1
ATOM 5342 C C . SER A 1 683 ? 15.325 -15.221 41.600 1.00 74.00 683 SER A C 1
ATOM 5344 O O . SER A 1 683 ? 15.692 -16.289 41.120 1.00 74.00 683 SER A O 1
ATOM 5346 N N . PHE A 1 684 ? 15.404 -14.934 42.902 1.00 74.94 684 PHE A N 1
ATOM 5347 C CA . PHE A 1 684 ? 15.953 -15.849 43.880 1.00 74.94 684 PHE A CA 1
ATOM 5348 C C . PHE A 1 684 ? 15.173 -17.162 43.839 1.00 74.94 684 PHE A C 1
ATOM 5350 O O . PHE A 1 684 ? 15.765 -18.235 43.752 1.00 74.94 684 PHE A O 1
ATOM 5357 N N . CYS A 1 685 ? 13.846 -17.047 43.803 1.00 79.81 685 CYS A N 1
ATOM 5358 C CA . CYS A 1 685 ? 12.914 -18.145 43.614 1.00 79.81 685 CYS A CA 1
ATOM 5359 C C . CYS A 1 685 ? 13.198 -18.926 42.316 1.00 79.81 685 CYS A C 1
ATOM 5361 O O . CYS A 1 685 ? 13.431 -20.134 42.354 1.00 79.81 685 CYS A O 1
ATOM 5363 N N . MET A 1 686 ? 13.274 -18.253 41.168 1.00 80.75 686 MET A N 1
ATOM 5364 C CA . MET A 1 686 ? 13.502 -18.905 39.872 1.00 80.75 686 MET A CA 1
ATOM 5365 C C . MET A 1 686 ? 14.842 -19.641 39.789 1.00 80.75 686 MET A C 1
ATOM 5367 O O . MET A 1 686 ? 14.881 -20.822 39.427 1.00 80.75 686 MET A O 1
ATOM 5371 N N . MET A 1 687 ? 15.917 -18.997 40.242 1.00 77.00 687 MET A N 1
ATOM 5372 C CA . MET A 1 687 ? 17.248 -19.596 40.344 1.00 77.00 687 MET A CA 1
ATOM 5373 C C . MET A 1 687 ? 17.234 -20.822 41.267 1.00 77.00 687 MET A C 1
ATOM 5375 O O . MET A 1 687 ? 17.865 -21.849 40.985 1.00 77.00 687 MET A O 1
ATOM 5379 N N . TRP A 1 688 ? 16.488 -20.763 42.373 1.00 77.44 688 TRP A N 1
ATOM 5380 C CA . TRP A 1 688 ? 16.387 -21.887 43.298 1.00 77.44 688 TRP A CA 1
ATOM 5381 C C . TRP A 1 688 ? 15.760 -23.125 42.654 1.00 77.44 688 TRP A C 1
ATOM 5383 O O . TRP A 1 688 ? 16.217 -24.246 42.902 1.00 77.44 688 TRP A O 1
ATOM 5393 N N . HIS A 1 689 ? 14.792 -22.902 41.765 1.00 80.44 689 HIS A N 1
ATOM 5394 C CA . HIS A 1 689 ? 14.100 -23.923 40.983 1.00 80.44 689 HIS A CA 1
ATOM 5395 C C . HIS A 1 689 ? 14.783 -24.253 39.643 1.00 80.44 689 HIS A C 1
ATOM 5397 O O . HIS A 1 689 ? 14.174 -24.893 38.783 1.00 80.44 689 HIS A O 1
ATOM 5403 N N . GLY A 1 690 ? 16.060 -23.887 39.485 1.00 74.75 690 GLY A N 1
ATOM 5404 C CA . GLY A 1 690 ? 16.890 -24.286 38.347 1.00 74.75 690 GLY A CA 1
ATOM 5405 C C . GLY A 1 690 ? 16.620 -23.503 37.063 1.00 74.75 690 GLY A C 1
ATOM 5406 O O . GLY A 1 690 ? 17.004 -23.970 35.993 1.00 74.75 690 GLY A O 1
ATOM 5407 N N . VAL A 1 691 ? 15.966 -22.342 37.159 1.00 74.31 691 VAL A N 1
ATOM 5408 C CA . VAL A 1 691 ? 15.827 -21.396 36.050 1.00 74.31 691 VAL A CA 1
ATOM 5409 C C . VAL A 1 691 ? 16.829 -20.266 36.246 1.00 74.31 691 VAL A C 1
ATOM 5411 O O . VAL A 1 691 ? 16.660 -19.419 37.119 1.00 74.31 691 VAL A O 1
ATOM 5414 N N . ASP A 1 692 ? 17.890 -20.273 35.445 1.00 65.88 692 ASP A N 1
ATOM 5415 C CA . ASP A 1 692 ? 18.876 -19.191 35.419 1.00 65.88 692 ASP A CA 1
ATOM 5416 C C . ASP A 1 692 ? 18.407 -18.090 34.441 1.00 65.88 692 ASP A C 1
ATOM 5418 O O . ASP A 1 692 ? 17.918 -18.425 33.355 1.00 65.88 692 ASP A O 1
ATOM 5422 N N . PRO A 1 693 ? 18.532 -16.786 34.760 1.00 63.69 693 PRO A N 1
ATOM 5423 C CA . PRO A 1 693 ? 18.384 -15.706 33.785 1.00 63.69 693 PRO A CA 1
ATOM 5424 C C . PRO A 1 693 ? 19.142 -15.997 32.486 1.00 63.69 693 PRO A C 1
ATOM 5426 O O . PRO A 1 693 ? 20.350 -16.233 32.490 1.00 63.69 693 PRO A O 1
ATOM 5429 N N . HIS A 1 694 ? 18.442 -15.944 31.356 1.00 60.00 694 HIS A N 1
ATOM 5430 C CA . HIS A 1 694 ? 18.956 -16.426 30.076 1.00 60.00 694 HIS A CA 1
ATOM 5431 C C . HIS A 1 694 ? 20.150 -15.572 29.589 1.00 60.00 694 HIS A C 1
ATOM 5433 O O . HIS A 1 694 ? 19.985 -14.390 29.281 1.00 60.00 694 HIS A O 1
ATOM 5439 N N . ILE A 1 695 ? 21.359 -16.155 29.492 1.00 51.88 695 ILE A N 1
ATOM 5440 C CA . ILE A 1 695 ? 22.564 -15.492 28.942 1.00 51.88 695 ILE A CA 1
ATOM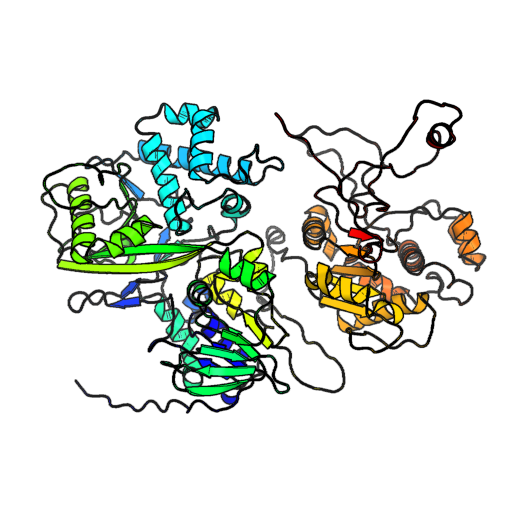 5441 C C . ILE A 1 695 ? 22.721 -15.816 27.462 1.00 51.88 695 ILE A C 1
ATOM 5443 O O . ILE A 1 695 ? 22.706 -16.979 27.066 1.00 51.88 695 ILE A O 1
ATOM 5447 N N . HIS A 1 696 ? 23.022 -14.802 26.655 1.00 41.44 696 HIS A N 1
ATOM 5448 C CA . HIS A 1 696 ? 23.656 -15.021 25.358 1.00 41.44 696 HIS A CA 1
ATOM 5449 C C . HIS A 1 696 ? 25.168 -15.218 25.514 1.00 41.44 696 HIS A C 1
ATOM 5451 O O . HIS A 1 696 ? 25.901 -14.254 25.731 1.00 41.44 696 HIS A O 1
ATOM 5457 N N . VAL A 1 697 ? 25.651 -16.453 25.360 1.00 33.12 697 VAL A N 1
ATOM 5458 C CA . VAL A 1 697 ? 27.067 -16.715 25.063 1.00 33.12 697 VAL A CA 1
ATOM 5459 C C . VAL A 1 697 ? 27.221 -16.691 23.545 1.00 33.12 697 VAL A C 1
ATOM 5461 O O . VAL A 1 697 ? 26.797 -17.619 22.862 1.00 33.12 697 VAL A O 1
ATOM 5464 N N . ILE A 1 698 ? 27.812 -15.628 23.001 1.00 30.78 698 ILE A N 1
ATOM 5465 C CA . ILE A 1 698 ? 28.232 -15.616 21.596 1.00 30.78 698 ILE A CA 1
ATOM 5466 C C . ILE A 1 698 ? 29.466 -16.519 21.497 1.00 30.78 698 ILE A C 1
ATOM 5468 O O . ILE A 1 698 ? 30.555 -16.148 21.933 1.00 30.78 698 ILE A O 1
ATOM 5472 N N . THR A 1 699 ? 29.307 -17.730 20.967 1.00 26.84 699 THR A N 1
ATOM 5473 C CA . THR A 1 699 ? 30.443 -18.595 20.629 1.00 26.84 699 THR A CA 1
ATOM 5474 C C . THR A 1 699 ? 31.072 -18.130 19.317 1.00 26.84 699 THR A C 1
ATOM 5476 O O . THR A 1 699 ? 30.383 -17.967 18.315 1.00 26.84 699 THR A O 1
ATOM 5479 N N . ALA A 1 700 ? 32.388 -17.923 19.334 1.00 27.22 700 ALA A N 1
ATOM 5480 C CA . ALA A 1 700 ? 33.206 -17.278 18.304 1.00 27.22 700 ALA A CA 1
ATOM 5481 C C . ALA A 1 700 ? 33.386 -18.056 16.974 1.00 27.22 700 ALA A C 1
ATOM 5483 O O . ALA A 1 700 ? 34.506 -18.144 16.477 1.00 27.22 700 ALA A O 1
ATOM 5484 N N . ALA A 1 701 ? 32.337 -18.641 16.392 1.00 27.22 701 ALA A N 1
ATOM 5485 C CA . ALA A 1 701 ? 32.481 -19.474 15.190 1.00 27.22 701 ALA A CA 1
ATOM 5486 C C . ALA A 1 701 ? 32.006 -18.843 13.869 1.00 27.22 701 ALA A C 1
ATOM 5488 O O . ALA A 1 701 ? 32.338 -19.382 12.819 1.00 27.22 701 ALA A O 1
ATOM 5489 N N . GLU A 1 702 ? 31.296 -17.712 13.863 1.00 29.09 702 GLU A N 1
ATOM 5490 C CA . GLU A 1 702 ? 30.719 -17.176 12.617 1.00 29.09 702 GLU A CA 1
ATOM 5491 C C . GLU A 1 702 ? 30.941 -15.665 12.489 1.00 29.09 702 GLU A C 1
ATOM 5493 O O . GLU A 1 702 ? 30.031 -14.853 12.628 1.00 29.09 702 GLU A O 1
ATOM 5498 N N . SER A 1 703 ? 32.190 -15.290 12.203 1.00 30.17 703 SER A N 1
ATOM 5499 C CA . SER A 1 703 ? 32.554 -13.937 11.783 1.00 30.17 703 SER A CA 1
ATOM 5500 C C . SER A 1 703 ? 33.330 -13.998 10.472 1.00 30.17 703 SER A C 1
ATOM 5502 O O . SER A 1 703 ? 34.517 -14.313 10.461 1.00 30.17 703 SER A O 1
ATOM 5504 N N . PHE A 1 704 ? 32.697 -13.594 9.375 1.00 27.94 704 PHE A N 1
ATOM 5505 C CA . PHE A 1 704 ? 33.411 -12.907 8.304 1.00 27.94 704 PHE A CA 1
ATOM 5506 C C . PHE A 1 704 ? 32.676 -11.603 8.008 1.00 27.94 704 PHE A C 1
ATOM 5508 O O . PHE A 1 704 ? 31.603 -11.621 7.416 1.00 27.94 704 PHE A O 1
ATOM 5515 N N . GLY A 1 705 ? 33.276 -10.478 8.418 1.00 26.97 705 GLY A N 1
ATOM 5516 C CA . GLY A 1 705 ? 33.002 -9.197 7.766 1.00 26.97 705 GLY A CA 1
ATOM 5517 C C . GLY A 1 705 ? 32.694 -7.959 8.610 1.00 26.97 705 GLY A C 1
ATOM 5518 O O . GLY A 1 705 ? 32.071 -7.059 8.067 1.00 26.97 705 GLY A O 1
ATOM 5519 N N . THR A 1 706 ? 33.090 -7.850 9.883 1.00 24.58 706 THR A N 1
ATOM 5520 C CA . THR A 1 706 ? 33.288 -6.544 10.565 1.00 24.58 706 THR A CA 1
ATOM 5521 C C . THR A 1 706 ? 34.072 -6.735 11.868 1.00 24.58 706 THR A C 1
ATOM 5523 O O . THR A 1 706 ? 33.922 -7.734 12.570 1.00 24.58 706 THR A O 1
ATOM 5526 N N . VAL A 1 707 ? 34.994 -5.812 12.136 1.00 23.39 707 VAL A N 1
ATOM 5527 C CA . VAL A 1 707 ? 36.051 -5.897 13.156 1.00 23.39 707 VAL A CA 1
ATOM 5528 C C . VAL A 1 707 ? 35.472 -6.069 14.567 1.00 23.39 707 VAL A C 1
ATOM 5530 O O . VAL A 1 707 ? 34.838 -5.168 15.105 1.00 23.39 707 VAL A O 1
ATOM 5533 N N . SER A 1 708 ? 35.724 -7.234 15.170 1.00 22.89 708 SER A N 1
ATOM 5534 C CA . SER A 1 708 ? 35.466 -7.531 16.583 1.00 22.89 708 SER A CA 1
ATOM 5535 C C . SER A 1 708 ? 36.674 -7.158 17.443 1.00 22.89 708 SER A C 1
ATOM 5537 O O . SER A 1 708 ? 37.789 -7.604 17.169 1.00 22.89 708 SER A O 1
ATOM 5539 N N . TYR A 1 709 ? 36.447 -6.429 18.535 1.00 23.14 709 TYR A N 1
ATOM 5540 C CA . TYR A 1 709 ? 37.346 -6.457 19.687 1.00 23.14 709 TYR A CA 1
ATOM 5541 C C . TYR A 1 709 ? 36.914 -7.598 20.617 1.00 23.14 709 TYR A C 1
ATOM 5543 O O . TYR A 1 709 ? 35.770 -7.656 21.063 1.00 23.14 709 TYR A O 1
ATOM 5551 N N . PHE A 1 710 ? 37.836 -8.520 20.891 1.00 23.17 710 PHE A N 1
ATOM 5552 C CA . PHE A 1 710 ? 37.688 -9.578 21.890 1.00 23.17 710 PHE A CA 1
ATOM 5553 C C . PHE A 1 710 ? 37.633 -8.975 23.302 1.00 23.17 710 PHE A C 1
ATOM 5555 O O . PHE A 1 710 ? 38.586 -8.309 23.705 1.00 23.17 710 PHE A O 1
ATOM 5562 N N . TYR A 1 711 ? 36.602 -9.297 24.090 1.00 24.23 711 TYR A N 1
ATOM 5563 C CA . TYR A 1 711 ? 36.665 -9.192 25.552 1.00 24.23 711 TYR A CA 1
ATOM 5564 C C . TYR A 1 711 ? 36.147 -10.475 26.229 1.00 24.23 711 TYR A C 1
ATOM 5566 O O . TYR A 1 711 ? 35.122 -11.014 25.811 1.00 24.23 711 TYR A O 1
ATOM 5574 N N . PRO A 1 712 ? 36.830 -10.976 27.277 1.00 23.58 712 PRO A N 1
ATOM 5575 C CA . PRO A 1 712 ? 36.368 -12.107 28.071 1.00 23.58 712 PRO A CA 1
ATOM 5576 C C . PRO A 1 712 ? 35.199 -11.700 28.985 1.00 23.58 712 PRO A C 1
ATOM 5578 O O . PRO A 1 712 ? 35.278 -10.701 29.692 1.00 23.58 712 PRO A O 1
ATOM 5581 N N . THR A 1 713 ? 34.121 -12.487 28.958 1.00 30.50 713 THR A N 1
ATOM 5582 C CA . THR A 1 713 ? 33.132 -12.753 30.033 1.00 30.50 713 THR A CA 1
ATOM 5583 C C . THR A 1 713 ? 32.562 -11.628 30.922 1.00 30.50 713 THR A C 1
ATOM 5585 O O . THR A 1 713 ? 31.931 -11.968 31.913 1.00 30.50 713 THR A O 1
ATOM 5588 N N . HIS A 1 714 ? 32.650 -10.330 30.604 1.00 30.16 714 HIS A N 1
ATOM 5589 C CA . HIS A 1 714 ? 32.002 -9.293 31.443 1.00 30.16 714 HIS A CA 1
ATOM 5590 C C . HIS A 1 714 ? 31.388 -8.072 30.725 1.00 30.16 714 HIS A C 1
ATOM 5592 O O . HIS A 1 714 ? 31.044 -7.102 31.390 1.00 30.16 714 HIS A O 1
ATOM 5598 N N . LEU A 1 715 ? 31.199 -8.070 29.398 1.00 32.53 715 LEU A N 1
ATOM 5599 C CA . LEU A 1 715 ? 30.746 -6.859 28.676 1.00 32.53 715 LEU A CA 1
ATOM 5600 C C . LEU A 1 715 ? 29.648 -7.099 27.619 1.00 32.53 715 LEU A C 1
ATOM 5602 O O . LEU A 1 715 ? 29.715 -6.588 26.507 1.00 32.53 715 LEU A O 1
ATOM 5606 N N . LEU A 1 716 ? 28.601 -7.848 27.979 1.00 33.97 716 LEU A N 1
ATOM 5607 C CA . LEU A 1 716 ? 27.313 -7.869 27.250 1.00 33.97 716 LEU A CA 1
ATOM 5608 C C . LEU A 1 716 ? 26.114 -7.518 28.155 1.00 33.97 716 LEU A C 1
ATOM 5610 O O . LEU A 1 716 ? 24.962 -7.609 27.739 1.00 33.97 716 LEU A O 1
ATOM 5614 N N . GLU A 1 717 ? 26.376 -7.074 29.388 1.00 36.81 717 GLU A N 1
ATOM 5615 C CA . GLU A 1 717 ? 25.367 -6.853 30.436 1.00 36.81 717 GLU A CA 1
ATOM 5616 C C . GLU A 1 717 ? 24.603 -5.513 30.329 1.00 36.81 717 GLU A C 1
ATOM 5618 O O . GLU A 1 717 ? 23.831 -5.180 31.230 1.00 36.81 717 GLU A O 1
ATOM 5623 N N . SER A 1 718 ? 24.759 -4.748 29.238 1.00 38.16 718 SER A N 1
ATOM 5624 C CA . SER A 1 718 ? 24.255 -3.364 29.126 1.00 38.16 718 SER A CA 1
ATOM 5625 C C . SER A 1 718 ? 23.216 -3.086 28.025 1.00 38.16 718 SER A C 1
ATOM 5627 O O . SER A 1 718 ? 22.737 -1.962 27.926 1.00 38.16 718 SER A O 1
ATOM 5629 N N . LEU A 1 719 ? 22.785 -4.065 27.214 1.00 38.38 719 LEU A N 1
ATOM 5630 C CA . LEU A 1 719 ? 21.789 -3.791 26.151 1.00 38.38 719 LEU A CA 1
ATOM 5631 C C . LEU A 1 719 ? 20.371 -3.512 26.680 1.00 38.38 719 LEU A C 1
ATOM 5633 O O . LEU A 1 719 ? 19.571 -2.850 26.018 1.00 38.38 719 LEU A O 1
ATOM 5637 N N . LEU A 1 720 ? 20.053 -4.008 27.875 1.00 35.38 720 LEU A N 1
ATOM 5638 C CA . LEU A 1 720 ? 18.710 -3.899 28.448 1.00 35.38 720 LEU A CA 1
ATOM 5639 C C . LEU A 1 720 ? 18.533 -2.655 29.331 1.00 35.38 720 LEU A C 1
ATOM 5641 O O . LEU A 1 720 ? 17.393 -2.316 29.625 1.00 35.38 720 LEU A O 1
ATOM 5645 N N . HIS A 1 721 ? 19.621 -1.964 29.703 1.00 37.94 721 HIS A N 1
ATOM 5646 C CA . HIS A 1 721 ? 19.605 -0.913 30.726 1.00 37.94 721 HIS A CA 1
ATOM 5647 C C . HIS A 1 721 ? 20.646 0.179 30.466 1.00 37.94 721 HIS A C 1
ATOM 5649 O O . HIS A 1 721 ? 21.833 -0.118 30.352 1.00 37.94 721 HIS A O 1
ATOM 5655 N N . ALA A 1 722 ? 20.220 1.445 30.448 1.00 36.53 722 ALA A N 1
ATOM 5656 C CA . ALA A 1 722 ? 21.117 2.586 30.638 1.00 36.53 722 ALA A CA 1
ATOM 5657 C C . ALA A 1 722 ? 21.161 2.958 32.130 1.00 36.53 722 ALA A C 1
ATOM 5659 O O . ALA A 1 722 ? 20.133 3.261 32.742 1.00 36.53 722 ALA A O 1
ATOM 5660 N N . SER A 1 723 ? 22.350 2.932 32.727 1.00 32.72 723 SER A N 1
ATOM 5661 C CA . SER A 1 723 ? 22.525 3.129 34.168 1.00 32.72 723 SER A CA 1
ATOM 5662 C C . SER A 1 723 ? 22.583 4.617 34.538 1.00 32.72 723 SER A C 1
ATOM 5664 O O . SER A 1 723 ? 23.659 5.177 34.714 1.00 32.72 723 SER A O 1
ATOM 5666 N N . SER A 1 724 ? 21.395 5.204 34.737 1.00 31.44 724 SER A N 1
ATOM 5667 C CA . SER A 1 724 ? 21.104 6.480 35.423 1.00 31.44 724 SER A CA 1
ATOM 5668 C C . SER A 1 724 ? 21.347 7.790 34.638 1.00 31.44 724 SER A C 1
ATOM 5670 O O . SER A 1 724 ? 22.495 8.189 34.440 1.00 31.44 724 SER A O 1
ATOM 5672 N N . PRO A 1 725 ? 20.290 8.542 34.257 1.00 36.03 725 PRO A N 1
ATOM 5673 C CA . PRO A 1 725 ? 20.426 9.913 33.796 1.00 36.03 725 PRO A CA 1
ATOM 5674 C C . PRO A 1 725 ? 20.390 10.851 35.006 1.00 36.03 725 PRO A C 1
ATOM 5676 O O . PRO A 1 725 ? 19.343 11.098 35.599 1.00 36.03 725 PRO A O 1
ATOM 5679 N N . SER A 1 726 ? 21.528 11.433 35.359 1.00 31.48 726 SER A N 1
ATOM 5680 C CA . SER A 1 726 ? 21.536 12.651 36.175 1.00 31.48 726 SER A CA 1
ATOM 5681 C C . SER A 1 726 ? 22.442 13.706 35.547 1.00 31.48 726 SER A C 1
ATOM 5683 O O . SER A 1 726 ? 23.532 14.008 36.018 1.00 31.48 726 SER A O 1
ATOM 5685 N N . ASN A 1 727 ? 21.877 14.236 34.455 1.00 28.83 727 ASN A N 1
ATOM 5686 C CA . ASN A 1 727 ? 22.021 15.543 33.811 1.00 28.83 727 ASN A CA 1
ATOM 5687 C C . ASN A 1 727 ? 23.401 15.978 33.291 1.00 28.83 727 ASN A C 1
ATOM 5689 O O . ASN A 1 727 ? 24.343 16.188 34.043 1.00 28.83 727 ASN A O 1
ATOM 5693 N N . ILE A 1 728 ? 23.462 16.226 31.974 1.00 31.20 728 ILE A N 1
ATOM 5694 C CA . ILE A 1 728 ? 23.693 17.565 31.395 1.00 31.20 728 ILE A CA 1
ATOM 5695 C C . ILE A 1 728 ? 24.354 18.541 32.404 1.00 31.20 728 ILE A C 1
ATOM 5697 O O . ILE A 1 728 ? 23.635 19.332 33.001 1.00 31.20 728 ILE A O 1
ATOM 5701 N N . PHE A 1 729 ? 25.671 18.416 32.663 1.00 24.72 729 PHE A N 1
ATOM 5702 C CA . PHE A 1 729 ? 26.675 19.471 32.969 1.00 24.72 729 PHE A CA 1
ATOM 5703 C C . PHE A 1 729 ? 28.075 18.879 33.345 1.00 24.72 729 PHE A C 1
ATOM 5705 O O . PHE A 1 729 ? 28.163 17.808 33.938 1.00 24.72 729 PHE A O 1
ATOM 5712 N N . SER A 1 730 ? 29.151 19.597 32.960 1.00 29.61 730 SER A N 1
ATOM 5713 C CA . SER A 1 730 ? 30.582 19.205 32.753 1.00 29.61 730 SER A CA 1
ATOM 5714 C C . SER A 1 730 ? 31.557 19.130 33.969 1.00 29.61 730 SER A C 1
ATOM 5716 O O . SER A 1 730 ? 31.254 19.698 35.018 1.00 29.61 730 SER A O 1
ATOM 5718 N N . PRO A 1 731 ? 32.778 18.530 33.820 1.00 39.41 731 PRO A N 1
ATOM 5719 C CA . PRO A 1 731 ? 33.745 18.256 34.906 1.00 39.41 731 PRO A CA 1
ATOM 5720 C C . PRO A 1 731 ? 34.895 19.287 35.036 1.00 39.41 731 PRO A C 1
ATOM 5722 O O . PRO A 1 731 ? 35.148 20.052 34.103 1.00 39.41 731 PRO A O 1
ATOM 5725 N N . PRO A 1 732 ? 35.683 19.241 36.139 1.00 35.97 732 PRO A N 1
ATOM 5726 C CA . PRO A 1 732 ? 37.140 19.390 35.985 1.00 35.97 732 PRO A CA 1
ATOM 5727 C C . PRO A 1 732 ? 38.036 18.503 36.892 1.00 35.97 732 PRO A C 1
ATOM 5729 O O . PRO A 1 732 ? 37.695 18.182 38.028 1.00 35.97 732 PRO A O 1
ATOM 5732 N N . ALA A 1 733 ? 39.245 18.240 36.363 1.00 40.12 733 ALA A N 1
ATOM 5733 C CA . ALA A 1 733 ? 40.487 17.689 36.947 1.00 40.12 733 ALA A CA 1
ATOM 5734 C C . ALA A 1 733 ? 40.576 16.164 37.208 1.00 40.12 733 ALA A C 1
ATOM 5736 O O . ALA A 1 733 ? 40.241 15.653 38.276 1.00 40.12 733 ALA A O 1
ATOM 5737 N N . VAL A 1 734 ? 41.144 15.454 36.225 1.00 43.88 734 VAL A N 1
ATOM 5738 C CA . VAL A 1 734 ? 41.336 13.988 36.157 1.00 43.88 734 VAL A CA 1
ATOM 5739 C C . VAL A 1 734 ? 42.742 13.565 36.642 1.00 43.88 734 VAL A C 1
ATOM 5741 O O . VAL A 1 734 ? 43.100 12.390 36.606 1.00 43.88 734 VAL A O 1
ATOM 5744 N N . ASP A 1 735 ? 43.541 14.498 37.166 1.00 44.47 735 ASP A N 1
ATOM 5745 C CA . ASP A 1 735 ? 45.003 14.331 37.200 1.00 44.47 735 ASP A CA 1
ATOM 5746 C C . ASP A 1 735 ? 45.569 14.061 38.608 1.00 44.47 735 ASP A C 1
ATOM 5748 O O . ASP A 1 735 ? 46.780 13.930 38.770 1.00 44.47 735 ASP A O 1
ATOM 5752 N N . ASP A 1 736 ? 44.722 13.961 39.640 1.00 45.84 736 ASP A N 1
ATOM 5753 C CA . ASP A 1 736 ? 45.165 13.638 41.002 1.00 45.84 736 ASP A CA 1
ATOM 5754 C C . ASP A 1 736 ? 45.123 12.112 41.254 1.00 45.84 736 ASP A C 1
ATOM 5756 O O . ASP A 1 736 ? 44.041 11.544 41.424 1.00 45.84 736 ASP A O 1
ATOM 5760 N N . PRO A 1 737 ? 46.270 11.409 41.342 1.00 45.34 737 PRO A N 1
ATOM 5761 C CA . PRO A 1 737 ? 46.316 9.974 41.636 1.00 45.34 737 PRO A CA 1
ATOM 5762 C C . PRO A 1 737 ? 45.894 9.625 43.075 1.00 45.34 737 PRO A C 1
ATOM 5764 O O . PRO A 1 737 ? 45.704 8.448 43.398 1.00 45.34 737 PRO A O 1
ATOM 5767 N N . ASN A 1 738 ? 45.736 10.619 43.955 1.00 44.28 738 ASN A N 1
ATOM 5768 C CA . ASN A 1 738 ? 45.116 10.450 45.263 1.00 44.28 738 ASN A CA 1
ATOM 5769 C C . ASN A 1 738 ? 43.601 10.663 45.256 1.00 44.28 738 ASN A C 1
ATOM 5771 O O . ASN A 1 738 ? 42.975 10.337 46.273 1.00 44.28 738 ASN A O 1
ATOM 5775 N N . ASN A 1 739 ? 43.024 11.102 44.131 1.00 43.38 739 ASN A N 1
ATOM 5776 C CA . ASN A 1 739 ? 41.585 11.165 43.930 1.00 43.38 739 ASN A CA 1
ATOM 5777 C C . ASN A 1 739 ? 40.995 9.767 44.121 1.00 43.38 739 ASN A C 1
ATOM 5779 O O . ASN A 1 739 ? 41.460 8.768 43.558 1.00 43.38 739 ASN A O 1
ATOM 5783 N N . TRP A 1 740 ? 39.960 9.701 44.951 1.00 38.34 740 TRP A N 1
ATOM 5784 C CA . TRP A 1 740 ? 39.282 8.459 45.281 1.00 38.34 740 TRP A CA 1
ATOM 5785 C C . TRP A 1 740 ? 38.786 7.730 44.017 1.00 38.34 740 TRP A C 1
ATOM 5787 O O . TRP A 1 740 ? 38.838 6.506 43.994 1.00 38.34 740 TRP A O 1
ATOM 5797 N N . TYR A 1 741 ? 38.440 8.454 42.939 1.00 35.25 741 TYR A N 1
ATOM 5798 C CA . TYR A 1 741 ? 38.050 7.912 41.628 1.00 35.25 741 TYR A CA 1
ATOM 5799 C C . TYR A 1 741 ? 39.173 7.107 40.940 1.00 35.25 741 TYR A C 1
ATOM 5801 O O . TYR A 1 741 ? 38.924 6.041 40.376 1.00 35.25 741 TYR A O 1
ATOM 5809 N N . VAL A 1 742 ? 40.434 7.546 41.049 1.00 40.78 742 VAL A N 1
ATOM 5810 C CA . VAL A 1 742 ? 41.602 6.811 40.522 1.00 40.78 742 VAL A CA 1
ATOM 5811 C C . VAL A 1 742 ? 41.940 5.606 41.412 1.00 40.78 742 VAL A C 1
ATOM 5813 O O . VAL A 1 742 ? 42.342 4.555 40.912 1.00 40.78 742 VAL A O 1
ATOM 5816 N N . LYS A 1 743 ? 41.716 5.712 42.731 1.00 39.03 743 LYS A N 1
ATOM 5817 C CA . LYS A 1 743 ? 41.926 4.614 43.695 1.00 39.03 743 LYS A CA 1
ATOM 5818 C C . LYS A 1 743 ? 40.839 3.530 43.638 1.00 39.03 743 LYS A C 1
ATOM 5820 O O . LYS A 1 743 ? 41.152 2.362 43.854 1.00 39.03 743 LYS A O 1
ATOM 5825 N N . TYR A 1 744 ? 39.597 3.889 43.312 1.00 36.97 744 TYR A N 1
ATOM 5826 C CA . TYR A 1 744 ? 38.443 2.981 43.255 1.00 36.97 744 TYR A CA 1
ATOM 5827 C C . TYR A 1 744 ? 38.415 2.112 41.979 1.00 36.97 744 TYR A C 1
ATOM 5829 O O . TYR A 1 744 ? 37.919 0.991 42.008 1.00 36.97 744 TYR A O 1
ATOM 5837 N N . ARG A 1 745 ? 39.058 2.550 40.883 1.00 36.00 745 ARG A N 1
ATOM 5838 C CA . ARG A 1 745 ? 39.180 1.814 39.602 1.00 36.00 745 ARG A CA 1
ATOM 5839 C C . ARG A 1 745 ? 39.985 0.506 39.640 1.00 36.00 745 ARG A C 1
ATOM 5841 O O . ARG A 1 745 ? 40.057 -0.175 38.620 1.00 36.00 745 ARG A O 1
ATOM 5848 N N . ARG A 1 746 ? 40.659 0.163 40.744 1.00 34.69 746 ARG A N 1
ATOM 5849 C CA . ARG A 1 746 ? 41.675 -0.903 40.715 1.00 34.69 746 ARG A CA 1
ATOM 5850 C C . ARG A 1 746 ? 41.151 -2.327 40.912 1.00 34.69 746 ARG A C 1
ATOM 5852 O O . ARG A 1 746 ? 41.862 -3.227 40.477 1.00 34.69 746 ARG A O 1
ATOM 5859 N N . HIS A 1 747 ? 39.967 -2.561 41.504 1.00 35.84 747 HIS A N 1
ATOM 5860 C CA . HIS A 1 747 ? 39.601 -3.935 41.903 1.00 35.84 747 HIS A CA 1
ATOM 5861 C C . HIS A 1 747 ? 38.154 -4.427 41.741 1.00 35.84 747 HIS A C 1
ATOM 5863 O O . HIS A 1 747 ? 38.004 -5.643 41.727 1.00 35.84 747 HIS A O 1
ATOM 5869 N N . ILE A 1 748 ? 37.099 -3.613 41.615 1.00 30.75 748 ILE A N 1
ATOM 5870 C CA . ILE A 1 748 ? 35.717 -4.141 41.498 1.00 30.75 748 ILE A CA 1
ATOM 5871 C C . ILE A 1 748 ? 34.872 -3.228 40.597 1.00 30.75 748 ILE A C 1
ATOM 5873 O O . ILE A 1 748 ? 35.089 -2.020 40.571 1.00 30.75 748 ILE A O 1
ATOM 5877 N N . GLY A 1 749 ? 33.964 -3.842 39.829 1.00 37.09 749 GLY A N 1
ATOM 5878 C CA . GLY A 1 749 ? 33.149 -3.241 38.777 1.00 37.09 749 GLY A CA 1
ATOM 5879 C C . GLY A 1 749 ? 32.392 -1.962 39.140 1.00 37.09 749 GLY A C 1
ATOM 5880 O O . GLY A 1 749 ? 32.032 -1.708 40.286 1.00 37.09 749 GLY A O 1
ATOM 5881 N N . GLY A 1 750 ? 32.134 -1.170 38.103 1.00 28.61 750 GLY A N 1
ATOM 5882 C CA . GLY A 1 750 ? 31.324 0.033 38.173 1.00 28.61 750 GLY A CA 1
ATOM 5883 C C . GLY A 1 750 ? 31.256 0.740 36.822 1.00 28.61 750 GLY A C 1
ATOM 5884 O O . GLY A 1 750 ? 32.284 1.111 36.263 1.00 28.61 750 GLY A O 1
ATOM 5885 N N . VAL A 1 751 ? 30.024 0.868 36.329 1.00 31.97 751 VAL A N 1
ATOM 5886 C CA . VAL A 1 751 ? 29.416 2.007 35.617 1.00 31.97 751 VAL A CA 1
ATOM 5887 C C . VAL A 1 751 ? 30.370 3.153 35.226 1.00 31.97 751 VAL A C 1
ATOM 5889 O O . VAL A 1 751 ? 31.028 3.757 36.074 1.00 31.97 751 VAL A O 1
ATOM 5892 N N . HIS A 1 752 ? 30.373 3.501 33.936 1.00 27.47 752 HIS A N 1
ATOM 5893 C CA . HIS A 1 752 ? 31.041 4.678 33.371 1.00 27.47 752 HIS A CA 1
ATOM 5894 C C . HIS A 1 752 ? 30.203 5.955 33.582 1.00 27.47 752 HIS A C 1
ATOM 5896 O O . HIS A 1 752 ? 28.978 5.899 33.544 1.00 27.47 752 HIS A O 1
ATOM 5902 N N . LEU A 1 753 ? 30.845 7.118 33.773 1.00 28.45 753 LEU A N 1
ATOM 5903 C CA . LEU A 1 753 ? 30.169 8.424 33.777 1.00 28.45 753 LEU A CA 1
ATOM 5904 C C . LEU A 1 753 ? 30.433 9.200 32.481 1.00 28.45 753 LEU A C 1
ATOM 5906 O O . LEU A 1 753 ? 31.581 9.345 32.065 1.00 28.45 753 LEU A O 1
ATOM 5910 N N . GLN A 1 754 ? 29.329 9.757 31.971 1.00 35.50 754 GLN A N 1
ATOM 5911 C CA . GLN A 1 754 ? 29.185 10.992 31.192 1.00 35.50 754 GLN A CA 1
ATOM 5912 C C . GLN A 1 754 ? 29.915 11.063 29.849 1.00 35.50 754 GLN A C 1
ATOM 5914 O O . GLN A 1 754 ? 30.969 11.680 29.743 1.00 35.50 754 GLN A O 1
ATOM 5919 N N . LEU A 1 755 ? 29.274 10.477 28.830 1.00 32.84 755 LEU A N 1
ATOM 5920 C CA . LEU A 1 755 ? 29.183 10.960 27.433 1.00 32.84 755 LEU A CA 1
ATOM 5921 C C . LEU A 1 755 ? 28.407 9.982 26.525 1.00 32.84 755 LEU A C 1
ATOM 5923 O O . LEU A 1 755 ? 28.259 10.229 25.333 1.00 32.84 755 LEU A O 1
ATOM 5927 N N . GLU A 1 756 ? 27.891 8.879 27.062 1.00 33.03 756 GLU A N 1
ATOM 5928 C CA . GLU A 1 756 ? 27.163 7.893 26.270 1.00 33.03 756 GLU A CA 1
ATOM 5929 C C . GLU A 1 756 ? 25.712 8.343 26.065 1.00 33.03 756 GLU A C 1
ATOM 5931 O O . GLU A 1 756 ? 24.908 8.398 26.997 1.00 33.03 756 GLU A O 1
ATOM 5936 N N . SER A 1 757 ? 25.368 8.677 24.820 1.00 35.25 757 SER A N 1
ATOM 5937 C CA . SER A 1 757 ? 23.989 8.549 24.354 1.00 35.25 757 SER A CA 1
ATOM 5938 C C . SER A 1 757 ? 23.534 7.107 24.585 1.00 35.25 757 SER A C 1
ATOM 5940 O O . SER A 1 757 ? 24.356 6.189 24.548 1.00 35.25 757 SER A O 1
ATOM 5942 N N . ALA A 1 758 ? 22.234 6.886 24.798 1.00 42.84 758 ALA A N 1
ATOM 5943 C CA . ALA A 1 758 ? 21.691 5.534 24.732 1.00 42.84 758 ALA A CA 1
ATOM 5944 C C . ALA A 1 758 ? 22.206 4.864 23.449 1.00 42.84 758 ALA A C 1
ATOM 5946 O O . ALA A 1 758 ? 22.122 5.463 22.373 1.00 42.84 758 ALA A O 1
ATOM 5947 N N . ALA A 1 759 ? 22.777 3.662 23.556 1.00 41.75 759 ALA A N 1
ATOM 5948 C CA . ALA A 1 759 ? 23.159 2.925 22.363 1.00 41.75 759 ALA A CA 1
ATOM 5949 C C . ALA A 1 759 ? 21.904 2.784 21.480 1.00 41.75 759 ALA A C 1
ATOM 5951 O O . ALA A 1 759 ? 20.817 2.578 22.025 1.00 41.75 759 ALA A O 1
ATOM 5952 N N . PRO A 1 760 ? 22.006 2.847 20.140 1.00 42.44 760 PRO A N 1
ATOM 5953 C CA . PRO A 1 760 ? 20.832 2.754 19.267 1.00 42.44 760 PRO A CA 1
ATOM 5954 C C . PRO A 1 760 ? 19.934 1.533 19.551 1.00 42.44 760 PRO A C 1
ATOM 5956 O O . PRO A 1 760 ? 18.732 1.574 19.311 1.00 42.44 760 PRO A O 1
ATOM 5959 N N . GLY A 1 761 ? 20.509 0.459 20.110 1.00 46.38 761 GLY A N 1
ATOM 5960 C CA . GLY A 1 761 ? 19.807 -0.760 20.520 1.00 46.38 761 GLY A CA 1
ATOM 5961 C C . GLY A 1 761 ? 19.342 -0.833 21.983 1.00 46.38 761 GLY A C 1
ATOM 5962 O O . GLY A 1 761 ? 18.934 -1.913 22.404 1.00 46.38 761 GLY A O 1
ATOM 5963 N N . SER A 1 762 ? 19.419 0.242 22.775 1.00 55.44 762 SER A N 1
ATOM 5964 C CA . SER A 1 762 ? 18.960 0.249 24.173 1.00 55.44 762 SER A CA 1
ATOM 5965 C C . SER A 1 762 ? 17.452 0.014 24.270 1.00 55.44 762 SER A C 1
ATOM 5967 O O . SER A 1 762 ? 16.670 0.615 23.534 1.00 55.44 762 SER A O 1
ATOM 5969 N N . VAL A 1 763 ? 17.037 -0.859 25.189 1.00 61.53 763 VAL A N 1
ATOM 5970 C CA . VAL A 1 763 ? 15.633 -1.281 25.310 1.00 61.53 763 VAL A CA 1
ATOM 5971 C C . VAL A 1 763 ? 14.850 -0.486 26.357 1.00 61.53 763 VAL A C 1
ATOM 5973 O O . VAL A 1 763 ? 13.723 -0.088 26.071 1.00 61.53 763 VAL A O 1
ATOM 5976 N N . ALA A 1 764 ? 15.406 -0.251 27.549 1.00 66.44 764 ALA A N 1
ATOM 5977 C CA . ALA A 1 764 ? 14.687 0.399 28.645 1.00 66.44 764 ALA A CA 1
ATOM 5978 C C . ALA A 1 764 ? 15.560 1.347 29.492 1.00 66.44 764 ALA A C 1
ATOM 5980 O O . ALA A 1 764 ? 16.788 1.226 29.544 1.00 66.44 764 ALA A O 1
ATOM 5981 N N . PHE A 1 765 ? 14.895 2.294 30.161 1.00 62.38 765 PHE A N 1
ATOM 5982 C CA . PHE A 1 765 ? 15.455 3.364 30.992 1.00 62.38 765 PHE A CA 1
ATOM 5983 C C . PHE A 1 765 ? 14.697 3.487 32.319 1.00 62.38 765 PHE A C 1
ATOM 5985 O O . PHE A 1 765 ? 13.541 3.082 32.411 1.00 62.38 765 PHE A O 1
ATOM 5992 N N . HIS A 1 766 ? 15.331 4.095 33.325 1.00 57.59 766 HIS A N 1
ATOM 5993 C CA . HIS A 1 766 ? 14.789 4.296 34.675 1.00 57.59 766 HIS A CA 1
ATOM 5994 C C . HIS A 1 766 ? 15.023 5.744 35.143 1.00 57.59 766 HIS A C 1
ATOM 5996 O O . HIS A 1 766 ? 16.055 6.327 34.806 1.00 57.59 766 HIS A O 1
ATOM 6002 N N . ASN A 1 767 ? 14.102 6.293 35.947 1.00 50.78 767 ASN A N 1
ATOM 6003 C CA . ASN A 1 767 ? 14.135 7.641 36.546 1.00 50.78 767 ASN A CA 1
ATOM 6004 C C . ASN A 1 767 ? 13.935 8.817 35.567 1.00 50.78 767 ASN A C 1
ATOM 6006 O O . ASN A 1 767 ? 14.726 9.761 35.545 1.00 50.78 767 ASN A O 1
ATOM 6010 N N . ILE A 1 768 ? 12.853 8.813 34.782 1.00 44.09 768 ILE A N 1
ATOM 6011 C CA . ILE A 1 768 ? 12.495 9.970 33.937 1.00 44.09 768 ILE A CA 1
ATOM 6012 C C . ILE A 1 768 ? 11.731 11.031 34.753 1.00 44.09 768 ILE A C 1
ATOM 6014 O O . ILE A 1 768 ? 10.751 10.709 35.422 1.00 44.09 768 ILE A O 1
ATOM 6018 N N . SER A 1 769 ? 12.151 12.305 34.691 1.00 36.66 769 SER A N 1
ATOM 6019 C CA . SER A 1 769 ? 11.451 13.437 35.335 1.00 36.66 769 SER A CA 1
ATOM 6020 C C . SER A 1 769 ? 10.895 14.439 34.316 1.00 36.66 769 SER A C 1
ATOM 6022 O O . SER A 1 769 ? 11.508 14.676 33.275 1.00 36.66 769 SER A O 1
ATOM 6024 N N . SER A 1 770 ? 9.742 15.047 34.618 1.00 32.88 770 SER A N 1
ATOM 6025 C CA . SER A 1 770 ? 9.157 16.133 33.826 1.00 32.88 770 SER A CA 1
ATOM 6026 C C . SER A 1 770 ? 9.856 17.455 34.152 1.00 32.88 770 SER A C 1
ATOM 6028 O O . SER A 1 770 ? 9.701 17.988 35.252 1.00 32.88 770 SER A O 1
ATOM 6030 N N . ALA A 1 771 ? 10.605 18.021 33.211 1.00 29.73 771 ALA A N 1
ATOM 6031 C CA . ALA A 1 771 ? 11.123 19.373 33.367 1.00 29.73 771 ALA A CA 1
ATOM 6032 C C . ALA A 1 771 ? 9.969 20.374 33.232 1.00 29.73 771 ALA A C 1
ATOM 6034 O O . ALA A 1 771 ? 9.604 20.663 32.108 1.00 29.73 771 ALA A O 1
ATOM 6035 N N . HIS A 1 772 ? 9.396 20.878 34.336 1.00 30.75 772 HIS A N 1
ATOM 6036 C CA . HIS A 1 772 ? 8.769 22.211 34.421 1.00 30.75 772 HIS A CA 1
ATOM 6037 C C . HIS A 1 772 ? 8.381 22.570 35.866 1.00 30.75 772 HIS A C 1
ATOM 6039 O O . HIS A 1 772 ? 7.345 22.131 36.350 1.00 30.75 772 HIS A O 1
ATOM 6045 N N . SER A 1 773 ? 9.164 23.441 36.516 1.00 26.69 773 SER A N 1
ATOM 6046 C CA . SER A 1 773 ? 8.651 24.546 37.349 1.00 26.69 773 SER A CA 1
ATOM 6047 C C . SER A 1 773 ? 9.808 25.332 37.979 1.00 26.69 773 SER A C 1
ATOM 6049 O O . SER A 1 773 ? 10.597 24.757 38.722 1.00 26.69 773 SER A O 1
ATOM 6051 N N . THR A 1 774 ? 9.805 26.652 37.767 1.00 26.72 774 THR A N 1
ATOM 6052 C CA . THR A 1 774 ? 10.582 27.723 38.435 1.00 26.72 774 THR A CA 1
ATOM 6053 C C . THR A 1 774 ? 11.942 28.149 37.846 1.00 26.72 774 THR A C 1
ATOM 6055 O O . THR A 1 774 ? 12.808 27.331 37.569 1.00 26.72 774 THR A O 1
ATOM 6058 N N . PHE A 1 775 ? 12.079 29.486 37.767 1.00 24.11 775 PHE A N 1
ATOM 6059 C CA . PHE A 1 775 ? 13.245 30.355 37.513 1.00 24.11 775 PHE A CA 1
ATOM 6060 C C . PHE A 1 775 ? 13.417 30.996 36.120 1.00 24.11 775 PHE A C 1
ATOM 6062 O O . PHE A 1 775 ? 14.049 30.454 35.227 1.00 24.11 775 PHE A O 1
ATOM 6069 N N . ALA A 1 776 ? 12.823 32.198 36.035 1.00 22.89 776 ALA A N 1
ATOM 6070 C CA . ALA A 1 776 ? 13.357 33.481 35.558 1.00 22.89 776 ALA A CA 1
ATOM 6071 C C . ALA A 1 776 ? 14.203 33.540 34.272 1.00 22.89 776 ALA A C 1
ATOM 6073 O O . ALA A 1 776 ? 15.265 32.933 34.168 1.00 22.89 776 ALA A O 1
ATOM 6074 N N . GLU A 1 777 ? 13.775 34.424 33.363 1.00 27.27 777 GLU A N 1
ATOM 6075 C CA . GLU A 1 777 ? 14.633 35.049 32.351 1.00 27.27 777 GLU A CA 1
ATOM 6076 C C . GLU A 1 777 ? 15.955 35.540 32.962 1.00 27.27 777 GLU A C 1
ATOM 6078 O O . GLU A 1 777 ? 15.982 36.078 34.076 1.00 27.27 777 GLU A O 1
ATOM 6083 N N . PRO A 1 778 ? 17.038 35.452 32.181 1.00 25.03 778 PRO A N 1
ATOM 6084 C CA . PRO A 1 778 ? 17.779 36.674 31.924 1.00 25.03 778 PRO A CA 1
ATOM 6085 C C . PRO A 1 778 ? 18.053 36.880 30.432 1.00 25.03 778 PRO A C 1
ATOM 6087 O O . PRO A 1 778 ? 18.610 36.031 29.736 1.00 25.03 778 PRO A O 1
ATOM 6090 N N . GLU A 1 779 ? 17.705 38.083 29.982 1.00 24.52 779 GLU A N 1
ATOM 6091 C CA . GLU A 1 779 ? 18.351 38.793 28.883 1.00 24.52 779 GLU A CA 1
ATOM 6092 C C . GLU A 1 779 ? 19.885 38.686 28.982 1.00 24.52 779 GLU A C 1
ATOM 6094 O O . GLU A 1 779 ? 20.432 38.855 30.071 1.00 24.52 779 GLU A O 1
ATOM 6099 N N . THR A 1 780 ? 20.597 38.479 27.865 1.00 24.14 780 THR A N 1
ATOM 6100 C CA . THR A 1 780 ? 21.606 39.423 27.316 1.00 24.14 780 THR A CA 1
ATOM 6101 C C . THR A 1 780 ? 22.449 38.814 26.175 1.00 24.14 780 THR A C 1
ATOM 6103 O O . THR A 1 780 ? 23.285 37.942 26.363 1.00 24.14 780 THR A O 1
ATOM 6106 N N . THR A 1 781 ? 22.243 39.379 24.978 1.00 23.09 781 THR A N 1
ATOM 6107 C CA . THR A 1 781 ? 23.248 39.808 23.976 1.00 23.09 781 THR A CA 1
ATOM 6108 C C . THR A 1 781 ? 24.266 38.837 23.337 1.00 23.09 781 THR A C 1
ATOM 6110 O O . THR A 1 781 ? 25.298 38.524 23.911 1.00 23.09 781 THR A O 1
ATOM 6113 N N . CYS A 1 782 ? 24.055 38.624 22.027 1.00 20.14 782 CYS A N 1
ATOM 6114 C CA . CYS A 1 782 ? 24.919 39.050 20.902 1.00 20.14 782 CYS A CA 1
ATOM 6115 C C . CYS A 1 782 ? 26.345 38.462 20.748 1.00 20.14 782 CYS A C 1
ATOM 6117 O O . CYS A 1 782 ? 27.268 38.851 21.456 1.00 20.14 782 CYS A O 1
ATOM 6119 N N . SER A 1 783 ? 26.592 37.694 19.676 1.00 22.94 783 SER A N 1
ATOM 6120 C CA . SER A 1 783 ? 27.340 38.168 18.486 1.00 22.94 783 SER A CA 1
ATOM 6121 C C . SER A 1 783 ? 27.568 37.063 17.437 1.00 22.94 783 SER A C 1
ATOM 6123 O O . SER A 1 783 ? 27.440 35.874 17.703 1.00 22.94 783 SER A O 1
ATOM 6125 N N . ILE A 1 784 ? 27.802 37.538 16.215 1.00 22.97 784 ILE A N 1
ATOM 6126 C CA . ILE A 1 784 ? 27.710 36.921 14.886 1.00 22.97 784 ILE A CA 1
ATOM 6127 C C . ILE A 1 784 ? 29.113 36.507 14.372 1.00 22.97 784 ILE A C 1
ATOM 6129 O O . ILE A 1 784 ? 30.101 37.065 14.842 1.00 22.97 784 ILE A O 1
ATOM 6133 N N . GLN A 1 785 ? 29.141 35.668 13.318 1.00 23.64 785 GLN A N 1
ATOM 6134 C CA . GLN A 1 785 ? 30.216 35.384 12.332 1.00 23.64 785 GLN A CA 1
ATOM 6135 C C . GLN A 1 785 ? 31.265 34.331 12.738 1.00 23.64 785 GLN A C 1
ATOM 6137 O O . GLN A 1 785 ? 31.814 34.391 13.829 1.00 23.64 785 GLN A O 1
ATOM 6142 N N . GLN A 1 786 ? 31.611 33.350 11.894 1.00 30.86 786 GLN A N 1
ATOM 6143 C CA . GLN A 1 786 ? 31.542 33.255 10.421 1.00 30.86 786 GLN A CA 1
ATOM 6144 C C . GLN A 1 786 ? 30.742 32.062 9.907 1.00 30.86 786 GLN A C 1
ATOM 6146 O O . GLN A 1 786 ? 30.783 31.002 10.568 1.00 30.86 786 GLN A O 1
#

Radius of gyration: 31.53 Å; chains: 1; bounding box: 84×73×100 Å

Secondary structure (DSSP, 8-state):
---------PPP--SEEEEEEE--BHHHHHHHHHHHHTTS--GGGEEEE-SSSSSBTT--EEE--SSS--EEESS--EE--SSS-HHHHHHHHHTPPPEEEESS-TTT-GGGSTTEEEEETTEEPPHHHHHHHHHHHHHHHHHHHHHHH-SS-TT-TTSBHHHHHHHHHHH-HHHHHHTTSTTHHHHHHHHHHHHHHHHTS-TTT-BGGGGTSGGGSS--SS-EEE-TT-THHHHHHHHGGGGGGEE-S--EEEEE--STTSEEEEETTS-EEEEEEEEE---HHHHHTT-SEEESPPPHHHHHHHHHSEEEEEEEEEEE-SS--S-TT-SEEEE-S--TT---SS------SEEEEHHHHHSSSEEEEEEEHHHHHHHHHHS-HHHHHHHHHHHHHHHH-TTSPPPSEEEEEEEEEEE--TTHHHHHT--BTTTEEE-SGGG-STTTTSHHHHHHHHH-TTSSPPP--SS------PPPP--------TTGGGTT--S--EEEEEE--GGGTTTHHHHHHHTGGGGSSEEEEE-SS--SS-B-----SS-HHHHHHHHHHHHHHHHTTT-SEEEEEETTEEE-HHHHHHHHTSHHHHHHTTTS--EES--EE--HHHHHHH---HHHHHHHHT-S--EE---STT-EEEEHHHHHHHHHHTTSGGGS-STTTTTS-HHHHHHHHHHHTT---------TT---SS-PPP--SSS-TTSSB------S--------TTSHHHHHTTTS-----S--PPPTT--EEE--------------------